Protein AF-0000000082957012 (afdb_homodimer)

Foldseek 3Di:
DPPDPPPPPPPPPPPPPVPPQLLNVQDEDDADEDDDDPVDPGDDDPDDAAQSKHWHYWYAFPQRWIWIHILFWTWTHHPDPVCCQQVVDHIDTGTLLQFDDWDDDPLFKIWTAGVLLDIDITGHDDSVVSVVVSVVSVVSSADDPDPCSQVQLSNLSRCVVVPVPDDPVQQWAFDPPDPVPVVQCVVQVQDAPDPPGQKHKDQLCLVPPQAVFAFRIFIAGPVQDSVLLSQLLVQFASSFAWGWDHAHNPQGATEIEGAFGQLAPVGDDDPSNLVRLVSNQVSSDDVDDDRFAEEEEEAADPVVQVVCSNVRTHHDDCVSRVRYHYDYLHADDQQLQAQLSVLLSVLLHDDPPDPCSVVSNVVSCLLVNLLSLLVLLLVQLCCCPPVVHHYYYYYHGCQFSNLLSRLSNCVQQFLQCQELVNVVSSCCNSHAASFRALCQQRSNPDPSSHGLRVLSSLLSVVLLCVVVVQSHFWHPVLSLQVSSVSRSSNFLRNDGGHPSVCVVSVRSPSGIDVSSNLVSDPNGGRPSHDHDGRHRRRDDSDSVSRDDPCCRNNNDPSDDDNVPDDDDDDDDD/DPPDPPPPPPPPPPPPPVPPQLLNVQDEDDADEDDDDPVDPTDDDPDDAAQSKHWHYWYAFPQRWIWIHILFWTWICHPDPVCCQQVVDHIDTGTLLQWDDWDDDPLFKIWTAGVLLDIDITGHPDSVVSVVVSVVSVVSSADDPDPCSQVQLSNLSRCVVVPVPDDPVQQWAFDPPDPVPVVQCVVQVQDAPDPPGQKHKDQLCLVPPQAVFAFRIFIATPVQDSVLLSQLLVQFASSFAWGWDHAHNPQGATEIEGAFGQLAPVGDDDPSNLVRLVSNQVSSDDVDDDRFAEEEEEAADPVVQVVCSNVRTHHDDCVSRVRYHYDYLHADDQQLQQQLSVLLSVLLHDDPPDPCSVVSNVVSCLLVNLLSLLVLLLVQLCCCPPVVHHYYYYYHGCQFSNLLSRLSNCVQQFLQCQELVNVVSSCCNSHAASFRFLCQQRSNPDPSSHGLRVLSSLLSVVLLCVVVVQSHFWHPVLSLQVSSVSRSSNFLRNDGGHPSVCVVSVRSPSGIDVSSNLVSDPNGGRPSHDHDGRHRRRDDSDSVSRDDPCCRNNNDPSDDDNPDDDDDDDDDD

Radius of gyration: 36.98 Å; Cα contacts (8 Å, |Δi|>4): 2124; chains: 2; bounding box: 94×174×108 Å

Organism: Aphis glycines (NCBI:txid307491)

Sequence (1146 aa):
MELSDSSGSSSTVTQSMCHVRASELYPKRDLETDESPPTLEPPLVPFVPLAGESVEYLGRGANNTVLALSNYRFYLKVSNEGSKRRRGIQDSNIPLGLIEMIEIKDLFYIIISCKDSRTCRCTFTTNDLCLEWYKRLTRVIVSPKNVQDVFAFAFHAWAIEDQCNEDISSNLGHDGDDDYFMKEIERLNISVLSDNSKWRISKVNWDYKLCTSYPNRLLVPSCITDQTLEAAAKFRSSKRVPVIVWRHKGNGAILARCSQPEVGWLGWRSSEDEDLLKAIAESCQNKSKKPKKLVVIDARSYPSAVANRARGGGCECPEYYPGCEIRFMNLANIHAVRKSFHLLRQLCASPPDLPNWYSLLENTRWLHNISGLLHAANTVAATIEFEMQPVLVHCSDGWDRTPQIVSLAELMLDSYYRTIDGFRVLCQREWLDFGHKFADRGQGEDPNERCPVFIQWLDCVHNVMSQYPCAFEFSKTYLVKLAQHTYSNLFGTFLCNSGAERKRTGIGTATFSVWKHLAASAECKNHLYSSQPDNVLWISCNVRDMNLWRDLYVGPFTDGPQLTKTTEICNPMMELSDSSGSSSTVTQSMCHVRASELYPKRDLETDESPPTLEPPLVPFVPLAGESVEYLGRGANNTVLALSNYRFYLKVSNEGSKRRRGIQDSNIPLGLIEMIEIKDLFYIIISCKDSRTCRCTFTTNDLCLEWYKRLTRVIVSPKNVQDVFAFAFHAWAIEDQCNEDISSNLGHDGDDDYFMKEIERLNISVLSDNSKWRISKVNWDYKLCTSYPNRLLVPSCITDQTLEAAAKFRSSKRVPVIVWRHKGNGAILARCSQPEVGWLGWRSSEDEDLLKAIAESCQNKSKKPKKLVVIDARSYPSAVANRARGGGCECPEYYPGCEIRFMNLANIHAVRKSFHLLRQLCASPPDLPNWYSLLENTRWLHNISGLLHAANTVAATIEFEMQPVLVHCSDGWDRTPQIVSLAELMLDSYYRTIDGFRVLCQREWLDFGHKFADRGQGEDPNERCPVFIQWLDCVHNVMSQYPCAFEFSKTYLVKLAQHTYSNLFGTFLCNSGAERKRTGIGTATFSVWKHLAASAECKNHLYSSQPDNVLWISCNVRDMNLWRDLYVGPFTDGPQLTKTTEICNPM

Solvent-accessible surface area (backbone atoms only — not comparable to full-atom values): 61190 Å² total; per-residue (Å²): 136,86,78,81,82,78,82,74,80,77,77,75,76,74,73,75,72,77,79,72,52,64,36,68,79,47,70,74,61,71,71,43,68,55,90,61,63,91,87,48,76,78,81,70,81,90,68,83,71,53,52,60,46,32,53,37,38,36,39,72,35,41,87,64,17,39,36,37,35,37,74,46,32,41,34,40,42,68,60,53,70,65,45,35,43,55,68,60,52,70,66,42,81,41,37,40,51,30,50,70,47,76,43,77,46,92,58,32,31,39,40,39,35,32,72,58,26,40,64,46,79,45,44,35,82,42,50,65,59,36,51,52,51,49,52,55,54,57,59,66,58,52,64,65,90,46,79,75,70,39,44,11,33,35,28,35,32,24,35,59,62,67,40,78,52,88,77,65,58,78,41,48,35,55,71,68,95,69,63,60,65,63,52,47,36,59,72,39,67,56,55,52,83,53,94,84,30,53,31,28,76,41,61,74,20,57,82,36,72,66,24,50,39,40,46,40,65,41,40,40,39,48,88,60,48,67,68,42,48,56,56,21,11,74,42,15,35,86,26,34,46,77,31,54,78,46,52,41,72,85,74,44,18,36,38,27,39,25,22,19,39,46,27,24,76,82,59,53,83,52,69,46,42,41,48,50,56,52,42,52,27,57,57,40,52,56,99,62,86,69,83,54,45,28,34,35,38,34,42,37,31,67,68,59,37,55,56,33,11,74,74,38,25,29,66,88,45,58,86,75,36,68,59,48,42,79,47,66,51,57,47,79,53,57,66,56,50,31,52,20,47,53,44,43,25,51,56,50,59,41,69,66,76,43,87,58,45,42,41,52,51,52,70,24,40,47,55,53,52,43,21,42,48,48,42,45,14,48,50,54,38,42,37,35,71,73,65,54,23,30,36,36,33,21,30,68,64,29,48,55,68,27,34,46,34,52,50,47,21,46,42,28,58,33,46,58,37,29,31,63,67,32,34,51,50,49,46,44,47,49,35,44,24,42,16,25,43,40,34,41,21,67,55,34,89,50,70,86,56,32,32,64,58,67,52,51,43,50,50,42,51,50,45,50,38,69,78,39,68,33,61,26,38,44,24,72,57,37,54,47,50,48,55,49,48,57,35,32,37,64,32,33,71,54,53,46,40,19,41,53,52,29,60,74,70,36,34,65,78,48,16,33,26,54,66,43,36,50,70,58,37,73,71,22,48,29,89,65,43,48,90,55,83,75,51,62,61,56,78,74,44,33,49,76,67,54,66,82,62,42,74,55,34,63,40,79,84,72,60,61,66,66,72,83,88,81,88,78,82,94,73,90,136,136,83,80,76,82,76,80,72,82,76,75,74,75,72,73,76,71,77,79,71,52,65,35,68,77,46,70,73,61,71,71,43,68,56,87,61,62,91,86,48,77,79,81,70,80,90,67,83,71,54,52,59,46,34,54,36,37,36,38,70,36,41,88,63,17,38,35,36,34,37,73,47,32,42,35,40,42,68,58,54,68,65,47,33,44,51,68,60,52,69,66,43,80,40,38,42,51,29,50,70,46,76,43,77,44,93,60,32,32,40,40,40,36,31,73,58,26,38,63,46,79,46,46,34,82,42,50,66,59,36,52,51,50,48,51,55,53,58,59,67,58,53,63,67,90,46,77,74,70,40,44,11,34,34,29,36,33,24,37,60,63,69,39,78,52,86,74,65,59,77,41,47,35,55,70,69,94,69,62,59,66,62,52,46,38,58,74,40,67,56,54,52,84,52,93,83,29,54,32,29,76,41,59,73,20,56,81,36,71,67,22,49,39,40,47,39,65,39,39,40,40,48,88,60,50,65,69,43,50,56,54,22,13,74,42,15,34,88,26,32,46,77,31,52,76,46,52,41,74,85,74,45,18,37,38,26,39,23,21,19,38,46,26,22,76,82,59,53,83,51,70,45,41,41,49,50,57,51,42,52,28,55,56,39,52,56,98,62,86,70,81,53,43,28,35,33,38,33,42,37,31,67,69,57,37,57,56,33,12,75,75,38,27,30,66,89,45,57,87,75,36,72,58,47,42,81,45,65,51,57,46,79,52,58,69,57,50,32,51,19,47,53,46,42,24,52,57,50,61,42,69,64,77,44,87,59,45,43,40,52,51,51,68,24,40,47,54,54,52,44,21,42,48,47,43,45,13,48,50,53,38,44,37,35,70,74,65,53,23,30,35,37,33,22,28,68,66,30,46,55,67,29,33,47,31,54,49,49,20,46,41,28,56,33,45,57,38,28,32,64,67,32,34,49,50,50,46,44,48,48,36,43,24,41,16,25,45,40,33,42,21,67,56,34,89,50,69,86,54,33,33,64,59,67,53,51,45,50,50,43,51,50,44,50,38,69,77,38,68,33,62,26,38,43,24,73,56,35,52,46,50,49,54,50,48,57,33,31,38,64,31,32,71,52,53,46,40,19,39,52,54,30,60,74,69,35,34,66,78,48,17,33,27,52,64,44,36,51,71,59,39,73,71,22,47,30,89,64,43,47,91,54,84,75,49,62,60,57,77,70,42,32,50,74,67,55,67,80,63,42,73,54,33,63,39,77,84,66,71,52,68,64,74,87,84,80,85,86,87,91,85,82,128

InterPro domains:
  IPR010569 Myotubularin-like, phosphatase domain [PF06602] (181-503)
  IPR010569 Myotubularin-like, phosphatase domain [PS51339] (175-553)
  IPR016130 Protein-tyrosine phosphatase, active site [PS00383] (393-403)
  IPR029021 Protein-tyrosine phosphatase-like [SSF52799] (180-554)
  IPR030564 Myotubularin [PTHR10807] (14-554)

pLDDT: mean 86.9, std 18.0, range [16.33, 98.81]

Structure (mmCIF, N/CA/C/O backbone):
data_AF-0000000082957012-model_v1
#
loop_
_entity.id
_entity.type
_entity.pdbx_description
1 polymer 'Myotubularin phosphatase domain-containing protein'
#
loop_
_atom_site.group_PDB
_atom_site.id
_atom_site.type_symbol
_atom_site.label_atom_id
_atom_site.label_alt_id
_atom_site.label_comp_id
_atom_site.label_asym_id
_atom_site.label_entity_id
_atom_site.label_seq_id
_atom_site.pdbx_PDB_ins_code
_atom_site.Cartn_x
_atom_site.Cartn_y
_atom_site.Cartn_z
_atom_site.occupancy
_atom_site.B_iso_or_equiv
_atom_site.auth_seq_id
_atom_site.auth_comp_id
_atom_site.auth_asym_id
_atom_site.auth_atom_id
_atom_site.pdbx_PDB_model_num
ATOM 1 N N . MET A 1 1 ? 19.969 102.688 6.195 1 24 1 MET A N 1
ATOM 2 C CA . MET A 1 1 ? 21.141 101.875 5.793 1 24 1 MET A CA 1
ATOM 3 C C . MET A 1 1 ? 20.719 100.5 5.414 1 24 1 MET A C 1
ATOM 5 O O . MET A 1 1 ? 20 99.812 6.168 1 24 1 MET A O 1
ATOM 9 N N . GLU A 1 2 ? 20.562 100.188 4.039 1 23.77 2 GLU A N 1
ATOM 10 C CA . GLU A 1 2 ? 20.141 99.125 3.098 1 23.77 2 GLU A CA 1
ATOM 11 C C . GLU A 1 2 ? 20.938 97.875 3.291 1 23.77 2 GLU A C 1
ATOM 13 O O . GLU A 1 2 ? 22.125 97.812 2.998 1 23.77 2 GLU A O 1
ATOM 18 N N . LEU A 1 3 ? 20.766 97.25 4.535 1 26.42 3 LEU A N 1
ATOM 19 C CA . LEU A 1 3 ? 21.531 96.125 5.008 1 26.42 3 LEU A CA 1
ATOM 20 C C . LEU A 1 3 ? 21.531 95 3.969 1 26.42 3 LEU A C 1
ATOM 22 O O . LEU A 1 3 ? 20.469 94.562 3.479 1 26.42 3 LEU A O 1
ATOM 26 N N . SER A 1 4 ? 22.578 94.812 3.137 1 27.22 4 SER A N 1
ATOM 27 C CA . SER A 1 4 ? 22.953 94.062 1.966 1 27.22 4 SER A CA 1
ATOM 28 C C . SER A 1 4 ? 22.75 92.562 2.215 1 27.22 4 SER A C 1
ATOM 30 O O . SER A 1 4 ? 23.094 92.062 3.285 1 27.22 4 SER A O 1
ATOM 32 N N . ASP A 1 5 ? 21.734 91.812 1.597 1 25.53 5 ASP A N 1
ATOM 33 C CA . ASP A 1 5 ? 21.031 90.5 1.555 1 25.53 5 ASP A CA 1
ATOM 34 C C . ASP A 1 5 ? 22 89.375 1.261 1 25.53 5 ASP A C 1
ATOM 36 O O . ASP A 1 5 ? 22.484 89.25 0.137 1 25.53 5 ASP A O 1
ATOM 40 N N . SER A 1 6 ? 23.078 89.188 2.061 1 27.48 6 SER A N 1
ATOM 41 C CA . SER A 1 6 ? 24.141 88.188 1.796 1 27.48 6 SER A CA 1
ATOM 42 C C . SER A 1 6 ? 23.578 86.812 1.516 1 27.48 6 SER A C 1
ATOM 44 O O . SER A 1 6 ? 22.75 86.312 2.279 1 27.48 6 SER A O 1
ATOM 46 N N . SER A 1 7 ? 23.531 86.312 0.254 1 27.92 7 SER A N 1
ATOM 47 C CA . SER A 1 7 ? 23.078 85.125 -0.494 1 27.92 7 SER A CA 1
ATOM 48 C C . SER A 1 7 ? 23.719 83.875 0.052 1 27.92 7 SER A C 1
ATOM 50 O O . SER A 1 7 ? 24.906 83.625 -0.15 1 27.92 7 SER A O 1
ATOM 52 N N . GLY A 1 8 ? 23.609 83.5 1.376 1 25.67 8 GLY A N 1
ATOM 53 C CA . GLY A 1 8 ? 24.234 82.312 2.004 1 25.67 8 GLY A CA 1
ATOM 54 C C . GLY A 1 8 ? 24.016 81.062 1.234 1 25.67 8 GLY A C 1
ATOM 55 O O . GLY A 1 8 ? 22.906 80.75 0.795 1 25.67 8 GLY A O 1
ATOM 56 N N . SER A 1 9 ? 25.016 80.562 0.475 1 27.02 9 SER A N 1
ATOM 57 C CA . SER A 1 9 ? 25.141 79.312 -0.358 1 27.02 9 SER A CA 1
ATOM 58 C C . SER A 1 9 ? 24.719 78.062 0.402 1 27.02 9 SER A C 1
ATOM 60 O O . SER A 1 9 ? 25.281 77.75 1.445 1 27.02 9 SER A O 1
ATOM 62 N N . SER A 1 10 ? 23.422 77.75 0.552 1 26.62 10 SER A N 1
ATOM 63 C CA . SER A 1 10 ? 22.859 76.562 1.152 1 26.62 10 SER A CA 1
ATOM 64 C C . SER A 1 10 ? 23.469 75.312 0.553 1 26.62 10 SER A C 1
ATOM 66 O O . SER A 1 10 ? 23.281 75 -0.627 1 26.62 10 SER A O 1
ATOM 68 N N . SER A 1 11 ? 24.719 74.938 0.888 1 28.66 11 SER A N 1
ATOM 69 C CA . SER A 1 11 ? 25.328 73.625 0.517 1 28.66 11 SER A CA 1
ATOM 70 C C . SER A 1 11 ? 24.375 72.5 0.77 1 28.66 11 SER A C 1
ATOM 72 O O . SER A 1 11 ? 23.875 72.312 1.888 1 28.66 11 SER A O 1
ATOM 74 N N . THR A 1 12 ? 23.562 72.062 -0.209 1 29.55 12 THR A N 1
ATOM 75 C CA . THR A 1 12 ? 22.719 70.875 -0.288 1 29.55 12 THR A CA 1
ATOM 76 C C . THR A 1 12 ? 23.516 69.625 0.073 1 29.55 12 THR A C 1
ATOM 78 O O . THR A 1 12 ? 24.453 69.25 -0.643 1 29.55 12 THR A O 1
ATOM 81 N N . VAL A 1 13 ? 23.859 69.375 1.323 1 30.66 13 VAL A N 1
ATOM 82 C CA . VAL A 1 13 ? 24.328 68.062 1.758 1 30.66 13 VAL A CA 1
ATOM 83 C C . VAL A 1 13 ? 23.469 66.938 1.11 1 30.66 13 VAL A C 1
ATOM 85 O O . VAL A 1 13 ? 22.266 66.875 1.359 1 30.66 13 VAL A O 1
ATOM 88 N N . THR A 1 14 ? 23.656 66.625 -0.158 1 30.41 14 THR A N 1
ATOM 89 C CA . THR A 1 14 ? 23.141 65.438 -0.751 1 30.41 14 THR A CA 1
ATOM 90 C C . THR A 1 14 ? 23.344 64.25 0.189 1 30.41 14 THR A C 1
ATOM 92 O O . THR A 1 14 ? 24.469 63.875 0.479 1 30.41 14 THR A O 1
ATOM 95 N N . GLN A 1 15 ? 22.688 64.125 1.292 1 30.02 15 GLN A N 1
ATOM 96 C CA . GLN A 1 15 ? 22.609 62.906 2.096 1 30.02 15 GLN A CA 1
ATOM 97 C C . GLN A 1 15 ? 22.625 61.656 1.213 1 30.02 15 GLN A C 1
ATOM 99 O O . GLN A 1 15 ? 21.703 61.438 0.415 1 30.02 15 GLN A O 1
ATOM 104 N N . SER A 1 16 ? 23.703 61.25 0.547 1 34 16 SER A N 1
ATOM 105 C CA . SER A 1 16 ? 23.906 59.969 -0.075 1 34 16 SER A CA 1
ATOM 106 C C . SER A 1 16 ? 23.234 58.844 0.729 1 34 16 SER A C 1
ATOM 108 O O . SER A 1 16 ? 23.688 58.5 1.82 1 34 16 SER A O 1
ATOM 110 N N . MET A 1 17 ? 22 58.844 0.994 1 37.16 17 MET A N 1
ATOM 111 C CA . MET A 1 17 ? 21.281 57.688 1.528 1 37.16 17 MET A CA 1
ATOM 112 C C . MET A 1 17 ? 21.797 56.406 0.899 1 37.16 17 MET A C 1
ATOM 114 O O . MET A 1 17 ? 21.609 56.188 -0.3 1 37.16 17 MET A O 1
ATOM 118 N N . CYS A 1 18 ? 22.938 55.844 1.11 1 41.25 18 CYS A N 1
ATOM 119 C CA . CYS A 1 18 ? 23.5 54.531 0.712 1 41.25 18 CYS A CA 1
ATOM 120 C C . CYS A 1 18 ? 22.406 53.469 0.654 1 41.25 18 CYS A C 1
ATOM 122 O O . CYS A 1 18 ? 21.766 53.188 1.661 1 41.25 18 CYS A O 1
ATOM 124 N N . HIS A 1 19 ? 21.656 53.344 -0.354 1 52.38 19 HIS A N 1
ATOM 125 C CA . HIS A 1 19 ? 20.719 52.25 -0.696 1 52.38 19 HIS A CA 1
ATOM 126 C C . HIS A 1 19 ? 21.344 50.906 -0.451 1 52.38 19 HIS A C 1
ATOM 128 O O . HIS A 1 19 ? 22.25 50.469 -1.163 1 52.38 19 HIS A O 1
ATOM 134 N N . VAL A 1 20 ? 21.453 50.469 0.731 1 65.69 20 VAL A N 1
ATOM 135 C CA . VAL A 1 20 ? 21.891 49.125 1.059 1 65.69 20 VAL A CA 1
ATOM 136 C C . VAL A 1 20 ? 20.984 48.094 0.362 1 65.69 20 VAL A C 1
ATOM 138 O O . VAL A 1 20 ? 19.766 48.125 0.518 1 65.69 20 VAL A O 1
ATOM 141 N N . ARG A 1 21 ? 21.594 47.469 -0.487 1 74.06 21 ARG A N 1
ATOM 142 C CA . ARG A 1 21 ? 20.891 46.375 -1.158 1 74.06 21 ARG A CA 1
ATOM 143 C C . ARG A 1 21 ? 20.469 45.312 -0.164 1 74.06 21 ARG A C 1
ATOM 145 O O . ARG A 1 21 ? 21.188 45 0.789 1 74.06 21 ARG A O 1
ATOM 152 N N . ALA A 1 22 ? 19.266 44.875 -0.28 1 74.19 22 ALA A N 1
ATOM 153 C CA . ALA A 1 22 ? 18.719 43.844 0.599 1 74.19 22 ALA A CA 1
ATOM 154 C C . ALA A 1 22 ? 19.688 42.656 0.726 1 74.19 22 ALA A C 1
ATOM 156 O O . ALA A 1 22 ? 19.828 42.094 1.807 1 74.19 22 ALA A O 1
ATOM 157 N N . SER A 1 23 ? 20.359 42.375 -0.316 1 82.81 23 SER A N 1
ATOM 158 C CA . SER A 1 23 ? 21.266 41.25 -0.316 1 82.81 23 SER A CA 1
ATOM 159 C C . SER A 1 23 ? 22.469 41.5 0.591 1 82.81 23 SER A C 1
ATOM 161 O O . SER A 1 23 ? 23.094 40.562 1.09 1 82.81 23 SER A O 1
ATOM 163 N N . GLU A 1 24 ? 22.812 42.688 0.747 1 84.94 24 GLU A N 1
ATOM 164 C CA . GLU A 1 24 ? 23.969 43.062 1.574 1 84.94 24 GLU A CA 1
ATOM 165 C C . GLU A 1 24 ? 23.703 42.75 3.045 1 84.94 24 GLU A C 1
ATOM 167 O O . GLU A 1 24 ? 24.641 42.625 3.836 1 84.94 24 GLU A O 1
ATOM 172 N N . LEU A 1 25 ? 22.453 42.656 3.312 1 85.19 25 LEU A N 1
ATOM 173 C CA . LEU A 1 25 ? 22.094 42.281 4.676 1 85.19 25 LEU A CA 1
ATOM 174 C C . LEU A 1 25 ? 22.422 40.812 4.945 1 85.19 25 LEU A C 1
ATOM 176 O O . LEU A 1 25 ? 22.438 40.406 6.098 1 85.19 25 LEU A O 1
ATOM 180 N N . TYR A 1 26 ? 22.656 40.125 3.879 1 90.75 26 TYR A N 1
ATOM 181 C CA . TYR A 1 26 ? 22.953 38.688 3.979 1 90.75 26 TYR A CA 1
ATOM 182 C C . TYR A 1 26 ? 24.219 38.344 3.223 1 90.75 26 TYR A C 1
ATOM 184 O O . TYR A 1 26 ? 24.172 37.625 2.219 1 90.75 26 TYR A O 1
ATOM 192 N N . PRO A 1 27 ? 25.328 38.688 3.76 1 88.81 27 PRO A N 1
ATOM 193 C CA . PRO A 1 27 ? 26.578 38.438 3.047 1 88.81 27 PRO A CA 1
ATOM 194 C C . PRO A 1 27 ? 26.938 36.969 2.973 1 88.81 27 PRO A C 1
ATOM 196 O O . PRO A 1 27 ? 26.656 36.219 3.906 1 88.81 27 PRO A O 1
ATOM 199 N N . LYS A 1 28 ? 27.562 36.625 1.878 1 89.12 28 LYS A N 1
ATOM 200 C CA . LYS A 1 28 ? 28.047 35.25 1.689 1 89.12 28 LYS A CA 1
ATOM 201 C C . LYS A 1 28 ? 29.344 35.031 2.443 1 89.12 28 LYS A C 1
ATOM 203 O O . LYS A 1 28 ? 30.203 35.906 2.492 1 89.12 28 LYS A O 1
ATOM 208 N N . ARG A 1 29 ? 29.453 33.875 3.006 1 88.25 29 ARG A N 1
ATOM 209 C CA . ARG A 1 29 ? 30.656 33.562 3.764 1 88.25 29 ARG A CA 1
ATOM 210 C C . ARG A 1 29 ? 31.672 32.844 2.885 1 88.25 29 ARG A C 1
ATOM 212 O O . ARG A 1 29 ? 31.312 32.25 1.858 1 88.25 29 ARG A O 1
ATOM 219 N N . ASP A 1 30 ? 32.875 32.812 3.453 1 88.94 30 ASP A N 1
ATOM 220 C CA . ASP A 1 30 ? 33.969 32.188 2.711 1 88.94 30 ASP A CA 1
ATOM 221 C C . ASP A 1 30 ? 33.969 30.672 2.871 1 88.94 30 ASP A C 1
ATOM 223 O O . ASP A 1 30 ? 33.594 30.156 3.924 1 88.94 30 ASP A O 1
ATOM 227 N N . LEU A 1 31 ? 34.469 30.016 1.832 1 91.75 31 LEU A N 1
ATOM 228 C CA . LEU A 1 31 ? 34.531 28.562 1.797 1 91.75 31 LEU A CA 1
ATOM 229 C C . LEU A 1 31 ? 35.781 28.047 2.529 1 91.75 31 LEU A C 1
ATOM 231 O O . LEU A 1 31 ? 36.875 28.531 2.293 1 91.75 31 LEU A O 1
ATOM 235 N N . GLU A 1 32 ? 35.562 27.188 3.488 1 91.88 32 GLU A N 1
ATOM 236 C CA . GLU A 1 32 ? 36.625 26.469 4.152 1 91.88 32 GLU A CA 1
ATOM 237 C C . GLU A 1 32 ? 36.688 25 3.701 1 91.88 32 GLU A C 1
ATOM 239 O O . GLU A 1 32 ? 35.688 24.281 3.812 1 91.88 32 GLU A O 1
ATOM 244 N N . THR A 1 33 ? 37.781 24.531 3.207 1 91 33 THR A N 1
ATOM 245 C CA . THR A 1 33 ? 37.938 23.156 2.734 1 91 33 THR A CA 1
ATOM 246 C C . THR A 1 33 ? 38.844 22.375 3.664 1 91 33 THR A C 1
ATOM 248 O O . THR A 1 33 ? 39.875 22.875 4.105 1 91 33 THR A O 1
ATOM 251 N N . ASP A 1 34 ? 38.375 21.172 3.932 1 88.81 34 ASP A N 1
ATOM 252 C CA . ASP A 1 34 ? 39.188 20.297 4.758 1 88.81 34 ASP A CA 1
ATOM 253 C C . ASP A 1 34 ? 40.5 19.969 4.047 1 88.81 34 ASP A C 1
ATOM 255 O O . ASP A 1 34 ? 40.562 19.938 2.816 1 88.81 34 ASP A O 1
ATOM 259 N N . GLU A 1 35 ? 41.469 19.75 4.867 1 74.5 35 GLU A N 1
ATOM 260 C CA . GLU A 1 35 ? 42.781 19.359 4.316 1 74.5 35 GLU A CA 1
ATOM 261 C C . GLU A 1 35 ? 42.719 17.953 3.742 1 74.5 35 GLU A C 1
ATOM 263 O O . GLU A 1 35 ? 42.25 17.016 4.398 1 74.5 35 GLU A O 1
ATOM 268 N N . SER A 1 36 ? 42.688 17.797 2.438 1 68.81 36 SER A N 1
ATOM 269 C CA . SER A 1 36 ? 42.719 16.484 1.804 1 68.81 36 SER A CA 1
ATOM 270 C C . SER A 1 36 ? 44.125 15.961 1.683 1 68.81 36 SER A C 1
ATOM 272 O O . SER A 1 36 ? 45.094 16.734 1.681 1 68.81 36 SER A O 1
ATOM 274 N N . PRO A 1 37 ? 44.25 14.562 1.757 1 65.31 37 PRO A N 1
ATOM 275 C CA . PRO A 1 37 ? 45.562 14.062 1.445 1 65.31 37 PRO A CA 1
ATOM 276 C C . PRO A 1 37 ? 46.125 14.617 0.132 1 65.31 37 PRO A C 1
ATOM 278 O O . PRO A 1 37 ? 45.344 14.891 -0.796 1 65.31 37 PRO A O 1
ATOM 281 N N . PRO A 1 38 ? 47.375 15.039 0.123 1 61.12 38 PRO A N 1
ATOM 282 C CA . PRO A 1 38 ? 48 15.641 -1.052 1 61.12 38 PRO A CA 1
ATOM 283 C C . PRO A 1 38 ? 47.719 14.875 -2.338 1 61.12 38 PRO A C 1
ATOM 285 O O . PRO A 1 38 ? 47.812 15.43 -3.434 1 61.12 38 PRO A O 1
ATOM 288 N N . THR A 1 39 ? 47.312 13.633 -2.199 1 68.25 39 THR A N 1
ATOM 289 C CA . THR A 1 39 ? 47.156 12.789 -3.377 1 68.25 39 THR A CA 1
ATOM 290 C C . THR A 1 39 ? 45.75 12.984 -3.979 1 68.25 39 THR A C 1
ATOM 292 O O . THR A 1 39 ? 45.5 12.555 -5.105 1 68.25 39 THR A O 1
ATOM 295 N N . LEU A 1 40 ? 44.938 13.656 -3.277 1 69.69 40 LEU A N 1
ATOM 296 C CA . LEU A 1 40 ? 43.594 13.75 -3.805 1 69.69 40 LEU A CA 1
ATOM 297 C C . LEU A 1 40 ? 43.25 15.188 -4.164 1 69.69 40 LEU A C 1
ATOM 299 O O . LEU A 1 40 ? 43.656 16.125 -3.463 1 69.69 40 LEU A O 1
ATOM 303 N N . GLU A 1 41 ? 42.781 15.438 -5.324 1 76.25 41 GLU A N 1
ATOM 304 C CA . GLU A 1 41 ? 42.281 16.75 -5.734 1 76.25 41 GLU A CA 1
ATOM 305 C C . GLU A 1 41 ? 41.219 17.25 -4.785 1 76.25 41 GLU A C 1
ATOM 307 O O . GLU A 1 41 ? 40.406 16.469 -4.262 1 76.25 41 GLU A O 1
ATOM 312 N N . PRO A 1 42 ? 41.344 18.469 -4.504 1 79.88 42 PRO A N 1
ATOM 313 C CA . PRO A 1 42 ? 40.281 19.047 -3.652 1 79.88 42 PRO A CA 1
ATOM 314 C C . PRO A 1 42 ? 38.875 18.797 -4.191 1 79.88 42 PRO A C 1
ATOM 316 O O . PRO A 1 42 ? 38.688 18.812 -5.41 1 79.88 42 PRO A O 1
ATOM 319 N N . PRO A 1 43 ? 38 18.469 -3.305 1 85.75 43 PRO A N 1
ATOM 320 C CA . PRO A 1 43 ? 36.656 18.219 -3.764 1 85.75 43 PRO A CA 1
ATOM 321 C C . PRO A 1 43 ? 35.969 19.469 -4.309 1 85.75 43 PRO A C 1
ATOM 323 O O . PRO A 1 43 ? 36.312 20.578 -3.928 1 85.75 43 PRO A O 1
ATOM 326 N N . LEU A 1 44 ? 35.125 19.266 -5.191 1 88.12 44 LEU A N 1
ATOM 327 C CA . LEU A 1 44 ? 34.312 20.328 -5.762 1 88.12 44 LEU A CA 1
ATOM 328 C C . LEU A 1 44 ? 32.906 20.312 -5.172 1 88.12 44 LEU A C 1
ATOM 330 O O . LEU A 1 44 ? 32.438 19.281 -4.711 1 88.12 44 LEU A O 1
ATOM 334 N N . VAL A 1 45 ? 32.375 21.5 -5.176 1 91.75 45 VAL A N 1
ATOM 335 C CA . VAL A 1 45 ? 30.984 21.594 -4.715 1 91.75 45 VAL A CA 1
ATOM 336 C C . VAL A 1 45 ? 30.078 20.75 -5.621 1 91.75 45 VAL A C 1
ATOM 338 O O . VAL A 1 45 ? 30.031 20.969 -6.832 1 91.75 45 VAL A O 1
ATOM 341 N N . PRO A 1 46 ? 29.328 19.844 -5.086 1 91.25 46 PRO A N 1
ATOM 342 C CA . PRO A 1 46 ? 28.625 18.844 -5.891 1 91.25 46 PRO A CA 1
ATOM 343 C C . PRO A 1 46 ? 27.25 19.344 -6.359 1 91.25 46 PRO A C 1
ATOM 345 O O . PRO A 1 46 ? 26.469 18.578 -6.922 1 91.25 46 PRO A O 1
ATOM 348 N N . PHE A 1 47 ? 26.906 20.609 -6.09 1 91 47 PHE A N 1
ATOM 349 C CA . PHE A 1 47 ? 25.609 21.156 -6.504 1 91 47 PHE A CA 1
ATOM 350 C C . PHE A 1 47 ? 25.75 22.625 -6.871 1 91 47 PHE A C 1
ATOM 352 O O . PHE A 1 47 ? 26.766 23.266 -6.59 1 91 47 PHE A O 1
ATOM 359 N N . VAL A 1 48 ? 24.719 23.125 -7.555 1 91.88 48 VAL A N 1
ATOM 360 C CA . VAL A 1 48 ? 24.656 24.547 -7.875 1 91.88 48 VAL A CA 1
ATOM 361 C C . VAL A 1 48 ? 23.953 25.297 -6.75 1 91.88 48 VAL A C 1
ATOM 363 O O . VAL A 1 48 ? 22.781 25.031 -6.453 1 91.88 48 VAL A O 1
ATOM 366 N N . PRO A 1 49 ? 24.641 26.203 -6.137 1 93.12 49 PRO A N 1
ATOM 367 C CA . PRO A 1 49 ? 24.031 26.922 -5.023 1 93.12 49 PRO A CA 1
ATOM 368 C C . PRO A 1 49 ? 22.844 27.781 -5.461 1 93.12 49 PRO A C 1
ATOM 370 O O . PRO A 1 49 ? 22.828 28.312 -6.574 1 93.12 49 PRO A O 1
ATOM 373 N N . LEU A 1 50 ? 21.906 27.953 -4.594 1 92.75 50 LEU A N 1
ATOM 374 C CA . LEU A 1 50 ? 20.766 28.828 -4.805 1 92.75 50 LEU A CA 1
ATOM 375 C C . LEU A 1 50 ? 21.156 30.297 -4.594 1 92.75 50 LEU A C 1
ATOM 377 O O . LEU A 1 50 ? 22.234 30.578 -4.086 1 92.75 50 LEU A O 1
ATOM 381 N N . ALA A 1 51 ? 20.234 31.188 -5.031 1 91.75 51 ALA A N 1
ATOM 382 C CA . ALA A 1 51 ? 20.438 32.594 -4.711 1 91.75 51 ALA A CA 1
ATOM 383 C C . ALA A 1 51 ? 20.562 32.812 -3.205 1 91.75 51 ALA A C 1
ATOM 385 O O . ALA A 1 51 ? 19.688 32.406 -2.441 1 91.75 51 ALA A O 1
ATOM 386 N N . GLY A 1 52 ? 21.641 33.406 -2.775 1 92.81 52 GLY A N 1
ATOM 387 C CA . GLY A 1 52 ? 21.859 33.656 -1.358 1 92.81 52 GLY A CA 1
ATOM 388 C C . GLY A 1 52 ? 22.578 32.531 -0.655 1 92.81 52 GLY A C 1
ATOM 389 O O . GLY A 1 52 ? 23.031 32.656 0.485 1 92.81 52 GLY A O 1
ATOM 390 N N . GLU A 1 53 ? 22.703 31.359 -1.376 1 94.5 53 GLU A N 1
ATOM 391 C CA . GLU A 1 53 ? 23.359 30.203 -0.772 1 94.5 53 GLU A CA 1
ATOM 392 C C . GLU A 1 53 ? 24.875 30.266 -0.963 1 94.5 53 GLU A C 1
ATOM 394 O O . GLU A 1 53 ? 25.359 30.609 -2.041 1 94.5 53 GLU A O 1
ATOM 399 N N . SER A 1 54 ? 25.609 30.031 0.039 1 95.31 54 SER A N 1
ATOM 400 C CA . SER A 1 54 ? 27.062 29.938 -0.016 1 95.31 54 SER A CA 1
ATOM 401 C C . SER A 1 54 ? 27.562 28.719 0.755 1 95.31 54 SER A C 1
ATOM 403 O O . SER A 1 54 ? 27.172 28.5 1.901 1 95.31 54 SER A O 1
ATOM 405 N N . VAL A 1 55 ? 28.359 27.922 0.102 1 96.12 55 VAL A N 1
ATOM 406 C CA . VAL A 1 55 ? 28.953 26.75 0.762 1 96.12 55 VAL A CA 1
ATOM 407 C C . VAL A 1 55 ? 30.031 27.219 1.743 1 96.12 55 VAL A C 1
ATOM 409 O O . VAL A 1 55 ? 30.938 27.953 1.371 1 96.12 55 VAL A O 1
ATOM 412 N N . GLU A 1 56 ? 29.922 26.797 2.936 1 95.69 56 GLU A N 1
ATOM 413 C CA . GLU A 1 56 ? 30.812 27.266 3.986 1 95.69 56 GLU A CA 1
ATOM 414 C C . GLU A 1 56 ? 31.906 26.25 4.285 1 95.69 56 GLU A C 1
ATOM 416 O O . GLU A 1 56 ? 33.031 26.609 4.645 1 95.69 56 GLU A O 1
ATOM 421 N N . TYR A 1 57 ? 31.578 24.984 4.25 1 95.81 57 TYR A N 1
ATOM 422 C CA . TYR A 1 57 ? 32.531 23.938 4.527 1 95.81 57 TYR A CA 1
ATOM 423 C C . TYR A 1 57 ? 32.5 22.859 3.449 1 95.81 57 TYR A C 1
ATOM 425 O O . TYR A 1 57 ? 31.422 22.5 2.973 1 95.81 57 TYR A O 1
ATOM 433 N N . LEU A 1 58 ? 33.594 22.375 3.047 1 95 58 LEU A N 1
ATOM 434 C CA . LEU A 1 58 ? 33.75 21.297 2.092 1 95 58 LEU A CA 1
ATOM 435 C C . LEU A 1 58 ? 34.781 20.266 2.607 1 95 58 LEU A C 1
ATOM 437 O O . LEU A 1 58 ? 35.812 20.641 3.133 1 95 58 LEU A O 1
ATOM 441 N N . GLY A 1 59 ? 34.406 19.016 2.537 1 92.5 59 GLY A N 1
ATOM 442 C CA . GLY A 1 59 ? 35.312 17.969 3.023 1 92.5 59 GLY A CA 1
ATOM 443 C C . GLY A 1 59 ? 35.031 16.625 2.387 1 92.5 59 GLY A C 1
ATOM 444 O O . GLY A 1 59 ? 34.281 16.516 1.415 1 92.5 59 GLY A O 1
ATOM 445 N N . ARG A 1 60 ? 35.875 15.641 2.895 1 90 60 ARG A N 1
ATOM 446 C CA . ARG A 1 60 ? 35.75 14.266 2.41 1 90 60 ARG A CA 1
ATOM 447 C C . ARG A 1 60 ? 35.469 13.305 3.561 1 90 60 ARG A C 1
ATOM 449 O O . ARG A 1 60 ? 36.062 13.445 4.645 1 90 60 ARG A O 1
ATOM 456 N N . GLY A 1 61 ? 34.5 12.477 3.328 1 88.44 61 GLY A N 1
ATOM 457 C CA . GLY A 1 61 ? 34.281 11.367 4.242 1 88.44 61 GLY A CA 1
ATOM 458 C C . GLY A 1 61 ? 35 10.086 3.816 1 88.44 61 GLY A C 1
ATOM 459 O O . GLY A 1 61 ? 35.938 10.125 3.018 1 88.44 61 GLY A O 1
ATOM 460 N N . ALA A 1 62 ? 34.562 9.039 4.484 1 86.69 62 ALA A N 1
ATOM 461 C CA . ALA A 1 62 ? 35.125 7.734 4.117 1 86.69 62 ALA A CA 1
ATOM 462 C C . ALA A 1 62 ? 34.75 7.363 2.684 1 86.69 62 ALA A C 1
ATOM 464 O O . ALA A 1 62 ? 33.719 7.816 2.166 1 86.69 62 ALA A O 1
ATOM 465 N N . ASN A 1 63 ? 35.531 6.512 1.979 1 82.25 63 ASN A N 1
ATOM 466 C CA . ASN A 1 63 ? 35.312 6.027 0.622 1 82.25 63 ASN A CA 1
ATOM 467 C C . ASN A 1 63 ? 35.188 7.176 -0.373 1 82.25 63 ASN A C 1
ATOM 469 O O . ASN A 1 63 ? 34.375 7.121 -1.302 1 82.25 63 ASN A O 1
ATOM 473 N N . ASN A 1 64 ? 35.781 8.328 -0.087 1 83.5 64 ASN A N 1
ATOM 474 C CA . ASN A 1 64 ? 35.906 9.508 -0.942 1 83.5 64 ASN A CA 1
ATOM 475 C C . ASN A 1 64 ? 34.562 10.188 -1.134 1 83.5 64 ASN A C 1
ATOM 477 O O . ASN A 1 64 ? 34.281 10.727 -2.205 1 83.5 64 ASN A O 1
ATOM 481 N N . THR A 1 65 ? 33.75 10.008 -0.171 1 89.81 65 THR A N 1
ATOM 482 C CA . THR A 1 65 ? 32.469 10.75 -0.18 1 89.81 65 THR A CA 1
ATOM 483 C C . THR A 1 65 ? 32.719 12.242 0.011 1 89.81 65 THR A C 1
ATOM 485 O O . THR A 1 65 ? 33.594 12.641 0.806 1 89.81 65 THR A O 1
ATOM 488 N N . VAL A 1 66 ? 32.062 13.047 -0.732 1 92.38 66 VAL A N 1
ATOM 489 C CA . VAL A 1 66 ? 32.219 14.492 -0.615 1 92.38 66 VAL A CA 1
ATOM 490 C C . VAL A 1 66 ? 31.141 15.055 0.315 1 92.38 66 VAL A C 1
ATOM 492 O O . VAL A 1 66 ? 29.953 14.742 0.167 1 92.38 66 VAL A O 1
ATOM 495 N N . LEU A 1 67 ? 31.578 15.82 1.241 1 95 67 LEU A N 1
ATOM 496 C CA . LEU A 1 67 ? 30.672 16.484 2.174 1 95 67 LEU A CA 1
ATOM 497 C C . LEU A 1 67 ? 30.688 18 1.957 1 95 67 LEU A C 1
ATOM 499 O O . LEU A 1 67 ? 31.75 18.609 1.902 1 95 67 LEU A O 1
ATOM 503 N N . ALA A 1 68 ? 29.547 18.562 1.812 1 96.31 68 ALA A N 1
ATOM 504 C CA . ALA A 1 68 ? 29.422 20 1.649 1 96.31 68 ALA A CA 1
ATOM 505 C C . ALA A 1 68 ? 28.359 20.562 2.598 1 96.31 68 ALA A C 1
ATOM 507 O O . ALA A 1 68 ? 27.266 20.031 2.701 1 96.31 68 ALA A O 1
ATOM 508 N N . LEU A 1 69 ? 28.719 21.625 3.332 1 97.12 69 LEU A N 1
ATOM 509 C CA . LEU A 1 69 ? 27.812 22.328 4.242 1 97.12 69 LEU A CA 1
ATOM 510 C C . LEU A 1 69 ? 27.656 23.781 3.844 1 97.12 69 LEU A C 1
ATOM 512 O O . LEU A 1 69 ? 28.641 24.531 3.812 1 97.12 69 LEU A O 1
ATOM 516 N N . SER A 1 70 ? 26.453 24.156 3.449 1 97.06 70 SER A N 1
ATOM 517 C CA . SER A 1 70 ? 26.156 25.547 3.139 1 97.06 70 SER A CA 1
ATOM 518 C C . SER A 1 70 ? 25.25 26.172 4.203 1 97.06 70 SER A C 1
ATOM 520 O O . SER A 1 70 ? 24.984 25.562 5.238 1 97.06 70 SER A O 1
ATOM 522 N N . ASN A 1 71 ? 24.859 27.469 4.004 1 95.62 71 ASN A N 1
ATOM 523 C CA . ASN A 1 71 ? 23.938 28.125 4.918 1 95.62 71 ASN A CA 1
ATOM 524 C C . ASN A 1 71 ? 22.5 27.656 4.684 1 95.62 71 ASN A C 1
ATOM 526 O O . ASN A 1 71 ? 21.578 28.141 5.344 1 95.62 71 ASN A O 1
ATOM 530 N N . TYR A 1 72 ? 22.359 26.688 3.803 1 96.38 72 TYR A N 1
ATOM 531 C CA . TYR A 1 72 ? 21.016 26.219 3.521 1 96.38 72 TYR A CA 1
ATOM 532 C C . TYR A 1 72 ? 20.938 24.703 3.66 1 96.38 72 TYR A C 1
ATOM 534 O O . TYR A 1 72 ? 19.906 24.172 4.09 1 96.38 72 TYR A O 1
ATOM 542 N N . ARG A 1 73 ? 21.953 24 3.232 1 97.19 73 ARG A N 1
ATOM 543 C CA . ARG A 1 73 ? 21.797 22.547 3.156 1 97.19 73 ARG A CA 1
ATOM 544 C C . ARG A 1 73 ? 23.109 21.844 3.516 1 97.19 73 ARG A C 1
ATOM 546 O O . ARG A 1 73 ? 24.172 22.453 3.49 1 97.19 73 ARG A O 1
ATOM 553 N N . PHE A 1 74 ? 23.016 20.625 3.959 1 96.62 74 PHE A N 1
ATOM 554 C CA . PHE A 1 74 ? 24.078 19.625 4.016 1 96.62 74 PHE A CA 1
ATOM 555 C C . PHE A 1 74 ? 23.969 18.656 2.846 1 96.62 74 PHE A C 1
ATOM 557 O O . PHE A 1 74 ? 22.906 18.109 2.58 1 96.62 74 PHE A O 1
ATOM 564 N N . TYR A 1 75 ? 25.031 18.469 2.121 1 95.44 75 TYR A N 1
ATOM 565 C CA . TYR A 1 75 ? 25.047 17.609 0.935 1 95.44 75 TYR A CA 1
ATOM 566 C C . TYR A 1 75 ? 26.125 16.531 1.053 1 95.44 75 TYR A C 1
ATOM 568 O O . TYR A 1 75 ? 27.266 16.828 1.371 1 95.44 75 TYR A O 1
ATOM 576 N N . LEU A 1 76 ? 25.766 15.344 0.923 1 93.19 76 LEU A N 1
ATOM 577 C CA . LEU A 1 76 ? 26.672 14.195 0.886 1 93.19 76 LEU A CA 1
ATOM 578 C C . LEU A 1 76 ? 26.625 13.516 -0.479 1 93.19 76 LEU A C 1
ATOM 580 O O . LEU A 1 76 ? 25.578 13 -0.891 1 93.19 76 LEU A O 1
ATOM 584 N N . LYS A 1 77 ? 27.703 13.523 -1.177 1 91.12 77 LYS A N 1
ATOM 585 C CA . LYS A 1 77 ? 27.812 12.898 -2.492 1 91.12 77 LYS A CA 1
ATOM 586 C C . LYS A 1 77 ? 28.656 11.633 -2.436 1 91.12 77 LYS A C 1
ATOM 588 O O . LYS A 1 77 ? 29.828 11.68 -2.029 1 91.12 77 LYS A O 1
ATOM 593 N N . VAL A 1 78 ? 28.094 10.555 -2.885 1 85.88 78 VAL A N 1
ATOM 594 C CA . VAL A 1 78 ? 28.812 9.289 -2.912 1 85.88 78 VAL A CA 1
ATOM 595 C C . VAL A 1 78 ? 29.609 9.172 -4.207 1 85.88 78 VAL A C 1
ATOM 597 O O . VAL A 1 78 ? 29.141 9.594 -5.27 1 85.88 78 VAL A O 1
ATOM 600 N N . SER A 1 79 ? 30.891 8.914 -4.188 1 73.62 79 SER A N 1
ATOM 601 C CA . SER A 1 79 ? 31.812 8.906 -5.324 1 73.62 79 SER A CA 1
ATOM 602 C C . SER A 1 79 ? 31.391 7.867 -6.359 1 73.62 79 SER A C 1
ATOM 604 O O . SER A 1 79 ? 31.328 8.164 -7.551 1 73.62 79 SER A O 1
ATOM 606 N N . ASN A 1 80 ? 31.547 6.562 -6.023 1 61.62 80 ASN A N 1
ATOM 607 C CA . ASN A 1 80 ? 31.562 5.531 -7.051 1 61.62 80 ASN A CA 1
ATOM 608 C C . ASN A 1 80 ? 30.172 5.02 -7.359 1 61.62 80 ASN A C 1
ATOM 610 O O . ASN A 1 80 ? 29.391 4.715 -6.445 1 61.62 80 ASN 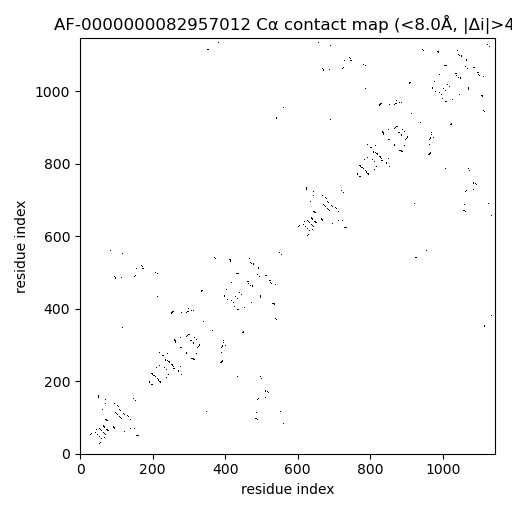A O 1
ATOM 614 N N . GLU A 1 81 ? 29.75 5.273 -8.664 1 55.44 81 GLU A N 1
ATOM 615 C CA . GLU A 1 81 ? 28.5 4.777 -9.242 1 55.44 81 GLU A CA 1
ATOM 616 C C . GLU A 1 81 ? 28.25 3.33 -8.836 1 55.44 81 GLU A C 1
ATOM 618 O O . GLU A 1 81 ? 27.109 2.939 -8.609 1 55.44 81 GLU A O 1
ATOM 623 N N . GLY A 1 82 ? 29.391 2.639 -8.859 1 51.56 82 GLY A N 1
ATOM 624 C CA . GLY A 1 82 ? 29.234 1.23 -8.531 1 51.56 82 GLY A CA 1
ATOM 625 C C . GLY A 1 82 ? 28.703 1.001 -7.129 1 51.56 82 GLY A C 1
ATOM 626 O O . GLY A 1 82 ? 27.906 0.094 -6.898 1 51.56 82 GLY A O 1
ATOM 627 N N . SER A 1 83 ? 29.203 1.933 -6.211 1 48.62 83 SER A N 1
ATOM 628 C CA . SER A 1 83 ? 28.781 1.829 -4.82 1 48.62 83 SER A CA 1
ATOM 629 C C . SER A 1 83 ? 27.328 2.219 -4.656 1 48.62 83 SER A C 1
ATOM 631 O O . SER A 1 83 ? 26.641 1.714 -3.764 1 48.62 83 SER A O 1
ATOM 633 N N . LYS A 1 84 ? 26.922 3.156 -5.418 1 53.75 84 LYS A N 1
ATOM 634 C CA . LYS A 1 84 ? 25.516 3.564 -5.363 1 53.75 84 LYS A CA 1
ATOM 635 C C . LYS A 1 84 ? 24.594 2.381 -5.625 1 53.75 84 LYS A C 1
ATOM 637 O O . LYS A 1 84 ? 23.578 2.213 -4.938 1 53.75 84 LYS A O 1
ATOM 642 N N . ARG A 1 85 ? 25.031 1.65 -6.562 1 48.56 85 ARG A N 1
ATOM 643 C CA . ARG A 1 85 ? 24.203 0.53 -7.004 1 48.56 85 ARG A CA 1
ATOM 644 C C . ARG A 1 85 ? 24.297 -0.641 -6.031 1 48.56 85 ARG A C 1
ATOM 646 O O . ARG A 1 85 ? 23.297 -1.289 -5.723 1 48.56 85 ARG A O 1
ATOM 653 N N . ARG A 1 86 ? 25.688 -0.896 -5.641 1 47.94 86 ARG A N 1
ATOM 654 C CA . ARG A 1 86 ? 25.922 -2.129 -4.895 1 47.94 86 ARG A CA 1
ATOM 655 C C . ARG A 1 86 ? 25.375 -2.021 -3.471 1 47.94 86 ARG A C 1
ATOM 657 O O . ARG A 1 86 ? 24.797 -2.973 -2.949 1 47.94 86 ARG A O 1
ATOM 664 N N . ARG A 1 87 ? 25.703 -0.731 -2.969 1 48.34 87 ARG A N 1
ATOM 665 C CA . ARG A 1 87 ? 25.453 -0.662 -1.533 1 48.34 87 ARG A CA 1
ATOM 666 C C . ARG A 1 87 ? 24.141 0.063 -1.244 1 48.34 87 ARG A C 1
ATOM 668 O O . ARG A 1 87 ? 23.703 0.14 -0.092 1 48.34 87 ARG A O 1
ATOM 675 N N . GLY A 1 88 ? 23.531 0.495 -2.246 1 55.28 88 GLY A N 1
ATOM 676 C CA . GLY A 1 88 ? 22.25 1.162 -2.068 1 55.28 88 GLY A CA 1
ATOM 677 C C . GLY A 1 88 ? 22.375 2.531 -1.426 1 55.28 88 GLY A C 1
ATOM 678 O O . GLY A 1 88 ? 21.453 3.004 -0.772 1 55.28 88 GLY A O 1
ATOM 679 N N . ILE A 1 89 ? 23.672 3.049 -1.393 1 58.91 89 ILE A N 1
ATOM 680 C CA . ILE A 1 89 ? 23.875 4.352 -0.762 1 58.91 89 ILE A CA 1
ATOM 681 C C . ILE A 1 89 ? 23.641 5.461 -1.788 1 58.91 89 ILE A C 1
ATOM 683 O O . ILE A 1 89 ? 24.172 5.398 -2.9 1 58.91 89 ILE A O 1
ATOM 687 N N . GLN A 1 90 ? 22.734 6.375 -1.471 1 71.06 90 GLN A N 1
ATOM 688 C CA . GLN A 1 90 ? 22.391 7.465 -2.379 1 71.06 90 GLN A CA 1
ATOM 689 C C . GLN A 1 90 ? 22.859 8.812 -1.831 1 71.06 90 GLN A C 1
ATOM 691 O O . GLN A 1 90 ? 23.188 8.922 -0.648 1 71.06 90 GLN A O 1
ATOM 696 N N . ASP A 1 91 ? 23.109 9.734 -2.824 1 85.88 91 ASP A N 1
ATOM 697 C CA . ASP A 1 91 ? 23.375 11.117 -2.432 1 85.88 91 ASP A CA 1
ATOM 698 C C . ASP A 1 91 ? 22.297 11.633 -1.479 1 85.88 91 ASP A C 1
ATOM 700 O O . ASP A 1 91 ? 21.156 11.172 -1.517 1 85.88 91 ASP A O 1
ATOM 704 N N . SER A 1 92 ? 22.75 12.398 -0.542 1 90.31 92 SER A N 1
ATOM 705 C CA . SER A 1 92 ? 21.797 13.016 0.383 1 90.31 92 SER A CA 1
ATOM 706 C C . SER A 1 92 ? 21.828 14.531 0.271 1 90.31 92 SER A C 1
ATOM 708 O O . SER A 1 92 ? 22.891 15.148 0.311 1 90.31 92 SER A O 1
ATOM 710 N N . ASN A 1 93 ? 20.781 15.125 -0.057 1 93.62 93 ASN A N 1
ATOM 711 C CA . ASN A 1 93 ? 20.547 16.562 -0.08 1 93.62 93 ASN A CA 1
ATOM 712 C C . ASN A 1 93 ? 19.578 17 1.01 1 93.62 93 ASN A C 1
ATOM 714 O O . ASN A 1 93 ? 18.359 16.891 0.834 1 93.62 93 ASN A O 1
ATOM 718 N N . ILE A 1 94 ? 20.109 17.594 2.113 1 96.06 94 ILE A N 1
ATOM 719 C CA . ILE A 1 94 ? 19.281 17.828 3.283 1 96.06 94 ILE A CA 1
ATOM 720 C C . ILE A 1 94 ? 19.266 19.312 3.631 1 96.06 94 ILE A C 1
ATOM 722 O O . ILE A 1 94 ? 20.266 19.844 4.145 1 96.06 94 ILE A O 1
ATOM 726 N N . PRO A 1 95 ? 18.141 19.969 3.395 1 96.69 95 PRO A N 1
ATOM 727 C CA . PRO A 1 95 ? 18.047 21.312 3.961 1 96.69 95 PRO A CA 1
ATOM 728 C C . PRO A 1 95 ? 18.297 21.344 5.469 1 96.69 95 PRO A C 1
ATOM 730 O O . PRO A 1 95 ? 17.828 20.453 6.188 1 96.69 95 PRO A O 1
ATOM 733 N N . LEU A 1 96 ? 18.938 22.344 5.945 1 96 96 LEU A N 1
ATOM 734 C CA . LEU A 1 96 ? 19.328 22.391 7.352 1 96 96 LEU A CA 1
ATOM 735 C C . LEU A 1 96 ? 18.109 22.438 8.25 1 96 96 LEU A C 1
ATOM 737 O O . LEU A 1 96 ? 18.125 21.875 9.352 1 96 96 LEU A O 1
ATOM 741 N N . GLY A 1 97 ? 17.062 23.109 7.801 1 95.06 97 GLY A N 1
ATOM 742 C CA . GLY A 1 97 ? 15.844 23.203 8.586 1 95.06 97 GLY A CA 1
ATOM 743 C C . GLY A 1 97 ? 15.172 21.859 8.82 1 95.06 97 GLY A C 1
ATOM 744 O O . GLY A 1 97 ? 14.383 21.703 9.758 1 95.06 97 GLY A O 1
ATOM 745 N N . LEU A 1 98 ? 15.469 20.859 8.008 1 95.75 98 LEU A N 1
ATOM 746 C CA . LEU A 1 98 ? 14.867 19.547 8.094 1 95.75 98 LEU A CA 1
ATOM 747 C C . LEU A 1 98 ? 15.586 18.688 9.133 1 95.75 98 LEU A C 1
ATOM 749 O O . LEU A 1 98 ? 15.086 17.625 9.523 1 95.75 98 LEU A O 1
ATOM 753 N N . ILE A 1 99 ? 16.766 19.094 9.57 1 95.69 99 ILE A N 1
ATOM 754 C CA . ILE A 1 99 ? 17.547 18.297 10.516 1 95.69 99 ILE A CA 1
ATOM 755 C C . ILE A 1 99 ? 16.969 18.469 11.922 1 95.69 99 ILE A C 1
ATOM 757 O O . ILE A 1 99 ? 16.781 19.594 12.398 1 95.69 99 ILE A O 1
ATOM 761 N N . GLU A 1 100 ? 16.703 17.422 12.586 1 93.62 100 GLU A N 1
ATOM 762 C CA . GLU A 1 100 ? 16.156 17.469 13.938 1 93.62 100 GLU A CA 1
ATOM 763 C C . GLU A 1 100 ? 17.234 17.188 14.977 1 93.62 100 GLU A C 1
ATOM 765 O O . GLU A 1 100 ? 17.281 17.844 16.016 1 93.62 100 GLU A O 1
ATOM 770 N N . MET A 1 101 ? 18.047 16.156 14.664 1 92.44 101 MET A N 1
ATOM 771 C CA . MET A 1 101 ? 19.047 15.742 15.641 1 92.44 101 MET A CA 1
ATOM 772 C C . MET A 1 101 ? 20.281 15.172 14.953 1 92.44 101 MET A C 1
ATOM 774 O O . MET A 1 101 ? 20.172 14.594 13.867 1 92.44 101 MET A O 1
ATOM 778 N N . ILE A 1 102 ? 21.391 15.406 15.555 1 95.06 102 ILE A N 1
ATOM 779 C CA . ILE A 1 102 ? 22.656 14.867 15.094 1 95.06 102 ILE A CA 1
ATOM 780 C C . ILE A 1 102 ? 23.328 14.07 16.219 1 95.06 102 ILE A C 1
ATOM 782 O O . ILE A 1 102 ? 23.438 14.562 17.344 1 95.06 102 ILE A O 1
ATOM 786 N N . GLU A 1 103 ? 23.719 12.883 15.875 1 94.06 103 GLU A N 1
ATOM 787 C CA . GLU A 1 103 ? 24.344 12.023 16.875 1 94.06 103 GLU A CA 1
ATOM 788 C C . GLU A 1 103 ? 25.641 11.414 16.328 1 94.06 103 GLU A C 1
ATOM 790 O O . GLU A 1 103 ? 25.75 11.141 15.133 1 94.06 103 GLU A O 1
ATOM 795 N N . ILE A 1 104 ? 26.531 11.312 17.203 1 92 104 ILE A N 1
ATOM 796 C CA . ILE A 1 104 ? 27.75 10.594 16.875 1 92 104 ILE A CA 1
ATOM 797 C C . ILE A 1 104 ? 27.656 9.164 17.406 1 92 104 ILE A C 1
ATOM 799 O O . ILE A 1 104 ? 27.156 8.93 18.5 1 92 104 ILE A O 1
ATOM 803 N N . LYS A 1 105 ? 28.031 8.234 16.516 1 85.12 105 LYS A N 1
ATOM 804 C CA . LYS A 1 105 ? 28.094 6.84 16.938 1 85.12 105 LYS A CA 1
ATOM 805 C C . LYS A 1 105 ? 29.5 6.266 16.734 1 85.12 105 LYS A C 1
ATOM 807 O O . LYS A 1 105 ? 30.078 6.402 15.664 1 85.12 105 LYS A O 1
ATOM 812 N N . ASP A 1 106 ? 30.094 5.508 17.703 1 80.88 106 ASP A N 1
ATOM 813 C CA . ASP A 1 106 ? 31.375 4.809 17.75 1 80.88 106 ASP A CA 1
ATOM 814 C C . ASP A 1 106 ? 32.5 5.703 17.266 1 80.88 106 ASP A C 1
ATOM 816 O O . ASP A 1 106 ? 33.469 5.219 16.656 1 80.88 106 ASP A O 1
ATOM 820 N N . LEU A 1 107 ? 32.406 6.906 17.266 1 77.75 107 LEU A N 1
ATOM 821 C CA . LEU A 1 107 ? 33.375 7.949 16.969 1 77.75 107 LEU A CA 1
ATOM 822 C C . LEU A 1 107 ? 33.75 7.902 15.492 1 77.75 107 LEU A C 1
ATOM 824 O O . LEU A 1 107 ? 34.719 8.57 15.086 1 77.75 107 LEU A O 1
ATOM 828 N N . PHE A 1 108 ? 33.094 7.117 14.695 1 84.19 108 PHE A N 1
ATOM 829 C CA . PHE A 1 108 ? 33.5 7.055 13.297 1 84.19 108 PHE A CA 1
ATOM 830 C C . PHE A 1 108 ? 32.344 7.473 12.383 1 84.19 108 PHE A C 1
ATOM 832 O O . PHE A 1 108 ? 32.562 7.762 11.203 1 84.19 108 PHE A O 1
ATOM 839 N N . TYR A 1 109 ? 31.188 7.559 12.891 1 90.5 109 TYR A N 1
ATOM 840 C CA . TYR A 1 109 ? 30.188 8.008 11.922 1 90.5 109 TYR A CA 1
ATOM 841 C C . TYR A 1 109 ? 29.125 8.859 12.602 1 90.5 109 TYR A C 1
ATOM 843 O O . TYR A 1 109 ? 28.938 8.789 13.82 1 90.5 109 TYR A O 1
ATOM 851 N N . ILE A 1 110 ? 28.578 9.844 11.953 1 93.62 110 ILE A N 1
ATOM 852 C CA . ILE A 1 110 ? 27.531 10.766 12.352 1 93.62 110 ILE A CA 1
ATOM 853 C C . ILE A 1 110 ? 26.203 10.328 11.766 1 93.62 110 ILE A C 1
ATOM 855 O O . ILE A 1 110 ? 26.125 9.914 10.602 1 93.62 110 ILE A O 1
ATOM 859 N N . ILE A 1 111 ? 25.188 10.289 12.594 1 94.25 111 ILE A N 1
ATOM 860 C CA . ILE A 1 111 ? 23.828 10.031 12.117 1 94.25 111 ILE A CA 1
ATOM 861 C C . ILE A 1 111 ? 23.016 11.32 12.164 1 94.25 111 ILE A C 1
ATOM 863 O O . ILE A 1 111 ? 22.859 11.938 13.227 1 94.25 111 ILE A O 1
ATOM 867 N N . ILE A 1 112 ? 22.516 11.727 11.07 1 95.25 112 ILE A N 1
ATOM 868 C CA . ILE A 1 112 ? 21.641 12.898 10.953 1 95.25 112 ILE A CA 1
ATOM 869 C C . ILE A 1 112 ? 20.188 12.461 10.852 1 95.25 112 ILE A C 1
ATOM 871 O O . ILE A 1 112 ? 19.797 11.789 9.891 1 95.25 112 ILE A O 1
ATOM 875 N N . SER A 1 113 ? 19.391 12.773 11.844 1 94.94 113 SER A N 1
ATOM 876 C CA . SER A 1 113 ? 17.969 12.453 11.859 1 94.94 113 SER A CA 1
ATOM 877 C C . SER A 1 113 ? 17.125 13.656 11.43 1 94.94 113 SER A C 1
ATOM 879 O O . SER A 1 113 ? 17.25 14.742 12 1 94.94 113 SER A O 1
ATOM 881 N N . CYS A 1 114 ? 16.25 13.461 10.484 1 95.5 114 CYS A N 1
ATOM 882 C CA . CYS A 1 114 ? 15.508 14.578 9.906 1 95.5 114 CYS A CA 1
ATOM 883 C C . CYS A 1 114 ? 14.047 14.547 10.344 1 95.5 114 CYS A C 1
ATOM 885 O O . CYS A 1 114 ? 13.562 13.523 10.836 1 95.5 114 CYS A O 1
ATOM 887 N N . LYS A 1 115 ? 13.406 15.641 10.148 1 95.31 115 LYS A N 1
ATOM 888 C CA . LYS A 1 115 ? 12.023 15.844 10.57 1 95.31 115 LYS A CA 1
ATOM 889 C C . LYS A 1 115 ? 11.055 15.125 9.633 1 95.31 115 LYS A C 1
ATOM 891 O O . LYS A 1 115 ? 9.875 14.953 9.961 1 95.31 115 LYS A O 1
ATOM 896 N N . ASP A 1 116 ? 11.453 14.672 8.453 1 91.44 116 ASP A N 1
ATOM 897 C CA . ASP A 1 116 ? 10.633 13.898 7.523 1 91.44 116 ASP A CA 1
ATOM 898 C C . ASP A 1 116 ? 10.898 12.398 7.68 1 91.44 116 ASP A C 1
ATOM 900 O O . ASP A 1 116 ? 10.641 11.617 6.762 1 91.44 116 ASP A O 1
ATOM 904 N N . SER A 1 117 ? 11.516 11.992 8.719 1 92.31 117 SER A N 1
ATOM 905 C CA . SER A 1 117 ? 11.766 10.617 9.133 1 92.31 117 SER A CA 1
ATOM 906 C C . SER A 1 117 ? 12.969 10.023 8.406 1 92.31 117 SER A C 1
ATOM 908 O O . SER A 1 117 ? 13.406 8.914 8.711 1 92.31 117 SER A O 1
ATOM 910 N N . ARG A 1 118 ? 13.562 10.727 7.59 1 91 118 ARG A N 1
ATOM 911 C CA . ARG A 1 118 ? 14.742 10.227 6.898 1 91 118 ARG A CA 1
ATOM 912 C C . ARG A 1 118 ? 15.992 10.383 7.758 1 91 118 ARG A C 1
ATOM 914 O O . ARG A 1 118 ? 16.031 11.227 8.656 1 91 118 ARG A O 1
ATOM 921 N N . THR A 1 119 ? 16.953 9.555 7.465 1 91.94 119 THR A N 1
ATOM 922 C CA . THR A 1 119 ? 18.234 9.609 8.18 1 91.94 119 THR A CA 1
ATOM 923 C C . THR A 1 119 ? 19.406 9.516 7.211 1 91.94 119 THR A C 1
ATOM 925 O O . THR A 1 119 ? 19.281 8.914 6.141 1 91.94 119 THR A O 1
ATOM 928 N N . CYS A 1 120 ? 20.422 10.156 7.551 1 91.19 120 CYS A N 1
ATOM 929 C CA . CYS A 1 120 ? 21.656 10.125 6.777 1 91.19 120 CYS A CA 1
ATOM 930 C C . CYS A 1 120 ? 22.828 9.742 7.66 1 91.19 120 CYS A C 1
ATOM 932 O O . CYS A 1 120 ? 23 10.281 8.758 1 91.19 120 CYS A O 1
ATOM 934 N N . ARG A 1 121 ? 23.625 8.836 7.141 1 89.25 121 ARG A N 1
ATOM 935 C CA . ARG A 1 121 ? 24.812 8.398 7.863 1 89.25 121 ARG A CA 1
ATOM 936 C C . ARG A 1 121 ? 26.078 8.859 7.152 1 89.25 121 ARG A C 1
ATOM 938 O O . ARG A 1 121 ? 26.234 8.656 5.949 1 89.25 121 ARG A O 1
ATOM 945 N N . CYS A 1 122 ? 26.922 9.477 7.914 1 91 122 CYS A N 1
ATOM 946 C CA . CYS A 1 122 ? 28.219 9.914 7.426 1 91 122 CYS A CA 1
ATOM 947 C C . CYS A 1 122 ? 29.359 9.18 8.133 1 91 122 CYS A C 1
ATOM 949 O O . CYS A 1 122 ? 29.453 9.227 9.367 1 91 122 CYS A O 1
ATOM 951 N N . THR A 1 123 ? 30.156 8.617 7.289 1 91.06 123 THR A N 1
ATOM 952 C CA . THR A 1 123 ? 31.297 7.902 7.852 1 91.06 123 THR A CA 1
ATOM 953 C C . THR A 1 123 ? 32.594 8.648 7.559 1 91.06 123 THR A C 1
ATOM 955 O O . THR A 1 123 ? 32.781 9.195 6.465 1 91.06 123 THR A O 1
ATOM 958 N N . PHE A 1 124 ? 33.5 8.555 8.539 1 91.62 124 PHE A N 1
ATOM 959 C CA . PHE A 1 124 ? 34.75 9.312 8.422 1 91.62 124 PHE A CA 1
ATOM 960 C C . PHE A 1 124 ? 35.938 8.398 8.609 1 91.62 124 PHE A C 1
ATOM 962 O O . PHE A 1 124 ? 35.812 7.32 9.203 1 91.62 124 PHE A O 1
ATOM 969 N N . THR A 1 125 ? 37.062 8.852 8.102 1 87.94 125 THR A N 1
ATOM 970 C CA . THR A 1 125 ? 38.281 8.07 8.172 1 87.94 125 THR A CA 1
ATOM 971 C C . THR A 1 125 ? 38.969 8.242 9.523 1 87.94 125 THR A C 1
ATOM 973 O O . THR A 1 125 ? 39.688 7.355 9.984 1 87.94 125 THR A O 1
ATOM 976 N N . THR A 1 126 ? 38.844 9.477 10.109 1 89.38 126 THR A N 1
ATOM 977 C CA . THR A 1 126 ? 39.469 9.742 11.406 1 89.38 126 THR A CA 1
ATOM 978 C C . THR A 1 126 ? 38.438 10.289 12.391 1 89.38 126 THR A C 1
ATOM 980 O O . THR A 1 126 ? 37.438 10.898 11.984 1 89.38 126 THR A O 1
ATOM 983 N N . ASN A 1 127 ? 38.75 10.148 13.648 1 90.69 127 ASN A N 1
ATOM 984 C CA . ASN A 1 127 ? 37.875 10.648 14.703 1 90.69 127 ASN A CA 1
ATOM 985 C C . ASN A 1 127 ? 37.844 12.172 14.742 1 90.69 127 ASN A C 1
ATOM 987 O O . ASN A 1 127 ? 36.844 12.781 15.055 1 90.69 127 ASN A O 1
ATOM 991 N N . ASP A 1 128 ? 38.969 12.688 14.477 1 90.56 128 ASP A N 1
ATOM 992 C CA . ASP A 1 128 ? 39.094 14.148 14.516 1 90.56 128 ASP A CA 1
ATOM 993 C C . ASP A 1 128 ? 38.188 14.797 13.469 1 90.56 128 ASP A C 1
ATOM 995 O O . ASP A 1 128 ? 37.5 15.781 13.758 1 90.56 128 ASP A O 1
ATOM 999 N N . LEU A 1 129 ? 38.25 14.211 12.352 1 90.75 129 LEU A N 1
ATOM 1000 C CA . LEU A 1 129 ? 37.406 14.734 11.281 1 90.75 129 LEU A CA 1
ATOM 1001 C C . LEU A 1 129 ? 35.938 14.57 11.617 1 90.75 129 LEU A C 1
ATOM 1003 O O . LEU A 1 129 ? 35.125 15.453 11.328 1 90.75 129 LEU A O 1
ATOM 1007 N N . CYS A 1 130 ? 35.594 13.445 12.141 1 94.06 130 CYS A N 1
ATOM 1008 C CA . CYS A 1 130 ? 34.219 13.18 12.555 1 94.06 130 CYS A CA 1
ATOM 1009 C C . CYS A 1 130 ? 33.75 14.219 13.57 1 94.06 130 CYS A C 1
ATOM 1011 O O . CYS A 1 130 ? 32.656 14.766 13.43 1 94.06 130 CYS A O 1
ATOM 1013 N N . LEU A 1 131 ? 34.562 14.523 14.539 1 93.94 131 LEU A N 1
ATOM 1014 C CA . LEU A 1 131 ? 34.219 15.484 15.586 1 93.94 131 LEU A CA 1
ATOM 1015 C C . LEU A 1 131 ? 34.094 16.891 15.008 1 93.94 131 LEU A C 1
ATOM 1017 O O . LEU A 1 131 ? 33.25 17.672 15.453 1 93.94 131 LEU A O 1
ATOM 1021 N N . GLU A 1 132 ? 34.969 17.234 14.117 1 93.88 132 GLU A N 1
ATOM 1022 C CA . GLU A 1 132 ? 34.906 18.562 13.492 1 93.88 132 GLU A CA 1
ATOM 1023 C C . GLU A 1 132 ? 33.594 18.781 12.758 1 93.88 132 GLU A C 1
ATOM 1025 O O . GLU A 1 132 ? 32.969 19.828 12.898 1 93.88 132 GLU A O 1
ATOM 1030 N N . TRP A 1 133 ? 33.25 17.812 12.016 1 95.31 133 TRP A N 1
ATOM 1031 C CA . TRP A 1 133 ? 32 17.938 11.258 1 95.31 133 TRP A CA 1
ATOM 1032 C C . TRP A 1 133 ? 30.797 17.891 12.188 1 95.31 133 TRP A C 1
ATOM 1034 O O . TRP A 1 133 ? 29.781 18.547 11.922 1 95.31 133 TRP A O 1
ATOM 1044 N N . TYR A 1 134 ? 30.906 17.109 13.188 1 95.62 134 TYR A N 1
ATOM 1045 C CA . TYR A 1 134 ? 29.859 17.094 14.188 1 95.62 134 TYR A CA 1
ATOM 1046 C C . TYR A 1 134 ? 29.641 18.484 14.766 1 95.62 134 TYR A C 1
ATOM 1048 O O . TYR A 1 134 ? 28.5 18.938 14.891 1 95.62 134 TYR A O 1
ATOM 1056 N N . LYS A 1 135 ? 30.656 19.172 15.094 1 95.31 135 LYS A N 1
ATOM 1057 C CA . LYS A 1 135 ? 30.578 20.516 15.648 1 95.31 135 LYS A CA 1
ATOM 1058 C C . LYS A 1 135 ? 29.984 21.484 14.633 1 95.31 135 LYS A C 1
ATOM 1060 O O . LYS A 1 135 ? 29.141 22.328 14.984 1 95.31 135 LYS A O 1
ATOM 1065 N N . ARG A 1 136 ? 30.438 21.391 13.422 1 95.5 136 ARG A N 1
ATOM 1066 C CA . ARG A 1 136 ? 29.938 22.25 12.359 1 95.5 136 ARG A CA 1
ATOM 1067 C C . ARG A 1 136 ? 28.438 22.078 12.18 1 95.5 136 ARG A C 1
ATOM 1069 O O . ARG A 1 136 ? 27.688 23.062 12.094 1 95.5 136 ARG A O 1
ATOM 1076 N N . LEU A 1 137 ? 28.031 20.828 12.148 1 95.94 137 LEU A N 1
ATOM 1077 C CA . LEU A 1 137 ? 26.625 20.531 11.914 1 95.94 137 LEU A CA 1
ATOM 1078 C C . LEU A 1 137 ? 25.766 20.938 13.109 1 95.94 137 LEU A C 1
ATOM 1080 O O . LEU A 1 137 ? 24.656 21.438 12.93 1 95.94 137 LEU A O 1
ATOM 1084 N N . THR A 1 138 ? 26.234 20.703 14.281 1 94.38 138 THR A N 1
ATOM 1085 C CA . THR A 1 138 ? 25.484 21.062 15.484 1 94.38 138 THR A CA 1
ATOM 1086 C C . THR A 1 138 ? 25.297 22.562 15.578 1 94.38 138 THR A C 1
ATOM 1088 O O . THR A 1 138 ? 24.266 23.047 16.062 1 94.38 138 THR A O 1
ATOM 1091 N N . ARG A 1 139 ? 26.219 23.281 15.133 1 93.12 139 ARG A N 1
ATOM 1092 C CA . ARG A 1 139 ? 26.156 24.734 15.18 1 93.12 139 ARG A CA 1
ATOM 1093 C C . ARG A 1 139 ? 25.094 25.281 14.234 1 93.12 139 ARG A C 1
ATOM 1095 O O . ARG A 1 139 ? 24.406 26.234 14.562 1 93.12 139 ARG A O 1
ATOM 1102 N N . VAL A 1 140 ? 24.969 24.703 13.164 1 91.5 140 VAL A N 1
ATOM 1103 C CA . VAL A 1 140 ? 24.125 25.266 12.117 1 91.5 140 VAL A CA 1
ATOM 1104 C C . VAL A 1 140 ? 22.656 24.891 12.375 1 91.5 140 VAL A C 1
ATOM 1106 O O . VAL A 1 140 ? 21.75 25.5 11.828 1 91.5 140 VAL A O 1
ATOM 1109 N N . ILE A 1 141 ? 22.375 23.891 13.211 1 90.81 141 ILE A N 1
ATOM 1110 C CA . ILE A 1 141 ? 21 23.453 13.375 1 90.81 141 ILE A CA 1
ATOM 1111 C C . ILE A 1 141 ? 20.359 24.203 14.539 1 90.81 141 ILE A C 1
ATOM 1113 O O . ILE A 1 141 ? 19.156 24.031 14.812 1 90.81 141 ILE A O 1
ATOM 1117 N N . VAL A 1 142 ? 21.125 25.031 15.172 1 88.25 142 VAL A N 1
ATOM 1118 C CA . VAL A 1 142 ? 20.594 25.844 16.25 1 88.25 142 VAL A CA 1
ATOM 1119 C C . VAL A 1 142 ? 19.594 26.859 15.688 1 88.25 142 VAL A C 1
ATOM 1121 O O . VAL A 1 142 ? 19.828 27.453 14.633 1 88.25 142 VAL A O 1
ATOM 1124 N N . SER A 1 143 ? 18.5 27.031 16.391 1 85.75 143 SER A N 1
ATOM 1125 C CA . SER A 1 143 ? 17.469 27.953 15.938 1 85.75 143 SER A CA 1
ATOM 1126 C C . SER A 1 143 ? 17.984 29.391 15.93 1 85.75 143 SER A C 1
ATOM 1128 O O . SER A 1 143 ? 18.594 29.844 16.891 1 85.75 143 SER A O 1
ATOM 1130 N N . PRO A 1 144 ? 17.688 30 14.891 1 86.12 144 PRO A N 1
ATOM 1131 C CA . PRO A 1 144 ? 18.109 31.406 14.852 1 86.12 144 PRO A CA 1
ATOM 1132 C C . PRO A 1 144 ? 17.406 32.25 15.891 1 86.12 144 PRO A C 1
ATOM 1134 O O . PRO A 1 144 ? 16.234 32.031 16.188 1 86.12 144 PRO A O 1
ATOM 1137 N N . LYS A 1 145 ? 18.125 33.188 16.328 1 85.31 145 LYS A N 1
ATOM 1138 C CA . LYS A 1 145 ? 17.547 34.094 17.312 1 85.31 145 LYS A CA 1
ATOM 1139 C C . LYS A 1 145 ? 16.5 35 16.688 1 85.31 145 LYS A C 1
ATOM 1141 O O . LYS A 1 145 ? 15.453 35.25 17.281 1 85.31 145 LYS A O 1
ATOM 1146 N N . ASN A 1 146 ? 16.875 35.438 15.523 1 90.12 146 ASN A N 1
ATOM 1147 C CA . ASN A 1 146 ? 15.93 36.25 14.758 1 90.12 146 ASN A CA 1
ATOM 1148 C C . ASN A 1 146 ? 15.398 35.5 13.547 1 90.12 146 ASN A C 1
ATOM 1150 O O . ASN A 1 146 ? 16.172 34.875 12.82 1 90.12 146 ASN A O 1
ATOM 1154 N N . VAL A 1 147 ? 14.125 35.656 13.391 1 92.81 147 VAL A N 1
ATOM 1155 C CA . VAL A 1 147 ? 13.469 34.938 12.297 1 92.81 147 VAL A CA 1
ATOM 1156 C C . VAL A 1 147 ? 14.047 35.406 10.961 1 92.81 147 VAL A C 1
ATOM 1158 O O . VAL A 1 147 ? 14.125 34.625 10.008 1 92.81 147 VAL A O 1
ATOM 1161 N N . GLN A 1 148 ? 14.555 36.594 10.883 1 92.56 148 GLN A N 1
ATOM 1162 C CA . GLN A 1 148 ? 15.07 37.156 9.641 1 92.56 148 GLN A CA 1
ATOM 1163 C C . GLN A 1 148 ? 16.391 36.531 9.25 1 92.56 148 GLN A C 1
ATOM 1165 O O . GLN A 1 148 ? 16.859 36.688 8.117 1 92.56 148 GLN A O 1
ATOM 1170 N N . ASP A 1 149 ? 16.938 35.75 10.141 1 92.56 149 ASP A N 1
ATOM 1171 C CA . ASP A 1 149 ? 18.203 35.062 9.852 1 92.56 149 ASP A CA 1
ATOM 1172 C C . ASP A 1 149 ? 17.969 33.75 9.148 1 92.56 149 ASP A C 1
ATOM 1174 O O . ASP A 1 149 ? 18.922 33.094 8.695 1 92.56 149 ASP A O 1
ATOM 1178 N N . VAL A 1 150 ? 16.766 33.406 9.039 1 94.94 150 VAL A N 1
ATOM 1179 C CA . VAL A 1 150 ? 16.422 32.188 8.32 1 94.94 150 VAL A CA 1
ATOM 1180 C C . VAL A 1 150 ? 16.734 32.344 6.832 1 94.94 150 VAL A C 1
ATOM 1182 O O . VAL A 1 150 ? 16.547 33.438 6.277 1 94.94 150 VAL A O 1
ATOM 1185 N N . PHE A 1 151 ? 17.156 31.312 6.191 1 95.81 151 PHE A N 1
ATOM 1186 C CA . PHE A 1 151 ? 17.672 31.359 4.824 1 95.81 151 PHE A CA 1
ATOM 1187 C C . PHE A 1 151 ? 16.609 31.906 3.877 1 95.81 151 PHE A C 1
ATOM 1189 O O . PHE A 1 151 ? 16.938 32.5 2.854 1 95.81 151 PHE A O 1
ATOM 1196 N N . ALA A 1 152 ? 15.359 31.766 4.168 1 96.06 152 ALA A N 1
ATOM 1197 C CA . ALA A 1 152 ? 14.266 32.188 3.305 1 96.06 152 ALA A CA 1
ATOM 1198 C C . ALA A 1 152 ? 14.391 33.688 2.982 1 96.06 152 ALA A C 1
ATOM 1200 O O . ALA A 1 152 ? 14.062 34.125 1.873 1 96.06 152 ALA A O 1
ATOM 1201 N N . PHE A 1 153 ? 14.859 34.438 3.904 1 95.62 153 PHE A N 1
ATOM 1202 C CA . PHE A 1 153 ? 15.008 35.875 3.715 1 95.62 153 PHE A CA 1
ATOM 1203 C C . PHE A 1 153 ? 16.172 36.188 2.787 1 95.62 153 PHE A C 1
ATOM 1205 O O . PHE A 1 153 ? 16.047 37 1.877 1 95.62 153 PHE A O 1
ATOM 1212 N N . ALA A 1 154 ? 17.281 35.5 3.047 1 94.69 154 ALA A N 1
ATOM 1213 C CA . ALA A 1 154 ? 18.453 35.656 2.184 1 94.69 154 ALA A CA 1
ATOM 1214 C C . ALA A 1 154 ? 18.141 35.219 0.753 1 94.69 154 ALA A C 1
ATOM 1216 O O . ALA A 1 154 ? 18.547 35.906 -0.204 1 94.69 154 ALA A O 1
ATOM 1217 N N . PHE A 1 155 ? 17.516 34.125 0.663 1 94.5 155 PHE A N 1
ATOM 1218 C CA . PHE A 1 155 ? 17.125 33.625 -0.643 1 94.5 155 PHE A CA 1
ATOM 1219 C C . PHE A 1 155 ? 16.297 34.625 -1.407 1 94.5 155 PHE A C 1
ATOM 1221 O O . PHE A 1 155 ? 16.562 34.938 -2.574 1 94.5 155 PHE A O 1
ATOM 1228 N N . HIS A 1 156 ? 15.266 35.188 -0.752 1 92.88 156 HIS A N 1
ATOM 1229 C CA . HIS A 1 156 ? 14.391 36.188 -1.354 1 92.88 156 HIS A CA 1
ATOM 1230 C C . HIS A 1 156 ? 15.164 37.438 -1.759 1 92.88 156 HIS A C 1
ATOM 1232 O O . HIS A 1 156 ? 15.023 37.906 -2.883 1 92.88 156 HIS A O 1
ATOM 1238 N N . ALA A 1 157 ? 16.016 37.906 -0.914 1 92.62 157 ALA A N 1
ATOM 1239 C CA . ALA A 1 157 ? 16.766 39.156 -1.153 1 92.62 157 ALA A CA 1
ATOM 1240 C C . ALA A 1 157 ? 17.688 39 -2.367 1 92.62 157 ALA A C 1
ATOM 1242 O O . ALA A 1 157 ? 17.719 39.875 -3.236 1 92.62 157 ALA A O 1
ATOM 1243 N N . TRP A 1 158 ? 18.344 37.906 -2.41 1 91.75 158 TRP A N 1
ATOM 1244 C CA . TRP A 1 158 ? 19.297 37.688 -3.484 1 91.75 158 TRP A CA 1
ATOM 1245 C C . TRP A 1 158 ? 18.594 37.344 -4.789 1 91.75 158 TRP A C 1
ATOM 1247 O O . TRP A 1 158 ? 19.047 37.75 -5.867 1 91.75 158 TRP A O 1
ATOM 1257 N N . ALA A 1 159 ? 17.578 36.594 -4.68 1 89.25 159 ALA A N 1
ATOM 1258 C CA . ALA A 1 159 ? 16.844 36.188 -5.879 1 89.25 159 ALA A CA 1
ATOM 1259 C C . ALA A 1 159 ? 16.25 37.406 -6.586 1 89.25 159 ALA A C 1
ATOM 1261 O O . ALA A 1 159 ? 16.25 37.469 -7.816 1 89.25 159 ALA A O 1
ATOM 1262 N N . ILE A 1 160 ? 15.68 38.25 -5.84 1 85.31 160 ILE A N 1
ATOM 1263 C CA . ILE A 1 160 ? 15.07 39.469 -6.402 1 85.31 160 ILE A CA 1
ATOM 1264 C C . ILE A 1 160 ? 16.141 40.344 -7.043 1 85.31 160 ILE A C 1
ATOM 1266 O O . ILE A 1 160 ? 15.93 40.906 -8.117 1 85.31 160 ILE A O 1
ATOM 1270 N N . GLU A 1 161 ? 17.234 40.375 -6.465 1 83.25 161 GLU A N 1
ATOM 1271 C CA . GLU A 1 161 ? 18.328 41.219 -6.98 1 83.25 161 GLU A CA 1
ATOM 1272 C C . GLU A 1 161 ? 18.984 40.562 -8.195 1 83.25 161 GLU A C 1
ATOM 1274 O O . GLU A 1 161 ? 19.312 41.25 -9.164 1 83.25 161 GLU A O 1
ATOM 1279 N N . ASP A 1 162 ? 19.281 39.219 -7.949 1 72.56 162 ASP A N 1
ATOM 1280 C CA . ASP A 1 162 ? 19.938 38.5 -9.039 1 72.56 162 ASP A CA 1
ATOM 1281 C C . ASP A 1 162 ? 19.031 38.406 -10.258 1 72.56 162 ASP A C 1
ATOM 1283 O O . ASP A 1 162 ? 19.516 38.375 -11.398 1 72.56 162 ASP A O 1
ATOM 1287 N N . GLN A 1 163 ? 17.781 38.031 -10.102 1 58.94 163 GLN A N 1
ATOM 1288 C CA . GLN A 1 163 ? 16.797 37.844 -11.164 1 58.94 163 GLN A CA 1
ATOM 1289 C C . GLN A 1 163 ? 16.266 39.188 -11.648 1 58.94 163 GLN A C 1
ATOM 1291 O O . GLN A 1 163 ? 15.281 39.25 -12.391 1 58.94 163 GLN A O 1
ATOM 1296 N N . CYS A 1 164 ? 16.672 40.312 -11.211 1 49.91 164 CYS A N 1
ATOM 1297 C CA . CYS A 1 164 ? 16.344 41.312 -12.234 1 49.91 164 CYS A CA 1
ATOM 1298 C C . CYS A 1 164 ? 16.359 40.688 -13.625 1 49.91 164 CYS A C 1
ATOM 1300 O O . CYS A 1 164 ? 15.984 41.312 -14.602 1 49.91 164 CYS A O 1
ATOM 1302 N N . ASN A 1 165 ? 16.891 39.406 -13.812 1 43.56 165 ASN A N 1
ATOM 1303 C CA . ASN A 1 165 ? 16.688 38.75 -15.102 1 43.56 165 ASN A CA 1
ATOM 1304 C C . ASN A 1 165 ? 15.367 37.969 -15.141 1 43.56 165 ASN A C 1
ATOM 1306 O O . ASN A 1 165 ? 14.797 37.688 -14.086 1 43.56 165 ASN A O 1
ATOM 1310 N N . GLU A 1 166 ? 14.742 37.344 -16.406 1 42.34 166 GLU A N 1
ATOM 1311 C CA . GLU A 1 166 ? 13.438 36.969 -16.938 1 42.34 166 GLU A CA 1
ATOM 1312 C C . GLU A 1 166 ? 12.789 35.875 -16.094 1 42.34 166 GLU A C 1
ATOM 1314 O O . GLU A 1 166 ? 11.594 35.906 -15.812 1 42.34 166 GLU A O 1
ATOM 1319 N N . ASP A 1 167 ? 13.328 34.562 -15.898 1 43.09 167 ASP A N 1
ATOM 1320 C CA . ASP A 1 167 ? 12.719 33.219 -15.867 1 43.09 167 ASP A CA 1
ATOM 1321 C C . ASP A 1 167 ? 12.281 32.844 -14.453 1 43.09 167 ASP A C 1
ATOM 1323 O O . ASP A 1 167 ? 11.648 31.812 -14.242 1 43.09 167 ASP A O 1
ATOM 1327 N N . ILE A 1 168 ? 12.914 33.188 -13.367 1 49.53 168 ILE A N 1
ATOM 1328 C CA . ILE A 1 168 ? 12.68 32.688 -12.023 1 49.53 168 ILE A CA 1
ATOM 1329 C C . ILE A 1 168 ? 11.266 33.031 -11.57 1 49.53 168 ILE A C 1
ATOM 1331 O O . ILE A 1 168 ? 10.781 32.531 -10.562 1 49.53 168 ILE A O 1
ATOM 1335 N N . SER A 1 169 ? 10.719 34.125 -12.078 1 53.25 169 SER A N 1
ATOM 1336 C CA . SER A 1 169 ? 9.453 34.75 -11.695 1 53.25 169 SER A CA 1
ATOM 1337 C C . SER A 1 169 ? 8.297 33.781 -11.859 1 53.25 169 SER A C 1
ATOM 1339 O O . SER A 1 169 ? 7.32 33.844 -11.109 1 53.25 169 SER A O 1
ATOM 1341 N N . SER A 1 170 ? 8.523 32.781 -12.742 1 58.38 170 SER A N 1
ATOM 1342 C CA . SER A 1 170 ? 7.27 32.094 -13.047 1 58.38 170 SER A CA 1
ATOM 1343 C C . SER A 1 170 ? 6.918 31.078 -11.961 1 58.38 170 SER A C 1
ATOM 1345 O O . SER A 1 170 ? 5.742 30.844 -11.688 1 58.38 170 SER A O 1
ATOM 1347 N N . ASN A 1 171 ? 7.969 30.609 -11.078 1 77 171 ASN A N 1
ATOM 1348 C CA . ASN A 1 171 ? 7.641 29.562 -10.125 1 77 171 ASN A CA 1
ATOM 1349 C C . ASN A 1 171 ? 7.742 30.062 -8.68 1 77 171 ASN A C 1
ATOM 1351 O O . ASN A 1 171 ? 7.348 29.359 -7.75 1 77 171 ASN A O 1
ATOM 1355 N N . LEU A 1 172 ? 8.336 31.312 -8.602 1 81.19 172 LEU A N 1
ATOM 1356 C CA . LEU A 1 172 ? 8.469 31.938 -7.281 1 81.19 172 LEU A CA 1
ATOM 1357 C C . LEU A 1 172 ? 7.609 33.188 -7.184 1 81.19 172 LEU A C 1
ATOM 1359 O O . LEU A 1 172 ? 7.426 33.906 -8.172 1 81.19 172 LEU A O 1
ATOM 1363 N N . GLY A 1 173 ? 6.918 33.344 -6.031 1 84.06 173 GLY A N 1
ATOM 1364 C CA . GLY A 1 173 ? 6.078 34.531 -5.852 1 84.06 173 GLY A CA 1
ATOM 1365 C C . GLY A 1 173 ? 5.562 34.688 -4.434 1 84.06 173 GLY A C 1
ATOM 1366 O O . GLY A 1 173 ? 5.938 33.906 -3.545 1 84.06 173 GLY A O 1
ATOM 1367 N N . HIS A 1 174 ? 4.957 35.844 -4.332 1 85.25 174 HIS A N 1
ATOM 1368 C CA . HIS A 1 174 ? 4.328 36.156 -3.055 1 85.25 174 HIS A CA 1
ATOM 1369 C C . HIS A 1 174 ? 2.84 35.812 -3.072 1 85.25 174 HIS A C 1
ATOM 1371 O O . HIS A 1 174 ? 2.242 35.688 -4.141 1 85.25 174 HIS A O 1
ATOM 1377 N N . ASP A 1 175 ? 2.43 35.531 -1.819 1 78.81 175 ASP A N 1
ATOM 1378 C CA . ASP A 1 175 ? 0.988 35.312 -1.745 1 78.81 175 ASP A CA 1
ATOM 1379 C C . ASP A 1 175 ? 0.224 36.594 -2.104 1 78.81 175 ASP A C 1
ATOM 1381 O O . ASP A 1 175 ? 0.653 37.719 -1.764 1 78.81 175 ASP A O 1
ATOM 1385 N N . GLY A 1 176 ? -0.525 36.688 -3.129 1 68.94 176 GLY A N 1
ATOM 1386 C CA . GLY A 1 176 ? -1.297 37.875 -3.48 1 68.94 176 GLY A CA 1
ATOM 1387 C C . GLY A 1 176 ? -2.23 38.312 -2.375 1 68.94 176 GLY A C 1
ATOM 1388 O O . GLY A 1 176 ? -2.334 37.688 -1.335 1 68.94 176 GLY A O 1
ATOM 1389 N N . ASP A 1 177 ? -2.672 39.562 -2.471 1 71.12 177 ASP A N 1
ATOM 1390 C CA . ASP A 1 177 ? -3.65 40.156 -1.55 1 71.12 177 ASP A CA 1
ATOM 1391 C C . ASP A 1 177 ? -5.008 39.469 -1.693 1 71.12 177 ASP A C 1
ATOM 1393 O O . ASP A 1 177 ? -6.043 40.125 -1.74 1 71.12 177 ASP A O 1
ATOM 1397 N N . ASP A 1 178 ? -4.941 38.188 -1.575 1 74.31 178 ASP A N 1
ATOM 1398 C CA . ASP A 1 178 ? -6.168 37.406 -1.712 1 74.31 178 ASP A CA 1
ATOM 1399 C C . ASP A 1 178 ? -6.961 37.406 -0.407 1 74.31 178 ASP A C 1
ATOM 1401 O O . ASP A 1 178 ? -6.457 36.969 0.627 1 74.31 178 ASP A O 1
ATOM 1405 N N . ASP A 1 179 ? -8.172 38 -0.439 1 88.31 179 ASP A N 1
ATOM 1406 C CA . ASP A 1 179 ? -9.047 37.969 0.727 1 88.31 179 ASP A CA 1
ATOM 1407 C C . ASP A 1 179 ? -9.828 36.656 0.785 1 88.31 179 ASP A C 1
ATOM 1409 O O . ASP A 1 179 ? -11.047 36.656 0.567 1 88.31 179 ASP A O 1
ATOM 1413 N N . TYR A 1 180 ? -9.148 35.656 1.176 1 92.56 180 TYR A N 1
ATOM 1414 C CA . TYR A 1 180 ? -9.781 34.344 1.218 1 92.56 180 TYR A CA 1
ATOM 1415 C C . TYR A 1 180 ? -10.969 34.344 2.172 1 92.56 180 TYR A C 1
ATOM 1417 O O . TYR A 1 180 ? -11.922 33.562 1.987 1 92.56 180 TYR A O 1
ATOM 1425 N N . PHE A 1 181 ? -10.938 35.156 3.189 1 94.38 181 PHE A N 1
ATOM 1426 C CA . PHE A 1 181 ? -11.969 35.156 4.227 1 94.38 181 PHE A CA 1
ATOM 1427 C C . PHE A 1 181 ? -13.328 35.5 3.643 1 94.38 181 PHE A C 1
ATOM 1429 O O . PHE A 1 181 ? -14.297 34.781 3.818 1 94.38 181 PHE A O 1
ATOM 1436 N N . MET A 1 182 ? -13.359 36.594 2.99 1 94.5 182 MET A N 1
ATOM 1437 C CA . MET A 1 182 ? -14.625 37.031 2.414 1 94.5 182 MET A CA 1
ATOM 1438 C C . MET A 1 182 ? -15.078 36.094 1.303 1 94.5 182 MET A C 1
ATOM 1440 O O . MET A 1 182 ? -16.266 35.875 1.117 1 94.5 182 MET A O 1
ATOM 1444 N N . LYS A 1 183 ? -14.141 35.594 0.555 1 95.62 183 LYS A N 1
ATOM 1445 C CA . LYS A 1 183 ? -14.469 34.625 -0.485 1 95.62 183 LYS A CA 1
ATOM 1446 C C . LYS A 1 183 ? -15.109 33.375 0.112 1 95.62 183 LYS A C 1
ATOM 1448 O O . LYS A 1 183 ? -16.047 32.812 -0.47 1 95.62 183 LYS A O 1
ATOM 1453 N N . GLU A 1 184 ? -14.625 32.938 1.232 1 96.56 184 GLU A N 1
ATOM 1454 C CA . GLU A 1 184 ? -15.18 31.781 1.912 1 96.56 184 GLU A CA 1
ATOM 1455 C C . GLU A 1 184 ? -16.594 32.062 2.424 1 96.56 184 GLU A C 1
ATOM 1457 O O . GLU A 1 184 ? -17.469 31.203 2.35 1 96.56 184 GLU A O 1
ATOM 1462 N N . ILE A 1 185 ? -16.781 33.25 2.943 1 95.5 185 ILE A N 1
ATOM 1463 C CA . ILE A 1 185 ? -18.094 33.625 3.443 1 95.5 185 ILE A CA 1
ATOM 1464 C C . ILE A 1 185 ? -19.125 33.562 2.311 1 95.5 185 ILE A C 1
ATOM 1466 O O . ILE A 1 185 ? -20.234 33.062 2.494 1 95.5 185 ILE A O 1
ATOM 1470 N N . GLU A 1 186 ? -18.719 34.062 1.193 1 95 186 GLU A N 1
ATOM 1471 C CA . GLU A 1 186 ? -19.578 34.062 0.02 1 95 186 GLU A CA 1
ATOM 1472 C C . GLU A 1 186 ? -19.797 32.625 -0.486 1 95 186 GLU A C 1
ATOM 1474 O O . GLU A 1 186 ? -20.922 32.219 -0.779 1 95 186 GLU A O 1
ATOM 1479 N N . ARG A 1 187 ? -18.719 31.906 -0.601 1 95.81 187 ARG A N 1
ATOM 1480 C CA . ARG A 1 187 ? -18.781 30.547 -1.139 1 95.81 187 ARG A CA 1
ATOM 1481 C C . ARG A 1 187 ? -19.672 29.656 -0.28 1 95.81 187 ARG A C 1
ATOM 1483 O O . ARG A 1 187 ? -20.375 28.781 -0.8 1 95.81 187 ARG A O 1
ATOM 1490 N N . LEU A 1 188 ? -19.609 29.844 1.027 1 95.94 188 LEU A N 1
ATOM 1491 C CA . LEU A 1 188 ? -20.344 29.016 1.965 1 95.94 188 LEU A CA 1
ATOM 1492 C C . LEU A 1 188 ? -21.75 29.562 2.195 1 95.94 188 LEU A C 1
ATOM 1494 O O . LEU A 1 188 ? -22.5 29.047 3.033 1 95.94 188 LEU A O 1
ATOM 1498 N N . ASN A 1 189 ? -22.125 30.672 1.535 1 93.19 189 ASN A N 1
ATOM 1499 C CA . ASN A 1 189 ? -23.453 31.297 1.593 1 93.19 189 ASN A CA 1
ATOM 1500 C C . ASN A 1 189 ? -23.812 31.719 3.014 1 93.19 189 ASN A C 1
ATOM 1502 O O . ASN A 1 189 ? -24.906 31.438 3.494 1 93.19 189 ASN A O 1
ATOM 1506 N N . ILE A 1 190 ? -22.859 32.281 3.664 1 93.12 190 ILE A N 1
ATOM 1507 C CA . ILE A 1 190 ? -23.109 32.812 4.996 1 93.12 190 ILE A CA 1
ATOM 1508 C C . ILE A 1 190 ? -23.578 34.25 4.895 1 93.12 190 ILE A C 1
ATOM 1510 O O . ILE A 1 190 ? -22.844 35.125 4.395 1 93.12 190 ILE A O 1
ATOM 1514 N N . SER A 1 191 ? -24.734 34.531 5.371 1 88.5 191 SER A N 1
ATOM 1515 C CA . SER A 1 191 ? -25.281 35.906 5.324 1 88.5 191 SER A CA 1
ATOM 1516 C C . SER A 1 191 ? -24.75 36.75 6.473 1 88.5 191 SER A C 1
ATOM 1518 O O . SER A 1 191 ? -24.984 36.438 7.641 1 88.5 191 SER A O 1
ATOM 1520 N N . VAL A 1 192 ? -24.031 37.719 6.137 1 89.19 192 VAL A N 1
ATOM 1521 C CA . VAL A 1 192 ? -23.469 38.562 7.184 1 89.19 192 VAL A CA 1
ATOM 1522 C C . VAL A 1 192 ? -23.859 40.031 6.949 1 89.19 192 VAL A C 1
ATOM 1524 O O . VAL A 1 192 ? -23.672 40.875 7.824 1 89.19 192 VAL A O 1
ATOM 1527 N N . LEU A 1 193 ? -24.453 40.469 5.906 1 81.44 193 LEU A N 1
ATOM 1528 C CA . LEU A 1 193 ? -24.672 41.844 5.523 1 81.44 193 LEU A CA 1
ATOM 1529 C C . LEU A 1 193 ? -26.094 42.281 5.844 1 81.44 193 LEU A C 1
ATOM 1531 O O . LEU A 1 193 ? -26.359 43.469 6.02 1 81.44 193 LEU A O 1
ATOM 1535 N N . SER A 1 194 ? -26.984 41.344 5.988 1 78.69 194 SER A N 1
ATOM 1536 C CA . SER A 1 194 ? -28.391 41.75 6.188 1 78.69 194 SER A CA 1
ATOM 1537 C C . SER A 1 194 ? -28.688 41.969 7.668 1 78.69 194 SER A C 1
ATOM 1539 O O . SER A 1 194 ? -28.016 41.406 8.531 1 78.69 194 SER A O 1
ATOM 1541 N N . ASP A 1 195 ? -29.594 42.812 7.926 1 73.69 195 ASP A N 1
ATOM 1542 C CA . ASP A 1 195 ? -30.031 43.125 9.289 1 73.69 195 ASP A CA 1
ATOM 1543 C C . ASP A 1 195 ? -30.625 41.875 9.953 1 73.69 195 ASP A C 1
ATOM 1545 O O . ASP A 1 195 ? -30.609 41.75 11.18 1 73.69 195 ASP A O 1
ATOM 1549 N N . ASN A 1 196 ? -31 40.969 9.227 1 80.56 196 ASN A N 1
ATOM 1550 C CA . ASN A 1 196 ? -31.609 39.75 9.789 1 80.56 196 ASN A CA 1
ATOM 1551 C C . ASN A 1 196 ? -30.672 38.562 9.68 1 80.56 196 ASN A C 1
ATOM 1553 O O . ASN A 1 196 ? -31.125 37.406 9.734 1 80.56 196 ASN A O 1
ATOM 1557 N N . SER A 1 197 ? -29.422 38.938 9.672 1 89.5 197 SER A N 1
ATOM 1558 C CA . SER A 1 197 ? -28.469 37.844 9.5 1 89.5 197 SER A CA 1
ATOM 1559 C C . SER A 1 197 ? -28.203 37.125 10.82 1 89.5 197 SER A C 1
ATOM 1561 O O . SER A 1 197 ? -28.234 37.75 11.883 1 89.5 197 SER A O 1
ATOM 1563 N N . LYS A 1 198 ? -27.984 35.844 10.734 1 91.81 198 LYS A N 1
ATOM 1564 C CA . LYS A 1 198 ? -27.734 35 11.914 1 91.81 198 LYS A CA 1
ATOM 1565 C C . LYS A 1 198 ? -26.281 35.125 12.352 1 91.81 198 LYS A C 1
ATOM 1567 O O . LYS A 1 198 ? -25.953 34.844 13.508 1 91.81 198 LYS A O 1
ATOM 1572 N N . TRP A 1 199 ? -25.484 35.562 11.43 1 96 199 TRP A N 1
ATOM 1573 C CA . TRP A 1 199 ? -24.047 35.625 11.703 1 96 199 TRP A CA 1
ATOM 1574 C C . TRP A 1 199 ? -23.5 37.031 11.43 1 96 199 TRP A C 1
ATOM 1576 O O . TRP A 1 199 ? -24.109 37.812 10.688 1 96 199 TRP A O 1
ATOM 1586 N N . ARG A 1 200 ? -22.375 37.312 12.023 1 96.12 200 ARG A N 1
ATOM 1587 C CA . ARG A 1 200 ? -21.688 38.562 11.773 1 96.12 200 ARG A CA 1
ATOM 1588 C C . ARG A 1 200 ? -20.172 38.406 11.828 1 96.12 200 ARG A C 1
ATOM 1590 O O . ARG A 1 200 ? -19.672 37.469 12.453 1 96.12 200 ARG A O 1
ATOM 1597 N N . ILE A 1 201 ? -19.484 39.312 11.234 1 96.44 201 ILE A N 1
ATOM 1598 C CA . ILE A 1 201 ? -18.016 39.375 11.289 1 96.44 201 ILE A CA 1
ATOM 1599 C C . ILE A 1 201 ? -17.578 40.375 12.367 1 96.44 201 ILE A C 1
ATOM 1601 O O . ILE A 1 201 ? -17.828 41.562 12.258 1 96.44 201 ILE A O 1
ATOM 1605 N N . SER A 1 202 ? -16.984 39.781 13.375 1 96.44 202 SER A N 1
ATOM 1606 C CA . SER A 1 202 ? -16.469 40.656 14.43 1 96.44 202 SER A CA 1
ATOM 1607 C C . SER A 1 202 ? -15.055 41.125 14.109 1 96.44 202 SER A C 1
ATOM 1609 O O . SER A 1 202 ? -14.211 40.344 13.664 1 96.44 202 SER A O 1
ATOM 1611 N N . LYS A 1 203 ? -14.766 42.406 14.391 1 93.5 203 LYS A N 1
ATOM 1612 C CA . LYS A 1 203 ? -13.438 42.969 14.188 1 93.5 203 LYS A CA 1
ATOM 1613 C C . LYS A 1 203 ? -12.742 43.25 15.516 1 93.5 203 LYS A C 1
ATOM 1615 O O . LYS A 1 203 ? -11.781 44 15.578 1 93.5 203 LYS A O 1
ATOM 1620 N N . VAL A 1 204 ? -13.281 42.594 16.484 1 95.88 204 VAL A N 1
ATOM 1621 C CA . VAL A 1 204 ? -12.734 42.812 17.828 1 95.88 204 VAL A CA 1
ATOM 1622 C C . VAL A 1 204 ? -11.25 42.438 17.844 1 95.88 204 VAL A C 1
ATOM 1624 O O . VAL A 1 204 ? -10.477 43 18.625 1 95.88 204 VAL A O 1
ATOM 1627 N N . ASN A 1 205 ? -10.828 41.562 17.016 1 96.12 205 ASN A N 1
ATOM 1628 C CA . ASN A 1 205 ? -9.438 41.094 16.984 1 96.12 205 ASN A CA 1
ATOM 1629 C C . ASN A 1 205 ? -8.688 41.688 15.797 1 96.12 205 ASN A C 1
ATOM 1631 O O . ASN A 1 205 ? -7.652 41.188 15.383 1 96.12 205 ASN A O 1
ATOM 1635 N N . TRP A 1 206 ? -9.102 42.719 15.266 1 94.75 206 TRP A N 1
ATOM 1636 C CA . TRP A 1 206 ? -8.516 43.344 14.086 1 94.75 206 TRP A CA 1
ATOM 1637 C C . TRP A 1 206 ? -7.035 43.656 14.297 1 94.75 206 TRP A C 1
ATOM 1639 O O . TRP A 1 206 ? -6.223 43.469 13.391 1 94.75 206 TRP A O 1
ATOM 1649 N N . ASP A 1 207 ? -6.703 44.094 15.516 1 94 207 ASP A N 1
ATOM 1650 C CA . ASP A 1 207 ? -5.32 44.406 15.852 1 94 207 ASP A CA 1
ATOM 1651 C C . ASP A 1 207 ? -4.684 43.312 16.703 1 94 207 ASP A C 1
ATOM 1653 O O . ASP A 1 207 ? -3.656 43.531 17.344 1 94 207 ASP A O 1
ATOM 1657 N N . TYR A 1 208 ? -5.32 42.281 16.781 1 95.94 208 TYR A N 1
ATOM 1658 C CA . TYR A 1 208 ? -4.82 41.094 17.484 1 95.94 208 TYR A CA 1
ATOM 1659 C C . TYR A 1 208 ? -4.703 41.375 18.969 1 95.94 208 TYR A C 1
ATOM 1661 O O . TYR A 1 208 ? -3.758 40.906 19.625 1 95.94 208 TYR A O 1
ATOM 1669 N N . LYS A 1 209 ? -5.586 42.094 19.469 1 93.56 209 LYS A N 1
ATOM 1670 C CA . LYS A 1 209 ? -5.535 42.469 20.875 1 93.56 209 LYS A CA 1
ATOM 1671 C C . LYS A 1 209 ? -6.305 41.469 21.734 1 93.56 209 LYS A C 1
ATOM 1673 O O . LYS A 1 209 ? -5.922 41.188 22.875 1 93.56 209 LYS A O 1
ATOM 1678 N N . LEU A 1 210 ? -7.379 40.938 21.188 1 95.5 210 LEU A N 1
ATOM 1679 C CA . LEU A 1 210 ? -8.148 39.938 21.922 1 95.5 210 LEU A CA 1
ATOM 1680 C C . LEU A 1 210 ? -7.359 38.656 22.062 1 95.5 210 LEU A C 1
ATOM 1682 O O . LEU A 1 210 ? -7.219 38.125 23.172 1 95.5 210 LEU A O 1
ATOM 1686 N N . CYS A 1 211 ? -6.902 38.156 20.969 1 96.38 211 CYS A N 1
ATOM 1687 C CA . CYS A 1 211 ? -6.156 36.906 20.875 1 96.38 211 CYS A CA 1
ATOM 1688 C C . CYS A 1 211 ? -5.141 36.969 19.734 1 96.38 211 CYS A C 1
ATOM 1690 O O . CYS A 1 211 ? -5.516 36.969 18.562 1 96.38 211 CYS A O 1
ATOM 1692 N N . THR A 1 212 ? -3.883 36.906 20.062 1 95.44 212 THR A N 1
ATOM 1693 C CA . THR A 1 212 ? -2.816 37.062 19.078 1 95.44 212 THR A CA 1
ATOM 1694 C C . THR A 1 212 ? -2.75 35.875 18.125 1 95.44 212 THR A C 1
ATOM 1696 O O . THR A 1 212 ? -2.26 36 17 1 95.44 212 THR A O 1
ATOM 1699 N N . SER A 1 213 ? -3.225 34.75 18.594 1 97 213 SER A N 1
ATOM 1700 C CA . SER A 1 213 ? -3.098 33.562 17.781 1 97 213 SER A CA 1
ATOM 1701 C C . SER A 1 213 ? -4.312 33.344 16.891 1 97 213 SER A C 1
ATOM 1703 O O . SER A 1 213 ? -4.355 32.406 16.094 1 97 213 SER A O 1
ATOM 1705 N N . TYR A 1 214 ? -5.316 34.219 16.984 1 97.56 214 TYR A N 1
ATOM 1706 C CA . TYR A 1 214 ? -6.508 34.156 16.141 1 97.56 214 TYR A CA 1
ATOM 1707 C C . TYR A 1 214 ? -6.402 35.094 14.945 1 97.56 214 TYR A C 1
ATOM 1709 O O . TYR A 1 214 ? -5.574 36 14.945 1 97.56 214 TYR A O 1
ATOM 1717 N N . PRO A 1 215 ? -7.191 34.844 13.891 1 96.12 215 PRO A N 1
ATOM 1718 C CA . PRO A 1 215 ? -7.242 35.781 12.781 1 96.12 215 PRO A CA 1
ATOM 1719 C C . PRO A 1 215 ? -7.832 37.125 13.195 1 96.12 215 PRO A C 1
ATOM 1721 O O . PRO A 1 215 ? -8.43 37.25 14.266 1 96.12 215 PRO A O 1
ATOM 1724 N N . ASN A 1 216 ? -7.672 38.062 12.352 1 95.31 216 ASN A N 1
ATOM 1725 C CA . ASN A 1 216 ? -8.094 39.438 12.672 1 95.31 216 ASN A CA 1
ATOM 1726 C C . ASN A 1 216 ? -9.602 39.594 12.516 1 95.31 216 ASN A C 1
ATOM 1728 O O . ASN A 1 216 ? -10.18 40.562 13.039 1 95.31 216 ASN A O 1
ATOM 1732 N N . ARG A 1 217 ? -10.242 38.688 11.812 1 96 217 ARG A N 1
ATOM 1733 C CA . ARG A 1 217 ? -11.695 38.688 11.656 1 96 217 ARG A CA 1
ATOM 1734 C C . ARG A 1 217 ? -12.289 37.375 12.172 1 96 217 ARG A C 1
ATOM 1736 O O . ARG A 1 217 ? -11.797 36.281 11.844 1 96 217 ARG A O 1
ATOM 1743 N N . LEU A 1 218 ? -13.32 37.5 12.953 1 97.44 218 LEU A N 1
ATOM 1744 C CA . LEU A 1 218 ? -13.945 36.344 13.562 1 97.44 218 LEU A CA 1
ATOM 1745 C C . LEU A 1 218 ? -15.414 36.25 13.18 1 97.44 218 LEU A C 1
ATOM 1747 O O . LEU A 1 218 ? -16.125 37.25 13.172 1 97.44 218 LEU A O 1
ATOM 1751 N N . LEU A 1 219 ? -15.836 35.094 12.758 1 97.25 219 LEU A N 1
ATOM 1752 C CA . LEU A 1 219 ? -17.25 34.844 12.453 1 97.25 219 LEU A CA 1
ATOM 1753 C C . LEU A 1 219 ? -17.984 34.344 13.68 1 97.25 219 LEU A C 1
ATOM 1755 O O . LEU A 1 219 ? -17.625 33.312 14.242 1 97.25 219 LEU A O 1
ATOM 1759 N N . VAL A 1 220 ? -19.047 35.062 14.148 1 97.5 220 VAL A N 1
ATOM 1760 C CA . VAL A 1 220 ? -19.781 34.781 15.375 1 97.5 220 VAL A CA 1
ATOM 1761 C C . VAL A 1 220 ? -21.266 35.031 15.172 1 97.5 220 VAL A C 1
ATOM 1763 O O . VAL A 1 220 ? -21.656 35.656 14.18 1 97.5 220 VAL A O 1
ATOM 1766 N N . PRO A 1 221 ? -22.094 34.531 16.031 1 96.44 221 PRO A N 1
ATOM 1767 C CA . PRO A 1 221 ? -23.516 34.844 15.914 1 96.44 221 PRO A CA 1
ATOM 1768 C C . PRO A 1 221 ? -23.781 36.344 16.016 1 96.44 221 PRO A C 1
ATOM 1770 O O . PRO A 1 221 ? -23.141 37.031 16.812 1 96.44 221 PRO A O 1
ATOM 1773 N N . SER A 1 222 ? -24.781 36.781 15.328 1 95.44 222 SER A N 1
ATOM 1774 C CA . SER A 1 222 ? -25.078 38.219 15.234 1 95.44 222 SER A CA 1
ATOM 1775 C C . SER A 1 222 ? -25.516 38.781 16.578 1 95.44 222 SER A C 1
ATOM 1777 O O . SER A 1 222 ? -25.297 39.969 16.875 1 95.44 222 SER A O 1
ATOM 1779 N N . CYS A 1 223 ? -26.047 38 17.422 1 94.06 223 CYS A N 1
ATOM 1780 C CA . CYS A 1 223 ? -26.609 38.469 18.688 1 94.06 223 CYS A CA 1
ATOM 1781 C C . CYS A 1 223 ? -25.516 38.594 19.75 1 94.06 223 CYS A C 1
ATOM 1783 O O . CYS A 1 223 ? -25.766 39.156 20.828 1 94.06 223 CYS A O 1
ATOM 1785 N N . ILE A 1 224 ? -24.344 38.188 19.469 1 96.19 224 ILE A N 1
ATOM 1786 C CA . ILE A 1 224 ? -23.25 38.25 20.438 1 96.19 224 ILE A CA 1
ATOM 1787 C C . ILE A 1 224 ? -22.438 39.531 20.203 1 96.19 224 ILE A C 1
ATOM 1789 O O . ILE A 1 224 ? -21.859 39.719 19.141 1 96.19 224 ILE A O 1
ATOM 1793 N N . THR A 1 225 ? -22.328 40.344 21.172 1 96.25 225 THR A N 1
ATOM 1794 C CA . THR A 1 225 ? -21.594 41.594 21.078 1 96.25 225 THR A CA 1
ATOM 1795 C C . THR A 1 225 ? -20.109 41.375 21.297 1 96.25 225 THR A C 1
ATOM 1797 O O . THR A 1 225 ? -19.688 40.312 21.781 1 96.25 225 THR A O 1
ATOM 1800 N N . ASP A 1 226 ? -19.344 42.375 20.969 1 96.75 226 ASP A N 1
ATOM 1801 C CA . ASP A 1 226 ? -17.906 42.281 21.156 1 96.75 226 ASP A CA 1
ATOM 1802 C C . ASP A 1 226 ? -17.562 42.25 22.641 1 96.75 226 ASP A C 1
ATOM 1804 O O . ASP A 1 226 ? -16.578 41.594 23.031 1 96.75 226 ASP A O 1
ATOM 1808 N N . GLN A 1 227 ? -18.344 42.906 23.422 1 96.38 227 GLN A N 1
ATOM 1809 C CA . GLN A 1 227 ? -18.125 42.844 24.875 1 96.38 227 GLN A CA 1
ATOM 1810 C C . GLN A 1 227 ? -18.312 41.438 25.422 1 96.38 227 GLN A C 1
ATOM 1812 O O . GLN A 1 227 ? -17.516 40.969 26.234 1 96.38 227 GLN A O 1
ATOM 1817 N N . THR A 1 228 ? -19.312 40.844 24.906 1 96.56 228 THR A N 1
ATOM 1818 C CA . THR A 1 228 ? -19.562 39.438 25.312 1 96.56 228 THR A CA 1
ATOM 1819 C C . THR A 1 228 ? -18.422 38.531 24.859 1 96.56 228 THR A C 1
ATOM 1821 O O . THR A 1 228 ? -18.016 37.625 25.578 1 96.56 228 THR A O 1
ATOM 1824 N N . LEU A 1 229 ? -17.953 38.781 23.672 1 96.88 229 LEU A N 1
ATOM 1825 C CA . LEU A 1 229 ? -16.859 38 23.141 1 96.88 229 LEU A CA 1
ATOM 1826 C C . LEU A 1 229 ? -15.602 38.156 24 1 96.88 229 LEU A C 1
ATOM 1828 O O . LEU A 1 229 ? -14.898 37.188 24.266 1 96.88 229 LEU A O 1
ATOM 1832 N N . GLU A 1 230 ? -15.297 39.344 24.391 1 97.25 230 GLU A N 1
ATOM 1833 C CA . GLU A 1 230 ? -14.133 39.625 25.219 1 97.25 230 GLU A CA 1
ATOM 1834 C C . GLU A 1 230 ? -14.227 38.906 26.562 1 97.25 230 GLU A C 1
ATOM 1836 O O . GLU A 1 230 ? -13.242 38.375 27.062 1 97.25 230 GLU A O 1
ATOM 1841 N N . ALA A 1 231 ? -15.406 38.938 27.109 1 96.75 231 ALA A N 1
ATOM 1842 C CA . ALA A 1 231 ? -15.625 38.25 28.375 1 96.75 231 ALA A CA 1
ATOM 1843 C C . ALA A 1 231 ? -15.484 36.75 28.219 1 96.75 231 ALA A C 1
ATOM 1845 O O . ALA A 1 231 ? -14.898 36.062 29.062 1 96.75 231 ALA A O 1
ATOM 1846 N N . ALA A 1 232 ? -16.047 36.281 27.219 1 96.56 232 ALA A N 1
ATOM 1847 C CA . ALA A 1 232 ? -15.953 34.844 26.953 1 96.56 232 ALA A CA 1
ATOM 1848 C C . ALA A 1 232 ? -14.516 34.406 26.703 1 96.56 232 ALA A C 1
ATOM 1850 O O . ALA A 1 232 ? -14.109 33.312 27.094 1 96.56 232 ALA A O 1
ATOM 1851 N N . ALA A 1 233 ? -13.773 35.219 26 1 97.19 233 ALA A N 1
ATOM 1852 C CA . ALA A 1 233 ? -12.383 34.906 25.688 1 97.19 233 ALA A CA 1
ATOM 1853 C C . ALA A 1 233 ? -11.555 34.719 26.953 1 97.19 233 ALA A C 1
ATOM 1855 O O . ALA A 1 233 ? -10.648 33.906 27 1 97.19 233 ALA A O 1
ATOM 1856 N N . LYS A 1 234 ? -11.828 35.469 27.969 1 95.62 234 LYS A N 1
ATOM 1857 C CA . LYS A 1 234 ? -11.102 35.375 29.219 1 95.62 234 LYS A CA 1
ATOM 1858 C C . LYS A 1 234 ? -11.352 34.031 29.906 1 95.62 234 LYS A C 1
ATOM 1860 O O . LYS A 1 234 ? -10.539 33.594 30.719 1 95.62 234 LYS A O 1
ATOM 1865 N N . PHE A 1 235 ? -12.445 33.438 29.516 1 95.38 235 PHE A N 1
ATOM 1866 C CA . PHE A 1 235 ? -12.836 32.156 30.141 1 95.38 235 PHE A CA 1
ATOM 1867 C C . PHE A 1 235 ? -12.305 30.984 29.344 1 95.38 235 PHE A C 1
ATOM 1869 O O . PHE A 1 235 ? -12.531 29.828 29.703 1 95.38 235 PHE A O 1
ATOM 1876 N N . ARG A 1 236 ? -11.688 31.219 28.266 1 96.06 236 ARG A N 1
ATOM 1877 C CA . ARG A 1 236 ? -11.133 30.188 27.406 1 96.06 236 ARG A CA 1
ATOM 1878 C C . ARG A 1 236 ? -9.609 30.203 27.438 1 96.06 236 ARG A C 1
ATOM 1880 O O . ARG A 1 236 ? -9 31.281 27.453 1 96.06 236 ARG A O 1
ATOM 1887 N N . SER A 1 237 ? -9.016 29.016 27.391 1 95.19 237 SER A N 1
ATOM 1888 C CA . SER A 1 237 ? -7.559 28.922 27.406 1 95.19 237 SER A CA 1
ATOM 1889 C C . SER A 1 237 ? -6.938 29.75 26.281 1 95.19 237 SER A C 1
ATOM 1891 O O . SER A 1 237 ? -7.355 29.641 25.125 1 95.19 237 SER A O 1
ATOM 1893 N N . SER A 1 238 ? -5.973 30.688 26.641 1 95.25 238 SER A N 1
ATOM 1894 C CA . SER A 1 238 ? -5.234 31.547 25.719 1 95.25 238 SER A CA 1
ATOM 1895 C C . SER A 1 238 ? -6.176 32.469 24.953 1 95.25 238 SER A C 1
ATOM 1897 O O . SER A 1 238 ? -5.855 32.906 23.844 1 95.25 238 SER A O 1
ATOM 1899 N N . LYS A 1 239 ? -7.449 32.562 25.422 1 96.94 239 LYS A N 1
ATOM 1900 C CA . LYS A 1 239 ? -8.469 33.469 24.922 1 96.94 239 LYS A CA 1
ATOM 1901 C C . LYS A 1 239 ? -8.961 33.062 23.547 1 96.94 239 LYS A C 1
ATOM 1903 O O . LYS A 1 239 ? -9.367 33.906 22.734 1 96.94 239 LYS A O 1
ATOM 1908 N N . ARG A 1 240 ? -8.797 31.875 23.234 1 97.56 240 ARG A N 1
ATOM 1909 C CA . ARG A 1 240 ? -9.258 31.359 21.953 1 97.56 240 ARG A CA 1
ATOM 1910 C C . ARG A 1 240 ? -10.734 30.984 22.016 1 97.56 240 ARG A C 1
ATOM 1912 O O . ARG A 1 240 ? -11.078 29.828 22.297 1 97.56 240 ARG A O 1
ATOM 1919 N N . VAL A 1 241 ? -11.562 31.922 21.734 1 97.44 241 VAL A N 1
ATOM 1920 C CA . VAL A 1 241 ? -13.016 31.844 21.891 1 97.44 241 VAL A CA 1
ATOM 1921 C C . VAL A 1 241 ? -13.625 31.047 20.75 1 97.44 241 VAL A C 1
ATOM 1923 O O . VAL A 1 241 ? -13.031 30.938 19.672 1 97.44 241 VAL A O 1
ATOM 1926 N N . PRO A 1 242 ? -14.812 30.406 20.906 1 97.56 242 PRO A N 1
ATOM 1927 C CA . PRO A 1 242 ? -15.477 29.672 19.828 1 97.56 242 PRO A CA 1
ATOM 1928 C C . PRO A 1 242 ? -15.766 30.562 18.609 1 97.56 242 PRO A C 1
ATOM 1930 O O . PRO A 1 242 ? -16.359 31.625 18.75 1 97.56 242 PRO A O 1
ATOM 1933 N N . VAL A 1 243 ? -15.32 30.141 17.469 1 97.81 243 VAL A N 1
ATOM 1934 C CA . VAL A 1 243 ? -15.531 30.859 16.219 1 97.81 243 VAL A CA 1
ATOM 1935 C C . VAL A 1 243 ? -15.922 29.875 15.125 1 97.81 243 VAL A C 1
ATOM 1937 O O . VAL A 1 243 ? -15.445 28.734 15.109 1 97.81 243 VAL A O 1
ATOM 1940 N N . ILE A 1 244 ? -16.703 30.328 14.227 1 98.06 244 ILE A N 1
ATOM 1941 C CA . ILE A 1 244 ? -17.188 29.5 13.133 1 98.06 244 ILE A CA 1
ATOM 1942 C C . ILE A 1 244 ? -16.156 29.484 12 1 98.06 244 ILE A C 1
ATOM 1944 O O . ILE A 1 244 ? -15.664 30.547 11.602 1 98.06 244 ILE A O 1
ATOM 1948 N N . VAL A 1 245 ? -15.93 28.266 11.445 1 98.19 245 VAL A N 1
ATOM 1949 C CA . VAL A 1 245 ? -14.906 28.203 10.406 1 98.19 245 VAL A CA 1
ATOM 1950 C C . VAL A 1 245 ? -15.5 27.578 9.141 1 98.19 245 VAL A C 1
ATOM 1952 O O . VAL A 1 245 ? -14.906 27.656 8.062 1 98.19 245 VAL A O 1
ATOM 1955 N N . TRP A 1 246 ? -16.625 26.969 9.219 1 98.38 246 TRP A N 1
ATOM 1956 C CA . TRP A 1 246 ? -17.234 26.328 8.062 1 98.38 246 TRP A CA 1
ATOM 1957 C C . TRP A 1 246 ? -18.734 26.141 8.273 1 98.38 246 TRP A C 1
ATOM 1959 O O . TRP A 1 246 ? -19.188 25.984 9.406 1 98.38 246 TRP A O 1
ATOM 1969 N N . ARG A 1 247 ? -19.5 26.141 7.184 1 97.19 247 ARG A N 1
ATOM 1970 C CA . ARG A 1 247 ? -20.938 25.953 7.238 1 97.19 247 ARG A CA 1
ATOM 1971 C C . ARG A 1 247 ? -21.422 25.047 6.117 1 97.19 247 ARG A C 1
ATOM 1973 O O . ARG A 1 247 ? -20.969 25.156 4.98 1 97.19 247 ARG A O 1
ATOM 1980 N N . HIS A 1 248 ? -22.297 24.172 6.492 1 96 248 HIS A N 1
ATOM 1981 C CA . HIS A 1 248 ? -22.938 23.328 5.492 1 96 248 HIS A CA 1
ATOM 1982 C C . HIS A 1 248 ? -24.016 24.094 4.727 1 96 248 HIS A C 1
ATOM 1984 O O . HIS A 1 248 ? -25 24.547 5.316 1 96 248 HIS A O 1
ATOM 1990 N N . LYS A 1 249 ? -23.906 24.172 3.502 1 92.38 249 LYS A N 1
ATOM 1991 C CA . LYS A 1 249 ? -24.797 24.984 2.684 1 92.38 249 LYS A CA 1
ATOM 1992 C C . LYS A 1 249 ? -26.203 24.406 2.641 1 92.38 249 LYS A C 1
ATOM 1994 O O . LYS A 1 249 ? -27.188 25.141 2.545 1 92.38 249 LYS A O 1
ATOM 1999 N N . GLY A 1 250 ? -26.297 23.219 2.695 1 90.88 250 GLY A N 1
ATOM 2000 C CA . GLY A 1 250 ? -27.578 22.531 2.557 1 90.88 250 GLY A CA 1
ATOM 2001 C C . GLY A 1 250 ? -28.406 22.531 3.834 1 90.88 250 GLY A C 1
ATOM 2002 O O . GLY A 1 250 ? -29.531 23.016 3.846 1 90.88 250 GLY A O 1
ATOM 2003 N N . ASN A 1 251 ? -27.75 22.125 4.965 1 91.69 251 ASN A N 1
ATOM 2004 C CA . ASN A 1 251 ? -28.547 21.938 6.168 1 91.69 251 ASN A CA 1
ATOM 2005 C C . ASN A 1 251 ? -28.281 23.047 7.195 1 91.69 251 ASN A C 1
ATOM 2007 O O . ASN A 1 251 ? -28.984 23.141 8.203 1 91.69 251 ASN A O 1
ATOM 2011 N N . GLY A 1 252 ? -27.25 23.828 6.965 1 92.88 252 GLY A N 1
ATOM 2012 C CA . GLY A 1 252 ? -27.016 25.016 7.793 1 92.88 252 GLY A CA 1
ATOM 2013 C C . GLY A 1 252 ? -26.141 24.719 9.008 1 92.88 252 GLY A C 1
ATOM 2014 O O . GLY A 1 252 ? -25.719 25.641 9.711 1 92.88 252 GLY A O 1
ATOM 2015 N N . ALA A 1 253 ? -25.844 23.484 9.266 1 95.44 253 ALA A N 1
ATOM 2016 C CA . ALA A 1 253 ? -24.969 23.156 10.383 1 95.44 253 ALA A CA 1
ATOM 2017 C C . ALA A 1 253 ? -23.594 23.797 10.203 1 95.44 253 ALA A C 1
ATOM 2019 O O . ALA A 1 253 ? -23.141 24 9.07 1 95.44 253 ALA A O 1
ATOM 2020 N N . ILE A 1 254 ? -22.969 24.062 11.336 1 97.44 254 ILE A N 1
ATOM 2021 C CA . ILE A 1 254 ? -21.688 24.75 11.258 1 97.44 254 ILE A CA 1
ATOM 2022 C C . ILE A 1 254 ? -20.609 23.938 11.953 1 97.44 254 ILE A C 1
ATOM 2024 O O . ILE A 1 254 ? -20.922 22.984 12.695 1 97.44 254 ILE A O 1
ATOM 2028 N N . LEU A 1 255 ? -19.375 24.234 11.633 1 98.69 255 LEU A N 1
ATOM 2029 C CA . LEU A 1 255 ? -18.188 23.766 12.328 1 98.69 255 LEU A CA 1
ATOM 2030 C C . LEU A 1 255 ? -17.453 24.922 12.984 1 98.69 255 LEU A C 1
ATOM 2032 O O . LEU A 1 255 ? -17.141 25.922 12.328 1 98.69 255 LEU A O 1
ATOM 2036 N N . ALA A 1 256 ? -17.266 24.812 14.258 1 98.56 256 ALA A N 1
ATOM 2037 C CA . ALA A 1 256 ? -16.578 25.844 15.031 1 98.56 256 ALA A CA 1
ATOM 2038 C C . ALA A 1 256 ? -15.383 25.234 15.773 1 98.56 256 ALA A C 1
ATOM 2040 O O . ALA A 1 256 ? -15.281 24.016 15.922 1 98.56 256 ALA A O 1
ATOM 2041 N N . ARG A 1 257 ? -14.492 26.094 16.188 1 98.44 257 ARG A N 1
ATOM 2042 C CA . ARG A 1 257 ? -13.32 25.656 16.938 1 98.44 257 ARG A CA 1
ATOM 2043 C C . ARG A 1 257 ? -12.984 26.625 18.062 1 98.44 257 ARG A C 1
ATOM 2045 O O . ARG A 1 257 ? -13.281 27.812 17.969 1 98.44 257 ARG A O 1
ATOM 2052 N N . CYS A 1 258 ? -12.398 26.141 19.062 1 98.06 258 CYS A N 1
ATOM 2053 C CA . CYS A 1 258 ? -11.953 26.969 20.172 1 98.06 258 CYS A CA 1
ATOM 2054 C C . CYS A 1 258 ? -11.008 26.188 21.078 1 98.06 258 CYS A C 1
ATOM 2056 O O . CYS A 1 258 ? -10.5 25.141 20.703 1 98.06 258 CYS A O 1
ATOM 2058 N N . SER A 1 259 ? -10.633 26.812 22.234 1 96.94 259 SER A N 1
ATOM 2059 C CA . SER A 1 259 ? -9.898 26.141 23.297 1 96.94 259 SER A CA 1
ATOM 2060 C C . SER A 1 259 ? -10.82 25.719 24.438 1 96.94 259 SER A C 1
ATOM 2062 O O . SER A 1 259 ? -12.023 26 24.406 1 96.94 259 SER A O 1
ATOM 2064 N N . GLN A 1 260 ? -10.297 25.031 25.438 1 94.75 260 GLN A N 1
ATOM 2065 C CA . GLN A 1 260 ? -11.086 24.531 26.547 1 94.75 260 GLN A CA 1
ATOM 2066 C C . GLN A 1 260 ? -11.523 25.672 27.469 1 94.75 260 GLN A C 1
ATOM 2068 O O . GLN A 1 260 ? -10.844 26.688 27.578 1 94.75 260 GLN A O 1
ATOM 2073 N N . PRO A 1 261 ? -12.703 25.531 28.047 1 93.56 261 PRO A N 1
ATOM 2074 C CA . PRO A 1 261 ? -13.109 26.5 29.062 1 93.56 261 PRO A CA 1
ATOM 2075 C C . PRO A 1 261 ? -12.336 26.328 30.375 1 93.56 261 PRO A C 1
ATOM 2077 O O . PRO A 1 261 ? -11.953 25.219 30.734 1 93.56 261 PRO A O 1
ATOM 2080 N N . GLU A 1 262 ? -12.188 27.422 31 1 92.69 262 GLU A N 1
ATOM 2081 C CA . GLU A 1 262 ? -11.43 27.375 32.25 1 92.69 262 GLU A CA 1
ATOM 2082 C C . GLU A 1 262 ? -12.359 27.234 33.469 1 92.69 262 GLU A C 1
ATOM 2084 O O . GLU A 1 262 ? -12.406 28.109 34.312 1 92.69 262 GLU A O 1
ATOM 2089 N N . VAL A 1 263 ? -12.953 26.141 33.594 1 87.25 263 VAL A N 1
ATOM 2090 C CA . VAL A 1 263 ? -13.883 25.812 34.688 1 87.25 263 VAL A CA 1
ATOM 2091 C C . VAL A 1 263 ? -13.102 25.562 35.969 1 87.25 263 VAL A C 1
ATOM 2093 O O . VAL A 1 263 ? -13.516 25.984 37.031 1 87.25 263 VAL A O 1
ATOM 2096 N N . GLY A 1 264 ? -12.031 24.906 35.781 1 85.19 264 GLY A N 1
ATOM 2097 C CA . GLY A 1 264 ? -11.172 24.641 36.938 1 85.19 264 GLY A CA 1
ATOM 2098 C C . GLY A 1 264 ? -11.773 23.672 37.906 1 85.19 264 GLY A C 1
ATOM 2099 O O . GLY A 1 264 ? -12.867 23.141 37.688 1 85.19 264 GLY A O 1
ATOM 2100 N N . TRP A 1 265 ? -11.055 23.531 38.969 1 81.94 265 TRP A N 1
ATOM 2101 C CA . TRP A 1 265 ? -11.422 22.594 40.031 1 81.94 265 TRP A CA 1
ATOM 2102 C C . TRP A 1 265 ? -12.664 23.062 40.781 1 81.94 265 TRP A C 1
ATOM 2104 O O . TRP A 1 265 ? -13.453 22.25 41.25 1 81.94 265 TRP A O 1
ATOM 2114 N N . LEU A 1 266 ? -12.859 24.359 40.75 1 84.19 266 LEU A N 1
ATOM 2115 C CA . LEU A 1 266 ? -13.945 24.938 41.531 1 84.19 266 LEU A CA 1
ATOM 2116 C C . LEU A 1 266 ? -15.227 25.031 40.719 1 84.19 266 LEU A C 1
ATOM 2118 O O . LEU A 1 266 ? -16.266 25.438 41.219 1 84.19 266 LEU A O 1
ATOM 2122 N N . GLY A 1 267 ? -15.117 24.734 39.562 1 85.62 267 GLY A N 1
ATOM 2123 C CA . GLY A 1 267 ? -16.312 24.734 38.719 1 85.62 267 GLY A CA 1
ATOM 2124 C C . GLY A 1 267 ? -16.75 26.141 38.344 1 85.62 267 GLY A C 1
ATOM 2125 O O . GLY A 1 267 ? -17.953 26.453 38.375 1 85.62 267 GLY A O 1
ATOM 2126 N N . TRP A 1 268 ? -15.867 26.969 37.969 1 87.19 268 TRP A N 1
ATOM 2127 C CA . TRP A 1 268 ? -16.188 28.344 37.562 1 87.19 268 TRP A CA 1
ATOM 2128 C C . TRP A 1 268 ? -17.094 28.344 36.344 1 87.19 268 TRP A C 1
ATOM 2130 O O . TRP A 1 268 ? -17.094 27.391 35.562 1 87.19 268 TRP A O 1
ATOM 2140 N N . ARG A 1 269 ? -17.828 29.438 36.219 1 90.31 269 ARG A N 1
ATOM 2141 C CA . ARG A 1 269 ? -18.766 29.562 35.094 1 90.31 269 ARG A CA 1
ATOM 2142 C C . ARG A 1 269 ? -18.656 30.922 34.438 1 90.31 269 ARG A C 1
ATOM 2144 O O . ARG A 1 269 ? -18.156 31.875 35.031 1 90.31 269 ARG A O 1
ATOM 2151 N N . SER A 1 270 ? -18.922 31 33.25 1 93.56 270 SER A N 1
ATOM 2152 C CA . SER A 1 270 ? -19.031 32.25 32.5 1 93.56 270 SER A CA 1
ATOM 2153 C C . SER A 1 270 ? -20.344 32.312 31.734 1 93.56 270 SER A C 1
ATOM 2155 O O . SER A 1 270 ? -20.547 31.547 30.781 1 93.56 270 SER A O 1
ATOM 2157 N N . SER A 1 271 ? -21.172 33.219 32.156 1 95.19 271 SER A N 1
ATOM 2158 C CA . SER A 1 271 ? -22.453 33.375 31.484 1 95.19 271 SER A CA 1
ATOM 2159 C C . SER A 1 271 ? -22.281 33.781 30.031 1 95.19 271 SER A C 1
ATOM 2161 O O . SER A 1 271 ? -23.062 33.375 29.172 1 95.19 271 SER A O 1
ATOM 2163 N N . GLU A 1 272 ? -21.297 34.594 29.828 1 95.88 272 GLU A N 1
ATOM 2164 C CA . GLU A 1 272 ? -21.031 35.062 28.469 1 95.88 272 GLU A CA 1
ATOM 2165 C C . GLU A 1 272 ? -20.641 33.906 27.562 1 95.88 272 GLU A C 1
ATOM 2167 O O . GLU A 1 272 ? -21.062 33.844 26.406 1 95.88 272 GLU A O 1
ATOM 2172 N N . ASP A 1 273 ? -19.797 33.062 28.078 1 96.19 273 ASP A N 1
ATOM 2173 C CA . ASP A 1 273 ? -19.391 31.875 27.312 1 96.19 273 ASP A CA 1
ATOM 2174 C C . ASP A 1 273 ? -20.578 30.953 27.047 1 96.19 273 ASP A C 1
ATOM 2176 O O . ASP A 1 273 ? -20.719 30.406 25.953 1 96.19 273 ASP A O 1
ATOM 2180 N N . GLU A 1 274 ? -21.422 30.75 28.031 1 95.69 274 GLU A N 1
ATOM 2181 C CA . GLU A 1 274 ? -22.625 29.938 27.891 1 95.69 274 GLU A CA 1
ATOM 2182 C C . GLU A 1 274 ? -23.578 30.531 26.859 1 95.69 274 GLU A C 1
ATOM 2184 O O . GLU A 1 274 ? -24.141 29.797 26.031 1 95.69 274 GLU A O 1
ATOM 2189 N N . ASP A 1 275 ? -23.703 31.828 26.922 1 95.5 275 ASP A N 1
ATOM 2190 C CA . ASP A 1 275 ? -24.547 32.531 25.969 1 95.5 275 ASP A CA 1
ATOM 2191 C C . ASP A 1 275 ? -24.016 32.344 24.547 1 95.5 275 ASP A C 1
ATOM 2193 O O . ASP A 1 275 ? -24.797 32.25 23.594 1 95.5 275 ASP A O 1
ATOM 2197 N N . LEU A 1 276 ? -22.766 32.469 24.453 1 96.56 276 LEU A N 1
ATOM 2198 C CA . LEU A 1 276 ? -22.141 32.312 23.141 1 96.56 276 LEU A CA 1
ATOM 2199 C C . LEU A 1 276 ? -22.438 30.938 22.547 1 96.56 276 LEU A C 1
ATOM 2201 O O . LEU A 1 276 ? -22.844 30.844 21.375 1 96.56 276 LEU A O 1
ATOM 2205 N N . LEU A 1 277 ? -22.234 29.844 23.266 1 96.5 277 LEU A N 1
ATOM 2206 C CA . LEU A 1 277 ? -22.484 28.484 22.766 1 96.5 277 LEU A CA 1
ATOM 2207 C C . LEU A 1 277 ? -23.969 28.281 22.469 1 96.5 277 LEU A C 1
ATOM 2209 O O . LEU A 1 277 ? -24.328 27.641 21.484 1 96.5 277 LEU A O 1
ATOM 2213 N N . LYS A 1 278 ? -24.812 28.828 23.297 1 94.5 278 LYS A N 1
ATOM 2214 C CA . LYS A 1 278 ? -26.25 28.766 23.062 1 94.5 278 LYS A CA 1
ATOM 2215 C C . LYS A 1 278 ? -26.609 29.484 21.75 1 94.5 278 LYS A C 1
ATOM 2217 O O . LYS A 1 278 ? -27.406 28.969 20.969 1 94.5 278 LYS A O 1
ATOM 2222 N N . ALA A 1 279 ? -26 30.609 21.578 1 95.25 279 ALA A N 1
ATOM 2223 C CA . ALA A 1 279 ? -26.266 31.391 20.375 1 95.25 279 ALA A CA 1
ATOM 2224 C C . ALA A 1 279 ? -25.828 30.641 19.125 1 95.25 279 ALA A C 1
ATOM 2226 O O . ALA A 1 279 ? -26.469 30.734 18.078 1 95.25 279 ALA A O 1
ATOM 2227 N N . ILE A 1 280 ? -24.703 29.953 19.203 1 95.69 280 ILE A N 1
ATOM 2228 C CA . ILE A 1 280 ? -24.219 29.172 18.062 1 95.69 280 ILE A CA 1
ATOM 2229 C C . ILE A 1 280 ? -25.234 28.094 17.703 1 95.69 280 ILE A C 1
ATOM 2231 O O . ILE A 1 280 ? -25.578 27.938 16.531 1 95.69 280 ILE A O 1
ATOM 2235 N N . ALA A 1 281 ? -25.734 27.391 18.641 1 94.25 281 ALA A N 1
ATOM 2236 C CA . ALA A 1 281 ? -26.734 26.344 18.406 1 94.25 281 ALA A CA 1
ATOM 2237 C C . ALA A 1 281 ? -28.016 26.922 17.828 1 94.25 281 ALA A C 1
ATOM 2239 O O . ALA A 1 281 ? -28.578 26.359 16.875 1 94.25 281 ALA A O 1
ATOM 2240 N N . GLU A 1 282 ? -28.422 28.031 18.328 1 92.19 282 GLU A N 1
ATOM 2241 C CA . GLU A 1 282 ? -29.688 28.656 17.922 1 92.19 282 GLU A CA 1
ATOM 2242 C C . GLU A 1 282 ? -29.594 29.188 16.5 1 92.19 282 GLU A C 1
ATOM 2244 O O . GLU A 1 282 ? -30.594 29.188 15.773 1 92.19 282 GLU A O 1
ATOM 2249 N N . SER A 1 283 ? -28.453 29.672 16.188 1 92.25 283 SER A N 1
ATOM 2250 C CA . SER A 1 283 ? -28.266 30.25 14.859 1 92.25 283 SER A CA 1
ATOM 2251 C C . SER A 1 283 ? -28.344 29.172 13.773 1 92.25 283 SER A C 1
ATOM 2253 O O . SER A 1 283 ? -28.516 29.5 12.602 1 92.25 283 SER A O 1
ATOM 2255 N N . CYS A 1 284 ? -28.188 27.922 14.117 1 90.81 284 CYS A N 1
ATOM 2256 C CA . CYS A 1 284 ? -28.234 26.828 13.156 1 90.81 284 CYS A CA 1
ATOM 2257 C C . CYS A 1 284 ? -29.641 26.25 13.047 1 90.81 284 CYS A C 1
ATOM 2259 O O . CYS A 1 284 ? -29.891 25.391 12.203 1 90.81 284 CYS A O 1
ATOM 2261 N N . GLN A 1 285 ? -30.5 26.766 13.898 1 81.75 285 GLN A N 1
ATOM 2262 C CA . GLN A 1 285 ? -31.859 26.219 13.938 1 81.75 285 GLN A CA 1
ATOM 2263 C C . GLN A 1 285 ? -32.688 26.719 12.742 1 81.75 285 GLN A C 1
ATOM 2265 O O . GLN A 1 285 ? -32.562 27.875 12.336 1 81.75 285 GLN A O 1
ATOM 2270 N N . ASN A 1 286 ? -33.031 25.672 11.984 1 69.81 286 ASN A N 1
ATOM 2271 C CA . ASN A 1 286 ? -34.031 26 10.969 1 69.81 286 ASN A CA 1
ATOM 2272 C C . ASN A 1 286 ? -35.438 26 11.547 1 69.81 286 ASN A C 1
ATOM 2274 O O . ASN A 1 286 ? -35.656 25.547 12.672 1 69.81 286 ASN A O 1
ATOM 2278 N N . LYS A 1 287 ? -36.406 26.625 10.852 1 59.31 287 LYS A N 1
ATOM 2279 C CA . LYS A 1 287 ? -37.812 26.703 11.258 1 59.31 287 LYS A CA 1
ATOM 2280 C C . LYS A 1 287 ? -38.312 25.359 11.766 1 59.31 287 LYS A C 1
ATOM 2282 O O . LYS A 1 287 ? -39.469 25.25 12.188 1 59.31 287 LYS A O 1
ATOM 2287 N N . SER A 1 288 ? -37.438 24.391 11.734 1 57.72 288 SER A N 1
ATOM 2288 C CA . SER A 1 288 ? -38 23.109 12.125 1 57.72 288 SER A CA 1
ATOM 2289 C C . SER A 1 288 ? -38.062 22.953 13.641 1 57.72 288 SER A C 1
ATOM 2291 O O . SER A 1 288 ? -37.312 23.609 14.359 1 57.72 288 SER A O 1
ATOM 2293 N N . LYS A 1 289 ? -38.906 22.109 14.289 1 60.28 289 LYS A N 1
ATOM 2294 C CA . LYS A 1 289 ? -39.438 21.906 15.633 1 60.28 289 LYS A CA 1
ATOM 2295 C C . LYS A 1 289 ? -38.375 21.344 16.578 1 60.28 289 LYS A C 1
ATOM 2297 O O . LYS A 1 289 ? -38.469 21.531 17.781 1 60.28 289 LYS A O 1
ATOM 2302 N N . LYS A 1 290 ? -37.406 20.594 16.109 1 64.69 290 LYS A N 1
ATOM 2303 C CA . LYS A 1 290 ? -36.594 20.016 17.188 1 64.69 290 LYS A CA 1
ATOM 2304 C C . LYS A 1 290 ? -35.312 20.812 17.406 1 64.69 290 LYS A C 1
ATOM 2306 O O . LYS A 1 290 ? -34.594 21.109 16.469 1 64.69 290 LYS A O 1
ATOM 2311 N N . PRO A 1 291 ? -35.219 21.266 18.578 1 76.69 291 PRO A N 1
ATOM 2312 C CA . PRO A 1 291 ? -34.031 22.047 18.922 1 76.69 291 PRO A CA 1
ATOM 2313 C C . PRO A 1 291 ? -32.75 21.297 18.641 1 76.69 291 PRO A C 1
ATOM 2315 O O . PRO A 1 291 ? -32.625 20.125 18.984 1 76.69 291 PRO A O 1
ATOM 2318 N N . LYS A 1 292 ? -31.828 21.906 17.891 1 83.81 292 LYS A N 1
ATOM 2319 C CA . LYS A 1 292 ? -30.516 21.328 17.609 1 83.81 292 LYS A CA 1
ATOM 2320 C C . LYS A 1 292 ? -29.562 21.5 18.797 1 83.81 292 LYS A C 1
ATOM 2322 O O . LYS A 1 292 ? -29.562 22.531 19.453 1 83.81 292 LYS A O 1
ATOM 2327 N N . LYS A 1 293 ? -28.953 20.406 19.062 1 91.12 293 LYS A N 1
ATOM 2328 C CA . LYS A 1 293 ? -27.906 20.438 20.094 1 91.12 293 LYS A CA 1
ATOM 2329 C C . LYS A 1 293 ? -26.547 20.734 19.484 1 91.12 293 LYS A C 1
ATOM 2331 O O . LYS A 1 293 ? -26.266 20.328 18.359 1 91.12 293 LYS A O 1
ATOM 2336 N N . LEU A 1 294 ? -25.797 21.531 20.234 1 95.69 294 LEU A N 1
ATOM 2337 C CA . LEU A 1 294 ? -24.406 21.719 19.859 1 95.69 294 LEU A CA 1
ATOM 2338 C C . LEU A 1 294 ? -23.547 20.547 20.312 1 95.69 294 LEU A C 1
ATOM 2340 O O . LEU A 1 294 ? -23.453 20.266 21.516 1 95.69 294 LEU A O 1
ATOM 2344 N N . VAL A 1 295 ? -23.016 19.828 19.375 1 97.25 295 VAL A N 1
ATOM 2345 C CA . VAL A 1 295 ? -22.141 18.703 19.719 1 97.25 295 VAL A CA 1
ATOM 2346 C C . VAL A 1 295 ? -20.703 19.188 19.891 1 97.25 295 VAL A C 1
ATOM 2348 O O . VAL A 1 295 ? -20.109 19.703 18.953 1 97.25 295 VAL A O 1
ATOM 2351 N N . VAL A 1 296 ? -20.172 19.078 21.062 1 97 296 VAL A N 1
ATOM 2352 C CA . VAL A 1 296 ? -18.812 19.453 21.375 1 97 296 VAL A CA 1
ATOM 2353 C C . VAL A 1 296 ? -17.891 18.25 21.234 1 97 296 VAL A C 1
ATOM 2355 O O . VAL A 1 296 ? -18.047 17.25 21.953 1 97 296 VAL A O 1
ATOM 2358 N N . ILE A 1 297 ? -16.969 18.328 20.344 1 97.5 297 ILE A N 1
ATOM 2359 C CA . ILE A 1 297 ? -15.977 17.281 20.141 1 97.5 297 ILE A CA 1
ATOM 2360 C C . ILE A 1 297 ? -14.68 17.656 20.859 1 97.5 297 ILE A C 1
ATOM 2362 O O . ILE A 1 297 ? -13.969 18.578 20.438 1 97.5 297 ILE A O 1
ATOM 2366 N N . ASP A 1 298 ? -14.398 16.938 21.906 1 95.88 298 ASP A N 1
ATOM 2367 C CA . ASP A 1 298 ? -13.148 17.109 22.641 1 95.88 298 ASP A CA 1
ATOM 2368 C C . ASP A 1 298 ? -12.094 16.109 22.172 1 95.88 298 ASP A C 1
ATOM 2370 O O . ASP A 1 298 ? -12.281 14.898 22.281 1 95.88 298 ASP A O 1
ATOM 2374 N N . ALA A 1 299 ? -10.969 16.656 21.703 1 97.25 299 ALA A N 1
ATOM 2375 C CA . ALA A 1 299 ? -9.93 15.812 21.125 1 97.25 299 ALA A CA 1
ATOM 2376 C C . ALA A 1 299 ? -9.32 14.883 22.172 1 97.25 299 ALA A C 1
ATOM 2378 O O . ALA A 1 299 ? -8.727 13.859 21.828 1 97.25 299 ALA A O 1
ATOM 2379 N N . ARG A 1 300 ? -9.414 15.219 23.531 1 93.38 300 ARG A N 1
ATOM 2380 C CA . ARG A 1 300 ? -8.797 14.469 24.625 1 93.38 300 ARG A CA 1
ATOM 2381 C C . ARG A 1 300 ? -9.664 13.289 25.031 1 93.38 300 ARG A C 1
ATOM 2383 O O . ARG A 1 300 ? -10.766 13.109 24.516 1 93.38 300 ARG A O 1
ATOM 2390 N N . SER A 1 301 ? -9.062 12.477 25.844 1 92.5 301 SER A N 1
ATOM 2391 C CA . SER A 1 301 ? -9.859 11.477 26.562 1 92.5 301 SER A CA 1
ATOM 2392 C C . SER A 1 301 ? -10.57 12.094 27.766 1 92.5 301 SER A C 1
ATOM 2394 O O . SER A 1 301 ? -10.164 13.148 28.25 1 92.5 301 SER A O 1
ATOM 2396 N N . TYR A 1 302 ? -11.555 11.406 28.25 1 89.25 302 TYR A N 1
ATOM 2397 C CA . TYR A 1 302 ? -12.297 11.898 29.391 1 89.25 302 TYR A CA 1
ATOM 2398 C C . TYR A 1 302 ? -11.391 12.031 30.609 1 89.25 302 TYR A C 1
ATOM 2400 O O . TYR A 1 302 ? -11.352 13.078 31.266 1 89.25 302 TYR A O 1
ATOM 2408 N N . PRO A 1 303 ? -10.578 11.039 30.844 1 88.19 303 PRO A N 1
ATOM 2409 C CA . PRO A 1 303 ? -9.664 11.195 31.969 1 88.19 303 PRO A CA 1
ATOM 2410 C C . PRO A 1 303 ? -8.703 12.367 31.797 1 88.19 303 PRO A C 1
ATOM 2412 O O . PRO A 1 303 ? -8.43 13.094 32.75 1 88.19 303 PRO A O 1
ATOM 2415 N N . SER A 1 304 ? -8.211 12.555 30.641 1 88.38 304 SER A N 1
ATOM 2416 C CA . SER A 1 304 ? -7.285 13.656 30.375 1 88.38 304 SER A CA 1
ATOM 2417 C C . SER A 1 304 ? -7.969 15.008 30.547 1 88.38 304 SER A C 1
ATOM 2419 O O . SER A 1 304 ? -7.359 15.961 31.031 1 88.38 304 SER A O 1
ATOM 2421 N N . ALA A 1 305 ? -9.211 15.086 30.156 1 87.56 305 ALA A N 1
ATOM 2422 C CA . ALA A 1 305 ? -9.984 16.328 30.312 1 87.56 305 ALA A CA 1
ATOM 2423 C C . ALA A 1 305 ? -10.227 16.641 31.781 1 87.56 305 ALA A C 1
ATOM 2425 O O . ALA A 1 305 ? -10.164 17.812 32.188 1 87.56 305 ALA A O 1
ATOM 2426 N N . VAL A 1 306 ? -10.453 15.625 32.531 1 84.31 306 VAL A N 1
ATOM 2427 C CA . VAL A 1 306 ? -10.68 15.781 33.969 1 84.31 306 VAL A CA 1
ATOM 2428 C C . VAL A 1 306 ? -9.383 16.203 34.656 1 84.31 306 VAL A C 1
ATOM 2430 O O . VAL A 1 306 ? -9.398 17.047 35.562 1 84.31 306 VAL A O 1
ATOM 2433 N N . ALA A 1 307 ? -8.336 15.617 34.188 1 86.12 307 ALA A N 1
ATOM 2434 C CA . ALA A 1 307 ? -7.031 15.977 34.75 1 86.12 307 ALA A CA 1
ATOM 2435 C C . ALA A 1 307 ? -6.707 17.438 34.5 1 86.12 307 ALA A C 1
ATOM 2437 O O . ALA A 1 307 ? -6.062 18.094 35.312 1 86.12 307 ALA A O 1
ATOM 2438 N N . ASN A 1 308 ? -7.117 17.984 33.406 1 87.31 308 ASN A N 1
ATOM 2439 C CA . ASN A 1 308 ? -6.883 19.391 33.094 1 87.31 308 ASN A CA 1
ATOM 2440 C C . ASN A 1 308 ? -7.68 20.328 34 1 87.31 308 ASN A C 1
ATOM 2442 O O . ASN A 1 308 ? -7.316 21.484 34.156 1 87.31 308 ASN A O 1
ATOM 2446 N N . ARG A 1 309 ? -8.75 19.828 34.531 1 85.31 309 ARG A N 1
ATOM 2447 C CA . ARG A 1 309 ? -9.523 20.641 35.469 1 85.31 309 ARG A CA 1
ATOM 2448 C C . ARG A 1 309 ? -8.68 21.031 36.688 1 85.31 309 ARG A C 1
ATOM 2450 O O . ARG A 1 309 ? -8.828 22.125 37.219 1 85.31 309 ARG A O 1
ATOM 2457 N N . ALA A 1 310 ? -7.895 20.141 37 1 83.31 310 ALA A N 1
ATOM 2458 C CA . ALA A 1 310 ? -7.016 20.391 38.125 1 83.31 310 ALA A CA 1
ATOM 2459 C C . ALA A 1 310 ? -6.008 21.5 37.812 1 83.31 310 ALA A C 1
ATOM 2461 O O . ALA A 1 310 ? -5.543 22.203 38.719 1 83.31 310 ALA A O 1
ATOM 2462 N N . ARG A 1 311 ? -5.738 21.703 36.594 1 85.44 311 ARG A N 1
ATOM 2463 C CA . ARG A 1 311 ? -4.785 22.719 36.156 1 85.44 311 ARG A CA 1
ATOM 2464 C C . ARG A 1 311 ? -5.504 23.984 35.719 1 85.44 311 ARG A C 1
ATOM 2466 O O . ARG A 1 311 ? -4.906 24.844 35.062 1 85.44 311 ARG A O 1
ATOM 2473 N N . GLY A 1 312 ? -6.801 24.047 35.969 1 83.56 312 GLY A N 1
ATOM 2474 C CA . GLY A 1 312 ? -7.574 25.234 35.656 1 83.56 312 GLY A CA 1
ATOM 2475 C C . GLY A 1 312 ? -8.406 25.109 34.406 1 83.56 312 GLY A C 1
ATOM 2476 O O . GLY A 1 312 ? -9.227 25.969 34.094 1 83.56 312 GLY A O 1
ATOM 2477 N N . GLY A 1 313 ? -8.086 24.078 33.719 1 88.31 313 GLY A N 1
ATOM 2478 C CA . GLY A 1 313 ? -8.844 23.859 32.5 1 88.31 313 GLY A CA 1
ATOM 2479 C C . GLY A 1 313 ? -10.125 23.078 32.75 1 88.31 313 GLY A C 1
ATOM 2480 O O . GLY A 1 313 ? -10.797 23.266 33.75 1 88.31 313 GLY A O 1
ATOM 2481 N N . GLY A 1 314 ? -10.641 22.453 31.703 1 86.31 314 GLY A N 1
ATOM 2482 C CA . GLY A 1 314 ? -11.82 21.609 31.859 1 86.31 314 GLY A CA 1
ATOM 2483 C C . GLY A 1 314 ? -12.594 21.438 30.562 1 86.31 314 GLY A C 1
ATOM 2484 O O . GLY A 1 314 ? -12.016 21.406 29.484 1 86.31 314 GLY A O 1
ATOM 2485 N N . CYS A 1 315 ? -13.75 20.953 30.719 1 84.19 315 CYS A N 1
ATOM 2486 C CA . CYS A 1 315 ? -14.672 20.734 29.609 1 84.19 315 CYS A CA 1
ATOM 2487 C C . CYS A 1 315 ? -16.078 21.234 29.969 1 84.19 315 CYS A C 1
ATOM 2489 O O . CYS A 1 315 ? -16.391 21.422 31.141 1 84.19 315 CYS A O 1
ATOM 2491 N N . GLU A 1 316 ? -16.734 21.5 28.953 1 84.75 316 GLU A N 1
ATOM 2492 C CA . GLU A 1 316 ? -18.125 21.891 29.172 1 84.75 316 GLU A CA 1
ATOM 2493 C C . GLU A 1 316 ? -18.906 20.812 29.891 1 84.75 316 GLU A C 1
ATOM 2495 O O . GLU A 1 316 ? -18.656 19.625 29.703 1 84.75 316 GLU A O 1
ATOM 2500 N N . CYS A 1 317 ? -19.703 21.203 30.797 1 81.44 317 CYS A N 1
ATOM 2501 C CA . CYS A 1 317 ? -20.531 20.234 31.5 1 81.44 317 CYS A CA 1
ATOM 2502 C C . CYS A 1 317 ? -22 20.484 31.234 1 81.44 317 CYS A C 1
ATOM 2504 O O . CYS A 1 317 ? -22.422 21.625 31.016 1 81.44 317 CYS A O 1
ATOM 2506 N N . PRO A 1 318 ? -22.734 19.469 31.25 1 81.62 318 PRO A N 1
ATOM 2507 C CA . PRO A 1 318 ? -24.156 19.578 30.906 1 81.62 318 PRO A CA 1
ATOM 2508 C C . PRO A 1 318 ? -24.922 20.516 31.844 1 81.62 318 PRO A C 1
ATOM 2510 O O . PRO A 1 318 ? -25.906 21.125 31.438 1 81.62 318 PRO A O 1
ATOM 2513 N N . GLU A 1 319 ? -24.5 20.703 32.938 1 83.38 319 GLU A N 1
ATOM 2514 C CA . GLU A 1 319 ? -25.172 21.578 33.875 1 83.38 319 GLU A CA 1
ATOM 2515 C C . GLU A 1 319 ? -25.109 23.031 33.438 1 83.38 319 GLU A C 1
ATOM 2517 O O . GLU A 1 319 ? -26.094 23.766 33.562 1 83.38 319 GLU A O 1
ATOM 2522 N N . TYR A 1 320 ? -23.953 23.375 32.969 1 87.12 320 TYR A N 1
ATOM 2523 C CA . TYR A 1 320 ? -23.75 24.766 32.562 1 87.12 320 TYR A CA 1
ATOM 2524 C C . TYR A 1 320 ? -24.156 24.984 31.125 1 87.12 320 TYR A C 1
ATOM 2526 O O . TYR A 1 320 ? -24.531 26.094 30.734 1 87.12 320 TYR A O 1
ATOM 2534 N N . TYR A 1 321 ? -24.031 23.938 30.406 1 91.81 321 TYR A N 1
ATOM 2535 C CA . TYR A 1 321 ? -24.297 24.031 28.984 1 91.81 321 TYR A CA 1
ATOM 2536 C C . TYR A 1 321 ? -25.406 23.062 28.562 1 91.81 321 TYR A C 1
ATOM 2538 O O . TYR A 1 321 ? -25.156 22.109 27.812 1 91.81 321 TYR A O 1
ATOM 2546 N N . PRO A 1 322 ? -26.562 23.188 28.922 1 86.5 322 PRO A N 1
ATOM 2547 C CA . PRO A 1 322 ? -27.641 22.219 28.688 1 86.5 322 PRO A CA 1
ATOM 2548 C C . PRO A 1 322 ? -27.875 21.938 27.219 1 86.5 322 PRO A C 1
ATOM 2550 O O . PRO A 1 322 ? -28.344 20.844 26.859 1 86.5 322 PRO A O 1
ATOM 2553 N N . GLY A 1 323 ? -27.641 22.656 26.328 1 87.56 323 GLY A N 1
ATOM 2554 C CA . GLY A 1 323 ? -27.859 22.422 24.906 1 87.56 323 GLY A CA 1
ATOM 2555 C C . GLY A 1 323 ? -26.656 21.812 24.219 1 87.56 323 GLY A C 1
ATOM 2556 O O . GLY A 1 323 ? -26.609 21.734 22.984 1 87.56 323 GLY A O 1
ATOM 2557 N N . CYS A 1 324 ? -25.734 21.25 25.016 1 91.75 324 CYS A N 1
ATOM 2558 C CA . CYS A 1 324 ? -24.516 20.734 24.422 1 91.75 324 CYS A CA 1
ATOM 2559 C C . CYS A 1 324 ? -24.359 19.234 24.719 1 91.75 324 CYS A C 1
ATOM 2561 O O . CYS A 1 324 ? -24.812 18.766 25.75 1 91.75 324 CYS A O 1
ATOM 2563 N N . GLU A 1 325 ? -23.891 18.516 23.766 1 93.94 325 GLU A N 1
ATOM 2564 C CA . GLU A 1 325 ? -23.438 17.141 23.906 1 93.94 325 GLU A CA 1
ATOM 2565 C C . GLU A 1 325 ? -21.922 17.031 23.672 1 93.94 325 GLU A C 1
ATOM 2567 O O . GLU A 1 325 ? -21.391 17.609 22.719 1 93.94 325 GLU A O 1
ATOM 2572 N N . ILE A 1 326 ? -21.297 16.297 24.578 1 93.88 326 ILE A N 1
ATOM 2573 C CA . ILE A 1 326 ? -19.844 16.219 24.469 1 93.88 326 ILE A CA 1
ATOM 2574 C C . ILE A 1 326 ? -19.422 14.812 24.031 1 93.88 326 ILE A C 1
ATOM 2576 O O . ILE A 1 326 ? -19.938 13.82 24.562 1 93.88 326 ILE A O 1
ATOM 2580 N N . ARG A 1 327 ? -18.547 14.711 23.047 1 95.44 327 ARG A N 1
ATOM 2581 C CA . ARG A 1 327 ? -17.953 13.461 22.594 1 95.44 327 ARG A CA 1
ATOM 2582 C C . ARG A 1 327 ? -16.422 13.523 22.688 1 95.44 327 ARG A C 1
ATOM 2584 O O . ARG A 1 327 ? -15.805 14.453 22.172 1 95.44 327 ARG A O 1
ATOM 2591 N N . PHE A 1 328 ? -15.828 12.539 23.359 1 95.44 328 PHE A N 1
ATOM 2592 C CA . PHE A 1 328 ? -14.375 12.492 23.531 1 95.44 328 PHE A CA 1
ATOM 2593 C C . PHE A 1 328 ? -13.734 11.617 22.469 1 95.44 328 PHE A C 1
ATOM 2595 O O . PHE A 1 328 ? -14.234 10.531 22.172 1 95.44 328 PHE A O 1
ATOM 2602 N N . MET A 1 329 ? -12.602 12.016 21.875 1 96.56 329 MET A N 1
ATOM 2603 C CA . MET A 1 329 ? -12.008 11.328 20.734 1 96.56 329 MET A CA 1
ATOM 2604 C C . MET A 1 329 ? -10.766 10.547 21.156 1 96.56 329 MET A C 1
ATOM 2606 O O . MET A 1 329 ? -10.242 9.742 20.375 1 96.56 329 MET A O 1
ATOM 2610 N N . ASN A 1 330 ? -10.234 10.742 22.312 1 96.06 330 ASN A N 1
ATOM 2611 C CA . ASN A 1 330 ? -9.125 9.984 22.891 1 96.06 330 ASN A CA 1
ATOM 2612 C C . ASN A 1 330 ? -7.887 10.047 22 1 96.06 330 ASN A C 1
ATOM 2614 O O . ASN A 1 330 ? -7.254 9.023 21.734 1 96.06 330 ASN A O 1
ATOM 2618 N N . LEU A 1 331 ? -7.562 11.203 21.516 1 97.5 331 LEU A N 1
ATOM 2619 C CA . LEU A 1 331 ? -6.379 11.367 20.672 1 97.5 331 LEU A CA 1
ATOM 2620 C C . LEU A 1 331 ? -5.141 11.602 21.531 1 97.5 331 LEU A C 1
ATOM 2622 O O . LEU A 1 331 ? -5.223 12.211 22.609 1 97.5 331 LEU A O 1
ATOM 2626 N N . ALA A 1 332 ? -4.008 11.164 21.031 1 95.88 332 ALA A N 1
ATOM 2627 C CA . ALA A 1 332 ? -2.729 11.305 21.734 1 95.88 332 ALA A CA 1
ATOM 2628 C C . ALA A 1 332 ? -2.275 12.758 21.766 1 95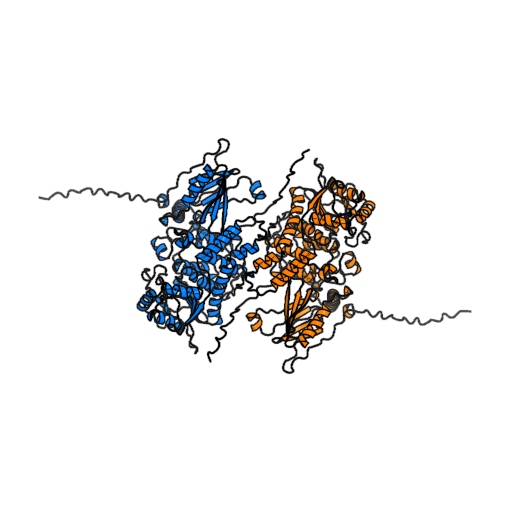.88 332 ALA A C 1
ATOM 2630 O O . ALA A 1 332 ? -2.572 13.531 20.844 1 95.88 332 ALA A O 1
ATOM 2631 N N . ASN A 1 333 ? -1.602 13.141 22.812 1 94.31 333 ASN A N 1
ATOM 2632 C CA . ASN A 1 333 ? -1.029 14.477 22.906 1 94.31 333 ASN A CA 1
ATOM 2633 C C . ASN A 1 333 ? 0.293 14.578 22.156 1 94.31 333 ASN A C 1
ATOM 2635 O O . ASN A 1 333 ? 0.745 13.602 21.562 1 94.31 333 ASN A O 1
ATOM 2639 N N . ILE A 1 334 ? 0.929 15.719 22.203 1 95.75 334 ILE A N 1
ATOM 2640 C CA . ILE A 1 334 ? 2.09 15.977 21.359 1 95.75 334 ILE A CA 1
ATOM 2641 C C . ILE A 1 334 ? 3.268 15.125 21.828 1 95.75 334 ILE A C 1
ATOM 2643 O O . ILE A 1 334 ? 4.117 14.742 21.016 1 95.75 334 ILE A O 1
ATOM 2647 N N . HIS A 1 335 ? 3.373 14.883 23.156 1 95.94 335 HIS A N 1
ATOM 2648 C CA . HIS A 1 335 ? 4.473 14.078 23.672 1 95.94 335 HIS A CA 1
ATOM 2649 C C . HIS A 1 335 ? 4.395 12.648 23.156 1 95.94 335 HIS A C 1
ATOM 2651 O O . HIS A 1 335 ? 5.406 12.078 22.734 1 95.94 335 HIS A O 1
ATOM 2657 N N . ALA A 1 336 ? 3.186 12.125 23.203 1 97.06 336 ALA A N 1
ATOM 2658 C CA . ALA A 1 336 ? 2.975 10.766 22.703 1 97.06 336 ALA A CA 1
ATOM 2659 C C . ALA A 1 336 ? 3.211 10.695 21.188 1 97.06 336 ALA A C 1
ATOM 2661 O O . ALA A 1 336 ? 3.799 9.734 20.703 1 97.06 336 ALA A O 1
ATOM 2662 N N . VAL A 1 337 ? 2.76 11.633 20.484 1 97.94 337 VAL A N 1
ATOM 2663 C CA . VAL A 1 337 ? 2.916 11.664 19.031 1 97.94 337 VAL A CA 1
ATOM 2664 C C . VAL A 1 337 ? 4.395 11.789 18.672 1 97.94 337 VAL A C 1
ATOM 2666 O O . VAL A 1 337 ? 4.871 11.141 17.734 1 97.94 337 VAL A O 1
ATOM 2669 N N . ARG A 1 338 ? 5.109 12.625 19.391 1 97.12 338 ARG A N 1
ATOM 2670 C CA . ARG A 1 338 ? 6.543 12.773 19.172 1 97.12 338 ARG A CA 1
ATOM 2671 C C . ARG A 1 338 ? 7.27 11.445 19.375 1 97.12 338 ARG A C 1
ATOM 2673 O O . ARG A 1 338 ? 8.102 11.055 18.547 1 97.12 338 ARG A O 1
ATOM 2680 N N . LYS A 1 339 ? 6.98 10.828 20.453 1 97.56 339 LYS A N 1
ATOM 2681 C CA . LYS A 1 339 ? 7.594 9.531 20.734 1 97.56 339 LYS A CA 1
ATOM 2682 C C . LYS A 1 339 ? 7.297 8.531 19.609 1 97.56 339 LYS A C 1
ATOM 2684 O O . LYS A 1 339 ? 8.188 7.805 19.172 1 97.56 339 LYS A O 1
ATOM 2689 N N . SER A 1 340 ? 6.082 8.492 19.25 1 98.25 340 SER A N 1
ATOM 2690 C CA . SER A 1 340 ? 5.648 7.629 18.156 1 98.25 340 SER A CA 1
ATOM 2691 C C . SER A 1 340 ? 6.457 7.895 16.891 1 98.25 340 SER A C 1
ATOM 2693 O O . SER A 1 340 ? 6.922 6.961 16.234 1 98.25 340 SER A O 1
ATOM 2695 N N . PHE A 1 341 ? 6.66 9.109 16.594 1 97.88 341 PHE A N 1
ATOM 2696 C CA . PHE A 1 341 ? 7.367 9.492 15.375 1 97.88 341 PHE A CA 1
ATOM 2697 C C . PHE A 1 341 ? 8.844 9.117 15.469 1 97.88 341 PHE A C 1
ATOM 2699 O O . PHE A 1 341 ? 9.445 8.688 14.484 1 97.88 341 PHE A O 1
ATOM 2706 N N . HIS A 1 342 ? 9.398 9.383 16.578 1 96.88 342 HIS A N 1
ATOM 2707 C CA . HIS A 1 342 ? 10.805 9.023 16.766 1 96.88 342 HIS A CA 1
ATOM 2708 C C . HIS A 1 342 ? 11.023 7.527 16.562 1 96.88 342 HIS A C 1
ATOM 2710 O O . HIS A 1 342 ? 12.016 7.117 15.953 1 96.88 342 HIS A O 1
ATOM 2716 N N . LEU A 1 343 ? 10.109 6.77 17.078 1 97.56 343 LEU A N 1
ATOM 2717 C CA . LEU A 1 343 ? 10.188 5.324 16.875 1 97.56 343 LEU A CA 1
ATOM 2718 C C . LEU A 1 343 ? 10.039 4.977 15.398 1 97.56 343 LEU A C 1
ATOM 2720 O O . LEU A 1 343 ? 10.727 4.082 14.898 1 97.56 343 LEU A O 1
ATOM 2724 N N . LEU A 1 344 ? 9.156 5.625 14.75 1 97.5 344 LEU A N 1
ATOM 2725 C CA . LEU A 1 344 ? 8.969 5.418 13.312 1 97.5 344 LEU A CA 1
ATOM 2726 C C . LEU A 1 344 ? 10.25 5.742 12.547 1 97.5 344 LEU A C 1
ATOM 2728 O O . LEU A 1 344 ? 10.656 4.988 11.664 1 97.5 344 LEU A O 1
ATOM 2732 N N . ARG A 1 345 ? 10.812 6.879 12.867 1 95.75 345 ARG A N 1
ATOM 2733 C CA . ARG A 1 345 ? 12.055 7.277 12.211 1 95.75 345 ARG A CA 1
ATOM 2734 C C . ARG A 1 345 ? 13.141 6.227 12.414 1 95.75 345 ARG A C 1
ATOM 2736 O O . ARG A 1 345 ? 13.883 5.898 11.484 1 95.75 345 ARG A O 1
ATOM 2743 N N . GLN A 1 346 ? 13.273 5.762 13.594 1 94.44 346 GLN A N 1
ATOM 2744 C CA . GLN A 1 346 ? 14.258 4.723 13.883 1 94.44 346 GLN A CA 1
ATOM 2745 C C . GLN A 1 346 ? 13.984 3.465 13.062 1 94.44 346 GLN A C 1
ATOM 2747 O O . GLN A 1 346 ? 14.922 2.842 12.555 1 94.44 346 GLN A O 1
ATOM 2752 N N . LEU A 1 347 ? 12.773 3.133 12.984 1 95.31 347 LEU A N 1
ATOM 2753 C CA . LEU A 1 347 ? 12.398 1.962 12.203 1 95.31 347 LEU A CA 1
ATOM 2754 C C . LEU A 1 347 ? 12.773 2.146 10.734 1 95.31 347 LEU A C 1
ATOM 2756 O O . LEU A 1 347 ? 13.344 1.246 10.117 1 95.31 347 LEU A O 1
ATOM 2760 N N . CYS A 1 348 ? 12.438 3.287 10.211 1 92.31 348 CYS A N 1
ATOM 2761 C CA . CYS A 1 348 ? 12.711 3.572 8.805 1 92.31 348 CYS A CA 1
ATOM 2762 C C . CYS A 1 348 ? 14.211 3.602 8.531 1 92.31 348 CYS A C 1
ATOM 2764 O O . CYS A 1 348 ? 14.641 3.348 7.406 1 92.31 348 CYS A O 1
ATOM 2766 N N . ALA A 1 349 ? 14.977 3.914 9.5 1 89.12 349 ALA A N 1
ATOM 2767 C CA . ALA A 1 349 ? 16.422 3.977 9.375 1 89.12 349 ALA A CA 1
ATOM 2768 C C . ALA A 1 349 ? 17.047 2.592 9.531 1 89.12 349 ALA A C 1
ATOM 2770 O O . ALA A 1 349 ? 18.234 2.398 9.227 1 89.12 349 ALA A O 1
ATOM 2771 N N . SER A 1 350 ? 16.281 1.674 9.953 1 88.69 350 SER A N 1
ATOM 2772 C CA . SER A 1 350 ? 16.797 0.324 10.172 1 88.69 350 SER A CA 1
ATOM 2773 C C . SER A 1 350 ? 17.125 -0.365 8.852 1 88.69 350 SER A C 1
ATOM 2775 O O . SER A 1 350 ? 16.625 0.036 7.797 1 88.69 350 SER A O 1
ATOM 2777 N N . PRO A 1 351 ? 17.953 -1.374 9 1 86 351 PRO A N 1
ATOM 2778 C CA . PRO A 1 351 ? 18.266 -2.123 7.777 1 86 351 PRO A CA 1
ATOM 2779 C C . PRO A 1 351 ? 17.031 -2.727 7.121 1 86 351 PRO A C 1
ATOM 2781 O O . PRO A 1 351 ? 16.094 -3.146 7.812 1 86 351 PRO A O 1
ATOM 2784 N N . PRO A 1 352 ? 17.109 -2.793 5.855 1 83.19 352 PRO A N 1
ATOM 2785 C CA . PRO A 1 352 ? 15.922 -3.252 5.117 1 83.19 352 PRO A CA 1
ATOM 2786 C C . PRO A 1 352 ? 15.594 -4.719 5.387 1 83.19 352 PRO A C 1
ATOM 2788 O O . PRO A 1 352 ? 14.469 -5.156 5.148 1 83.19 352 PRO A O 1
ATOM 2791 N N . ASP A 1 353 ? 16.469 -5.59 5.836 1 85.69 353 ASP A N 1
ATOM 2792 C CA . ASP A 1 353 ? 16.25 -7.023 5.98 1 85.69 353 ASP A CA 1
ATOM 2793 C C . ASP A 1 353 ? 15.719 -7.359 7.371 1 85.69 353 ASP A C 1
ATOM 2795 O O . ASP A 1 353 ? 15.797 -8.508 7.812 1 85.69 353 ASP A O 1
ATOM 2799 N N . LEU A 1 354 ? 15.172 -6.391 7.961 1 87.44 354 LEU A N 1
ATOM 2800 C CA . LEU A 1 354 ? 14.57 -6.633 9.266 1 87.44 354 LEU A CA 1
ATOM 2801 C C . LEU A 1 354 ? 13.391 -7.594 9.148 1 87.44 354 LEU A C 1
ATOM 2803 O O . LEU A 1 354 ? 12.406 -7.293 8.469 1 87.44 354 LEU A O 1
ATOM 2807 N N . PRO A 1 355 ? 13.438 -8.75 9.789 1 84.94 355 PRO A N 1
ATOM 2808 C CA . PRO A 1 355 ? 12.375 -9.75 9.633 1 84.94 355 PRO A CA 1
ATOM 2809 C C . PRO A 1 355 ? 11.094 -9.367 10.375 1 84.94 355 PRO A C 1
ATOM 2811 O O . PRO A 1 355 ? 10.008 -9.867 10.039 1 84.94 355 PRO A O 1
ATOM 2814 N N . ASN A 1 356 ? 11.172 -8.531 11.453 1 93.44 356 ASN A N 1
ATOM 2815 C CA . ASN A 1 356 ? 10 -8.18 12.242 1 93.44 356 ASN A CA 1
ATOM 2816 C C . ASN A 1 356 ? 9.523 -6.758 11.945 1 93.44 356 ASN A C 1
ATOM 2818 O O . ASN A 1 356 ? 9.125 -6.027 12.852 1 93.44 356 ASN A O 1
ATOM 2822 N N . TRP A 1 357 ? 9.586 -6.328 10.766 1 93.44 357 TRP A N 1
ATOM 2823 C CA . TRP A 1 357 ? 9.266 -4.977 10.32 1 93.44 357 TRP A CA 1
ATOM 2824 C C . TRP A 1 357 ? 7.848 -4.594 10.719 1 93.44 357 TRP A C 1
ATOM 2826 O O . TRP A 1 357 ? 7.625 -3.529 11.305 1 93.44 357 TRP A O 1
ATOM 2836 N N . TYR A 1 358 ? 6.895 -5.477 10.508 1 93.94 358 TYR A N 1
ATOM 2837 C CA . TYR A 1 358 ? 5.488 -5.133 10.703 1 93.94 358 TYR A CA 1
ATOM 2838 C C . TYR A 1 358 ? 5.141 -5.074 12.188 1 93.94 358 TYR A C 1
ATOM 2840 O O . TYR A 1 358 ? 4.348 -4.23 12.609 1 93.94 358 TYR A O 1
ATOM 2848 N N . SER A 1 359 ? 5.727 -5.93 12.922 1 94.94 359 SER A N 1
ATOM 2849 C CA . SER A 1 359 ? 5.539 -5.863 14.367 1 94.94 359 SER A CA 1
ATOM 2850 C C . SER A 1 359 ? 6.117 -4.574 14.938 1 94.94 359 SER A C 1
ATOM 2852 O O . SER A 1 359 ? 5.512 -3.953 15.812 1 94.94 359 SER A O 1
ATOM 2854 N N . LEU A 1 360 ? 7.258 -4.223 14.477 1 95.81 360 LEU A N 1
ATOM 2855 C CA . LEU A 1 360 ? 7.891 -2.992 14.938 1 95.81 360 LEU A CA 1
ATOM 2856 C C . LEU A 1 360 ? 7.098 -1.771 14.492 1 95.81 360 LEU A C 1
ATOM 2858 O O . LEU A 1 360 ? 6.957 -0.804 15.242 1 95.81 360 LEU A O 1
ATOM 2862 N N . LEU A 1 361 ? 6.578 -1.833 13.266 1 96 361 LEU A N 1
ATOM 2863 C CA . LEU A 1 361 ? 5.73 -0.753 12.773 1 96 361 LEU A CA 1
ATOM 2864 C C . LEU A 1 361 ? 4.508 -0.567 13.664 1 96 361 LEU A C 1
ATOM 2866 O O . LEU A 1 361 ? 4.16 0.561 14.016 1 96 361 LEU A O 1
ATOM 2870 N N . GLU A 1 362 ? 3.891 -1.663 14 1 95.56 362 GLU A N 1
ATOM 2871 C CA . GLU A 1 362 ? 2.734 -1.616 14.891 1 95.56 362 GLU A CA 1
ATOM 2872 C C . GLU A 1 362 ? 3.1 -0.993 16.234 1 95.56 362 GLU A C 1
ATOM 2874 O O . GLU A 1 362 ? 2.33 -0.204 16.797 1 95.56 362 GLU A O 1
ATOM 2879 N N . ASN A 1 363 ? 4.23 -1.311 16.688 1 96.44 363 ASN A N 1
ATOM 2880 C CA . ASN A 1 363 ? 4.672 -0.871 18 1 96.44 363 ASN A CA 1
ATOM 2881 C C . ASN A 1 363 ? 4.988 0.623 18.016 1 96.44 363 ASN A C 1
ATOM 2883 O O . ASN A 1 363 ? 5.031 1.24 19.078 1 96.44 363 ASN A O 1
ATOM 2887 N N . THR A 1 364 ? 5.262 1.222 16.875 1 97.75 364 THR A N 1
ATOM 2888 C CA . THR A 1 364 ? 5.449 2.668 16.844 1 97.75 364 THR A CA 1
ATOM 2889 C C . THR A 1 364 ? 4.152 3.393 17.188 1 97.75 364 THR A C 1
ATOM 2891 O O . THR A 1 364 ? 4.172 4.559 17.578 1 97.75 364 THR A O 1
ATOM 2894 N N . ARG A 1 365 ? 2.994 2.754 16.906 1 97.69 365 ARG A N 1
ATOM 2895 C CA . ARG A 1 365 ? 1.647 3.27 17.141 1 97.69 365 ARG A CA 1
ATOM 2896 C C . ARG A 1 365 ? 1.332 4.414 16.188 1 97.69 365 ARG A C 1
ATOM 2898 O O . ARG A 1 365 ? 0.315 5.094 16.328 1 97.69 365 ARG A O 1
ATOM 2905 N N . TRP A 1 366 ? 2.217 4.629 15.242 1 98.12 366 TRP A N 1
ATOM 2906 C CA . TRP A 1 366 ? 2.025 5.754 14.336 1 98.12 366 TRP A CA 1
ATOM 2907 C C . TRP A 1 366 ? 0.732 5.598 13.539 1 98.12 366 TRP A C 1
ATOM 2909 O O . TRP A 1 366 ? -0.083 6.523 13.477 1 98.12 366 TRP A O 1
ATOM 2919 N N . LEU A 1 367 ? 0.525 4.43 13.023 1 97.5 367 LEU A N 1
ATOM 2920 C CA . LEU A 1 367 ? -0.664 4.203 12.211 1 97.5 367 LEU A CA 1
ATOM 2921 C C . LEU A 1 367 ? -1.923 4.223 13.07 1 97.5 367 LEU A C 1
ATOM 2923 O O . LEU A 1 367 ? -2.998 4.602 12.594 1 97.5 367 LEU A O 1
ATOM 2927 N N . HIS A 1 368 ? -1.826 3.865 14.352 1 97.62 368 HIS A N 1
ATOM 2928 C CA . HIS A 1 368 ? -2.939 4.004 15.289 1 97.62 368 HIS A CA 1
ATOM 2929 C C . HIS A 1 368 ? -3.314 5.469 15.484 1 97.62 368 HIS A C 1
ATOM 2931 O O . HIS A 1 368 ? -4.496 5.809 15.555 1 97.62 368 HIS A O 1
ATOM 2937 N N . ASN A 1 369 ? -2.295 6.258 15.578 1 98.19 369 ASN A N 1
ATOM 2938 C CA . ASN A 1 369 ? -2.535 7.688 15.727 1 98.19 369 ASN A CA 1
ATOM 2939 C C . ASN A 1 369 ? -3.205 8.273 14.492 1 98.19 369 ASN A C 1
ATOM 2941 O O . ASN A 1 369 ? -4.086 9.125 14.602 1 98.19 369 ASN A O 1
ATOM 2945 N N . ILE A 1 370 ? -2.73 7.836 13.328 1 98.38 370 ILE A N 1
ATOM 2946 C CA . ILE A 1 370 ? -3.346 8.281 12.078 1 98.38 370 ILE A CA 1
ATOM 2947 C C . ILE A 1 370 ? -4.809 7.848 12.047 1 98.38 370 ILE A C 1
ATOM 2949 O O . ILE A 1 370 ? -5.691 8.641 11.719 1 98.38 370 ILE A O 1
ATOM 2953 N N . SER A 1 371 ? -5.043 6.605 12.383 1 97.56 371 SER A N 1
ATOM 2954 C CA . SER A 1 371 ? -6.391 6.047 12.43 1 97.56 371 SER A CA 1
ATOM 2955 C C . SER A 1 371 ? -7.285 6.844 13.375 1 97.56 371 SER A C 1
ATOM 2957 O O . SER A 1 371 ? -8.438 7.148 13.039 1 97.56 371 SER A O 1
ATOM 2959 N N . GLY A 1 372 ? -6.789 7.184 14.523 1 97.62 372 GLY A N 1
ATOM 2960 C CA . GLY A 1 372 ? -7.547 7.941 15.5 1 97.62 372 GLY A CA 1
ATOM 2961 C C . GLY A 1 372 ? -7.961 9.312 15.008 1 97.62 372 GLY A C 1
ATOM 2962 O O . GLY A 1 372 ? -9.102 9.742 15.219 1 97.62 372 GLY A O 1
ATOM 2963 N N . LEU A 1 373 ? -7.082 9.984 14.391 1 98.38 373 LEU A N 1
ATOM 2964 C CA . LEU A 1 373 ? -7.371 11.312 13.859 1 98.38 373 LEU A CA 1
ATOM 2965 C C . LEU A 1 373 ? -8.445 11.25 12.773 1 98.38 373 LEU A C 1
ATOM 2967 O O . LEU A 1 373 ? -9.359 12.078 12.75 1 98.38 373 LEU A O 1
ATOM 2971 N N . LEU A 1 374 ? -8.281 10.312 11.922 1 98.31 374 LEU A N 1
ATOM 2972 C CA . LEU A 1 374 ? -9.258 10.156 10.844 1 98.31 374 LEU A CA 1
ATOM 2973 C C . LEU A 1 374 ? -10.625 9.781 11.398 1 98.31 374 LEU A C 1
ATOM 2975 O O . LEU A 1 374 ? -11.656 10.203 10.875 1 98.31 374 LEU A O 1
ATOM 2979 N N . HIS A 1 375 ? -10.617 8.984 12.43 1 97.44 375 HIS A N 1
ATOM 2980 C CA . HIS A 1 375 ? -11.875 8.641 13.086 1 97.44 375 HIS A CA 1
ATOM 2981 C C . HIS A 1 375 ? -12.539 9.875 13.672 1 97.44 375 HIS A C 1
ATOM 2983 O O . HIS A 1 375 ? -13.758 10.039 13.562 1 97.44 375 HIS A O 1
ATOM 2989 N N . ALA A 1 376 ? -11.805 10.695 14.328 1 98.38 376 ALA A N 1
ATOM 2990 C CA . ALA A 1 376 ? -12.344 11.938 14.867 1 98.38 376 ALA A CA 1
ATOM 2991 C C . ALA A 1 376 ? -12.938 12.805 13.766 1 98.38 376 ALA A C 1
ATOM 2993 O O . ALA A 1 376 ? -14.031 13.352 13.922 1 98.38 376 ALA A O 1
ATOM 2994 N N . ALA A 1 377 ? -12.219 12.961 12.703 1 98.56 377 ALA A N 1
ATOM 2995 C CA . ALA A 1 377 ? -12.703 13.742 11.57 1 98.56 377 ALA A CA 1
ATOM 2996 C C . ALA A 1 377 ? -13.992 13.148 11.008 1 98.56 377 ALA A C 1
ATOM 2998 O O . ALA A 1 377 ? -14.922 13.883 10.672 1 98.56 377 ALA A O 1
ATOM 2999 N N . ASN A 1 378 ? -14.016 11.82 10.883 1 97.5 378 ASN A N 1
ATOM 3000 C CA . ASN A 1 378 ? -15.219 11.125 10.445 1 97.5 378 ASN A CA 1
ATOM 3001 C C . ASN A 1 378 ? -16.406 11.43 11.352 1 97.5 378 ASN A C 1
ATOM 3003 O O . ASN A 1 378 ? -17.531 11.578 10.883 1 97.5 378 ASN A O 1
ATOM 3007 N N . THR A 1 379 ? -16.156 11.438 12.594 1 97.69 379 THR A N 1
ATOM 3008 C CA . THR A 1 379 ? -17.203 11.703 13.578 1 97.69 379 THR A CA 1
ATOM 3009 C C . THR A 1 379 ? -17.781 13.102 13.383 1 97.69 379 THR A C 1
ATOM 3011 O O . THR A 1 379 ? -19 13.289 13.406 1 97.69 379 THR A O 1
ATOM 3014 N N . VAL A 1 380 ? -16.938 14.039 13.219 1 98.56 380 VAL A N 1
ATOM 3015 C CA . VAL A 1 380 ? -17.359 15.414 12.977 1 98.56 380 VAL A CA 1
ATOM 3016 C C . VAL A 1 380 ? -18.203 15.477 11.703 1 98.56 380 VAL A C 1
ATOM 3018 O O . VAL A 1 380 ? -19.297 16.047 11.695 1 98.56 380 VAL A O 1
ATOM 3021 N N . ALA A 1 381 ? -17.656 14.914 10.672 1 97.88 381 ALA A N 1
ATOM 3022 C CA . ALA A 1 381 ? -18.344 14.945 9.375 1 97.88 381 ALA A CA 1
ATOM 3023 C C . ALA A 1 381 ? -19.703 14.273 9.461 1 97.88 381 ALA A C 1
ATOM 3025 O O . ALA A 1 381 ? -20.688 14.781 8.914 1 97.88 381 ALA A O 1
ATOM 3026 N N . ALA A 1 382 ? -19.766 13.148 10.117 1 96.25 382 ALA A N 1
ATOM 3027 C CA . ALA A 1 382 ? -21.016 12.406 10.242 1 96.25 382 ALA A CA 1
ATOM 3028 C C . ALA A 1 382 ? -22.031 13.195 11.055 1 96.25 382 ALA A C 1
ATOM 3030 O O . ALA A 1 382 ? -23.234 13.195 10.742 1 96.25 382 ALA A O 1
ATOM 3031 N N . THR A 1 383 ? -21.609 13.789 12.109 1 97.19 383 THR A N 1
ATOM 3032 C CA . THR A 1 383 ? -22.484 14.594 12.961 1 97.19 383 THR A CA 1
ATOM 3033 C C . THR A 1 383 ? -23.109 15.734 12.164 1 97.19 383 THR A C 1
ATOM 3035 O O . THR A 1 383 ? -24.312 16.031 12.312 1 97.19 383 THR A O 1
ATOM 3038 N N . ILE A 1 384 ? -22.359 16.328 11.32 1 97 384 ILE A N 1
ATOM 3039 C CA . ILE A 1 384 ? -22.828 17.469 10.547 1 97 384 ILE A CA 1
ATOM 3040 C C . ILE A 1 384 ? -23.703 16.984 9.391 1 97 384 ILE A C 1
ATOM 3042 O O . ILE A 1 384 ? -24.797 17.5 9.156 1 97 384 ILE A O 1
ATOM 3046 N N . GLU A 1 385 ? -23.219 15.953 8.703 1 94.44 385 GLU A N 1
ATOM 3047 C CA . GLU A 1 385 ? -23.859 15.516 7.469 1 94.44 385 GLU A CA 1
ATOM 3048 C C . GLU A 1 385 ? -25.125 14.703 7.758 1 94.44 385 GLU A C 1
ATOM 3050 O O . GLU A 1 385 ? -26.156 14.906 7.125 1 94.44 385 GLU A O 1
ATOM 3055 N N . PHE A 1 386 ? -25.016 13.789 8.703 1 91.69 386 PHE A N 1
ATOM 3056 C CA . PHE A 1 386 ? -26.094 12.852 8.922 1 91.69 386 PHE A CA 1
ATOM 3057 C C . PHE A 1 386 ? -27 13.312 10.062 1 91.69 386 PHE A C 1
ATOM 3059 O O . PHE A 1 386 ? -28.219 13.219 9.969 1 91.69 386 PHE A O 1
ATOM 3066 N N . GLU A 1 387 ? -26.359 13.82 11.125 1 92.31 387 GLU A N 1
ATOM 3067 C CA . GLU A 1 387 ? -27.156 14.258 12.266 1 92.31 387 GLU A CA 1
ATOM 3068 C C . GLU A 1 387 ? -27.609 15.711 12.102 1 92.31 387 GLU A C 1
ATOM 3070 O O . GLU A 1 387 ? -28.516 16.172 12.812 1 92.31 387 GLU A O 1
ATOM 3075 N N . MET A 1 388 ? -27 16.422 11.211 1 94.31 388 MET A N 1
ATOM 3076 C CA . MET A 1 388 ? -27.344 17.812 10.898 1 94.31 388 MET A CA 1
ATOM 3077 C C . MET A 1 388 ? -27.25 18.688 12.141 1 94.31 388 MET A C 1
ATOM 3079 O O . MET A 1 388 ? -28.109 19.531 12.383 1 94.31 388 MET A O 1
ATOM 3083 N N . GLN A 1 389 ? -26.312 18.422 12.945 1 95.81 389 GLN A N 1
ATOM 3084 C CA . GLN A 1 389 ? -26.062 19.188 14.172 1 95.81 389 GLN A CA 1
ATOM 3085 C C . GLN A 1 389 ? -24.812 20.047 14.047 1 95.81 389 GLN A C 1
ATOM 3087 O O . GLN A 1 389 ? -23.859 19.656 13.359 1 95.81 389 GLN A O 1
ATOM 3092 N N . PRO A 1 390 ? -24.859 21.219 14.664 1 96.88 390 PRO A N 1
ATOM 3093 C CA . PRO A 1 390 ? -23.609 22 14.734 1 96.88 390 PRO A CA 1
ATOM 3094 C C . PRO A 1 390 ? -22.547 21.344 15.617 1 96.88 390 PRO A C 1
ATOM 3096 O O . PRO A 1 390 ? -22.891 20.656 16.594 1 96.88 390 PRO A O 1
ATOM 3099 N N . VAL A 1 391 ? -21.312 21.594 15.234 1 98.62 391 VAL A N 1
ATOM 3100 C CA . VAL A 1 391 ? -20.219 20.938 15.945 1 98.62 391 VAL A CA 1
ATOM 3101 C C . VAL A 1 391 ? -19.188 21.984 16.391 1 98.62 391 VAL A C 1
ATOM 3103 O O . VAL A 1 391 ? -18.875 22.906 15.633 1 98.62 391 VAL A O 1
ATOM 3106 N N . LEU A 1 392 ? -18.75 21.891 17.594 1 98.38 392 LEU A N 1
ATOM 3107 C CA . LEU A 1 392 ? -17.641 22.656 18.141 1 98.38 392 LEU A CA 1
ATOM 3108 C C . LEU A 1 392 ? -16.484 21.734 18.531 1 98.38 392 LEU A C 1
ATOM 3110 O O . LEU A 1 392 ? -16.672 20.797 19.297 1 98.38 392 LEU A O 1
ATOM 3114 N N . VAL A 1 393 ? -15.297 21.969 17.953 1 98.62 393 VAL A N 1
ATOM 3115 C CA . VAL A 1 393 ? -14.141 21.141 18.25 1 98.62 393 VAL A CA 1
ATOM 3116 C C . VAL A 1 393 ? -13.172 21.906 19.141 1 98.62 393 VAL A C 1
ATOM 3118 O O . VAL A 1 393 ? -12.883 23.078 18.906 1 98.62 393 VAL A O 1
ATOM 3121 N N . HIS A 1 394 ? -12.742 21.266 20.156 1 94.94 394 HIS A N 1
ATOM 3122 C CA . HIS A 1 394 ? -11.688 21.906 20.953 1 94.94 394 HIS A CA 1
ATOM 3123 C C . HIS A 1 394 ? -10.789 20.859 21.609 1 94.94 394 HIS A C 1
ATOM 3125 O O . HIS A 1 394 ? -11.078 19.672 21.562 1 94.94 394 HIS A O 1
ATOM 3131 N N . CYS A 1 395 ? -9.711 21.312 22.031 1 93.81 395 CYS A N 1
ATOM 3132 C CA . CYS A 1 395 ? -8.75 20.609 22.875 1 93.81 395 CYS A CA 1
ATOM 3133 C C . CYS A 1 395 ? -8.305 21.484 24.047 1 93.81 395 CYS A C 1
ATOM 3135 O O . CYS A 1 395 ? -9.07 22.344 24.5 1 93.81 395 CYS A O 1
ATOM 3137 N N . SER A 1 396 ? -7.121 21.281 24.625 1 93.25 396 SER A N 1
ATOM 3138 C CA . SER A 1 396 ? -6.668 22.141 25.719 1 93.25 396 SER A CA 1
ATOM 3139 C C . SER A 1 396 ? -6.438 23.578 25.234 1 93.25 396 SER A C 1
ATOM 3141 O O . SER A 1 396 ? -7.18 24.484 25.609 1 93.25 396 SER A O 1
ATOM 3143 N N . ASP A 1 397 ? -5.57 23.719 24.266 1 91.62 397 ASP A N 1
ATOM 3144 C CA . ASP A 1 397 ? -5.25 25.062 23.781 1 91.62 397 ASP A CA 1
ATOM 3145 C C . ASP A 1 397 ? -5.719 25.266 22.344 1 91.62 397 ASP A C 1
ATOM 3147 O O . ASP A 1 397 ? -5.801 26.391 21.859 1 91.62 397 ASP A O 1
ATOM 3151 N N . GLY A 1 398 ? -5.949 24.25 21.688 1 94 398 GLY A N 1
ATOM 3152 C CA . GLY A 1 398 ? -6.559 24.344 20.375 1 94 398 GLY A CA 1
ATOM 3153 C C . GLY A 1 398 ? -5.555 24.641 19.266 1 94 398 GLY A C 1
ATOM 3154 O O . GLY A 1 398 ? -5.934 25.078 18.188 1 94 398 GLY A O 1
ATOM 3155 N N . TRP A 1 399 ? -4.273 24.312 19.5 1 93.19 399 TRP A N 1
ATOM 3156 C CA . TRP A 1 399 ? -3.232 24.641 18.547 1 93.19 399 TRP A CA 1
ATOM 3157 C C . TRP A 1 399 ? -2.934 23.469 17.625 1 93.19 399 TRP A C 1
ATOM 3159 O O . TRP A 1 399 ? -2.436 23.641 16.516 1 93.19 399 TRP A O 1
ATOM 3169 N N . ASP A 1 400 ? -3.117 22.25 18.078 1 97.19 400 ASP A N 1
ATOM 3170 C CA . ASP A 1 400 ? -2.564 21.094 17.359 1 97.19 400 ASP A CA 1
ATOM 3171 C C . ASP A 1 400 ? -3.674 20.172 16.875 1 97.19 400 ASP A C 1
ATOM 3173 O O . ASP A 1 400 ? -4.121 20.266 15.734 1 97.19 400 ASP A O 1
ATOM 3177 N N . ARG A 1 401 ? -4.316 19.453 17.844 1 98.19 401 ARG A N 1
ATOM 3178 C CA . ARG A 1 401 ? -5.32 18.469 17.469 1 98.19 401 ARG A CA 1
ATOM 3179 C C . ARG A 1 401 ? -6.559 19.141 16.891 1 98.19 401 ARG A C 1
ATOM 3181 O O . ARG A 1 401 ? -7.215 18.578 16 1 98.19 401 ARG A O 1
ATOM 3188 N N . THR A 1 402 ? -6.883 20.344 17.344 1 98.5 402 THR A N 1
ATOM 3189 C CA . THR A 1 402 ? -8.078 21.047 16.891 1 98.5 402 THR A CA 1
ATOM 3190 C C . THR A 1 402 ? -7.996 21.344 15.391 1 98.5 402 THR A C 1
ATOM 3192 O O . THR A 1 402 ? -8.891 20.969 14.625 1 98.5 402 THR A O 1
ATOM 3195 N N . PRO A 1 403 ? -6.91 22 14.953 1 98.5 403 PRO A N 1
ATOM 3196 C CA . PRO A 1 403 ? -6.844 22.219 13.508 1 98.5 403 PRO A CA 1
ATOM 3197 C C . PRO A 1 403 ? -6.77 20.922 12.711 1 98.5 403 PRO A C 1
ATOM 3199 O O . PRO A 1 403 ? -7.273 20.859 11.586 1 98.5 403 PRO A O 1
ATOM 3202 N N . GLN A 1 404 ? -6.164 19.875 13.242 1 98.75 404 GLN A N 1
ATOM 3203 C CA . GLN A 1 404 ? -6.109 18.594 12.539 1 98.75 404 GLN A CA 1
ATOM 3204 C C . GLN A 1 404 ? -7.508 18.062 12.273 1 98.75 404 GLN A C 1
ATOM 3206 O O . GLN A 1 404 ? -7.828 17.688 11.141 1 98.75 404 GLN A O 1
ATOM 3211 N N . ILE A 1 405 ? -8.32 18.078 13.281 1 98.81 405 ILE A N 1
ATOM 3212 C CA . ILE A 1 405 ? -9.664 17.516 13.18 1 98.81 405 ILE A CA 1
ATOM 3213 C C . ILE A 1 405 ? -10.523 18.391 12.266 1 98.81 405 ILE A C 1
ATOM 3215 O O . ILE A 1 405 ? -11.156 17.891 11.336 1 98.81 405 ILE A O 1
ATOM 3219 N N . VAL A 1 406 ? -10.516 19.688 12.469 1 98.75 406 VAL A N 1
ATOM 3220 C CA . VAL A 1 406 ? -11.391 20.609 11.766 1 98.75 406 VAL A CA 1
ATOM 3221 C C . VAL A 1 406 ? -11.031 20.641 10.281 1 98.75 406 VAL A C 1
ATOM 3223 O O . VAL A 1 406 ? -11.914 20.594 9.422 1 98.75 406 VAL A O 1
ATOM 3226 N N . SER A 1 407 ? -9.758 20.734 10.016 1 98.81 407 SER A N 1
ATOM 3227 C CA . SER A 1 407 ? -9.336 20.797 8.617 1 98.81 407 SER A CA 1
ATOM 3228 C C . SER A 1 407 ? -9.602 19.484 7.895 1 98.81 407 SER A C 1
ATOM 3230 O O . SER A 1 407 ? -9.984 19.484 6.723 1 98.81 407 SER A O 1
ATOM 3232 N N . LEU A 1 408 ? -9.398 18.359 8.531 1 98.81 408 LEU A N 1
ATOM 3233 C CA . LEU A 1 408 ? -9.711 17.078 7.91 1 98.81 408 LEU A CA 1
ATOM 3234 C C . LEU A 1 408 ? -11.203 16.953 7.645 1 98.81 408 LEU A C 1
ATOM 3236 O O . LEU A 1 408 ? -11.609 16.469 6.582 1 98.81 408 LEU A O 1
ATOM 3240 N N . ALA A 1 409 ? -12 17.344 8.625 1 98.75 409 ALA A N 1
ATOM 3241 C CA . ALA A 1 409 ? -13.445 17.266 8.461 1 98.75 409 ALA A CA 1
ATOM 3242 C C . ALA A 1 409 ? -13.914 18.125 7.289 1 98.75 409 ALA A C 1
ATOM 3244 O O . ALA A 1 409 ? -14.742 17.703 6.484 1 98.75 409 ALA A O 1
ATOM 3245 N N . GLU A 1 410 ? -13.375 19.344 7.25 1 98.62 410 GLU A N 1
ATOM 3246 C CA . GLU A 1 410 ? -13.719 20.234 6.148 1 98.62 410 GLU A CA 1
ATOM 3247 C C . GLU A 1 410 ? -13.32 19.625 4.805 1 98.62 410 GLU A C 1
ATOM 3249 O O . GLU A 1 410 ? -14.078 19.703 3.834 1 98.62 410 GLU A O 1
ATOM 3254 N N . LEU A 1 411 ? -12.156 19.109 4.797 1 98.19 411 LEU A N 1
ATOM 3255 C CA . LEU A 1 411 ? -11.648 18.469 3.588 1 98.19 411 LEU A CA 1
ATOM 3256 C C . LEU A 1 411 ? -12.57 17.328 3.145 1 98.19 411 LEU A C 1
ATOM 3258 O O . LEU A 1 411 ? -12.773 17.125 1.945 1 98.19 411 LEU A O 1
ATOM 3262 N N . MET A 1 412 ? -13.094 16.562 4.012 1 97.81 412 MET A N 1
ATOM 3263 C CA . MET A 1 412 ? -13.992 15.445 3.73 1 97.81 412 MET A CA 1
ATOM 3264 C C . MET A 1 412 ? -15.359 15.945 3.279 1 97.81 412 MET A C 1
ATOM 3266 O O . MET A 1 412 ? -15.969 15.367 2.373 1 97.81 412 MET A O 1
ATOM 3270 N N . LEU A 1 413 ? -15.844 17.016 3.838 1 97.44 413 LEU A N 1
ATOM 3271 C CA . LEU A 1 413 ? -17.203 17.5 3.646 1 97.44 413 LEU A CA 1
ATOM 3272 C C . LEU A 1 413 ? -17.312 18.359 2.391 1 97.44 413 LEU A C 1
ATOM 3274 O O . LEU A 1 413 ? -18.375 18.453 1.781 1 97.44 413 LEU A O 1
ATOM 3278 N N . ASP A 1 414 ? -16.219 19 2.029 1 97 414 ASP A N 1
ATOM 3279 C CA . ASP A 1 414 ? -16.25 20.031 1 1 97 414 ASP A CA 1
ATOM 3280 C C . ASP A 1 414 ? -15.172 19.797 -0.054 1 97 414 ASP A C 1
ATOM 3282 O O . ASP A 1 414 ? -13.984 19.953 0.22 1 97 414 ASP A O 1
ATOM 3286 N N . SER A 1 415 ? -15.555 19.547 -1.295 1 96.56 415 SER A N 1
ATOM 3287 C CA . SER A 1 415 ? -14.656 19.172 -2.375 1 96.56 415 SER A CA 1
ATOM 3288 C C . SER A 1 415 ? -13.766 20.344 -2.791 1 96.56 415 SER A C 1
ATOM 3290 O O . SER A 1 415 ? -12.719 20.141 -3.414 1 96.56 415 SER A O 1
ATOM 3292 N N . TYR A 1 416 ? -14.125 21.578 -2.449 1 96.62 416 TYR A N 1
ATOM 3293 C CA . TYR A 1 416 ? -13.289 22.734 -2.762 1 96.62 416 TYR A CA 1
ATOM 3294 C C . TYR A 1 416 ? -11.914 22.594 -2.119 1 96.62 416 TYR A C 1
ATOM 3296 O O . TYR A 1 416 ? -10.898 22.922 -2.736 1 96.62 416 TYR A O 1
ATOM 3304 N N . TYR A 1 417 ? -11.891 22.125 -0.937 1 97.88 417 TYR A N 1
ATOM 3305 C CA . TYR A 1 417 ? -10.641 22.047 -0.198 1 97.88 417 TYR A CA 1
ATOM 3306 C C . TYR A 1 417 ? -9.75 20.938 -0.746 1 97.88 417 TYR A C 1
ATOM 3308 O O . TYR A 1 417 ? -8.609 20.766 -0.299 1 97.88 417 TYR A O 1
ATOM 3316 N N . ARG A 1 418 ? -10.234 20.219 -1.73 1 97.81 418 ARG A N 1
ATOM 3317 C CA . ARG A 1 418 ? -9.461 19.172 -2.379 1 97.81 418 ARG A CA 1
ATOM 3318 C C . ARG A 1 418 ? -8.859 19.656 -3.691 1 97.81 418 ARG A C 1
ATOM 3320 O O . ARG A 1 418 ? -8.156 18.922 -4.375 1 97.81 418 ARG A O 1
ATOM 3327 N N . THR A 1 419 ? -9.109 20.859 -4.012 1 97.25 419 THR A N 1
ATOM 3328 C CA . THR A 1 419 ? -8.43 21.547 -5.105 1 97.25 419 THR A CA 1
ATOM 3329 C C . THR A 1 419 ? -7.133 22.188 -4.617 1 97.25 419 THR A C 1
ATOM 3331 O O . THR A 1 419 ? -6.898 22.281 -3.412 1 97.25 419 THR A O 1
ATOM 3334 N N . ILE A 1 420 ? -6.297 22.609 -5.484 1 96.81 420 ILE A N 1
ATOM 3335 C CA . ILE A 1 420 ? -5.027 23.234 -5.121 1 96.81 420 ILE A CA 1
ATOM 3336 C C . ILE A 1 420 ? -5.289 24.562 -4.398 1 96.81 420 ILE A C 1
ATOM 3338 O O . ILE A 1 420 ? -4.711 24.812 -3.34 1 96.81 420 ILE A O 1
ATOM 3342 N N . ASP A 1 421 ? -6.203 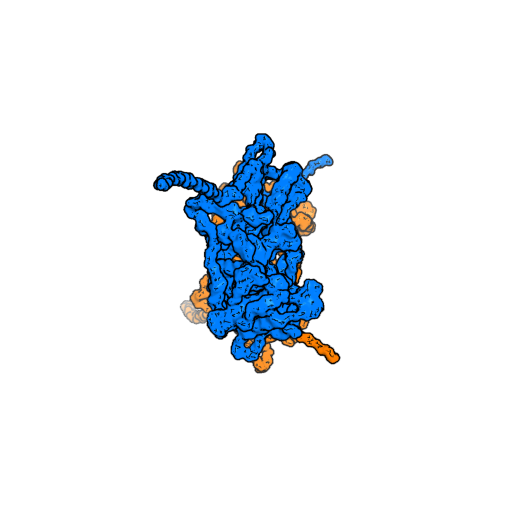25.328 -4.895 1 95.56 421 ASP A N 1
ATOM 3343 C CA . ASP A 1 421 ? -6.516 26.609 -4.27 1 95.56 421 ASP A CA 1
ATOM 3344 C C . ASP A 1 421 ? -7.238 26.406 -2.941 1 95.56 421 ASP A C 1
ATOM 3346 O O . ASP A 1 421 ? -6.941 27.078 -1.957 1 95.56 421 ASP A O 1
ATOM 3350 N N . GLY A 1 422 ? -8.18 25.547 -2.984 1 97.19 422 GLY A N 1
ATOM 3351 C CA . GLY A 1 422 ? -8.922 25.281 -1.765 1 97.19 422 GLY A CA 1
ATOM 3352 C C . GLY A 1 422 ? -8.062 24.734 -0.644 1 97.19 422 GLY A C 1
ATOM 3353 O O . GLY A 1 422 ? -8.258 25.078 0.522 1 97.19 422 GLY A O 1
ATOM 3354 N N . PHE A 1 423 ? -7.168 23.922 -0.996 1 98.31 423 PHE A N 1
ATOM 3355 C CA . PHE A 1 423 ? -6.273 23.344 -0 1 98.31 423 PHE A CA 1
ATOM 3356 C C . PHE A 1 423 ? -5.375 24.406 0.607 1 98.31 423 PHE A C 1
ATOM 3358 O O . PHE A 1 423 ? -5.121 24.406 1.813 1 98.31 423 PHE A O 1
ATOM 3365 N N . ARG A 1 424 ? -4.895 25.25 -0.227 1 96.94 424 ARG A N 1
ATOM 3366 C CA . ARG A 1 424 ? -4.125 26.391 0.248 1 96.94 424 ARG A CA 1
ATOM 3367 C C . ARG A 1 424 ? -4.934 27.219 1.239 1 96.94 424 ARG A C 1
ATOM 3369 O O . ARG A 1 424 ? -4.43 27.609 2.295 1 96.94 424 ARG A O 1
ATOM 3376 N N . VAL A 1 425 ? -6.164 27.5 0.941 1 97.38 425 VAL A N 1
ATOM 3377 C CA . VAL A 1 425 ? -7.043 28.297 1.788 1 97.38 425 VAL A CA 1
ATOM 3378 C C . VAL A 1 425 ? -7.27 27.578 3.119 1 97.38 425 VAL A C 1
ATOM 3380 O O . VAL A 1 425 ? -7.25 28.203 4.18 1 97.38 425 VAL A O 1
ATOM 3383 N N . LEU A 1 426 ? -7.477 26.312 3.004 1 98.5 426 LEU A N 1
ATOM 3384 C CA . LEU A 1 426 ? -7.684 25.484 4.191 1 98.5 426 LEU A CA 1
ATOM 3385 C C . LEU A 1 426 ? -6.484 25.578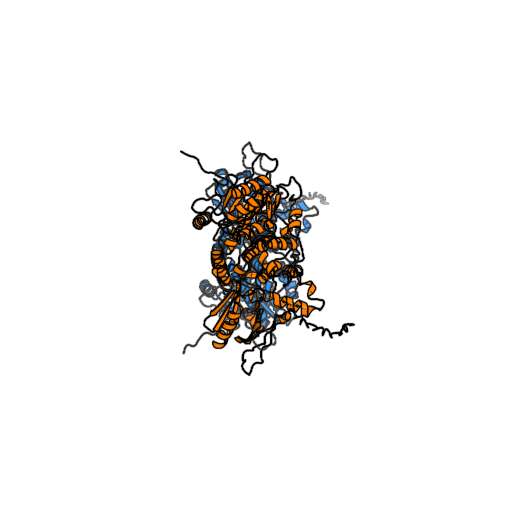 5.133 1 98.5 426 LEU A C 1
ATOM 3387 O O . LEU A 1 426 ? -6.652 25.797 6.336 1 98.5 426 LEU A O 1
ATOM 3391 N N . CYS A 1 427 ? -5.305 25.469 4.609 1 98.12 427 CYS A N 1
ATOM 3392 C CA . CYS A 1 427 ? -4.086 25.531 5.406 1 98.12 427 CYS A CA 1
ATOM 3393 C C . CYS A 1 427 ? -3.869 26.953 5.949 1 98.12 427 CYS A C 1
ATOM 3395 O O . CYS A 1 427 ? -3.477 27.125 7.105 1 98.12 427 CYS A O 1
ATOM 3397 N N . GLN A 1 428 ? -4.145 27.906 5.113 1 96.5 428 GLN A N 1
ATOM 3398 C CA . GLN A 1 428 ? -3.98 29.297 5.535 1 96.5 428 GLN A CA 1
ATOM 3399 C C . GLN A 1 428 ? -4.887 29.625 6.719 1 96.5 428 GLN A C 1
ATOM 3401 O O . GLN A 1 428 ? -4.441 30.219 7.703 1 96.5 428 GLN A O 1
ATOM 3406 N N . ARG A 1 429 ? -6.043 29.188 6.633 1 97.31 429 ARG A N 1
ATOM 3407 C CA . ARG A 1 429 ? -7.02 29.531 7.66 1 97.31 429 ARG A CA 1
ATOM 3408 C C . ARG A 1 429 ? -6.812 28.703 8.922 1 97.31 429 ARG A C 1
ATOM 3410 O O . ARG A 1 429 ? -6.508 29.234 9.984 1 97.31 429 ARG A O 1
ATOM 3417 N N . GLU A 1 430 ? -6.812 27.391 8.805 1 98.19 430 GLU A N 1
ATOM 3418 C CA . GLU A 1 430 ? -6.891 26.516 9.969 1 98.19 430 GLU A CA 1
ATOM 3419 C C . GLU A 1 430 ? -5.539 26.422 10.672 1 98.19 430 GLU A C 1
ATOM 3421 O O . GLU A 1 430 ? -5.48 26.203 11.883 1 98.19 430 GLU A O 1
ATOM 3426 N N . TRP A 1 431 ? -4.477 26.609 9.938 1 98.38 431 TRP A N 1
ATOM 3427 C CA . TRP A 1 431 ? -3.166 26.359 10.531 1 98.38 431 TRP A CA 1
ATOM 3428 C C . TRP A 1 431 ? -2.404 27.672 10.727 1 98.38 431 TRP A C 1
ATOM 3430 O O . TRP A 1 431 ? -1.96 27.984 11.836 1 98.38 431 TRP A O 1
ATOM 3440 N N . LEU A 1 432 ? -2.328 28.438 9.688 1 97.25 432 LEU A N 1
ATOM 3441 C CA . LEU A 1 432 ? -1.501 29.641 9.766 1 97.25 432 LEU A CA 1
ATOM 3442 C C . LEU A 1 432 ? -2.227 30.75 10.508 1 97.25 432 LEU A C 1
ATOM 3444 O O . LEU A 1 432 ? -1.701 31.297 11.484 1 97.25 432 LEU A O 1
ATOM 3448 N N . ASP A 1 433 ? -3.43 31.031 10.164 1 96.56 433 ASP A N 1
ATOM 3449 C CA . ASP A 1 433 ? -4.141 32.156 10.75 1 96.56 433 ASP A CA 1
ATOM 3450 C C . ASP A 1 433 ? -4.633 31.844 12.156 1 96.56 433 ASP A C 1
ATOM 3452 O O . ASP A 1 433 ? -4.684 32.719 13.023 1 96.56 433 ASP A O 1
ATOM 3456 N N . PHE A 1 434 ? -5.012 30.625 12.328 1 97.88 434 PHE A N 1
ATOM 3457 C CA . PHE A 1 434 ? -5.449 30.234 13.664 1 97.88 434 PHE A CA 1
ATOM 3458 C C . PHE A 1 434 ? -4.266 29.828 14.531 1 97.88 434 PHE A C 1
ATOM 3460 O O . PHE A 1 434 ? -4.445 29.25 15.602 1 97.88 434 PHE A O 1
ATOM 3467 N N . GLY A 1 435 ? -3.16 30.047 14.086 1 97.5 435 GLY A N 1
ATOM 3468 C CA . GLY A 1 435 ? -1.978 30.234 14.914 1 97.5 435 GLY A CA 1
ATOM 3469 C C . GLY A 1 435 ? -1.36 28.922 15.383 1 97.5 435 GLY A C 1
ATOM 3470 O O . GLY A 1 435 ? -0.866 28.844 16.516 1 97.5 435 GLY A O 1
ATOM 3471 N N . HIS A 1 436 ? -1.426 27.797 14.617 1 97.62 436 HIS A N 1
ATOM 3472 C CA . HIS A 1 436 ? -0.571 26.656 14.961 1 97.62 436 HIS A CA 1
ATOM 3473 C C . HIS A 1 436 ? 0.88 27.094 15.133 1 97.62 436 HIS A C 1
ATOM 3475 O O . HIS A 1 436 ? 1.389 27.906 14.344 1 97.62 436 HIS A O 1
ATOM 3481 N N . LYS A 1 437 ? 1.495 26.609 16.188 1 96.94 437 LYS A N 1
ATOM 3482 C CA . LYS A 1 437 ? 2.834 27.062 16.547 1 96.94 437 LYS A CA 1
ATOM 3483 C C . LYS A 1 437 ? 3.898 26.344 15.711 1 96.94 437 LYS A C 1
ATOM 3485 O O . LYS A 1 437 ? 4.699 25.578 16.25 1 96.94 437 LYS A O 1
ATOM 3490 N N . PHE A 1 438 ? 4.047 26.734 14.492 1 97.06 438 PHE A N 1
ATOM 3491 C CA . PHE A 1 438 ? 4.969 26.062 13.578 1 97.06 438 PHE A CA 1
ATOM 3492 C C . PHE A 1 438 ? 6.406 26.188 14.07 1 97.06 438 PHE A C 1
ATOM 3494 O O . PHE A 1 438 ? 7.168 25.219 14.023 1 97.06 438 PHE A O 1
ATOM 3501 N N . ALA A 1 439 ? 6.805 27.344 14.508 1 95.06 439 ALA A N 1
ATOM 3502 C CA . ALA A 1 439 ? 8.18 27.562 14.961 1 95.06 439 ALA A CA 1
ATOM 3503 C C . ALA A 1 439 ? 8.492 26.703 16.188 1 95.06 439 ALA A C 1
ATOM 3505 O O . ALA A 1 439 ? 9.5 25.984 16.203 1 95.06 439 ALA A O 1
ATOM 3506 N N . ASP A 1 440 ? 7.609 26.734 17.156 1 94.75 440 ASP A N 1
ATOM 3507 C CA . ASP A 1 440 ? 7.84 25.984 18.391 1 94.75 440 ASP A CA 1
ATOM 3508 C C . ASP A 1 440 ? 7.785 24.484 18.141 1 94.75 440 ASP A C 1
ATOM 3510 O O . ASP A 1 440 ? 8.539 23.719 18.75 1 94.75 440 ASP A O 1
ATOM 3514 N N . ARG A 1 441 ? 6.879 24.062 17.328 1 95.62 441 ARG A N 1
ATOM 3515 C CA . ARG A 1 441 ? 6.699 22.641 17.078 1 95.62 441 ARG A CA 1
ATOM 3516 C C . ARG A 1 441 ? 7.793 22.109 16.156 1 95.62 441 ARG A C 1
ATOM 3518 O O . ARG A 1 441 ? 8.117 20.922 16.188 1 95.62 441 ARG A O 1
ATOM 3525 N N . GLY A 1 442 ? 8.359 22.891 15.375 1 91.06 442 GLY A N 1
ATOM 3526 C CA . GLY A 1 442 ? 9.352 22.469 14.398 1 91.06 442 GLY A CA 1
ATOM 3527 C C . GLY A 1 442 ? 10.773 22.594 14.891 1 91.06 442 GLY A C 1
ATOM 3528 O O . GLY A 1 442 ? 11.508 21.609 14.961 1 91.06 442 GLY A O 1
ATOM 3529 N N . GLN A 1 443 ? 11.211 23.828 15.188 1 82.38 443 GLN A N 1
ATOM 3530 C CA . GLN A 1 443 ? 12.617 24.094 15.492 1 82.38 443 GLN A CA 1
ATOM 3531 C C . GLN A 1 443 ? 12.758 24.922 16.766 1 82.38 443 GLN A C 1
ATOM 3533 O O . GLN A 1 443 ? 13.805 25.531 17 1 82.38 443 GLN A O 1
ATOM 3538 N N . GLY A 1 444 ? 11.828 24.938 17.484 1 84.88 444 GLY A N 1
ATOM 3539 C CA . GLY A 1 444 ? 11.898 25.734 18.703 1 84.88 444 GLY A CA 1
ATOM 3540 C C . GLY A 1 444 ? 13 25.297 19.641 1 84.88 444 GLY A C 1
ATOM 3541 O O . GLY A 1 444 ? 13.531 24.203 19.516 1 84.88 444 GLY A O 1
ATOM 3542 N N . GLU A 1 445 ? 13.359 26.125 20.5 1 84.5 445 GLU A N 1
ATOM 3543 C CA . GLU A 1 445 ? 14.469 25.906 21.406 1 84.5 445 GLU A CA 1
ATOM 3544 C C . GLU A 1 445 ? 14.133 24.812 22.422 1 84.5 445 GLU A C 1
ATOM 3546 O O . GLU A 1 445 ? 15.016 24.078 22.859 1 84.5 445 GLU A O 1
ATOM 3551 N N . ASP A 1 446 ? 12.898 24.734 22.703 1 89.12 446 ASP A N 1
ATOM 3552 C CA . ASP A 1 446 ? 12.461 23.719 23.672 1 89.12 446 ASP A CA 1
ATOM 3553 C C . ASP A 1 446 ? 12.109 22.406 22.984 1 89.12 446 ASP A C 1
ATOM 3555 O O . ASP A 1 446 ? 11.078 22.312 22.312 1 89.12 446 ASP A O 1
ATOM 3559 N N . PRO A 1 447 ? 12.875 21.422 23.188 1 88.12 447 PRO A N 1
ATOM 3560 C CA . PRO A 1 447 ? 12.602 20.141 22.531 1 88.12 447 PRO A CA 1
ATOM 3561 C C . PRO A 1 447 ? 11.266 19.531 22.953 1 88.12 447 PRO A C 1
ATOM 3563 O O . PRO A 1 447 ? 10.664 18.766 22.203 1 88.12 447 PRO A O 1
ATOM 3566 N N . ASN A 1 448 ? 10.82 19.891 24.078 1 91.44 448 ASN A N 1
ATOM 3567 C CA . ASN A 1 448 ? 9.57 19.328 24.594 1 91.44 448 ASN A CA 1
ATOM 3568 C C . ASN A 1 448 ? 8.359 19.891 23.844 1 91.44 448 ASN A C 1
ATOM 3570 O O . ASN A 1 448 ? 7.266 19.328 23.938 1 91.44 448 ASN A O 1
ATOM 3574 N N . GLU A 1 449 ? 8.562 20.969 23.125 1 93.81 449 GLU A N 1
ATOM 3575 C CA . GLU A 1 449 ? 7.473 21.578 22.375 1 93.81 449 GLU A CA 1
ATOM 3576 C C . GLU A 1 449 ? 7.438 21.047 20.938 1 93.81 449 GLU A C 1
ATOM 3578 O O . GLU A 1 449 ? 6.445 21.234 20.234 1 93.81 449 GLU A O 1
ATOM 3583 N N . ARG A 1 450 ? 8.461 20.359 20.594 1 94.5 450 ARG A N 1
ATOM 3584 C CA . ARG A 1 450 ? 8.562 19.906 19.219 1 94.5 450 ARG A CA 1
ATOM 3585 C C . ARG A 1 450 ? 7.637 18.719 18.969 1 94.5 450 ARG A C 1
ATOM 3587 O O . ARG A 1 450 ? 7.441 17.875 19.859 1 94.5 450 ARG A O 1
ATOM 3594 N N . CYS A 1 451 ? 7.027 18.703 17.828 1 96.69 451 CYS A N 1
ATOM 3595 C CA . CYS A 1 451 ? 6.133 17.625 17.422 1 96.69 451 CYS A CA 1
ATOM 3596 C C . CYS A 1 451 ? 5.742 17.75 15.953 1 96.69 451 CYS A C 1
ATOM 3598 O O . CYS A 1 451 ? 5.469 18.859 15.484 1 96.69 451 CYS A O 1
ATOM 3600 N N . PRO A 1 452 ? 5.809 16.641 15.227 1 96.94 452 PRO A N 1
ATOM 3601 C CA . PRO A 1 452 ? 5.438 16.734 13.812 1 96.94 452 PRO A CA 1
ATOM 3602 C C . PRO A 1 452 ? 3.928 16.734 13.594 1 96.94 452 PRO A C 1
ATOM 3604 O O . PRO A 1 452 ? 3.414 15.93 12.805 1 96.94 452 PRO A O 1
ATOM 3607 N N . VAL A 1 453 ? 3.236 17.703 14.133 1 98 453 VAL A N 1
ATOM 3608 C CA . VAL A 1 453 ? 1.778 17.766 14.117 1 98 453 VAL A CA 1
ATOM 3609 C C . VAL A 1 453 ? 1.279 17.953 12.688 1 98 453 VAL A C 1
ATOM 3611 O O . VAL A 1 453 ? 0.368 17.25 12.242 1 98 453 VAL A O 1
ATOM 3614 N N . PHE A 1 454 ? 1.878 18.875 12 1 98.38 454 PHE A N 1
ATOM 3615 C CA . PHE A 1 454 ? 1.438 19.188 10.641 1 98.38 454 PHE A CA 1
ATOM 3616 C C . PHE A 1 454 ? 1.756 18.031 9.695 1 98.38 454 PHE A C 1
ATOM 3618 O O . PHE A 1 454 ? 0.96 17.719 8.805 1 98.38 454 PHE A O 1
ATOM 3625 N N . ILE A 1 455 ? 2.879 17.406 9.844 1 98.12 455 ILE A N 1
ATOM 3626 C CA . ILE A 1 455 ? 3.244 16.234 9.047 1 98.12 455 ILE A CA 1
ATOM 3627 C C . ILE A 1 455 ? 2.246 15.109 9.289 1 98.12 455 ILE A C 1
ATOM 3629 O O . ILE A 1 455 ? 1.853 14.406 8.359 1 98.12 455 ILE A O 1
ATOM 3633 N N . GLN A 1 456 ? 1.935 14.906 10.539 1 98.62 456 GLN A N 1
ATOM 3634 C CA . GLN A 1 456 ? 0.931 13.898 10.875 1 98.62 456 GLN A CA 1
ATOM 3635 C C . GLN A 1 456 ? -0.384 14.172 10.148 1 98.62 456 GLN A C 1
ATOM 3637 O O . GLN A 1 456 ? -1.027 13.242 9.656 1 98.62 456 GLN A O 1
ATOM 3642 N N . TRP A 1 457 ? -0.794 15.438 10.133 1 98.75 457 TRP A N 1
ATOM 3643 C CA . TRP A 1 457 ? -2.016 15.82 9.43 1 98.75 457 TRP A CA 1
ATOM 3644 C C . TRP A 1 457 ? -1.896 15.539 7.938 1 98.75 457 TRP A C 1
ATOM 3646 O O . TRP A 1 457 ? -2.826 15.008 7.324 1 98.75 457 TRP A O 1
ATOM 3656 N N . LEU A 1 458 ? -0.783 15.898 7.379 1 98.75 458 LEU A N 1
ATOM 3657 C CA . LEU A 1 458 ? -0.553 15.625 5.965 1 98.75 458 LEU A CA 1
ATOM 3658 C C . LEU A 1 458 ? -0.592 14.125 5.691 1 98.75 458 LEU A C 1
ATOM 3660 O O . LEU A 1 458 ? -1.036 13.695 4.625 1 98.75 458 LEU A O 1
ATOM 3664 N N . ASP A 1 459 ? -0.049 13.328 6.605 1 98.62 459 ASP A N 1
ATOM 3665 C CA . ASP A 1 459 ? -0.104 11.875 6.477 1 98.62 459 ASP A CA 1
ATOM 3666 C C . ASP A 1 459 ? -1.549 11.375 6.449 1 98.62 459 ASP A C 1
ATOM 3668 O O . ASP A 1 459 ? -1.876 10.438 5.719 1 98.62 459 ASP A O 1
ATOM 3672 N N . CYS A 1 460 ? -2.385 12 7.258 1 98.81 460 CYS A N 1
ATOM 3673 C CA . CYS A 1 460 ? -3.807 11.68 7.195 1 98.81 460 CYS A CA 1
ATOM 3674 C C . CYS A 1 460 ? -4.371 11.984 5.812 1 98.81 460 CYS A C 1
ATOM 3676 O O . CYS A 1 460 ? -5.113 11.18 5.25 1 98.81 460 CYS A O 1
ATOM 3678 N N . VAL A 1 461 ? -4.035 13.125 5.262 1 98.81 461 VAL A N 1
ATOM 3679 C CA . VAL A 1 461 ? -4.492 13.492 3.926 1 98.81 461 VAL A CA 1
ATOM 3680 C C . VAL A 1 461 ? -3.99 12.477 2.904 1 98.81 461 VAL A C 1
ATOM 3682 O O . VAL A 1 461 ? -4.73 12.078 2 1 98.81 461 VAL A O 1
ATOM 3685 N N . HIS A 1 462 ? -2.771 12.07 3.102 1 98.25 462 HIS A N 1
ATOM 3686 C CA . HIS A 1 462 ? -2.188 11.047 2.244 1 98.25 462 HIS A CA 1
ATOM 3687 C C . HIS A 1 462 ? -3.023 9.773 2.26 1 98.25 462 HIS A C 1
ATOM 3689 O O . HIS A 1 462 ? -3.26 9.164 1.213 1 98.25 462 HIS A O 1
ATOM 3695 N N . ASN A 1 463 ? -3.383 9.344 3.393 1 97.94 463 ASN A N 1
ATOM 3696 C CA . ASN A 1 463 ? -4.199 8.141 3.531 1 97.94 463 ASN A CA 1
ATOM 3697 C C . ASN A 1 463 ? -5.578 8.328 2.906 1 97.94 463 ASN A C 1
ATOM 3699 O O . ASN A 1 463 ? -6.125 7.395 2.311 1 97.94 463 ASN A O 1
ATOM 3703 N N . VAL A 1 464 ? -6.164 9.539 3.033 1 97.81 464 VAL A N 1
ATOM 3704 C CA . VAL A 1 464 ? -7.449 9.828 2.4 1 97.81 464 VAL A CA 1
ATOM 3705 C C . VAL A 1 464 ? -7.309 9.734 0.882 1 97.81 464 VAL A C 1
ATOM 3707 O O . VAL A 1 464 ? -8.164 9.156 0.208 1 97.81 464 VAL A O 1
ATOM 3710 N N . MET A 1 465 ? -6.238 10.258 0.369 1 96.88 465 MET A N 1
ATOM 3711 C CA . MET A 1 465 ? -5.984 10.227 -1.068 1 96.88 465 MET A CA 1
ATOM 3712 C C . MET A 1 465 ? -5.824 8.789 -1.562 1 96.88 465 MET A C 1
ATOM 3714 O O . MET A 1 465 ? -6.191 8.477 -2.693 1 96.88 465 MET A O 1
ATOM 3718 N N . SER A 1 466 ? -5.262 7.949 -0.726 1 94 466 SER A N 1
ATOM 3719 C CA . SER A 1 466 ? -5.086 6.547 -1.096 1 94 466 SER A CA 1
ATOM 3720 C C . SER A 1 466 ? -6.43 5.84 -1.237 1 94 466 SER A C 1
ATOM 3722 O O . SER A 1 466 ? -6.586 4.957 -2.082 1 94 466 SER A O 1
ATOM 3724 N N . GLN A 1 467 ? -7.348 6.223 -0.437 1 92.31 467 GLN A N 1
ATOM 3725 C CA . GLN A 1 467 ? -8.672 5.621 -0.489 1 92.31 467 GLN A CA 1
ATOM 3726 C C . GLN A 1 467 ? -9.523 6.258 -1.582 1 92.31 467 GLN A C 1
ATOM 3728 O O . GLN A 1 467 ? -10.43 5.617 -2.123 1 92.31 467 GLN A O 1
ATOM 3733 N N . TYR A 1 468 ? -9.242 7.555 -1.937 1 93.5 468 TYR A N 1
ATOM 3734 C CA . TYR A 1 468 ? -9.945 8.281 -2.984 1 93.5 468 TYR A CA 1
ATOM 3735 C C . TYR A 1 468 ? -8.969 8.914 -3.965 1 93.5 468 TYR A C 1
ATOM 3737 O O . TYR A 1 468 ? -8.805 10.141 -3.986 1 93.5 468 TYR A O 1
ATOM 3745 N N . PRO A 1 469 ? -8.422 8.156 -4.898 1 89.75 469 PRO A N 1
ATOM 3746 C CA . PRO A 1 469 ? -7.32 8.617 -5.746 1 89.75 469 PRO A CA 1
ATOM 3747 C C . PRO A 1 469 ? -7.754 9.68 -6.754 1 89.75 469 PRO A C 1
ATOM 3749 O O . PRO A 1 469 ? -6.93 10.469 -7.219 1 89.75 469 PRO A O 1
ATOM 3752 N N . CYS A 1 470 ? -9.008 9.812 -6.996 1 92.81 470 CYS A N 1
ATOM 3753 C CA . CYS A 1 470 ? -9.453 10.727 -8.039 1 92.81 470 CYS A CA 1
ATOM 3754 C C . CYS A 1 470 ? -10.086 11.977 -7.434 1 92.81 470 CYS A C 1
ATOM 3756 O O . CYS A 1 470 ? -10.516 12.875 -8.164 1 92.81 470 CYS A O 1
ATOM 3758 N N . ALA A 1 471 ? -10.102 12.094 -6.133 1 96 471 ALA A N 1
ATOM 3759 C CA . ALA A 1 471 ? -10.891 13.133 -5.477 1 96 471 ALA A CA 1
ATOM 3760 C C . ALA A 1 471 ? -10.078 14.414 -5.305 1 96 471 ALA A C 1
ATOM 3762 O O . ALA A 1 471 ? -10.625 15.469 -4.988 1 96 471 ALA A O 1
ATOM 3763 N N . PHE A 1 472 ? -8.812 14.383 -5.543 1 97.38 472 PHE A N 1
ATOM 3764 C CA . PHE A 1 472 ? -7.961 15.523 -5.234 1 97.38 472 PHE A CA 1
ATOM 3765 C C . PHE A 1 472 ? -7.289 16.047 -6.496 1 97.38 472 PHE A C 1
ATOM 3767 O O . PHE A 1 472 ? -6.848 15.273 -7.344 1 97.38 472 PHE A O 1
ATOM 3774 N N . GLU A 1 473 ? -7.219 17.344 -6.559 1 97.25 473 GLU A N 1
ATOM 3775 C CA . GLU A 1 473 ? -6.582 17.984 -7.707 1 97.25 473 GLU A CA 1
ATOM 3776 C C . GLU A 1 473 ? -5.062 17.906 -7.617 1 97.25 473 GLU A C 1
ATOM 3778 O O . GLU A 1 473 ? -4.375 17.875 -8.641 1 97.25 473 GLU A O 1
ATOM 3783 N N . PHE A 1 474 ? -4.543 17.906 -6.43 1 97.75 474 PHE A N 1
ATOM 3784 C CA . PHE A 1 474 ? -3.104 17.812 -6.227 1 97.75 474 PHE A CA 1
ATOM 3785 C C . PHE A 1 474 ? -2.674 16.359 -6.043 1 97.75 474 PHE A C 1
ATOM 3787 O O . PHE A 1 474 ? -3.469 15.523 -5.621 1 97.75 474 PHE A O 1
ATOM 3794 N N . SER A 1 475 ? -1.438 16.094 -6.316 1 96.12 475 SER A N 1
ATOM 3795 C CA . SER A 1 475 ? -0.897 14.742 -6.289 1 96.12 475 SER A CA 1
ATOM 3796 C C . SER A 1 475 ? -0.259 14.43 -4.941 1 96.12 475 SER A C 1
ATOM 3798 O O . SER A 1 475 ? -0.139 15.305 -4.086 1 96.12 475 SER A O 1
ATOM 3800 N N . LYS A 1 476 ? 0.152 13.18 -4.801 1 94.88 476 LYS A N 1
ATOM 3801 C CA . LYS A 1 476 ? 0.876 12.773 -3.598 1 94.88 476 LYS A CA 1
ATOM 3802 C C . LYS A 1 476 ? 2.244 13.445 -3.529 1 94.88 476 LYS A C 1
ATOM 3804 O O . LYS A 1 476 ? 2.758 13.711 -2.439 1 94.88 476 LYS A O 1
ATOM 3809 N N . THR A 1 477 ? 2.826 13.75 -4.664 1 94.5 477 THR A N 1
ATOM 3810 C CA . THR A 1 477 ? 4.094 14.469 -4.711 1 94.5 477 THR A CA 1
ATOM 3811 C C . THR A 1 477 ? 3.939 15.867 -4.121 1 94.5 477 THR A C 1
ATOM 3813 O O . THR A 1 477 ? 4.859 16.375 -3.482 1 94.5 477 THR A O 1
ATOM 3816 N N . TYR A 1 478 ? 2.795 16.484 -4.395 1 97.5 478 TYR A N 1
ATOM 3817 C CA . TYR A 1 478 ? 2.465 17.766 -3.795 1 97.5 478 TYR A CA 1
ATOM 3818 C C . TYR A 1 478 ? 2.602 17.719 -2.279 1 97.5 478 TYR A C 1
ATOM 3820 O O . TYR A 1 478 ? 3.191 18.609 -1.669 1 97.5 478 TYR A O 1
ATOM 3828 N N . LEU A 1 479 ? 2.086 16.656 -1.664 1 97.94 479 LEU A N 1
ATOM 3829 C CA . LEU A 1 479 ? 2.109 16.516 -0.213 1 97.94 479 LEU A CA 1
ATOM 3830 C C . LEU A 1 479 ? 3.535 16.312 0.291 1 97.94 479 LEU A C 1
ATOM 3832 O O . LEU A 1 479 ? 3.91 16.844 1.337 1 97.94 479 LEU A O 1
ATOM 3836 N N . VAL A 1 480 ? 4.32 15.477 -0.454 1 96.31 480 VAL A N 1
ATOM 3837 C CA . VAL A 1 480 ? 5.699 15.219 -0.06 1 96.31 480 VAL A CA 1
ATOM 3838 C C . VAL A 1 480 ? 6.492 16.516 -0.053 1 96.31 480 VAL A C 1
ATOM 3840 O O . VAL A 1 480 ? 7.188 16.828 0.918 1 96.31 480 VAL A O 1
ATOM 3843 N N . LYS A 1 481 ? 6.359 17.281 -1.075 1 96.25 481 LYS A N 1
ATOM 3844 C CA . LYS A 1 481 ? 7.07 18.562 -1.176 1 96.25 481 LYS A CA 1
ATOM 3845 C C . LYS A 1 481 ? 6.617 19.531 -0.093 1 96.25 481 LYS A C 1
ATOM 3847 O O . LYS A 1 481 ? 7.438 20.234 0.505 1 96.25 481 LYS A O 1
ATOM 3852 N N . LEU A 1 482 ? 5.363 19.547 0.097 1 98.06 482 LEU A N 1
ATOM 3853 C CA . LEU A 1 482 ? 4.836 20.422 1.131 1 98.06 482 LEU A CA 1
ATOM 3854 C C . LEU A 1 482 ? 5.387 20.047 2.502 1 98.06 482 LEU A C 1
ATOM 3856 O O . LEU A 1 482 ? 5.777 20.922 3.281 1 98.06 482 LEU A O 1
ATOM 3860 N N . ALA A 1 483 ? 5.387 18.766 2.793 1 97.5 483 ALA A N 1
ATOM 3861 C CA . ALA A 1 483 ? 5.922 18.281 4.062 1 97.5 483 ALA A CA 1
ATOM 3862 C C . ALA A 1 483 ? 7.379 18.703 4.246 1 97.5 483 ALA A C 1
ATOM 3864 O O . ALA A 1 483 ? 7.762 19.172 5.312 1 97.5 483 ALA A O 1
ATOM 3865 N N . GLN A 1 484 ? 8.102 18.578 3.236 1 95.69 484 GLN A N 1
ATOM 3866 C CA . GLN A 1 484 ? 9.523 18.891 3.311 1 95.69 484 GLN A CA 1
ATOM 3867 C C . GLN A 1 484 ? 9.75 20.406 3.408 1 95.69 484 GLN A C 1
ATOM 3869 O O . GLN A 1 484 ? 10.562 20.859 4.207 1 95.69 484 GLN A O 1
ATOM 3874 N N . HIS A 1 485 ? 8.984 21.172 2.684 1 96.44 485 HIS A N 1
ATOM 3875 C CA . HIS A 1 485 ? 9.18 22.609 2.645 1 96.44 485 HIS A CA 1
ATOM 3876 C C . HIS A 1 485 ? 8.57 23.281 3.867 1 96.44 485 HIS A C 1
ATOM 3878 O O . HIS A 1 485 ? 8.805 24.469 4.113 1 96.44 485 HIS A O 1
ATOM 3884 N N . THR A 1 486 ? 7.82 22.531 4.621 1 96.94 486 THR A N 1
ATOM 3885 C CA . THR A 1 486 ? 7.367 23.047 5.906 1 96.94 486 THR A CA 1
ATOM 3886 C C . THR A 1 486 ? 8.555 23.391 6.797 1 96.94 486 THR A C 1
ATOM 3888 O O . THR A 1 486 ? 8.492 24.328 7.59 1 96.94 486 THR A O 1
ATOM 3891 N N . TYR A 1 487 ? 9.664 22.641 6.582 1 95.38 487 TYR A N 1
ATOM 3892 C CA . TYR A 1 487 ? 10.789 22.812 7.488 1 95.38 487 TYR A CA 1
ATOM 3893 C C . TYR A 1 487 ? 12.047 23.234 6.73 1 95.38 487 TYR A C 1
ATOM 3895 O O . TYR A 1 487 ? 13.086 23.484 7.336 1 95.38 487 TYR A O 1
ATOM 3903 N N . SER A 1 488 ? 12.047 23.344 5.434 1 95.19 488 SER A N 1
ATOM 3904 C CA . SER A 1 488 ? 13.258 23.516 4.633 1 95.19 488 SER A CA 1
ATOM 3905 C C . SER A 1 488 ? 13.883 24.875 4.852 1 95.19 488 SER A C 1
ATOM 3907 O O . SER A 1 488 ? 15.062 25.094 4.543 1 95.19 488 SER A O 1
ATOM 3909 N N . ASN A 1 489 ? 13.07 25.875 5.289 1 95.5 489 ASN A N 1
ATOM 3910 C CA . ASN A 1 489 ? 13.492 27.266 5.457 1 95.5 489 ASN A CA 1
ATOM 3911 C C . ASN A 1 489 ? 13.773 27.922 4.113 1 95.5 489 ASN A C 1
ATOM 3913 O O . ASN A 1 489 ? 14.5 28.922 4.047 1 95.5 489 ASN A O 1
ATOM 3917 N N . LEU A 1 490 ? 13.312 27.344 3.08 1 95.94 490 LEU A N 1
ATOM 3918 C CA . LEU A 1 490 ? 13.43 27.953 1.759 1 95.94 490 LEU A CA 1
ATOM 3919 C C . LEU A 1 490 ? 12.328 28.984 1.536 1 95.94 490 LEU A C 1
ATOM 3921 O O . LEU A 1 490 ? 12.539 29.984 0.841 1 95.94 490 LEU A O 1
ATOM 3925 N N . PHE A 1 491 ? 11.195 28.719 2.092 1 95.88 491 PHE A N 1
ATOM 3926 C CA . PHE A 1 491 ? 10.031 29.594 1.999 1 95.88 491 PHE A CA 1
ATOM 3927 C C . PHE A 1 491 ? 9.633 30.109 3.377 1 95.88 491 PHE A C 1
ATOM 3929 O O . PHE A 1 491 ? 9.938 29.484 4.395 1 95.88 491 PHE A O 1
ATOM 3936 N N . GLY A 1 492 ? 8.969 31.219 3.414 1 95.88 492 GLY A N 1
ATOM 3937 C CA . GLY A 1 492 ? 8.625 31.828 4.691 1 95.88 492 GLY A CA 1
ATOM 3938 C C . GLY A 1 492 ? 7.223 31.469 5.156 1 95.88 492 GLY A C 1
ATOM 3939 O O . GLY A 1 492 ? 6.832 31.797 6.277 1 95.88 492 GLY A O 1
ATOM 3940 N N . THR A 1 493 ? 6.473 30.719 4.426 1 96.19 493 THR A N 1
ATOM 3941 C CA . THR A 1 493 ? 5.047 30.469 4.625 1 96.19 493 THR A CA 1
ATOM 3942 C C . THR A 1 493 ? 4.785 29.922 6.02 1 96.19 493 THR A C 1
ATOM 3944 O O . THR A 1 493 ? 3.816 30.312 6.676 1 96.19 493 THR A O 1
ATOM 3947 N N . PHE A 1 494 ? 5.645 29.031 6.492 1 96.94 494 PHE A N 1
ATOM 3948 C CA . PHE A 1 494 ? 5.352 28.312 7.723 1 96.94 494 PHE A CA 1
ATOM 3949 C C . PHE A 1 494 ? 6.25 28.797 8.859 1 96.94 494 PHE A C 1
ATOM 3951 O O . PHE A 1 494 ? 6.387 28.109 9.875 1 96.94 494 PHE A O 1
ATOM 3958 N N . LEU A 1 495 ? 6.832 29.984 8.672 1 95.81 495 LEU A N 1
ATOM 3959 C CA . LEU A 1 495 ? 7.641 30.562 9.742 1 95.81 495 LEU A CA 1
ATOM 3960 C C . LEU A 1 495 ? 6.754 31.219 10.797 1 95.81 495 LEU A C 1
ATOM 3962 O O . LEU A 1 495 ? 5.586 31.516 10.539 1 95.81 495 LEU A O 1
ATOM 3966 N N . CYS A 1 496 ? 7.223 31.375 11.977 1 95.62 496 CYS A N 1
ATOM 3967 C CA . CYS A 1 496 ? 6.555 32.062 13.078 1 95.62 496 CYS A CA 1
ATOM 3968 C C . CYS A 1 496 ? 5.449 31.172 13.664 1 95.62 496 CYS A C 1
ATOM 3970 O O . CYS A 1 496 ? 5.281 30.031 13.258 1 95.62 496 CYS A O 1
ATOM 3972 N N . ASN A 1 497 ? 4.695 31.734 14.703 1 95.94 497 ASN A N 1
ATOM 3973 C CA . ASN A 1 497 ? 3.713 30.938 15.438 1 95.94 497 ASN A CA 1
ATOM 3974 C C . ASN A 1 497 ? 2.297 31.469 15.234 1 95.94 497 ASN A C 1
ATOM 3976 O O . ASN A 1 497 ? 1.328 30.859 15.703 1 95.94 497 ASN A O 1
ATOM 3980 N N . SER A 1 498 ? 2.152 32.594 14.562 1 95.81 498 SER A N 1
ATOM 3981 C CA . SER A 1 498 ? 0.821 33.156 14.375 1 95.81 498 SER A CA 1
ATOM 3982 C C . SER A 1 498 ? 0.792 34.125 13.188 1 95.81 498 SER A C 1
ATOM 3984 O O . SER A 1 498 ? 1.842 34.531 12.68 1 95.81 498 SER A O 1
ATOM 3986 N N . GLY A 1 499 ? -0.408 34.438 12.789 1 93.75 499 GLY A N 1
ATOM 3987 C CA . GLY A 1 499 ?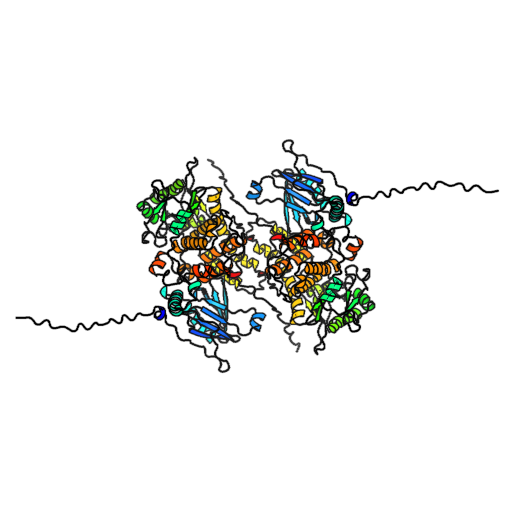 -0.572 35.406 11.734 1 93.75 499 GLY A CA 1
ATOM 3988 C C . GLY A 1 499 ? -0.079 36.781 12.117 1 93.75 499 GLY A C 1
ATOM 3989 O O . GLY A 1 499 ? 0.487 37.5 11.297 1 93.75 499 GLY A O 1
ATOM 3990 N N . ALA A 1 500 ? -0.295 37.094 13.359 1 95.56 500 ALA A N 1
ATOM 3991 C CA . ALA A 1 500 ? 0.156 38.375 13.875 1 95.56 500 ALA A CA 1
ATOM 3992 C C . ALA A 1 500 ? 1.674 38.531 13.781 1 95.56 500 ALA A C 1
ATOM 3994 O O . ALA A 1 500 ? 2.191 39.562 13.367 1 95.56 500 ALA A O 1
ATOM 3995 N N . GLU A 1 501 ? 2.346 37.531 14.164 1 95.25 501 GLU A N 1
ATOM 3996 C CA . GLU A 1 501 ? 3.805 37.5 14.109 1 95.25 501 GLU A CA 1
ATOM 3997 C C . GLU A 1 501 ? 4.305 37.594 12.672 1 95.25 501 GLU A C 1
ATOM 3999 O O . GLU A 1 501 ? 5.277 38.281 12.383 1 95.25 501 GLU A O 1
ATOM 4004 N N . ARG A 1 502 ? 3.701 36.906 11.789 1 94.94 502 ARG A N 1
ATOM 4005 C CA . ARG A 1 502 ? 4.098 36.906 10.391 1 94.94 502 ARG A CA 1
ATOM 4006 C C . ARG A 1 502 ? 3.887 38.281 9.766 1 94.94 502 ARG A C 1
ATOM 4008 O O . ARG A 1 502 ? 4.699 38.75 8.961 1 94.94 502 ARG A O 1
ATOM 4015 N N . LYS A 1 503 ? 2.797 38.875 10.164 1 92.19 503 LYS A N 1
ATOM 4016 C CA . LYS A 1 503 ? 2.533 40.219 9.688 1 92.19 503 LYS A CA 1
ATOM 4017 C C . LYS A 1 503 ? 3.578 41.188 10.211 1 92.19 503 LYS A C 1
ATOM 4019 O O . LYS A 1 503 ? 4.09 42.031 9.453 1 92.19 503 LYS A O 1
ATOM 4024 N N . ARG A 1 504 ? 3.906 41.062 11.43 1 93.38 504 ARG A N 1
ATOM 4025 C CA . ARG A 1 504 ? 4.867 41.938 12.07 1 93.38 504 ARG A CA 1
ATOM 4026 C C . ARG A 1 504 ? 6.258 41.781 11.469 1 93.38 504 ARG A C 1
ATOM 4028 O O . ARG A 1 504 ? 6.992 42.75 11.312 1 93.38 504 ARG A O 1
ATOM 4035 N N . THR A 1 505 ? 6.582 40.562 11.086 1 93.25 505 THR A N 1
ATOM 4036 C CA . THR A 1 505 ? 7.914 40.25 10.57 1 93.25 505 THR A CA 1
ATOM 4037 C C . THR A 1 505 ? 7.977 40.469 9.062 1 93.25 505 THR A C 1
ATOM 4039 O O . THR A 1 505 ? 9.055 40.438 8.469 1 93.25 505 THR A O 1
ATOM 4042 N N . GLY A 1 506 ? 6.859 40.656 8.461 1 92.06 506 GLY A N 1
ATOM 4043 C CA . GLY A 1 506 ? 6.801 40.938 7.035 1 92.06 506 GLY A CA 1
ATOM 4044 C C . GLY A 1 506 ? 7.098 39.719 6.188 1 92.06 506 GLY A C 1
ATOM 4045 O O . GLY A 1 506 ? 7.754 39.812 5.148 1 92.06 506 GLY A O 1
ATOM 4046 N N . ILE A 1 507 ? 6.695 38.625 6.59 1 92.62 507 ILE A N 1
ATOM 4047 C CA . ILE A 1 507 ? 6.961 37.344 5.898 1 92.62 507 ILE A CA 1
ATOM 4048 C C . ILE A 1 507 ? 6.371 37.406 4.488 1 92.62 507 ILE A C 1
ATOM 4050 O O . ILE A 1 507 ? 6.992 36.938 3.535 1 92.62 507 ILE A O 1
ATOM 4054 N N . GLY A 1 508 ? 5.219 37.969 4.312 1 89.75 508 GLY A N 1
ATOM 4055 C CA . GLY A 1 508 ? 4.512 37.969 3.043 1 89.75 508 GLY A CA 1
ATOM 4056 C C . GLY A 1 508 ? 5.25 38.75 1.965 1 89.75 508 GLY A C 1
ATOM 4057 O O . GLY A 1 508 ? 5.109 38.469 0.776 1 89.75 508 GLY A O 1
ATOM 4058 N N . THR A 1 509 ? 6.086 39.656 2.393 1 89.94 509 THR A N 1
ATOM 4059 C CA . THR A 1 509 ? 6.75 40.5 1.415 1 89.94 509 THR A CA 1
ATOM 4060 C C . THR A 1 509 ? 8.25 40.219 1.371 1 89.94 509 THR A C 1
ATOM 4062 O O . THR A 1 509 ? 8.906 40.469 0.364 1 89.94 509 THR A O 1
ATOM 4065 N N . ALA A 1 510 ? 8.734 39.625 2.391 1 93.25 510 ALA A N 1
ATOM 4066 C CA . ALA A 1 510 ? 10.188 39.469 2.508 1 93.25 510 ALA A CA 1
ATOM 4067 C C . ALA A 1 510 ? 10.617 38.031 2.225 1 93.25 510 ALA A C 1
ATOM 4069 O O . ALA A 1 510 ? 11.805 37.719 2.326 1 93.25 510 ALA A O 1
ATOM 4070 N N . THR A 1 511 ? 9.734 37.156 1.918 1 94.56 511 THR A N 1
ATOM 4071 C CA . THR A 1 511 ? 10.031 35.781 1.562 1 94.56 511 THR A CA 1
ATOM 4072 C C . THR A 1 511 ? 9.102 35.281 0.456 1 94.56 511 THR A C 1
ATOM 4074 O O . THR A 1 511 ? 8.102 35.938 0.145 1 94.56 511 THR A O 1
ATOM 4077 N N . PHE A 1 512 ? 9.445 34.188 -0.146 1 93.56 512 PHE A N 1
ATOM 4078 C CA . PHE A 1 512 ? 8.602 33.594 -1.182 1 93.56 512 PHE A CA 1
ATOM 4079 C C . PHE A 1 512 ? 7.574 32.656 -0.572 1 93.56 512 PHE A C 1
ATOM 4081 O O . PHE A 1 512 ? 7.785 32.125 0.521 1 93.56 512 PHE A O 1
ATOM 4088 N N . SER A 1 513 ? 6.539 32.5 -1.321 1 94.06 513 SER A N 1
ATOM 4089 C CA . SER A 1 513 ? 5.449 31.641 -0.903 1 94.06 513 SER A CA 1
ATOM 4090 C C . SER A 1 513 ? 5.664 30.203 -1.402 1 94.06 513 SER A C 1
ATOM 4092 O O . SER A 1 513 ? 5.973 30 -2.578 1 94.06 513 SER A O 1
ATOM 4094 N N . VAL A 1 514 ? 5.449 29.234 -0.554 1 96.12 514 VAL A N 1
ATOM 4095 C CA . VAL A 1 514 ? 5.57 27.844 -0.94 1 96.12 514 VAL A CA 1
ATOM 4096 C C . VAL A 1 514 ? 4.43 27.469 -1.886 1 96.12 514 VAL A C 1
ATOM 4098 O O . VAL A 1 514 ? 4.598 26.609 -2.764 1 96.12 514 VAL A O 1
ATOM 4101 N N . TRP A 1 515 ? 3.268 28.109 -1.726 1 95.19 515 TRP A N 1
ATOM 4102 C CA . TRP A 1 515 ? 2.076 27.781 -2.498 1 95.19 515 TRP A CA 1
ATOM 4103 C C . TRP A 1 515 ? 2.287 28.062 -3.98 1 95.19 515 TRP A C 1
ATOM 4105 O O . TRP A 1 515 ? 1.869 27.281 -4.836 1 95.19 515 TRP A O 1
ATOM 4115 N N . LYS A 1 516 ? 2.945 29.156 -4.23 1 91.94 516 LYS A N 1
ATOM 4116 C CA . LYS A 1 516 ? 3.217 29.516 -5.617 1 91.94 516 LYS A CA 1
ATOM 4117 C C . LYS A 1 516 ? 4.152 28.516 -6.277 1 91.94 516 LYS A C 1
ATOM 4119 O O . LYS A 1 516 ? 3.977 28.172 -7.449 1 91.94 516 LYS A O 1
ATOM 4124 N N . HIS A 1 517 ? 5.098 28.109 -5.516 1 92.38 517 HIS A N 1
ATOM 4125 C CA . HIS A 1 517 ? 6.055 27.125 -6.004 1 92.38 517 HIS A CA 1
ATOM 4126 C C . HIS A 1 517 ? 5.371 25.797 -6.316 1 92.38 517 HIS A C 1
ATOM 4128 O O . HIS A 1 517 ? 5.605 25.203 -7.371 1 92.38 517 HIS A O 1
ATOM 4134 N N . LEU A 1 518 ? 4.539 25.297 -5.453 1 94.56 518 LEU A N 1
ATOM 4135 C CA . LEU A 1 518 ? 3.859 24.016 -5.605 1 94.56 518 LEU A CA 1
ATOM 4136 C C . LEU A 1 518 ? 2.855 24.062 -6.754 1 94.56 518 LEU A C 1
ATOM 4138 O O . LEU A 1 518 ? 2.732 23.109 -7.52 1 94.56 518 LEU A O 1
ATOM 4142 N N . ALA A 1 519 ? 2.209 25.125 -6.891 1 91 519 ALA A N 1
ATOM 4143 C CA . ALA A 1 519 ? 1.191 25.281 -7.93 1 91 519 ALA A CA 1
ATOM 4144 C C . ALA A 1 519 ? 1.82 25.281 -9.32 1 91 519 ALA A C 1
ATOM 4146 O O . ALA A 1 519 ? 1.191 24.859 -10.289 1 91 519 ALA A O 1
ATOM 4147 N N . ALA A 1 520 ? 3.021 25.688 -9.383 1 88.31 520 ALA A N 1
ATOM 4148 C CA . ALA A 1 520 ? 3.705 25.828 -10.672 1 88.31 520 ALA A CA 1
ATOM 4149 C C . ALA A 1 520 ? 4.273 24.484 -11.125 1 88.31 520 ALA A C 1
ATOM 4151 O O . ALA A 1 520 ? 4.562 24.297 -12.305 1 88.31 520 ALA A O 1
ATOM 4152 N N . SER A 1 521 ? 4.387 23.594 -10.266 1 88.44 521 SER A N 1
ATOM 4153 C CA . SER A 1 521 ? 5.016 22.312 -10.57 1 88.44 521 SER A CA 1
ATOM 4154 C C . SER A 1 521 ? 4.027 21.344 -11.203 1 88.44 521 SER A C 1
ATOM 4156 O O . SER A 1 521 ? 3.021 20.984 -10.586 1 88.44 521 SER A O 1
ATOM 4158 N N . ALA A 1 522 ? 4.332 20.781 -12.352 1 89.31 522 ALA A N 1
ATOM 4159 C CA . ALA A 1 522 ? 3.451 19.859 -13.062 1 89.31 522 ALA A CA 1
ATOM 4160 C C . ALA A 1 522 ? 3.303 18.547 -12.312 1 89.31 522 ALA A C 1
ATOM 4162 O O . ALA A 1 522 ? 2.24 17.922 -12.352 1 89.31 522 ALA A O 1
ATOM 4163 N N . GLU A 1 523 ? 4.305 18.188 -11.625 1 90.69 523 GLU A N 1
ATOM 4164 C CA . GLU A 1 523 ? 4.297 16.938 -10.898 1 90.69 523 GLU A CA 1
ATOM 4165 C C . GLU A 1 523 ? 3.34 16.984 -9.711 1 90.69 523 GLU A C 1
ATOM 4167 O O . GLU A 1 523 ? 2.963 15.945 -9.164 1 90.69 523 GLU A O 1
ATOM 4172 N N . CYS A 1 524 ? 2.959 18.156 -9.383 1 94.06 524 CYS A N 1
ATOM 4173 C CA . CYS A 1 524 ? 2.111 18.328 -8.211 1 94.06 524 CYS A CA 1
ATOM 4174 C C . CYS A 1 524 ? 0.636 18.25 -8.586 1 94.06 524 CYS A C 1
ATOM 4176 O O . CYS A 1 524 ? -0.235 18.312 -7.715 1 94.06 524 CYS A O 1
ATOM 4178 N N . LYS A 1 525 ? 0.395 18 -9.828 1 94.69 525 LYS A N 1
ATOM 4179 C CA . LYS A 1 525 ? -0.989 17.891 -10.289 1 94.69 525 LYS A CA 1
ATOM 4180 C C . LYS A 1 525 ? -1.401 16.438 -10.453 1 94.69 525 LYS A C 1
ATOM 4182 O O . LYS A 1 525 ? -0.609 15.609 -10.914 1 94.69 525 LYS A O 1
ATOM 4187 N N . ASN A 1 526 ? -2.562 16.141 -10 1 94.12 526 ASN A N 1
ATOM 4188 C CA . ASN A 1 526 ? -3.129 14.805 -10.172 1 94.12 526 ASN A CA 1
ATOM 4189 C C . ASN A 1 526 ? -3.863 14.672 -11.5 1 94.12 526 ASN A C 1
ATOM 4191 O O . ASN A 1 526 ? -4.953 15.219 -11.672 1 94.12 526 ASN A O 1
ATOM 4195 N N . HIS A 1 527 ? -3.434 13.828 -12.328 1 88.69 527 HIS A N 1
ATOM 4196 C CA . HIS A 1 527 ? -3.986 13.703 -13.672 1 88.69 527 HIS A CA 1
ATOM 4197 C C . HIS A 1 527 ? -5.238 12.836 -13.68 1 88.69 527 HIS A C 1
ATOM 4199 O O . HIS A 1 527 ? -5.988 12.82 -14.656 1 88.69 527 HIS A O 1
ATOM 4205 N N . LEU A 1 528 ? -5.477 12.18 -12.609 1 87.5 528 LEU A N 1
ATOM 4206 C CA . LEU A 1 528 ? -6.676 11.352 -12.5 1 87.5 528 LEU A CA 1
ATOM 4207 C C . LEU A 1 528 ? -7.812 12.125 -11.844 1 87.5 528 LEU A C 1
ATOM 4209 O O . LEU A 1 528 ? -8.93 11.609 -11.719 1 87.5 528 LEU A O 1
ATOM 4213 N N . TYR A 1 529 ? -7.598 13.383 -11.586 1 92.81 529 TYR A N 1
ATOM 4214 C CA . TYR A 1 529 ? -8.547 14.188 -10.828 1 92.81 529 TYR A CA 1
ATOM 4215 C C . TYR A 1 529 ? -9.883 14.289 -11.547 1 92.81 529 TYR A C 1
ATOM 4217 O O . TYR A 1 529 ? -9.938 14.617 -12.734 1 92.81 529 TYR A O 1
ATOM 4225 N N . SER A 1 530 ? -10.945 13.82 -10.836 1 89.44 530 SER A N 1
ATOM 4226 C CA . SER A 1 530 ? -12.32 14 -11.289 1 89.44 530 SER A CA 1
ATOM 4227 C C . SER A 1 530 ? -13.109 14.867 -10.32 1 89.44 530 SER A C 1
ATOM 4229 O O . SER A 1 530 ? -13.359 14.469 -9.18 1 89.44 530 SER A O 1
ATOM 4231 N N . SER A 1 531 ? -13.492 15.953 -10.883 1 83.88 531 SER A N 1
ATOM 4232 C CA . SER A 1 531 ? -14.203 16.891 -10.023 1 83.88 531 SER A CA 1
ATOM 4233 C C . SER A 1 531 ? -15.648 16.453 -9.797 1 83.88 531 SER A C 1
ATOM 4235 O O . SER A 1 531 ? -16.391 16.234 -10.75 1 83.88 531 SER A O 1
ATOM 4237 N N . GLN A 1 532 ? -15.93 15.766 -8.867 1 78.94 532 GLN A N 1
ATOM 4238 C CA . GLN A 1 532 ? -17.312 15.484 -8.477 1 78.94 532 GLN A CA 1
ATOM 4239 C C . GLN A 1 532 ? -17.766 16.422 -7.355 1 78.94 532 GLN A C 1
ATOM 4241 O O . GLN A 1 532 ? -17.484 16.172 -6.18 1 78.94 532 GLN A O 1
ATOM 4246 N N . PRO A 1 533 ? -18.516 17.359 -7.859 1 69.25 533 PRO A N 1
ATOM 4247 C CA . PRO A 1 533 ? -18.922 18.328 -6.848 1 69.25 533 PRO A CA 1
ATOM 4248 C C . PRO A 1 533 ? -19.812 17.719 -5.766 1 69.25 533 PRO A C 1
ATOM 4250 O O . PRO A 1 533 ? -20.547 16.766 -6.031 1 69.25 533 PRO A O 1
ATOM 4253 N N . ASP A 1 534 ? -19.656 18.047 -4.57 1 65.94 534 ASP A N 1
ATOM 4254 C CA . ASP A 1 534 ? -20.516 17.812 -3.416 1 65.94 534 ASP A CA 1
ATOM 4255 C C . ASP A 1 534 ? -20.375 16.375 -2.895 1 65.94 534 ASP A C 1
ATOM 4257 O O . ASP A 1 534 ? -21.172 15.922 -2.082 1 65.94 534 ASP A O 1
ATOM 4261 N N . ASN A 1 535 ? -19.359 15.75 -3.309 1 85.75 535 ASN A N 1
ATOM 4262 C CA . ASN A 1 535 ? -19.188 14.391 -2.812 1 85.75 535 ASN A CA 1
ATOM 4263 C C . ASN A 1 535 ? -18.422 14.375 -1.489 1 85.75 535 ASN A C 1
ATOM 4265 O O . ASN A 1 535 ? -17.312 14.883 -1.404 1 85.75 535 ASN A O 1
ATOM 4269 N N . VAL A 1 536 ? -19.141 13.969 -0.392 1 93.94 536 VAL A N 1
ATOM 4270 C CA . VAL A 1 536 ? -18.531 13.781 0.916 1 93.94 536 VAL A CA 1
ATOM 4271 C C . VAL A 1 536 ? -17.703 12.5 0.916 1 93.94 536 VAL A C 1
ATOM 4273 O O . VAL A 1 536 ? -18.125 11.477 0.364 1 93.94 536 VAL A O 1
ATOM 4276 N N . LEU A 1 537 ? -16.531 12.586 1.423 1 95.5 537 LEU A N 1
ATOM 4277 C CA . LEU A 1 537 ? -15.672 11.406 1.528 1 95.5 537 LEU A CA 1
ATOM 4278 C C . LEU A 1 537 ? -15.852 10.727 2.883 1 95.5 537 LEU A C 1
ATOM 4280 O O . LEU A 1 537 ? -15.836 11.391 3.922 1 95.5 537 LEU A O 1
ATOM 4284 N N . TRP A 1 538 ? -16.109 9.508 2.883 1 93.44 538 TRP A N 1
ATOM 4285 C CA . TRP A 1 538 ? -16.203 8.703 4.094 1 93.44 538 TRP A CA 1
ATOM 4286 C C . TRP A 1 538 ? -15.023 7.73 4.188 1 93.44 538 TRP A C 1
ATOM 4288 O O . TRP A 1 538 ? -14.945 6.77 3.418 1 93.44 538 TRP A O 1
ATOM 4298 N N . ILE A 1 539 ? -14.18 7.898 5.176 1 94.25 539 ILE A N 1
ATOM 4299 C CA . ILE A 1 539 ? -12.875 7.234 5.227 1 94.25 539 ILE A CA 1
ATOM 4300 C C . ILE A 1 539 ? -12.969 5.996 6.113 1 94.25 539 ILE A C 1
ATOM 4302 O O . ILE A 1 539 ? -13.547 6.043 7.199 1 94.25 539 ILE A O 1
ATOM 4306 N N . SER A 1 540 ? -12.438 4.855 5.602 1 92 540 SER A N 1
ATOM 4307 C CA . SER A 1 540 ? -12.172 3.717 6.473 1 92 540 SER A CA 1
ATOM 4308 C C . SER A 1 540 ? -11.016 4.004 7.422 1 92 540 SER A C 1
ATOM 4310 O O . SER A 1 540 ? -9.898 4.277 6.98 1 92 540 SER A O 1
ATOM 4312 N N . CYS A 1 541 ? -11.289 3.977 8.703 1 93.12 541 CYS A N 1
ATOM 4313 C CA . CYS A 1 541 ? -10.297 4.449 9.656 1 93.12 541 CYS A CA 1
ATOM 4314 C C . CYS A 1 541 ? -9.711 3.287 10.453 1 93.12 541 CYS A C 1
ATOM 4316 O O . CYS A 1 541 ? -9.141 3.49 11.523 1 93.12 541 CYS A O 1
ATOM 4318 N N . ASN A 1 542 ? -9.883 2.066 9.992 1 92.44 542 ASN A N 1
ATOM 4319 C CA . ASN A 1 542 ? -9.25 0.945 10.672 1 92.44 542 ASN A CA 1
ATOM 4320 C C . ASN A 1 542 ? -7.742 0.924 10.43 1 92.44 542 ASN A C 1
ATOM 4322 O O . ASN A 1 542 ? -7.273 1.335 9.367 1 92.44 542 ASN A O 1
ATOM 4326 N N . VAL A 1 543 ? -7.031 0.411 11.445 1 93.75 543 VAL A N 1
ATOM 4327 C CA . VAL A 1 543 ? -5.574 0.371 11.344 1 93.75 543 VAL A CA 1
ATOM 4328 C C . VAL A 1 543 ? -5.164 -0.427 10.102 1 93.75 543 VAL A C 1
ATOM 4330 O O . VAL A 1 543 ? -4.227 -0.051 9.398 1 93.75 543 VAL A O 1
ATOM 4333 N N . ARG A 1 544 ? -5.844 -1.476 9.781 1 91 544 ARG A N 1
ATOM 4334 C CA . ARG A 1 544 ? -5.512 -2.336 8.648 1 91 544 ARG A CA 1
ATOM 4335 C C . ARG A 1 544 ? -5.648 -1.584 7.328 1 91 544 ARG A C 1
ATOM 4337 O O . ARG A 1 544 ? -5.105 -2.008 6.309 1 91 544 ARG A O 1
ATOM 4344 N N . ASP A 1 545 ? -6.41 -0.516 7.375 1 92 545 ASP A N 1
ATOM 4345 C CA . ASP A 1 545 ? -6.68 0.233 6.148 1 92 545 ASP A CA 1
ATOM 4346 C C . ASP A 1 545 ? -5.734 1.425 6.016 1 92 545 ASP A C 1
ATOM 4348 O O . ASP A 1 545 ? -5.82 2.188 5.051 1 92 545 ASP A O 1
ATOM 4352 N N . MET A 1 546 ? -4.871 1.61 6.98 1 94.5 546 MET A N 1
ATOM 4353 C CA . MET A 1 546 ? -3.898 2.697 6.934 1 94.5 546 MET A CA 1
ATOM 4354 C C . MET A 1 546 ? -2.658 2.283 6.148 1 94.5 546 MET A C 1
ATOM 4356 O O . MET A 1 546 ? -2.25 1.121 6.191 1 94.5 546 MET A O 1
ATOM 4360 N N . ASN A 1 547 ? -2.1 3.203 5.473 1 93.25 547 ASN A N 1
ATOM 4361 C CA . ASN A 1 547 ? -0.88 2.977 4.707 1 93.25 547 ASN A CA 1
ATOM 4362 C C . ASN A 1 547 ? 0.28 3.816 5.234 1 93.25 547 ASN A C 1
ATOM 4364 O O . ASN A 1 547 ? 0.106 4.992 5.551 1 93.25 547 ASN A O 1
ATOM 4368 N N . LEU A 1 548 ? 1.418 3.125 5.352 1 95 548 LEU A N 1
ATOM 4369 C CA . LEU A 1 548 ? 2.625 3.879 5.676 1 95 548 LEU A CA 1
ATOM 4370 C C . LEU A 1 548 ? 3.002 4.816 4.535 1 95 548 LEU A C 1
ATOM 4372 O O . LEU A 1 548 ? 3.031 4.406 3.373 1 95 548 LEU A O 1
ATOM 4376 N N . TRP A 1 549 ? 3.232 6.082 4.859 1 96.69 549 TRP A N 1
ATOM 4377 C CA . TRP A 1 549 ? 3.652 7.066 3.871 1 96.69 549 TRP A CA 1
ATOM 4378 C C . TRP A 1 549 ? 5.102 6.836 3.453 1 96.69 549 TRP A C 1
ATOM 4380 O O . TRP A 1 549 ? 5.965 7.68 3.701 1 96.69 549 TRP A O 1
ATOM 4390 N N . ARG A 1 550 ? 5.328 5.859 2.686 1 92.38 550 ARG A N 1
ATOM 4391 C CA . ARG A 1 550 ? 6.668 5.383 2.354 1 92.38 550 ARG A CA 1
ATOM 4392 C C . ARG A 1 550 ? 7.445 6.434 1.569 1 92.38 550 ARG A C 1
ATOM 4394 O O . ARG A 1 550 ? 8.641 6.621 1.79 1 92.38 550 ARG A O 1
ATOM 4401 N N . ASP A 1 551 ? 6.828 7.113 0.682 1 91 551 ASP A N 1
ATOM 4402 C CA . ASP A 1 551 ? 7.496 8.086 -0.18 1 91 551 ASP A CA 1
ATOM 4403 C C . ASP A 1 551 ? 8.164 9.18 0.645 1 91 551 ASP A C 1
ATOM 4405 O O . ASP A 1 551 ? 9.188 9.734 0.238 1 91 551 ASP A O 1
ATOM 4409 N N . LEU A 1 552 ? 7.547 9.461 1.726 1 95.31 552 LEU A N 1
ATOM 4410 C CA . LEU A 1 552 ? 8.117 10.5 2.574 1 95.31 552 LEU A CA 1
ATOM 4411 C C . LEU A 1 552 ? 9.086 9.906 3.59 1 95.31 552 LEU A C 1
ATOM 4413 O O . LEU A 1 552 ? 10.219 10.367 3.717 1 95.31 552 LEU A O 1
ATOM 4417 N N . TYR A 1 553 ? 8.68 8.828 4.297 1 95.31 553 TYR A N 1
ATOM 4418 C CA . TYR A 1 553 ? 9.375 8.375 5.496 1 95.31 553 TYR A CA 1
ATOM 4419 C C . TYR A 1 553 ? 10.547 7.473 5.133 1 95.31 553 TYR A C 1
ATOM 4421 O O . TYR A 1 553 ? 11.562 7.449 5.832 1 95.31 553 TYR A O 1
ATOM 4429 N N . VAL A 1 554 ? 10.375 6.609 4.105 1 86.62 554 VAL A N 1
ATOM 4430 C CA . VAL A 1 554 ? 11.391 5.625 3.754 1 86.62 554 VAL A CA 1
ATOM 4431 C C . VAL A 1 554 ? 12.188 6.105 2.543 1 86.62 554 VAL A C 1
ATOM 4433 O O . VAL A 1 554 ? 13.414 6.031 2.529 1 86.62 554 VAL A O 1
ATOM 4436 N N . GLY A 1 555 ? 11.57 6.73 1.626 1 75.81 555 GLY A N 1
ATOM 4437 C CA . GLY A 1 555 ? 12.234 7.16 0.403 1 75.81 555 GLY A CA 1
ATOM 4438 C C . GLY A 1 555 ? 12.07 6.176 -0.739 1 75.81 555 GLY A C 1
ATOM 4439 O O . GLY A 1 555 ? 11.422 5.137 -0.586 1 75.81 555 GLY A O 1
ATOM 4440 N N . PRO A 1 556 ? 12.445 6.645 -1.94 1 61.72 556 PRO A N 1
ATOM 4441 C CA . PRO A 1 556 ? 12.242 5.812 -3.129 1 61.72 556 PRO A CA 1
ATOM 4442 C C . PRO A 1 556 ? 13 4.492 -3.062 1 61.72 556 PRO A C 1
ATOM 4444 O O . PRO A 1 556 ? 13.977 4.371 -2.314 1 61.72 556 PRO A O 1
ATOM 4447 N N . PHE A 1 557 ? 12.344 3.279 -3.625 1 51 557 PHE A N 1
ATOM 4448 C CA . PHE A 1 557 ? 12.961 1.966 -3.758 1 51 557 PHE A CA 1
ATOM 4449 C C . PHE A 1 557 ? 14.312 2.072 -4.461 1 51 557 PHE A C 1
ATOM 4451 O O . PHE A 1 557 ? 14.469 2.863 -5.395 1 51 557 PHE A O 1
ATOM 4458 N N . THR A 1 558 ? 15.359 1.902 -3.713 1 46.22 558 THR A N 1
ATOM 4459 C CA . THR A 1 558 ? 16.641 1.849 -4.402 1 46.22 558 THR A CA 1
ATOM 4460 C C . THR A 1 558 ? 16.703 0.641 -5.332 1 46.22 558 THR A C 1
ATOM 4462 O O . THR A 1 558 ? 16.234 -0.444 -4.984 1 46.22 558 THR A O 1
ATOM 4465 N N . ASP A 1 559 ? 16.859 0.631 -6.625 1 39.72 559 ASP A N 1
ATOM 4466 C CA . ASP A 1 559 ? 16.922 -0.287 -7.758 1 39.72 559 ASP A CA 1
ATOM 4467 C C . ASP A 1 559 ? 17.703 -1.553 -7.398 1 39.72 559 ASP A C 1
ATOM 4469 O O . ASP A 1 559 ? 17.172 -2.66 -7.492 1 39.72 559 ASP A O 1
ATOM 4473 N N . GLY A 1 560 ? 19.125 -1.833 -7.914 1 35.28 560 GLY A N 1
ATOM 4474 C CA . GLY A 1 560 ? 19.797 -2.898 -8.633 1 35.28 560 GLY A CA 1
ATOM 4475 C C . GLY A 1 560 ? 20.25 -4.035 -7.73 1 35.28 560 GLY A C 1
ATOM 4476 O O . GLY A 1 560 ? 19.984 -4.02 -6.527 1 35.28 560 GLY A O 1
ATOM 4477 N N . PRO A 1 561 ? 21.344 -4.84 -8.328 1 33.34 561 PRO A N 1
ATOM 4478 C CA . PRO A 1 561 ? 21.906 -6.164 -8.055 1 33.34 561 PRO A CA 1
ATOM 4479 C C . PRO A 1 561 ? 22.391 -6.312 -6.613 1 33.34 561 PRO A C 1
ATOM 4481 O O . PRO A 1 561 ? 23.281 -5.578 -6.176 1 33.34 561 PRO A O 1
ATOM 4484 N N . GLN A 1 562 ? 21.75 -6.289 -5.66 1 32.12 562 GLN A N 1
ATOM 4485 C CA . GLN A 1 562 ? 22.578 -6.699 -4.527 1 32.12 562 GLN A CA 1
ATOM 4486 C C . GLN A 1 562 ? 23.094 -8.117 -4.711 1 32.12 562 GLN A C 1
ATOM 4488 O O . GLN A 1 562 ? 22.406 -9.086 -4.371 1 32.12 562 GLN A O 1
ATOM 4493 N N . LEU A 1 563 ? 23.828 -8.547 -5.805 1 30.39 563 LEU A N 1
ATOM 4494 C CA . LEU A 1 563 ? 24.453 -9.859 -5.816 1 30.39 563 LEU A CA 1
ATOM 4495 C C . LEU A 1 563 ? 25.391 -10.023 -4.633 1 30.39 563 LEU A C 1
ATOM 4497 O O . LEU A 1 563 ? 26.5 -9.461 -4.629 1 30.39 563 LEU A O 1
ATOM 4501 N N . THR A 1 564 ? 25.141 -9.93 -3.451 1 27.47 564 THR A N 1
ATOM 4502 C CA . THR A 1 564 ? 26.219 -10.352 -2.559 1 27.47 564 THR A CA 1
ATOM 4503 C C . THR A 1 564 ? 26.781 -11.703 -2.994 1 27.47 564 THR A C 1
ATOM 4505 O O . THR A 1 564 ? 26.062 -12.695 -3.055 1 27.47 564 THR A O 1
ATOM 4508 N N . LYS A 1 565 ? 28.188 -11.859 -3.525 1 24.14 565 LYS A N 1
ATOM 4509 C CA . LYS A 1 565 ? 29.438 -12.516 -3.914 1 24.14 565 LYS A CA 1
ATOM 4510 C C . LYS A 1 565 ? 29.766 -13.664 -2.973 1 24.14 565 LYS A C 1
ATOM 4512 O O . LYS A 1 565 ? 29.219 -13.75 -1.87 1 24.14 565 LYS A O 1
ATOM 4517 N N . THR A 1 566 ? 31.25 -13.766 -2.748 1 22.36 566 THR A N 1
ATOM 4518 C CA . THR A 1 566 ? 32.344 -14.742 -2.623 1 22.36 566 THR A CA 1
ATOM 4519 C C . THR A 1 566 ? 32.25 -15.477 -1.285 1 22.36 566 THR A C 1
ATOM 4521 O O . THR A 1 566 ? 32.375 -16.703 -1.229 1 22.36 566 THR A O 1
ATOM 4524 N N . THR A 1 567 ? 33.062 -14.953 -0.169 1 20.86 567 THR A N 1
ATOM 4525 C CA . THR A 1 567 ? 34.344 -15.445 0.331 1 20.86 567 THR A CA 1
ATOM 4526 C C . THR A 1 567 ? 34.156 -16.781 1.045 1 20.86 567 THR A C 1
ATOM 4528 O O . THR A 1 567 ? 33.281 -16.922 1.903 1 20.86 567 THR A O 1
ATOM 4531 N N . GLU A 1 568 ? 35.062 -17.766 0.523 1 20.69 568 GLU A N 1
ATOM 4532 C CA . GLU A 1 568 ? 36.062 -18.797 0.847 1 20.69 568 GLU A CA 1
ATOM 4533 C C . GLU A 1 568 ? 36.719 -18.5 2.184 1 20.69 568 GLU A C 1
ATOM 4535 O O . GLU A 1 568 ? 37.594 -17.625 2.271 1 20.69 568 GLU A O 1
ATOM 4540 N N . ILE A 1 569 ? 36.344 -18.469 3.258 1 18.59 569 ILE A N 1
ATOM 4541 C CA . ILE A 1 569 ? 37.344 -18.781 4.273 1 18.59 569 ILE A CA 1
ATOM 4542 C C . ILE A 1 569 ? 38.156 -19.984 3.846 1 18.59 569 ILE A C 1
ATOM 4544 O O . ILE A 1 569 ? 37.656 -20.859 3.129 1 18.59 569 ILE A O 1
ATOM 4548 N N . CYS A 1 570 ? 39.531 -20.438 4.684 1 16.33 570 CYS A N 1
ATOM 4549 C CA . CYS A 1 570 ? 40.781 -21.094 5.008 1 16.33 570 CYS A CA 1
ATOM 4550 C C . CYS A 1 570 ? 40.656 -22.609 4.84 1 16.33 570 CYS A C 1
ATOM 4552 O O . CYS A 1 570 ? 39.625 -23.188 5.152 1 16.33 570 CYS A O 1
ATOM 4554 N N . ASN A 1 571 ? 41.906 -23.281 4.391 1 17.14 571 ASN A N 1
ATOM 4555 C CA . ASN A 1 571 ? 42.906 -24.328 4.234 1 17.14 571 ASN A CA 1
ATOM 4556 C C . ASN A 1 571 ? 43.094 -25.094 5.531 1 17.14 571 ASN A C 1
ATOM 4558 O O . ASN A 1 571 ? 43.812 -26.125 5.551 1 17.14 571 ASN A O 1
ATOM 4562 N N . PRO A 1 572 ? 43.688 -24.734 6.762 1 19.08 572 PRO A N 1
ATOM 4563 C CA . PRO A 1 572 ? 44.906 -25.422 7.098 1 19.08 572 PRO A CA 1
ATOM 4564 C C . PRO A 1 572 ? 44.812 -26.938 6.941 1 19.08 572 PRO A C 1
ATOM 4566 O O . PRO A 1 572 ? 43.719 -27.484 6.934 1 19.08 572 PRO A O 1
ATOM 4569 N N . MET A 1 573 ? 46.062 -27.641 7.508 1 18.66 573 MET A N 1
ATOM 4570 C CA . MET A 1 573 ? 46.719 -28.766 8.141 1 18.66 573 MET A CA 1
ATOM 4571 C C . MET A 1 573 ? 45.875 -29.359 9.258 1 18.66 573 MET A C 1
ATOM 4573 O O . MET A 1 573 ? 45.406 -28.625 10.148 1 18.66 573 MET A O 1
ATOM 4577 N N . MET B 1 1 ? -32.312 -72.312 -66.812 1 23.77 1 MET B N 1
ATOM 4578 C CA . MET B 1 1 ? -33.281 -72.125 -65.75 1 23.77 1 MET B CA 1
ATOM 4579 C C . MET B 1 1 ? -32.969 -70.812 -65 1 23.77 1 MET B C 1
ATOM 4581 O O . MET B 1 1 ? -31.875 -70.688 -64.438 1 23.77 1 MET B O 1
ATOM 4585 N N . GLU B 1 2 ? -33.469 -69.625 -65.5 1 24.27 2 GLU B N 1
ATOM 4586 C CA . GLU B 1 2 ? -33.344 -68.188 -65.375 1 24.27 2 GLU B CA 1
ATOM 4587 C C . GLU B 1 2 ? -33.781 -67.688 -64 1 24.27 2 GLU B C 1
ATOM 4589 O O . GLU B 1 2 ? -34.969 -67.75 -63.656 1 24.27 2 GLU B O 1
ATOM 4594 N N . LEU B 1 3 ? -32.875 -68.062 -63 1 26.44 3 LEU B N 1
ATOM 4595 C CA . LEU B 1 3 ? -33.062 -67.875 -61.562 1 26.44 3 LEU B CA 1
ATOM 4596 C C . LEU B 1 3 ? -33.438 -66.438 -61.25 1 26.44 3 LEU B C 1
ATOM 4598 O O . LEU B 1 3 ? -32.719 -65.5 -61.688 1 26.44 3 LEU B O 1
ATOM 4602 N N . SER B 1 4 ? -34.719 -66.125 -61.156 1 26.97 4 SER B N 1
ATOM 4603 C CA . SER B 1 4 ? -35.531 -64.938 -61.031 1 26.97 4 SER B CA 1
ATOM 4604 C C . SER B 1 4 ? -35.062 -64.062 -59.875 1 26.97 4 SER B C 1
ATOM 4606 O O . SER B 1 4 ? -34.812 -64.562 -58.781 1 26.97 4 SER B O 1
ATOM 4608 N N . ASP B 1 5 ? -34.406 -62.875 -60.094 1 25.47 5 ASP B N 1
ATOM 4609 C CA . ASP B 1 5 ? -33.688 -61.75 -59.469 1 25.47 5 ASP B CA 1
ATOM 4610 C C . ASP B 1 5 ? -34.562 -61.062 -58.406 1 25.47 5 ASP B C 1
ATOM 4612 O O . ASP B 1 5 ? -35.469 -60.281 -58.719 1 25.47 5 ASP B O 1
ATOM 4616 N N . SER B 1 6 ? -35.156 -61.844 -57.469 1 27.39 6 SER B N 1
ATOM 4617 C CA . SER B 1 6 ? -36.125 -61.344 -56.5 1 27.39 6 SER B CA 1
ATOM 4618 C C . SER B 1 6 ? -35.594 -60.094 -55.781 1 27.39 6 SER B C 1
ATOM 4620 O O . SER B 1 6 ? -34.469 -60.094 -55.281 1 27.39 6 SER B O 1
ATOM 4622 N N . SER B 1 7 ? -36.094 -58.875 -56.062 1 28.38 7 SER B N 1
ATOM 4623 C CA . SER B 1 7 ? -35.906 -57.469 -55.719 1 28.38 7 SER B CA 1
ATOM 4624 C C . SER B 1 7 ? -36.062 -57.219 -54.219 1 28.38 7 SER B C 1
ATOM 4626 O O . SER B 1 7 ? -37.156 -57.25 -53.719 1 28.38 7 SER B O 1
ATOM 4628 N N . GLY B 1 8 ? -35.344 -57.969 -53.312 1 25.62 8 GLY B N 1
ATOM 4629 C CA . GLY B 1 8 ? -35.5 -57.844 -51.875 1 25.62 8 GLY B CA 1
ATOM 4630 C C . GLY B 1 8 ? -35.438 -56.438 -51.375 1 25.62 8 GLY B C 1
ATOM 4631 O O . GLY B 1 8 ? -34.625 -55.625 -51.844 1 25.62 8 GLY B O 1
ATOM 4632 N N . SER B 1 9 ? -36.562 -55.844 -50.938 1 27.67 9 SER B N 1
ATOM 4633 C CA . SER B 1 9 ? -36.875 -54.5 -50.375 1 27.67 9 SER B CA 1
ATOM 4634 C C . SER B 1 9 ? -35.938 -54.156 -49.25 1 27.67 9 SER B C 1
ATOM 4636 O O . SER B 1 9 ? -35.844 -54.875 -48.25 1 27.67 9 SER B O 1
ATOM 4638 N N . SER B 1 10 ? -34.688 -53.719 -49.531 1 26.48 10 SER B N 1
ATOM 4639 C CA . SER B 1 10 ? -33.688 -53.25 -48.562 1 26.48 10 SER B CA 1
ATOM 4640 C C . SER B 1 10 ? -34.281 -52.156 -47.656 1 26.48 10 SER B C 1
ATOM 4642 O O . SER B 1 10 ? -34.594 -51.062 -48.094 1 26.48 10 SER B O 1
ATOM 4644 N N . SER B 1 11 ? -35.156 -52.5 -46.719 1 28.31 11 SER B N 1
ATOM 4645 C CA . SER B 1 11 ? -35.594 -51.562 -45.688 1 28.31 11 SER B CA 1
ATOM 4646 C C . SER B 1 11 ? -34.438 -50.812 -45.062 1 28.31 11 SER B C 1
ATOM 4648 O O . SER B 1 11 ? -33.5 -51.438 -44.562 1 28.31 11 SER B O 1
ATOM 4650 N N . THR B 1 12 ? -34.031 -49.688 -45.625 1 29.23 12 THR B N 1
ATOM 4651 C CA . THR B 1 12 ? -33.094 -48.688 -45.094 1 29.23 12 THR B CA 1
ATOM 4652 C C . THR B 1 12 ? -33.438 -48.344 -43.656 1 29.23 12 THR B C 1
ATOM 4654 O O . THR B 1 12 ? -34.469 -47.75 -43.375 1 29.23 12 THR B O 1
ATOM 4657 N N . VAL B 1 13 ? -33.188 -49.219 -42.688 1 30.64 13 VAL B N 1
ATOM 4658 C CA . VAL B 1 13 ? -33.156 -48.781 -41.281 1 30.64 13 VAL B CA 1
ATOM 4659 C C . VAL B 1 13 ? -32.406 -47.469 -41.125 1 30.64 13 VAL B C 1
ATOM 4661 O O . VAL B 1 13 ? -31.219 -47.406 -41.406 1 30.64 13 VAL B O 1
ATOM 4664 N N . THR B 1 14 ? -33 -46.344 -41.562 1 30.39 14 THR B N 1
ATOM 4665 C CA . THR B 1 14 ? -32.5 -45.031 -41.188 1 30.39 14 THR B CA 1
ATOM 4666 C C . THR B 1 14 ? -32.094 -45.031 -39.688 1 30.39 14 THR B C 1
ATOM 4668 O O . THR B 1 14 ? -32.938 -45.219 -38.812 1 30.39 14 THR B O 1
ATOM 4671 N N . GLN B 1 15 ? -31.078 -45.688 -39.281 1 30.33 15 GLN B N 1
ATOM 4672 C CA . GLN B 1 15 ? -30.469 -45.5 -37.969 1 30.33 15 GLN B CA 1
ATOM 4673 C C . GLN B 1 15 ? -30.594 -44.031 -37.531 1 30.33 15 GLN B C 1
ATOM 4675 O O . GLN B 1 15 ? -30.016 -43.125 -38.156 1 30.33 15 GLN B O 1
ATOM 4680 N N . SER B 1 16 ? -31.766 -43.5 -37.188 1 33.81 16 SER B N 1
ATOM 4681 C CA . SER B 1 16 ? -31.938 -42.25 -36.469 1 33.81 16 SER B CA 1
ATOM 4682 C C . SER B 1 16 ? -30.812 -42.031 -35.469 1 33.81 16 SER B C 1
ATOM 4684 O O . SER B 1 16 ? -30.734 -42.719 -34.469 1 33.81 16 SER B O 1
ATOM 4686 N N . MET B 1 17 ? -29.594 -42.031 -35.812 1 37.03 17 MET B N 1
ATOM 4687 C CA . MET B 1 17 ? -28.531 -41.562 -34.938 1 37.03 17 MET B CA 1
ATOM 4688 C C . MET B 1 17 ? -28.984 -40.344 -34.125 1 37.03 17 MET B C 1
ATOM 4690 O O . MET B 1 17 ? -29.25 -39.281 -34.688 1 37.03 17 MET B O 1
ATOM 4694 N N . CYS B 1 18 ? -29.859 -40.375 -33.188 1 41.16 18 CYS B N 1
ATOM 4695 C CA . CYS B 1 18 ? -30.281 -39.344 -32.25 1 41.16 18 CYS B CA 1
ATOM 4696 C C . CYS B 1 18 ? -29.109 -38.438 -31.875 1 41.16 18 CYS B C 1
ATOM 4698 O O . CYS B 1 18 ? -28.094 -38.906 -31.344 1 41.16 18 CYS B O 1
ATOM 4700 N N . HIS B 1 19 ? -28.719 -37.469 -32.625 1 52.72 19 HIS B N 1
ATOM 4701 C CA . HIS B 1 19 ? -27.797 -36.375 -32.344 1 52.72 19 HIS B CA 1
ATOM 4702 C C . HIS B 1 19 ? -28.031 -35.781 -30.969 1 52.72 19 HIS B C 1
ATOM 4704 O O . HIS B 1 19 ? -29.062 -35.156 -30.734 1 52.72 19 HIS B O 1
ATOM 4710 N N . VAL B 1 20 ? -27.656 -36.438 -29.969 1 66.06 20 VAL B N 1
ATOM 4711 C CA . VAL B 1 20 ? -27.703 -35.906 -28.609 1 66.06 20 VAL B CA 1
ATOM 4712 C C . VAL B 1 20 ? -26.938 -34.562 -28.547 1 66.06 20 VAL B C 1
ATOM 4714 O O . VAL B 1 20 ? -25.766 -34.5 -28.938 1 66.06 20 VAL B O 1
ATOM 4717 N N . ARG B 1 21 ? -27.703 -33.625 -28.359 1 73.94 21 ARG B N 1
ATOM 4718 C CA . ARG B 1 21 ? -27.094 -32.312 -28.156 1 73.94 21 ARG B CA 1
ATOM 4719 C C . ARG B 1 21 ? -26.156 -32.312 -26.953 1 73.94 21 ARG B C 1
ATOM 4721 O O . ARG B 1 21 ? -26.438 -32.969 -25.953 1 73.94 21 ARG B O 1
ATOM 4728 N N . ALA B 1 22 ? -25.031 -31.766 -27.156 1 73.94 22 ALA B N 1
ATOM 4729 C CA . ALA B 1 22 ? -24.031 -31.688 -26.094 1 73.94 22 ALA B CA 1
ATOM 4730 C C . ALA B 1 22 ? -24.672 -31.203 -24.797 1 73.94 22 ALA B C 1
ATOM 4732 O O . ALA B 1 22 ? -24.312 -31.672 -23.703 1 73.94 22 ALA B O 1
ATOM 4733 N N . SER B 1 23 ? -25.594 -30.344 -24.922 1 82.81 23 SER B N 1
ATOM 4734 C CA . SER B 1 23 ? -26.234 -29.781 -23.734 1 82.81 23 SER B CA 1
ATOM 4735 C C . SER B 1 23 ? -27.062 -30.844 -23 1 82.81 23 SER B C 1
ATOM 4737 O O . SER B 1 23 ? -27.281 -30.719 -21.781 1 82.81 23 SER B O 1
ATOM 4739 N N . GLU B 1 24 ? -27.531 -31.766 -23.656 1 84.88 24 GLU B N 1
ATOM 4740 C CA . GLU B 1 24 ? -28.359 -32.812 -23.062 1 84.88 24 GLU B CA 1
ATOM 4741 C C . GLU B 1 24 ? -27.531 -33.688 -22.109 1 84.88 24 GLU B C 1
ATOM 4743 O O . GLU B 1 24 ? -28.094 -34.375 -21.266 1 84.88 24 GLU B O 1
ATOM 4748 N N . LEU B 1 25 ? -26.281 -33.625 -22.359 1 84.88 25 LEU B N 1
ATOM 4749 C CA . LEU B 1 25 ? -25.391 -34.344 -21.453 1 84.88 25 LEU B CA 1
ATOM 4750 C C . LEU B 1 25 ? -25.328 -33.656 -20.094 1 84.88 25 LEU B C 1
ATOM 4752 O O . LEU B 1 25 ? -24.859 -34.281 -19.125 1 84.88 25 LEU B O 1
ATOM 4756 N N . TYR B 1 26 ? -25.828 -32.469 -20.062 1 90.62 26 TYR B N 1
ATOM 4757 C CA . TYR B 1 26 ? -25.797 -31.688 -18.828 1 90.62 26 TYR B CA 1
ATOM 4758 C C . TYR B 1 26 ? -27.188 -31.109 -18.531 1 90.62 26 TYR B C 1
ATOM 4760 O O . TYR B 1 26 ? -27.375 -29.891 -18.578 1 90.62 26 TYR B O 1
ATOM 4768 N N . PRO B 1 27 ? -28.047 -31.922 -18.078 1 88.44 27 PRO B N 1
ATOM 4769 C CA . PRO B 1 27 ? -29.422 -31.453 -17.844 1 88.44 27 PRO B CA 1
ATOM 4770 C C . PRO B 1 27 ? -29.516 -30.516 -16.641 1 88.44 27 PRO B C 1
ATOM 4772 O O . PRO B 1 27 ? -28.797 -30.688 -15.656 1 88.44 27 PRO B O 1
ATOM 4775 N N . LYS B 1 28 ? -30.422 -29.594 -16.766 1 88.94 28 LYS B N 1
ATOM 4776 C CA . LYS B 1 28 ? -30.688 -28.672 -15.672 1 88.94 28 LYS B CA 1
ATOM 4777 C C . LYS B 1 28 ? -31.578 -29.328 -14.609 1 88.94 28 LYS B C 1
ATOM 4779 O O . LYS B 1 28 ? -32.5 -30.062 -14.938 1 88.94 28 LYS B O 1
ATOM 4784 N N . ARG B 1 29 ? -31.25 -29.047 -13.398 1 88.12 29 ARG B N 1
ATOM 4785 C CA . ARG B 1 29 ? -32.031 -29.609 -12.305 1 88.12 29 ARG B CA 1
ATOM 4786 C C . ARG B 1 29 ? -33.156 -28.672 -11.875 1 88.12 29 ARG B C 1
ATOM 4788 O O . ARG B 1 29 ? -33.094 -27.469 -12.125 1 88.12 29 ARG B O 1
ATOM 4795 N N . ASP B 1 30 ? -34.062 -29.281 -11.109 1 88.75 30 ASP B N 1
ATOM 4796 C CA . ASP B 1 30 ? -35.219 -28.516 -10.664 1 88.75 30 ASP B CA 1
ATOM 4797 C C . ASP B 1 30 ? -34.875 -27.672 -9.43 1 88.75 30 ASP B C 1
ATOM 4799 O O . ASP B 1 30 ? -34.062 -28.078 -8.602 1 88.75 30 ASP B O 1
ATOM 4803 N N . LEU B 1 31 ? -35.594 -26.562 -9.328 1 91.56 31 LEU B N 1
ATOM 4804 C CA . LEU B 1 31 ? -35.406 -25.625 -8.227 1 91.56 31 LEU B CA 1
ATOM 4805 C C . LEU B 1 31 ? -36.188 -26.062 -6.992 1 91.56 31 LEU B C 1
ATOM 4807 O O . LEU B 1 31 ? -37.375 -26.391 -7.086 1 91.56 31 LEU B O 1
ATOM 4811 N N . GLU B 1 32 ? -35.5 -26.219 -5.898 1 91.69 32 GLU B N 1
ATOM 4812 C CA . GLU B 1 32 ? -36.094 -26.438 -4.594 1 91.69 32 GLU B CA 1
ATOM 4813 C C . GLU B 1 32 ? -36.062 -25.188 -3.73 1 91.69 32 GLU B C 1
ATOM 4815 O O . GLU B 1 32 ? -34.969 -24.641 -3.494 1 91.69 32 GLU B O 1
ATOM 4820 N N . THR B 1 33 ? -37.156 -24.703 -3.234 1 90.88 33 THR B N 1
ATOM 4821 C CA . THR B 1 33 ? -37.25 -23.5 -2.404 1 90.88 33 THR B CA 1
ATOM 4822 C C . THR B 1 33 ? -37.594 -23.859 -0.966 1 90.88 33 THR B C 1
ATOM 4824 O O . THR B 1 33 ? -38.469 -24.703 -0.728 1 90.88 33 THR B O 1
ATOM 4827 N N . ASP B 1 34 ? -36.844 -23.219 -0.091 1 88.62 34 ASP B N 1
ATOM 4828 C CA . ASP B 1 34 ? -37.156 -23.438 1.317 1 88.62 34 ASP B CA 1
ATOM 4829 C C . ASP B 1 34 ? -38.562 -22.922 1.655 1 88.62 34 ASP B C 1
ATOM 4831 O O . ASP B 1 34 ? -39.062 -22 1.013 1 88.62 34 ASP B O 1
ATOM 4835 N N . GLU B 1 35 ? -39.094 -23.578 2.609 1 74.44 35 GLU B N 1
ATOM 4836 C CA . GLU B 1 35 ? -40.406 -23.156 3.068 1 74.44 35 GLU B CA 1
ATOM 4837 C C . GLU B 1 35 ? -40.344 -21.812 3.799 1 74.44 35 GLU B C 1
ATOM 4839 O O . GLU B 1 35 ? -39.5 -21.625 4.676 1 74.44 35 GLU B O 1
ATOM 4844 N N . SER B 1 36 ? -40.75 -20.734 3.188 1 68.81 36 SER B N 1
ATOM 4845 C CA . SER B 1 36 ? -40.781 -19.422 3.834 1 68.81 36 SER B CA 1
ATOM 4846 C C . SER B 1 36 ? -42.031 -19.25 4.676 1 68.81 36 SER B C 1
ATOM 4848 O O . SER B 1 36 ? -43.062 -19.906 4.434 1 68.81 36 SER B O 1
ATOM 4850 N N . PRO B 1 37 ? -41.875 -18.438 5.805 1 65.19 37 PRO B N 1
ATOM 4851 C CA . PRO B 1 37 ? -43.125 -18.125 6.492 1 65.19 37 PRO B CA 1
ATOM 4852 C C . PRO B 1 37 ? -44.188 -17.578 5.547 1 65.19 37 PRO B C 1
ATOM 4854 O O . PRO B 1 37 ? -43.875 -16.922 4.555 1 65.19 37 PRO B O 1
ATOM 4857 N N . PRO B 1 38 ? -45.438 -18.047 5.676 1 61.03 38 PRO B N 1
ATOM 4858 C CA . PRO B 1 38 ? -46.531 -17.656 4.797 1 61.03 38 PRO B CA 1
ATOM 4859 C C . PRO B 1 38 ? -46.594 -16.156 4.566 1 61.03 38 PRO B C 1
ATOM 4861 O O . PRO B 1 38 ? -47.188 -15.695 3.58 1 61.03 38 PRO B O 1
ATOM 4864 N N . THR B 1 39 ? -45.938 -15.391 5.434 1 68.25 39 THR B N 1
ATOM 4865 C CA . THR B 1 39 ? -46.062 -13.938 5.359 1 68.25 39 THR B CA 1
ATOM 4866 C C . THR B 1 39 ? -45.031 -13.367 4.387 1 68.25 39 THR B C 1
ATOM 4868 O O . THR B 1 39 ? -45.125 -12.195 4 1 68.25 39 THR B O 1
ATOM 4871 N N . LEU B 1 40 ? -44.156 -14.172 3.986 1 69.62 40 LEU B N 1
ATOM 4872 C CA . LEU B 1 40 ? -43.125 -13.602 3.137 1 69.62 40 LEU B CA 1
ATOM 4873 C C . LEU B 1 40 ? -43.188 -14.18 1.729 1 69.62 40 LEU B C 1
ATOM 4875 O O . LEU B 1 40 ? -43.469 -15.367 1.556 1 69.62 40 LEU B O 1
ATOM 4879 N N . GLU B 1 41 ? -43.219 -13.375 0.752 1 76.06 41 GLU B N 1
ATOM 4880 C CA . GLU B 1 41 ? -43.156 -13.812 -0.641 1 76.06 41 GLU B CA 1
ATOM 4881 C C . GLU B 1 41 ? -41.906 -14.656 -0.892 1 76.06 41 GLU B C 1
ATOM 4883 O O . GLU B 1 41 ? -40.844 -14.414 -0.297 1 76.06 41 GLU B O 1
ATOM 4888 N N . PRO B 1 42 ? -42.125 -15.68 -1.615 1 79.69 42 PRO B N 1
ATOM 4889 C CA . PRO B 1 42 ? -40.969 -16.5 -1.961 1 79.69 42 PRO B CA 1
ATOM 4890 C C . PRO B 1 42 ? -39.844 -15.695 -2.584 1 79.69 42 PRO B C 1
ATOM 4892 O O . PRO B 1 42 ? -40.094 -14.758 -3.342 1 79.69 42 PRO B O 1
ATOM 4895 N N . PRO B 1 43 ? -38.656 -16.016 -2.17 1 85.62 43 PRO B N 1
ATOM 4896 C CA . PRO B 1 43 ? -37.531 -15.266 -2.723 1 85.62 43 PRO B CA 1
ATOM 4897 C C . PRO B 1 43 ? -37.312 -15.523 -4.211 1 85.62 43 PRO B C 1
ATOM 4899 O O . PRO B 1 43 ? -37.719 -16.578 -4.719 1 85.62 43 PRO B O 1
ATOM 4902 N N . LEU B 1 44 ? -36.844 -14.586 -4.844 1 88.12 44 LEU B N 1
ATOM 4903 C CA . LEU B 1 44 ? -36.469 -14.688 -6.254 1 88.12 44 LEU B CA 1
ATOM 4904 C C . LEU B 1 44 ? -34.969 -14.875 -6.434 1 88.12 44 LEU B C 1
ATOM 4906 O O . LEU B 1 44 ? -34.188 -14.484 -5.566 1 88.12 44 LEU B O 1
ATOM 4910 N N . VAL B 1 45 ? -34.688 -15.531 -7.531 1 91.75 45 VAL B N 1
ATOM 4911 C CA . VAL B 1 45 ? -33.281 -15.695 -7.848 1 91.75 45 VAL B CA 1
ATOM 4912 C C . VAL B 1 45 ? -32.625 -14.328 -8.039 1 91.75 45 VAL B C 1
ATOM 4914 O O . VAL B 1 45 ? -33.062 -13.539 -8.883 1 91.75 45 VAL B O 1
ATOM 4917 N N . PRO B 1 46 ? -31.594 -14.016 -7.324 1 91.25 46 PRO B N 1
ATOM 4918 C CA . PRO B 1 46 ? -31.062 -12.656 -7.281 1 91.25 46 PRO B CA 1
ATOM 4919 C C . PRO B 1 46 ? -30.062 -12.383 -8.414 1 91.25 46 PRO B C 1
ATOM 4921 O O . PRO B 1 46 ? -29.438 -11.328 -8.43 1 91.25 46 PRO B O 1
ATOM 4924 N N . PHE B 1 47 ? -29.875 -13.336 -9.352 1 91.06 47 PHE B N 1
ATOM 4925 C CA . PHE B 1 47 ? -28.938 -13.141 -10.453 1 91.06 47 PHE B CA 1
ATOM 4926 C C . PHE B 1 47 ? -29.453 -13.828 -11.719 1 91.06 47 PHE B C 1
ATOM 4928 O O . PHE B 1 47 ? -30.406 -14.617 -11.664 1 91.06 47 PHE B O 1
ATOM 4935 N N . VAL B 1 48 ? -28.859 -13.445 -12.82 1 91.94 48 VAL B N 1
ATOM 4936 C CA . VAL B 1 48 ? -29.156 -14.094 -14.094 1 91.94 48 VAL B CA 1
ATOM 4937 C C . VAL B 1 48 ? -28.234 -15.297 -14.297 1 91.94 48 VAL B C 1
ATOM 4939 O O . VAL B 1 48 ? -27.016 -15.148 -14.352 1 91.94 48 VAL B O 1
ATOM 4942 N N . PRO B 1 49 ? -28.812 -16.453 -14.391 1 93.19 49 PRO B N 1
ATOM 4943 C CA . PRO B 1 49 ? -27.969 -17.641 -14.547 1 93.19 49 PRO B CA 1
ATOM 4944 C C . PRO B 1 49 ? -27.188 -17.656 -15.859 1 93.19 49 PRO B C 1
ATOM 4946 O O . PRO B 1 49 ? -27.688 -17.141 -16.875 1 93.19 49 PRO B O 1
ATOM 4949 N N . LEU B 1 50 ? -26.047 -18.234 -15.844 1 92.75 50 LEU B N 1
ATOM 4950 C CA . LEU B 1 50 ? -25.234 -18.438 -17.031 1 92.75 50 LEU B CA 1
ATOM 4951 C C . LEU B 1 50 ? -25.766 -19.594 -17.875 1 92.75 50 LEU B C 1
ATOM 4953 O O . LEU B 1 50 ? -26.625 -20.344 -17.422 1 92.75 50 LEU B O 1
ATOM 4957 N N . ALA B 1 51 ? -25.25 -19.672 -19.125 1 91.75 51 ALA B N 1
ATOM 4958 C CA . ALA B 1 51 ? -25.562 -20.844 -19.938 1 91.75 51 ALA B CA 1
ATOM 4959 C C . ALA B 1 51 ? -25.156 -22.125 -19.219 1 91.75 51 ALA B C 1
ATOM 4961 O O . ALA B 1 51 ? -24.016 -22.281 -18.797 1 91.75 51 ALA B O 1
ATOM 4962 N N . GLY B 1 52 ? -26.094 -23.031 -19.047 1 92.94 52 GLY B N 1
ATOM 4963 C CA . GLY B 1 52 ? -25.828 -24.281 -18.375 1 92.94 52 GLY B CA 1
ATOM 4964 C C . GLY B 1 52 ? -26.031 -24.219 -16.859 1 92.94 52 GLY B C 1
ATOM 4965 O O . GLY B 1 52 ? -26.047 -25.25 -16.188 1 92.94 52 GLY B O 1
ATOM 4966 N N . GLU B 1 53 ? -26.219 -22.969 -16.344 1 94.56 53 GLU B N 1
ATOM 4967 C CA . GLU B 1 53 ? -26.391 -22.797 -14.906 1 94.56 53 GLU B CA 1
ATOM 4968 C C . GLU B 1 53 ? -27.859 -22.953 -14.508 1 94.56 53 GLU B C 1
ATOM 4970 O O . GLU B 1 53 ? -28.75 -22.453 -15.188 1 94.56 53 GLU B O 1
ATOM 4975 N N . SER B 1 54 ? -28.141 -23.703 -13.523 1 95.31 54 SER B N 1
ATOM 4976 C CA . SER B 1 54 ? -29.469 -23.844 -12.953 1 95.31 54 SER B CA 1
ATOM 4977 C C . SER B 1 54 ? -29.438 -23.75 -11.43 1 95.31 54 SER B C 1
ATOM 4979 O O . SER B 1 54 ? -28.625 -24.406 -10.773 1 95.31 54 SER B O 1
ATOM 4981 N N . VAL B 1 55 ? -30.25 -22.875 -10.914 1 96.06 55 VAL B N 1
ATOM 4982 C CA . VAL B 1 55 ? -30.344 -22.75 -9.461 1 96.06 55 VAL B CA 1
ATOM 4983 C C . VAL B 1 55 ? -31.062 -23.953 -8.875 1 96.06 55 VAL B C 1
ATOM 4985 O O . VAL B 1 55 ? -32.156 -24.312 -9.312 1 96.06 55 VAL B O 1
ATOM 4988 N N . GLU B 1 56 ? -30.469 -24.562 -7.953 1 95.75 56 GLU B N 1
ATOM 4989 C CA . GLU B 1 56 ? -30.984 -25.812 -7.406 1 95.75 56 GLU B CA 1
ATOM 4990 C C . GLU B 1 56 ? -31.688 -25.594 -6.074 1 95.75 56 GLU B C 1
ATOM 4992 O O . GLU B 1 56 ? -32.656 -26.281 -5.746 1 95.75 56 GLU B O 1
ATOM 4997 N N . TYR B 1 57 ? -31.188 -24.719 -5.262 1 95.81 57 TYR B N 1
ATOM 4998 C CA . TYR B 1 57 ? -31.781 -24.422 -3.961 1 95.81 57 TYR B CA 1
ATOM 4999 C C . TYR B 1 57 ? -31.938 -22.922 -3.756 1 95.81 57 TYR B C 1
ATOM 5001 O O . TYR B 1 57 ? -31.047 -22.141 -4.129 1 95.81 57 TYR B O 1
ATOM 5009 N N . LEU B 1 58 ? -33 -22.5 -3.236 1 95 58 LEU B N 1
ATOM 5010 C CA . LEU B 1 58 ? -33.312 -21.125 -2.877 1 95 58 LEU B CA 1
ATOM 5011 C C . LEU B 1 58 ? -33.875 -21.047 -1.46 1 95 58 LEU B C 1
ATOM 5013 O O . LEU B 1 58 ? -34.719 -21.859 -1.073 1 95 58 LEU B O 1
ATOM 5017 N N . GLY B 1 59 ? -33.344 -20.125 -0.674 1 92.5 59 GLY B N 1
ATOM 5018 C CA . GLY B 1 59 ? -33.781 -20 0.7 1 92.5 59 GLY B CA 1
ATOM 5019 C C . GLY B 1 59 ? -33.562 -18.609 1.275 1 92.5 59 GLY B C 1
ATOM 5020 O O . GLY B 1 59 ? -33.219 -17.688 0.545 1 92.5 59 GLY B O 1
ATOM 5021 N N . ARG B 1 60 ? -33.969 -18.516 2.59 1 90 60 ARG B N 1
ATOM 5022 C CA . ARG B 1 60 ? -33.781 -17.266 3.309 1 90 60 ARG B CA 1
ATOM 5023 C C . ARG B 1 60 ? -32.969 -17.469 4.57 1 90 60 ARG B C 1
ATOM 5025 O O . ARG B 1 60 ? -33.125 -18.469 5.273 1 90 60 ARG B O 1
ATOM 5032 N N . GLY B 1 61 ? -32 -16.594 4.707 1 88.38 61 GLY B N 1
ATOM 5033 C CA . GLY B 1 61 ? -31.281 -16.531 5.969 1 88.38 61 GLY B CA 1
ATOM 5034 C C . GLY B 1 61 ? -31.859 -15.531 6.945 1 88.38 61 GLY B C 1
ATOM 5035 O O . GLY B 1 61 ? -33 -15.117 6.812 1 88.38 61 GLY B O 1
ATOM 5036 N N . ALA B 1 62 ? -31.047 -15.289 7.957 1 86.69 62 ALA B N 1
ATOM 5037 C CA . ALA B 1 62 ? -31.453 -14.281 8.938 1 86.69 62 ALA B CA 1
ATOM 5038 C C . ALA B 1 62 ? -31.562 -12.906 8.297 1 86.69 62 ALA B C 1
ATOM 5040 O O . ALA B 1 62 ? -30.891 -12.625 7.297 1 86.69 62 ALA B O 1
ATOM 5041 N N . ASN B 1 63 ? -32.375 -11.969 8.836 1 82.12 63 ASN B N 1
ATOM 5042 C CA . ASN B 1 63 ? -32.562 -10.602 8.375 1 82.12 63 ASN B CA 1
ATOM 5043 C C . ASN B 1 63 ? -33.031 -10.555 6.918 1 82.12 63 ASN B C 1
ATOM 5045 O O . ASN B 1 63 ? -32.625 -9.68 6.16 1 82.12 63 ASN B O 1
ATOM 5049 N N . ASN B 1 64 ? -33.688 -11.609 6.422 1 83.38 64 ASN B N 1
ATOM 5050 C CA . ASN B 1 64 ? -34.281 -11.727 5.102 1 83.38 64 ASN B CA 1
ATOM 5051 C C . ASN B 1 64 ? -33.25 -11.781 3.996 1 83.38 64 ASN B C 1
ATOM 5053 O O . ASN B 1 64 ? -33.469 -11.266 2.9 1 83.38 64 ASN B O 1
ATOM 5057 N N . THR B 1 65 ? -32.125 -12.266 4.367 1 89.81 65 THR B N 1
ATOM 5058 C CA . THR B 1 65 ? -31.109 -12.516 3.352 1 89.81 65 THR B CA 1
ATOM 5059 C C . THR B 1 65 ? -31.531 -13.648 2.422 1 89.81 65 THR B C 1
ATOM 5061 O O . THR B 1 65 ? -32.094 -14.648 2.871 1 89.81 65 THR B O 1
ATOM 5064 N N . VAL B 1 66 ? -31.312 -13.469 1.166 1 92.38 66 VAL B N 1
ATOM 5065 C CA . VAL B 1 66 ? -31.672 -14.5 0.198 1 92.38 66 VAL B CA 1
ATOM 5066 C C . VAL B 1 66 ? -30.453 -15.375 -0.103 1 92.38 66 VAL B C 1
ATOM 5068 O O . VAL B 1 66 ? -29.359 -14.852 -0.378 1 92.38 66 VAL B O 1
ATOM 5071 N N . LEU B 1 67 ? -30.656 -16.625 -0.009 1 95 67 LEU B N 1
ATOM 5072 C CA . LEU B 1 67 ? -29.609 -17.594 -0.326 1 95 67 LEU B CA 1
ATOM 5073 C C . LEU B 1 67 ? -29.969 -18.391 -1.577 1 95 67 LEU B C 1
ATOM 5075 O O . LEU B 1 67 ? -31.078 -18.922 -1.685 1 95 67 LEU B O 1
ATOM 5079 N N . ALA B 1 68 ? -29.062 -18.438 -2.496 1 96.31 68 ALA B N 1
ATOM 5080 C CA . ALA B 1 68 ? -29.266 -19.203 -3.721 1 96.31 68 ALA B CA 1
ATOM 5081 C C . ALA B 1 68 ? -28.062 -20.094 -4.008 1 96.31 68 ALA B C 1
ATOM 5083 O O . ALA B 1 68 ? -26.922 -19.641 -3.943 1 96.31 68 ALA B O 1
ATOM 5084 N N . LEU B 1 69 ? -28.312 -21.391 -4.273 1 97.12 69 LEU B N 1
ATOM 5085 C CA . LEU B 1 69 ? -27.266 -22.359 -4.621 1 97.12 69 LEU B CA 1
ATOM 5086 C C . LEU B 1 69 ? -27.531 -22.953 -6 1 97.12 69 LEU B C 1
ATOM 5088 O O . LEU B 1 69 ? -28.578 -23.578 -6.227 1 97.12 69 LEU B O 1
ATOM 5092 N N . SER B 1 70 ? -26.625 -22.688 -6.93 1 97.06 70 SER B N 1
ATOM 5093 C CA . SER B 1 70 ? -26.719 -23.297 -8.258 1 97.06 70 SER B CA 1
ATOM 5094 C C . SER B 1 70 ? -25.625 -24.328 -8.461 1 97.06 70 SER B C 1
ATOM 5096 O O . SER B 1 70 ? -24.891 -24.672 -7.523 1 97.06 70 SER B O 1
ATOM 5098 N N . ASN B 1 71 ? -25.562 -24.938 -9.672 1 95.62 71 ASN B N 1
ATOM 5099 C CA . ASN B 1 71 ? -24.5 -25.875 -10 1 95.62 71 ASN B CA 1
ATOM 5100 C C . ASN B 1 71 ? -23.188 -25.156 -10.305 1 95.62 71 ASN B C 1
ATOM 5102 O O . ASN B 1 71 ? -22.188 -25.797 -10.633 1 95.62 71 ASN B O 1
ATOM 5106 N N . TYR B 1 72 ? -23.219 -23.844 -10.109 1 96.44 72 TYR B N 1
ATOM 5107 C CA . TYR B 1 72 ? -22 -23.094 -10.398 1 96.44 72 TYR B CA 1
ATOM 5108 C C . TYR B 1 72 ? -21.609 -22.219 -9.211 1 96.44 72 TYR B C 1
ATOM 5110 O O . TYR B 1 72 ? -20.422 -22.031 -8.945 1 96.44 72 TYR B O 1
ATOM 5118 N N . ARG B 1 73 ? -22.578 -21.641 -8.555 1 97.19 73 ARG B N 1
ATOM 5119 C CA . ARG B 1 73 ? -22.203 -20.641 -7.562 1 97.19 73 ARG B CA 1
ATOM 5120 C C . ARG B 1 73 ? -23.156 -20.688 -6.363 1 97.19 73 ARG B C 1
ATOM 5122 O O . ARG B 1 73 ? -24.25 -21.25 -6.445 1 97.19 73 ARG B O 1
ATOM 5129 N N . PHE B 1 74 ? -22.672 -20.234 -5.219 1 96.44 74 PHE B N 1
ATOM 5130 C CA . PHE B 1 74 ? -23.453 -19.828 -4.055 1 96.44 74 PHE B CA 1
ATOM 5131 C C . PHE B 1 74 ? -23.609 -18.312 -4 1 96.44 74 PHE B C 1
ATOM 5133 O O . PHE B 1 74 ? -22.625 -17.578 -4.125 1 96.44 74 PHE B O 1
ATOM 5140 N N . TYR B 1 75 ? -24.812 -17.828 -3.883 1 95.44 75 TYR B N 1
ATOM 5141 C CA . TYR B 1 75 ? -25.094 -16.406 -3.893 1 95.44 75 TYR B CA 1
ATOM 5142 C C . TYR B 1 75 ? -25.844 -15.992 -2.627 1 95.44 75 TYR B C 1
ATOM 5144 O O . TYR B 1 75 ? -26.828 -16.625 -2.25 1 95.44 75 TYR B O 1
ATOM 5152 N N . LEU B 1 76 ? -25.359 -15.07 -1.934 1 93.19 76 LEU B N 1
ATOM 5153 C CA . LEU B 1 76 ? -25.984 -14.477 -0.765 1 93.19 76 LEU B CA 1
ATOM 5154 C C . LEU B 1 76 ? -26.328 -13.008 -1.02 1 93.19 76 LEU B C 1
ATOM 5156 O O . LEU B 1 76 ? -25.438 -12.188 -1.245 1 93.19 76 LEU B O 1
ATOM 5160 N N . LYS B 1 77 ? -27.578 -12.68 -1.013 1 91.12 77 LYS B N 1
ATOM 5161 C CA . LYS B 1 77 ? -28.031 -11.312 -1.229 1 91.12 77 LYS B CA 1
ATOM 5162 C C . LYS B 1 77 ? -28.578 -10.703 0.061 1 91.12 77 LYS B C 1
ATOM 5164 O O . LYS B 1 77 ? -29.5 -11.242 0.664 1 91.12 77 LYS B O 1
ATOM 5169 N N . VAL B 1 78 ? -28.016 -9.57 0.426 1 85.62 78 VAL B N 1
ATOM 5170 C CA . VAL B 1 78 ? -28.469 -8.875 1.626 1 85.62 78 VAL B CA 1
ATOM 5171 C C . VAL B 1 78 ? -29.641 -7.961 1.284 1 85.62 78 VAL B C 1
ATOM 5173 O O . VAL B 1 78 ? -29.672 -7.344 0.215 1 85.62 78 VAL B O 1
ATOM 5176 N N . SER B 1 79 ? -30.766 -8.047 1.931 1 73.19 79 SER B N 1
ATOM 5177 C CA . SER B 1 79 ? -32 -7.336 1.639 1 73.19 79 SER B CA 1
ATOM 5178 C C . SER B 1 79 ? -31.812 -5.824 1.703 1 73.19 79 SER B C 1
ATOM 5180 O O . SER B 1 79 ? -32.219 -5.098 0.792 1 73.19 79 SER B O 1
ATOM 5182 N N . ASN B 1 80 ? -31.656 -5.273 2.941 1 61.72 80 ASN B N 1
ATOM 5183 C CA . ASN B 1 80 ? -31.859 -3.846 3.154 1 61.72 80 ASN B CA 1
ATOM 5184 C C . ASN B 1 80 ? -30.594 -3.047 2.877 1 61.72 80 ASN B C 1
ATOM 5186 O O . ASN B 1 80 ? -29.5 -3.414 3.334 1 61.72 80 ASN B O 1
ATOM 5190 N N . GLU B 1 81 ? -30.703 -2.17 1.804 1 55.72 81 GLU B N 1
ATOM 5191 C CA . GLU B 1 81 ? -29.688 -1.196 1.415 1 55.72 81 GLU B CA 1
ATOM 5192 C C . GLU B 1 81 ? -29.062 -0.534 2.639 1 55.72 81 GLU B C 1
ATOM 5194 O O . GLU B 1 81 ? -27.859 -0.247 2.648 1 55.72 81 GLU B O 1
ATOM 5199 N N . GLY B 1 82 ? -29.984 -0.29 3.551 1 51.31 82 GLY B N 1
ATOM 5200 C CA . GLY B 1 82 ? -29.484 0.376 4.742 1 51.31 82 GLY B CA 1
ATOM 5201 C C . GLY B 1 82 ? -28.453 -0.448 5.504 1 51.31 82 GLY B C 1
ATOM 5202 O O . GLY B 1 82 ? -27.484 0.094 6.035 1 51.31 82 GLY B O 1
ATOM 5203 N N . SER B 1 83 ? -28.719 -1.795 5.492 1 47.97 83 SER B N 1
ATOM 5204 C CA . SER B 1 83 ? -27.812 -2.713 6.18 1 47.97 83 SER B CA 1
ATOM 5205 C C . SER B 1 83 ? -26.484 -2.826 5.445 1 47.97 83 SER B C 1
ATOM 5207 O O . SER B 1 83 ? -25.438 -3.041 6.07 1 47.97 83 SER B O 1
ATOM 5209 N N . LYS B 1 84 ? -26.562 -2.758 4.184 1 53.25 84 LYS B N 1
ATOM 5210 C CA . LYS B 1 84 ? -25.328 -2.809 3.398 1 53.25 84 LYS B CA 1
ATOM 5211 C C . LYS B 1 84 ? -24.375 -1.7 3.814 1 53.25 84 LYS B C 1
ATOM 5213 O O . LYS B 1 84 ? -23.172 -1.933 3.945 1 53.25 84 LYS B O 1
ATOM 5218 N N . ARG B 1 85 ? -24.984 -0.554 3.93 1 50.09 85 ARG B N 1
ATOM 5219 C CA . ARG B 1 85 ? -24.219 0.639 4.25 1 50.09 85 ARG B CA 1
ATOM 5220 C C . ARG B 1 85 ? -23.75 0.611 5.703 1 50.09 85 ARG B C 1
ATOM 5222 O O . ARG B 1 85 ? -22.609 0.997 6 1 50.09 85 ARG B O 1
ATOM 5229 N N . ARG B 1 86 ? -24.828 0.177 6.578 1 46.12 86 ARG B N 1
ATOM 5230 C CA . ARG B 1 86 ? -24.562 0.361 8 1 46.12 86 ARG B CA 1
ATOM 5231 C C . ARG B 1 86 ? -23.578 -0.678 8.516 1 46.12 86 ARG B C 1
ATOM 5233 O O . ARG B 1 86 ? -22.688 -0.359 9.312 1 46.12 86 ARG B O 1
ATOM 5240 N N . ARG B 1 87 ? -23.891 -1.949 7.957 1 47.97 87 ARG B N 1
ATOM 5241 C CA . ARG B 1 87 ? -23.156 -3.031 8.609 1 47.97 87 ARG B CA 1
ATOM 5242 C C . ARG B 1 87 ? -21.984 -3.48 7.754 1 47.97 87 ARG B C 1
ATOM 5244 O O . ARG B 1 87 ? -21.188 -4.324 8.172 1 47.97 87 ARG B O 1
ATOM 5251 N N . GLY B 1 88 ? -21.844 -2.887 6.684 1 54.94 88 GLY B N 1
ATOM 5252 C CA . GLY B 1 88 ? -20.734 -3.221 5.816 1 54.94 88 GLY B CA 1
ATOM 5253 C C . GLY B 1 88 ? -20.859 -4.594 5.184 1 54.94 88 GLY B C 1
ATOM 5254 O O . GLY B 1 88 ? -19.844 -5.223 4.852 1 54.94 88 GLY B O 1
ATOM 5255 N N . ILE B 1 89 ? -22.125 -5.172 5.309 1 58.69 89 ILE B N 1
ATOM 5256 C CA . ILE B 1 89 ? -22.297 -6.504 4.746 1 58.69 89 ILE B CA 1
ATOM 5257 C C . ILE B 1 89 ? -22.672 -6.395 3.266 1 58.69 89 ILE B C 1
ATOM 5259 O O . ILE B 1 89 ? -23.531 -5.594 2.891 1 58.69 89 ILE B O 1
ATOM 5263 N N . GLN B 1 90 ? -21.891 -7.047 2.416 1 70.75 90 GLN B N 1
ATOM 5264 C CA . GLN B 1 90 ? -22.094 -6.988 0.972 1 70.75 90 GLN B CA 1
ATOM 5265 C C . GLN B 1 90 ? -22.547 -8.336 0.425 1 70.75 90 GLN B C 1
ATOM 5267 O O . GLN B 1 90 ? -22.438 -9.359 1.104 1 70.75 90 GLN B O 1
ATOM 5272 N N . ASP B 1 91 ? -23.297 -8.227 -0.73 1 85.88 91 ASP B N 1
ATOM 5273 C CA . ASP B 1 91 ? -23.641 -9.445 -1.46 1 85.88 91 ASP B CA 1
ATOM 5274 C C . ASP B 1 91 ? -22.406 -10.305 -1.714 1 85.88 91 ASP B C 1
ATOM 5276 O O . ASP B 1 91 ? -21.297 -9.781 -1.802 1 85.88 91 ASP B O 1
ATOM 5280 N N . SER B 1 92 ? -22.609 -11.57 -1.602 1 90.25 92 SER B N 1
ATOM 5281 C CA . SER B 1 92 ? -21.516 -12.492 -1.898 1 90.25 92 SER B CA 1
ATOM 5282 C C . SER B 1 92 ? -21.844 -13.375 -3.096 1 90.25 92 SER B C 1
ATOM 5284 O O . SER B 1 92 ? -22.922 -13.977 -3.15 1 90.25 92 SER B O 1
ATOM 5286 N N . ASN B 1 93 ? -21.109 -13.32 -4.098 1 93.62 93 ASN B N 1
ATOM 5287 C CA . ASN B 1 93 ? -21.172 -14.18 -5.277 1 93.62 93 ASN B CA 1
ATOM 5288 C C . ASN B 1 93 ? -19.953 -15.102 -5.352 1 93.62 93 ASN B C 1
ATOM 5290 O O . ASN B 1 93 ? -18.891 -14.695 -5.816 1 93.62 93 ASN B O 1
ATOM 5294 N N . ILE B 1 94 ? -20.156 -16.406 -5 1 96.12 94 ILE B N 1
ATOM 5295 C CA . ILE B 1 94 ? -19.016 -17.281 -4.832 1 96.12 94 ILE B CA 1
ATOM 5296 C C . ILE B 1 94 ? -19.141 -18.484 -5.762 1 96.12 94 ILE B C 1
ATOM 5298 O O . ILE B 1 94 ? -19.969 -19.375 -5.527 1 96.12 94 ILE B O 1
ATOM 5302 N N . PRO B 1 95 ? -18.297 -18.531 -6.797 1 96.69 95 PRO B N 1
ATOM 5303 C CA . PRO B 1 95 ? -18.25 -19.797 -7.527 1 96.69 95 PRO B CA 1
ATOM 5304 C C . PRO B 1 95 ? -17.938 -20.984 -6.625 1 96.69 95 PRO B C 1
ATOM 5306 O O . PRO B 1 95 ? -17.094 -20.891 -5.73 1 96.69 95 PRO B O 1
ATOM 5309 N N . LEU B 1 96 ? -18.547 -22.094 -6.887 1 96 96 LEU B N 1
ATOM 5310 C CA . LEU B 1 96 ? -18.406 -23.266 -6.016 1 96 96 LEU B CA 1
ATOM 5311 C C . LEU B 1 96 ? -16.953 -23.75 -5.988 1 96 96 LEU B C 1
ATOM 5313 O O . LEU B 1 96 ? -16.484 -24.219 -4.957 1 96 96 LEU B O 1
ATOM 5317 N N . GLY B 1 97 ? -16.281 -23.641 -7.121 1 95.12 97 GLY B N 1
ATOM 5318 C CA . GLY B 1 97 ? -14.898 -24.078 -7.195 1 95.12 97 GLY B CA 1
ATOM 5319 C C . GLY B 1 97 ? -13.969 -23.297 -6.301 1 95.12 97 GLY B C 1
ATOM 5320 O O . GLY B 1 97 ? -12.883 -23.75 -5.961 1 95.12 97 GLY B O 1
ATOM 5321 N N . LEU B 1 98 ? -14.367 -22.094 -5.891 1 95.75 98 LEU B N 1
ATOM 5322 C CA . LEU B 1 98 ? -13.547 -21.219 -5.062 1 95.75 98 LEU B CA 1
ATOM 5323 C C . LEU B 1 98 ? -13.68 -21.578 -3.588 1 95.75 98 LEU B C 1
ATOM 5325 O O . LEU B 1 98 ? -12.891 -21.125 -2.758 1 95.75 98 LEU B O 1
ATOM 5329 N N . ILE B 1 99 ? -14.672 -22.375 -3.23 1 95.69 99 ILE B N 1
ATOM 5330 C CA . ILE B 1 99 ? -14.898 -22.734 -1.833 1 95.69 99 ILE B CA 1
ATOM 5331 C C . ILE B 1 99 ? -13.891 -23.797 -1.392 1 95.69 99 ILE B C 1
ATOM 5333 O O . ILE B 1 99 ? -13.742 -24.828 -2.047 1 95.69 99 ILE B O 1
ATOM 5337 N N . GLU B 1 100 ? -13.227 -23.578 -0.347 1 93.62 100 GLU B N 1
ATOM 5338 C CA . GLU B 1 100 ? -12.25 -24.531 0.17 1 93.62 100 GLU B CA 1
ATOM 5339 C C . GLU B 1 100 ? -12.812 -25.328 1.344 1 93.62 100 GLU B C 1
ATOM 5341 O O . GLU B 1 100 ? -12.602 -26.531 1.438 1 93.62 100 GLU B O 1
ATOM 5346 N N . MET B 1 101 ? -13.477 -24.562 2.238 1 92.5 101 MET B N 1
ATOM 5347 C CA . MET B 1 101 ? -13.977 -25.219 3.447 1 92.5 101 MET B CA 1
ATOM 5348 C C . MET B 1 101 ? -15.25 -24.547 3.943 1 92.5 101 MET B C 1
ATOM 5350 O O . MET B 1 101 ? -15.445 -23.344 3.746 1 92.5 101 MET B O 1
ATOM 5354 N N . ILE B 1 102 ? -16.094 -25.344 4.5 1 95.12 102 ILE B N 1
ATOM 5355 C CA . ILE B 1 102 ? -17.328 -24.875 5.113 1 95.12 102 ILE B CA 1
ATOM 5356 C C . ILE B 1 102 ? -17.391 -25.344 6.566 1 95.12 102 ILE B C 1
ATOM 5358 O O . ILE B 1 102 ? -17.172 -26.516 6.859 1 95.12 102 ILE B O 1
ATOM 5362 N N . GLU B 1 103 ? -17.672 -24.391 7.426 1 94.12 103 GLU B N 1
ATOM 5363 C CA . GLU B 1 103 ? -17.734 -24.719 8.844 1 94.12 103 GLU B CA 1
ATOM 5364 C C . GLU B 1 103 ? -19 -24.141 9.477 1 94.12 103 GLU B C 1
ATOM 5366 O O . GLU B 1 103 ? -19.5 -23.094 9.062 1 94.12 103 GLU B O 1
ATOM 5371 N N . ILE B 1 104 ? -19.5 -24.891 10.344 1 92 104 ILE B N 1
ATOM 5372 C CA . ILE B 1 104 ? -20.609 -24.422 11.156 1 92 104 ILE B CA 1
ATOM 5373 C C . ILE B 1 104 ? -20.094 -23.875 12.484 1 92 104 ILE B C 1
ATOM 5375 O O . ILE B 1 104 ? -19.188 -24.469 13.086 1 92 104 ILE B O 1
ATOM 5379 N N . LYS B 1 105 ? -20.594 -22.688 12.828 1 85.19 105 LYS B N 1
ATOM 5380 C CA . LYS B 1 105 ? -20.25 -22.125 14.133 1 85.19 105 LYS B CA 1
ATOM 5381 C C . LYS B 1 105 ? -21.5 -21.859 14.961 1 85.19 105 LYS B C 1
ATOM 5383 O O . LYS B 1 105 ? -22.453 -21.25 14.477 1 85.19 105 LYS B O 1
ATOM 5388 N N . ASP B 1 106 ? -21.547 -22.188 16.281 1 80.88 106 ASP B N 1
ATOM 5389 C CA . ASP B 1 106 ? -22.578 -22.016 17.297 1 80.88 106 ASP B CA 1
ATOM 5390 C C . ASP B 1 106 ? -23.953 -22.406 16.766 1 80.88 106 ASP B C 1
ATOM 5392 O O . ASP B 1 106 ? -24.969 -21.812 17.141 1 80.88 106 ASP B O 1
ATOM 5396 N N . LEU B 1 107 ? -24.047 -23.172 15.82 1 77.75 107 LEU B N 1
ATOM 5397 C CA . LEU B 1 107 ? -25.219 -23.781 15.227 1 77.75 107 LEU B CA 1
ATOM 5398 C C . LEU B 1 107 ? -26.109 -22.734 14.586 1 77.75 107 LEU B C 1
ATOM 5400 O O . LEU B 1 107 ? -27.25 -23.016 14.203 1 77.75 107 LEU B O 1
ATOM 5404 N N . PHE B 1 108 ? -25.656 -21.516 14.484 1 84.12 108 PHE B N 1
ATOM 5405 C CA . PHE B 1 108 ? -26.531 -20.5 13.898 1 84.12 108 PHE B CA 1
ATOM 5406 C C . PHE B 1 108 ? -25.875 -19.859 12.672 1 84.12 108 PHE B C 1
ATOM 5408 O O . PHE B 1 108 ? -26.547 -19.203 11.883 1 84.12 108 PHE B O 1
ATOM 5415 N N . TYR B 1 109 ? -24.656 -20.094 12.469 1 90.56 109 TYR B N 1
ATOM 5416 C CA . TYR B 1 109 ? -24.156 -19.469 11.242 1 90.56 109 TYR B CA 1
ATOM 5417 C C . TYR B 1 109 ? -23.094 -20.328 10.586 1 90.56 109 TYR B C 1
ATOM 5419 O O . TYR B 1 109 ? -22.469 -21.172 11.242 1 90.56 109 TYR B O 1
ATOM 5427 N N . ILE B 1 110 ? -23.016 -20.359 9.297 1 93.69 110 ILE B N 1
ATOM 5428 C CA . ILE B 1 110 ? -22.078 -21.078 8.438 1 93.69 110 ILE B CA 1
ATOM 5429 C C . ILE B 1 110 ? -20.984 -20.109 7.965 1 93.69 110 ILE B C 1
ATOM 5431 O O . ILE B 1 110 ? -21.266 -18.969 7.617 1 93.69 110 ILE B O 1
ATOM 5435 N N . ILE B 1 111 ? -19.75 -20.547 8.086 1 94.31 111 ILE B N 1
ATOM 5436 C CA . ILE B 1 111 ? -18.641 -19.781 7.527 1 94.31 111 ILE B CA 1
ATOM 5437 C C . ILE B 1 111 ? -18.094 -20.5 6.289 1 94.31 111 ILE B C 1
ATOM 5439 O O . ILE B 1 111 ? -17.688 -21.656 6.363 1 94.31 111 ILE B O 1
ATOM 5443 N N . ILE B 1 112 ? -18.109 -19.844 5.203 1 95.25 112 ILE B N 1
ATOM 5444 C CA . ILE B 1 112 ? -17.562 -20.344 3.947 1 95.25 112 ILE B CA 1
ATOM 5445 C C . ILE B 1 112 ? -16.188 -19.734 3.697 1 95.25 112 ILE B C 1
ATOM 5447 O O . ILE B 1 112 ? -16.062 -18.516 3.531 1 95.25 112 ILE B O 1
ATOM 5451 N N . SER B 1 113 ? -15.148 -20.547 3.713 1 95 113 SER B N 1
ATOM 5452 C CA . SER B 1 113 ? -13.781 -20.109 3.449 1 95 113 SER B CA 1
ATOM 5453 C C . SER B 1 113 ? -13.383 -20.391 2.008 1 95 113 SER B C 1
ATOM 5455 O O . SER B 1 113 ? -13.469 -21.531 1.553 1 95 113 SER B O 1
ATOM 5457 N N . CYS B 1 114 ? -12.883 -19.406 1.314 1 95.56 114 CYS B N 1
ATOM 5458 C CA . CYS B 1 114 ? -12.609 -19.547 -0.11 1 95.56 114 CYS B CA 1
ATOM 5459 C C . CYS B 1 114 ? -11.102 -19.609 -0.371 1 95.56 114 CYS B C 1
ATOM 5461 O O . CYS B 1 114 ? -10.305 -19.234 0.493 1 95.56 114 CYS B O 1
ATOM 5463 N N . LYS B 1 115 ? -10.773 -20.047 -1.538 1 95.31 115 LYS B N 1
ATOM 5464 C CA . LYS B 1 115 ? -9.391 -20.25 -1.964 1 95.31 115 LYS B CA 1
ATOM 5465 C C . LYS B 1 115 ? -8.719 -18.922 -2.283 1 95.31 115 LYS B C 1
ATOM 5467 O O . LYS B 1 115 ? -7.492 -18.844 -2.4 1 95.31 115 LYS B O 1
ATOM 5472 N N . ASP B 1 116 ? -9.438 -17.812 -2.449 1 91.38 116 ASP B N 1
ATOM 5473 C CA . ASP B 1 116 ? -8.883 -16.469 -2.674 1 91.38 116 ASP B CA 1
ATOM 5474 C C . ASP B 1 116 ? -8.805 -15.688 -1.369 1 91.38 116 ASP B C 1
ATOM 5476 O O . ASP B 1 116 ? -8.758 -14.453 -1.385 1 91.38 116 ASP B O 1
ATOM 5480 N N . SER B 1 117 ? -8.922 -16.312 -0.267 1 92.38 117 SER B N 1
ATOM 5481 C CA . SER B 1 117 ? -8.758 -15.797 1.087 1 92.38 117 SER B CA 1
ATOM 5482 C C . SER B 1 117 ? -10.023 -15.086 1.563 1 92.38 117 SER B C 1
ATOM 5484 O O . SER B 1 117 ? -10.117 -14.695 2.727 1 92.38 117 SER B O 1
ATOM 5486 N N . ARG B 1 118 ? -10.984 -15.023 0.801 1 91 118 ARG B N 1
ATOM 5487 C CA . ARG B 1 118 ? -12.227 -14.391 1.222 1 91 118 ARG B CA 1
ATOM 5488 C C . ARG B 1 118 ? -13.086 -15.352 2.033 1 91 118 ARG B C 1
ATOM 5490 O O . ARG B 1 118 ? -12.945 -16.578 1.91 1 91 118 ARG B O 1
ATOM 5497 N N . THR B 1 119 ? -13.922 -14.766 2.857 1 91.94 119 THR B N 1
ATOM 5498 C CA . THR B 1 119 ? -14.836 -15.562 3.672 1 91.94 119 THR B CA 1
ATOM 5499 C C . THR B 1 119 ? -16.25 -14.977 3.631 1 91.94 119 THR B C 1
ATOM 5501 O O . THR B 1 119 ? -16.422 -13.773 3.439 1 91.94 119 THR B O 1
ATOM 5504 N N . CYS B 1 120 ? -17.172 -15.828 3.684 1 91.12 120 CYS B N 1
ATOM 5505 C CA . CYS B 1 120 ? -18.578 -15.445 3.729 1 91.12 120 CYS B CA 1
ATOM 5506 C C . CYS B 1 120 ? -19.281 -16.078 4.93 1 91.12 120 CYS B C 1
ATOM 5508 O O . CYS B 1 120 ? -19.125 -17.266 5.188 1 91.12 120 CYS B O 1
ATOM 5510 N N . ARG B 1 121 ? -20.016 -15.234 5.617 1 89.25 121 ARG B N 1
ATOM 5511 C CA . ARG B 1 121 ? -20.766 -15.711 6.773 1 89.25 121 ARG B CA 1
ATOM 5512 C C . ARG B 1 121 ? -22.266 -15.688 6.492 1 89.25 121 ARG B C 1
ATOM 5514 O O . ARG B 1 121 ? -22.812 -14.68 6.039 1 89.25 121 ARG B O 1
ATOM 5521 N N . CYS B 1 122 ? -22.875 -16.797 6.746 1 91 122 CYS B N 1
ATOM 5522 C CA . CYS B 1 122 ? -24.328 -16.938 6.613 1 91 122 CYS B CA 1
ATOM 5523 C C . CYS B 1 122 ? -24.969 -17.219 7.961 1 91 122 CYS B C 1
ATOM 5525 O O . CYS B 1 122 ? -24.641 -18.188 8.633 1 91 122 CYS B O 1
ATOM 5527 N N . THR B 1 123 ? -25.906 -16.359 8.219 1 91.12 123 THR B N 1
ATOM 5528 C CA . THR B 1 123 ? -26.625 -16.531 9.477 1 91.12 123 THR B CA 1
ATOM 5529 C C . THR B 1 123 ? -28.047 -17.016 9.227 1 91.12 123 THR B C 1
ATOM 5531 O O . THR B 1 123 ? -28.703 -16.562 8.273 1 91.12 123 THR B O 1
ATOM 5534 N N . PHE B 1 124 ? -28.516 -17.859 10.164 1 91.62 124 PHE B N 1
ATOM 5535 C CA . PHE B 1 124 ? -29.828 -18.453 9.977 1 91.62 124 PHE B CA 1
ATOM 5536 C C . PHE B 1 124 ? -30.703 -18.234 11.203 1 91.62 124 PHE B C 1
ATOM 5538 O O . PHE B 1 124 ? -30.188 -17.984 12.297 1 91.62 124 PHE B O 1
ATOM 5545 N N . THR B 1 125 ? -31.984 -18.344 10.992 1 87.94 125 THR B N 1
ATOM 5546 C CA . THR B 1 125 ? -32.938 -18.109 12.062 1 87.94 125 THR B CA 1
ATOM 5547 C C . THR B 1 125 ? -33.094 -19.359 12.922 1 87.94 125 THR B C 1
ATOM 5549 O O . THR B 1 125 ? -33.438 -19.266 14.102 1 87.94 125 THR B O 1
ATOM 5552 N N . THR B 1 126 ? -33 -20.562 12.266 1 89.38 126 THR B N 1
ATOM 5553 C CA . THR B 1 126 ? -33.125 -21.812 13.008 1 89.38 126 THR B CA 1
ATOM 5554 C C . THR B 1 126 ? -31.938 -22.719 12.758 1 89.38 126 THR B C 1
ATOM 5556 O O . THR B 1 126 ? -31.281 -22.625 11.719 1 89.38 126 THR B O 1
ATOM 5559 N N . ASN B 1 127 ? -31.75 -23.625 13.672 1 90.75 127 ASN B N 1
ATOM 5560 C CA . ASN B 1 127 ? -30.656 -24.594 13.562 1 90.75 127 ASN B CA 1
ATOM 5561 C C . ASN B 1 127 ? -30.891 -25.594 12.43 1 90.75 127 ASN B C 1
ATOM 5563 O O . ASN B 1 127 ? -29.953 -26.016 11.766 1 90.75 127 ASN B O 1
ATOM 5567 N N . ASP B 1 128 ? -32.094 -25.906 12.305 1 90.56 128 ASP B N 1
ATOM 5568 C CA . ASP B 1 128 ? -32.438 -26.875 11.273 1 90.56 128 ASP B CA 1
ATOM 5569 C C . ASP B 1 128 ? -32.125 -26.344 9.883 1 90.56 128 ASP B C 1
ATOM 5571 O O . ASP B 1 128 ? -31.562 -27.078 9.047 1 90.56 128 ASP B O 1
ATOM 5575 N N . LEU B 1 129 ? -32.469 -25.141 9.727 1 90.75 129 LEU B N 1
ATOM 5576 C CA . LEU B 1 129 ? -32.188 -24.516 8.438 1 90.75 129 LEU B CA 1
ATOM 5577 C C . LEU B 1 129 ? -30.688 -24.406 8.211 1 90.75 129 LEU B C 1
ATOM 5579 O O . LEU B 1 129 ? -30.219 -24.625 7.09 1 90.75 129 LEU B O 1
ATOM 5583 N N . CYS B 1 130 ? -30 -24.031 9.227 1 94.06 130 CYS B N 1
ATOM 5584 C CA . CYS B 1 130 ? -28.547 -23.938 9.148 1 94.06 130 CYS B CA 1
ATOM 5585 C C . CYS B 1 130 ? -27.938 -25.266 8.758 1 94.06 130 CYS B C 1
ATOM 5587 O O . CYS B 1 130 ? -27.078 -25.328 7.871 1 94.06 130 CYS B O 1
ATOM 5589 N N . LEU B 1 131 ? -28.359 -26.328 9.352 1 93.88 131 LEU B N 1
ATOM 5590 C CA . LEU B 1 131 ? -27.828 -27.672 9.078 1 93.88 131 LEU B CA 1
ATOM 5591 C C . LEU B 1 131 ? -28.172 -28.109 7.66 1 93.88 131 LEU B C 1
ATOM 5593 O O . LEU B 1 131 ? -27.375 -28.781 7.008 1 93.88 131 LEU B O 1
ATOM 5597 N N . GLU B 1 132 ? -29.359 -27.812 7.219 1 93.94 132 GLU B N 1
ATOM 5598 C CA . GLU B 1 132 ? -29.781 -28.172 5.863 1 93.94 132 GLU B CA 1
ATOM 5599 C C . GLU B 1 132 ? -28.875 -27.531 4.82 1 93.94 132 GLU B C 1
ATOM 5601 O O . GLU B 1 132 ? -28.422 -28.188 3.881 1 93.94 132 GLU B O 1
ATOM 5606 N N . TRP B 1 133 ? -28.656 -26.297 5.012 1 95.38 133 TRP B N 1
ATOM 5607 C CA . TRP B 1 133 ? -27.812 -25.578 4.062 1 95.38 133 TRP B CA 1
ATOM 5608 C C . TRP B 1 133 ? -26.359 -26.031 4.164 1 95.38 133 TRP B C 1
ATOM 5610 O O . TRP B 1 133 ? -25.656 -26.078 3.16 1 95.38 133 TRP B O 1
ATOM 5620 N N . TYR B 1 134 ? -25.969 -26.328 5.348 1 95.62 134 TYR B N 1
ATOM 5621 C CA . TYR B 1 134 ? -24.625 -26.891 5.523 1 95.62 134 TYR B CA 1
ATOM 5622 C C . TYR B 1 134 ? -24.469 -28.156 4.715 1 95.62 134 TYR B C 1
ATOM 5624 O O . TYR B 1 134 ? -23.453 -28.344 4.027 1 95.62 134 TYR B O 1
ATOM 5632 N N . LYS B 1 135 ? -25.406 -29.016 4.762 1 95.31 135 LYS B N 1
ATOM 5633 C CA . LYS B 1 135 ? -25.375 -30.266 4.02 1 95.31 135 LYS B CA 1
ATOM 5634 C C . LYS B 1 135 ? -25.375 -30.016 2.516 1 95.31 135 LYS B C 1
ATOM 5636 O O . LYS B 1 135 ? -24.625 -30.656 1.776 1 95.31 135 LYS B O 1
ATOM 5641 N N . ARG B 1 136 ? -26.203 -29.125 2.09 1 95.5 136 ARG B N 1
ATOM 5642 C CA . ARG B 1 136 ? -26.281 -28.781 0.673 1 95.5 136 ARG B CA 1
ATOM 5643 C C . ARG B 1 136 ? -24.938 -28.281 0.16 1 95.5 136 ARG B C 1
ATOM 5645 O O . ARG B 1 136 ? -24.469 -28.703 -0.893 1 95.5 136 ARG B O 1
ATOM 5652 N N . LEU B 1 137 ? -24.359 -27.391 0.939 1 95.94 137 LEU B N 1
ATOM 5653 C CA . LEU B 1 137 ? -23.109 -26.766 0.531 1 95.94 137 LEU B CA 1
ATOM 5654 C C . LEU B 1 137 ? -21.969 -27.781 0.567 1 95.94 137 LEU B C 1
ATOM 5656 O O . LEU B 1 137 ? -21.094 -27.781 -0.313 1 95.94 137 LEU B O 1
ATOM 5660 N N . THR B 1 138 ? -21.922 -28.609 1.554 1 94.38 138 THR B N 1
ATOM 5661 C CA . THR B 1 138 ? -20.875 -29.609 1.681 1 94.38 138 THR B CA 1
ATOM 5662 C C . THR B 1 138 ? -20.938 -30.609 0.529 1 94.38 138 THR B C 1
ATOM 5664 O O . THR B 1 138 ? -19.891 -31.094 0.066 1 94.38 138 THR B O 1
ATOM 5667 N N . ARG B 1 139 ? -22.047 -30.875 0.086 1 93.12 139 ARG B N 1
ATOM 5668 C CA . ARG B 1 139 ? -22.25 -31.828 -1.001 1 93.12 139 ARG B CA 1
ATOM 5669 C C . ARG B 1 139 ? -21.703 -31.281 -2.316 1 93.12 139 ARG B C 1
ATOM 5671 O O . ARG B 1 139 ? -21.125 -32 -3.111 1 93.12 139 ARG B O 1
ATOM 5678 N N . VAL B 1 140 ? -21.859 -30.094 -2.523 1 91.5 140 VAL B N 1
ATOM 5679 C CA . VAL B 1 140 ? -21.562 -29.516 -3.83 1 91.5 140 VAL B CA 1
ATOM 5680 C C . VAL B 1 140 ? -20.062 -29.203 -3.924 1 91.5 140 VAL B C 1
ATOM 5682 O O . VAL B 1 140 ? -19.531 -29.016 -5.02 1 91.5 140 VAL B O 1
ATOM 5685 N N . ILE B 1 141 ? -19.344 -29.156 -2.822 1 90.81 141 ILE B N 1
ATOM 5686 C CA . ILE B 1 141 ? -17.938 -28.766 -2.893 1 90.81 141 ILE B CA 1
ATOM 5687 C C . ILE B 1 141 ? -17.062 -30 -3.047 1 90.81 141 ILE B C 1
ATOM 5689 O O . ILE B 1 141 ? -15.852 -29.891 -3.203 1 90.81 141 ILE B O 1
ATOM 5693 N N . VAL B 1 142 ? -17.688 -31.125 -3.047 1 88.25 142 VAL B N 1
ATOM 5694 C CA . VAL B 1 142 ? -16.953 -32.375 -3.264 1 88.25 142 VAL B CA 1
ATOM 5695 C C . VAL B 1 142 ? -16.422 -32.406 -4.691 1 88.25 142 VAL B C 1
ATOM 5697 O O . VAL B 1 142 ? -17.125 -32.031 -5.637 1 88.25 142 VAL B O 1
ATOM 5700 N N . SER B 1 143 ? -15.195 -32.844 -4.828 1 85.81 143 SER B N 1
ATOM 5701 C CA . SER B 1 143 ? -14.578 -32.906 -6.145 1 85.81 143 SER B CA 1
ATOM 5702 C C . SER B 1 143 ? -15.297 -33.906 -7.047 1 85.81 143 SER B C 1
ATOM 5704 O O . SER B 1 143 ? -15.602 -35.031 -6.633 1 85.81 143 SER B O 1
ATOM 5706 N N . PRO B 1 144 ? -15.523 -33.469 -8.188 1 86.19 144 PRO B N 1
ATOM 5707 C CA . PRO B 1 144 ? -16.172 -34.406 -9.109 1 86.19 144 PRO B CA 1
ATOM 5708 C C . PRO B 1 144 ? -15.297 -35.594 -9.445 1 86.19 144 PRO B C 1
ATOM 5710 O O . PRO B 1 144 ? -14.07 -35.5 -9.523 1 86.19 144 PRO B O 1
ATOM 5713 N N . LYS B 1 145 ? -15.953 -36.656 -9.633 1 85.25 145 LYS B N 1
ATOM 5714 C CA . LYS B 1 145 ? -15.234 -37.875 -9.984 1 85.25 145 LYS B CA 1
ATOM 5715 C C . LYS B 1 145 ? -14.664 -37.781 -11.398 1 85.25 145 LYS B C 1
ATOM 5717 O O . LYS B 1 145 ? -13.539 -38.219 -11.641 1 85.25 145 LYS B O 1
ATOM 5722 N N . ASN B 1 146 ? -15.516 -37.25 -12.227 1 90.12 146 ASN B N 1
ATOM 5723 C CA . ASN B 1 146 ? -15.07 -37.031 -13.602 1 90.12 146 ASN B CA 1
ATOM 5724 C C . ASN B 1 146 ? -14.891 -35.531 -13.883 1 90.12 146 ASN B C 1
ATOM 5726 O O . ASN B 1 146 ? -15.742 -34.719 -13.539 1 90.12 146 ASN B O 1
ATOM 5730 N N . VAL B 1 147 ? -13.789 -35.312 -14.547 1 92.75 147 VAL B N 1
ATOM 5731 C CA . VAL B 1 147 ? -13.461 -33.906 -14.852 1 92.75 147 VAL B CA 1
ATOM 5732 C C . VAL B 1 147 ? -14.555 -33.312 -15.727 1 92.75 147 VAL B C 1
ATOM 5734 O O . VAL B 1 147 ? -14.828 -32.094 -15.641 1 92.75 147 VAL B O 1
ATOM 5737 N N . GLN B 1 148 ? -15.258 -34.094 -16.484 1 92.5 148 GLN B N 1
ATOM 5738 C CA . GLN B 1 148 ? -16.281 -33.625 -17.406 1 92.5 148 GLN B CA 1
ATOM 5739 C C . GLN B 1 148 ? -17.516 -33.125 -16.672 1 92.5 148 GLN B C 1
ATOM 5741 O O . GLN B 1 148 ? -18.391 -32.469 -17.25 1 92.5 148 GLN B O 1
ATOM 5746 N N . ASP B 1 149 ? -17.562 -33.406 -15.406 1 92.5 149 ASP B N 1
ATOM 5747 C CA . ASP B 1 149 ? -18.703 -33 -14.602 1 92.5 149 ASP B CA 1
ATOM 5748 C C . ASP B 1 149 ? -18.516 -31.578 -14.078 1 92.5 149 ASP B C 1
ATOM 5750 O O . ASP B 1 149 ? -19.438 -30.984 -13.492 1 92.5 149 ASP B O 1
ATOM 5754 N N . VAL B 1 150 ? -17.391 -31.062 -14.297 1 94.94 150 VAL B N 1
ATOM 5755 C CA . VAL B 1 150 ? -17.125 -29.688 -13.898 1 94.94 150 VAL B CA 1
ATOM 5756 C C . VAL B 1 150 ? -17.969 -28.734 -14.734 1 94.94 150 VAL B C 1
ATOM 5758 O O . VAL B 1 150 ? -18.188 -28.969 -15.922 1 94.94 150 VAL B O 1
ATOM 5761 N N . PHE B 1 151 ? -18.406 -27.656 -14.148 1 95.81 151 PHE B N 1
ATOM 5762 C CA . PHE B 1 151 ? -19.375 -26.75 -14.758 1 95.81 151 PHE B CA 1
ATOM 5763 C C . PHE B 1 151 ? -18.844 -26.203 -16.078 1 95.81 151 PHE B C 1
ATOM 5765 O O . PHE B 1 151 ? -19.609 -25.859 -16.969 1 95.81 151 PHE B O 1
ATOM 5772 N N . ALA B 1 152 ? -17.547 -26.109 -16.25 1 96.12 152 ALA B N 1
ATOM 5773 C CA . ALA B 1 152 ? -16.938 -25.547 -17.453 1 96.12 152 ALA B CA 1
ATOM 5774 C C . ALA B 1 152 ? -17.422 -26.266 -18.703 1 96.12 152 ALA B C 1
ATOM 5776 O O . ALA B 1 152 ? -17.609 -25.641 -19.75 1 96.12 152 ALA B O 1
ATOM 5777 N N . PHE B 1 153 ? -17.672 -27.516 -18.594 1 95.69 153 PHE B N 1
ATOM 5778 C CA . PHE B 1 153 ? -18.125 -28.312 -19.719 1 95.69 153 PHE B CA 1
ATOM 5779 C C . PHE B 1 153 ? -19.578 -28.016 -20.047 1 95.69 153 PHE B C 1
ATOM 5781 O O . PHE B 1 153 ? -19.938 -27.812 -21.203 1 95.69 153 PHE B O 1
ATOM 5788 N N . ALA B 1 154 ? -20.375 -27.953 -18.984 1 94.69 154 ALA B N 1
ATOM 5789 C CA . ALA B 1 154 ? -21.781 -27.625 -19.156 1 94.69 154 ALA B CA 1
ATOM 5790 C C . ALA B 1 154 ? -21.938 -26.219 -19.734 1 94.69 154 ALA B C 1
ATOM 5792 O O . ALA B 1 154 ? -22.766 -25.984 -20.625 1 94.69 154 ALA B O 1
ATOM 5793 N N . PHE B 1 155 ? -21.219 -25.344 -19.188 1 94.56 155 PHE B N 1
ATOM 5794 C CA . PHE B 1 155 ? -21.234 -23.969 -19.672 1 94.56 155 PHE B CA 1
ATOM 5795 C C . PHE B 1 155 ? -20.938 -23.891 -21.156 1 94.56 155 PHE B C 1
ATOM 5797 O O . PHE B 1 155 ? -21.656 -23.25 -21.906 1 94.56 155 PHE B O 1
ATOM 5804 N N . HIS B 1 156 ? -19.859 -24.547 -21.562 1 92.94 156 HIS B N 1
ATOM 5805 C CA . HIS B 1 156 ? -19.438 -24.578 -22.953 1 92.94 156 HIS B CA 1
ATOM 5806 C C . HIS B 1 156 ? -20.516 -25.203 -23.844 1 92.94 156 HIS B C 1
ATOM 5808 O O . HIS B 1 156 ? -20.891 -24.641 -24.875 1 92.94 156 HIS B O 1
ATOM 5814 N N . ALA B 1 157 ? -21.078 -26.312 -23.453 1 92.62 157 ALA B N 1
ATOM 5815 C CA . ALA B 1 157 ? -22.078 -27.031 -24.219 1 92.62 157 ALA B CA 1
ATOM 5816 C C . ALA B 1 157 ? -23.312 -26.188 -24.453 1 92.62 157 ALA B C 1
ATOM 5818 O O . ALA B 1 157 ? -23.812 -26.094 -25.578 1 92.62 157 ALA B O 1
ATOM 5819 N N . TRP B 1 158 ? -23.734 -25.578 -23.406 1 91.75 158 TRP B N 1
ATOM 5820 C CA . TRP B 1 158 ? -24.969 -24.797 -23.484 1 91.75 158 TRP B CA 1
ATOM 5821 C C . TRP B 1 158 ? -24.734 -23.469 -24.203 1 91.75 158 TRP B C 1
ATOM 5823 O O . TRP B 1 158 ? -25.609 -22.984 -24.922 1 91.75 158 TRP B O 1
ATOM 5833 N N . ALA B 1 159 ? -23.625 -22.906 -23.953 1 89.25 159 ALA B N 1
ATOM 5834 C CA . ALA B 1 159 ? -23.312 -21.625 -24.562 1 89.25 159 ALA B CA 1
ATOM 5835 C C . ALA B 1 159 ? -23.234 -21.75 -26.094 1 89.25 159 ALA B C 1
ATOM 5837 O O . ALA B 1 159 ? -23.703 -20.875 -26.812 1 89.25 159 ALA B O 1
ATOM 5838 N N . ILE B 1 160 ? -22.609 -22.75 -26.531 1 85.31 160 ILE B N 1
ATOM 5839 C CA . ILE B 1 160 ? -22.469 -22.984 -27.969 1 85.31 160 ILE B CA 1
ATOM 5840 C C . ILE B 1 160 ? -23.828 -23.25 -28.578 1 85.31 160 ILE B C 1
ATOM 5842 O O . ILE B 1 160 ? -24.125 -22.766 -29.672 1 85.31 160 ILE B O 1
ATOM 5846 N N . GLU B 1 161 ? -24.641 -23.906 -27.906 1 83.19 161 GLU B N 1
ATOM 5847 C CA . GLU B 1 161 ? -25.969 -24.234 -28.422 1 83.19 161 GLU B CA 1
ATOM 5848 C C . GLU B 1 161 ? -26.891 -23.031 -28.359 1 83.19 161 GLU B C 1
ATOM 5850 O O . GLU B 1 161 ? -27.672 -22.797 -29.281 1 83.19 161 GLU B O 1
ATOM 5855 N N . ASP B 1 162 ? -26.859 -22.422 -27.094 1 72.5 162 ASP B N 1
ATOM 5856 C CA . ASP B 1 162 ? -27.719 -21.25 -26.922 1 72.5 162 ASP B CA 1
ATOM 5857 C C . ASP B 1 162 ? -27.312 -20.125 -27.859 1 72.5 162 ASP B C 1
ATOM 5859 O O . ASP B 1 162 ? -28.141 -19.312 -28.266 1 72.5 162 ASP B O 1
ATOM 5863 N N . GLN B 1 163 ? -26.047 -19.766 -27.922 1 58.88 163 GLN B N 1
ATOM 5864 C CA . GLN B 1 163 ? -25.5 -18.688 -28.719 1 58.88 163 GLN B CA 1
ATOM 5865 C C . GLN B 1 163 ? -25.391 -19.078 -30.188 1 58.88 163 GLN B C 1
ATOM 5867 O O . GLN B 1 163 ? -24.75 -18.391 -30.984 1 58.88 163 GLN B O 1
ATOM 5872 N N . CYS B 1 164 ? -25.859 -20.156 -30.688 1 49.91 164 CYS B N 1
ATOM 5873 C CA . CYS B 1 164 ? -26.078 -19.906 -32.094 1 49.91 164 CYS B CA 1
ATOM 5874 C C . CYS B 1 164 ? -26.391 -18.438 -32.344 1 49.91 164 CYS B C 1
ATOM 5876 O O . CYS B 1 164 ? -26.484 -18.016 -33.5 1 49.91 164 CYS B O 1
ATOM 5878 N N . ASN B 1 165 ? -26.688 -17.578 -31.297 1 43.56 165 ASN B N 1
ATOM 5879 C CA . ASN B 1 165 ? -26.812 -16.156 -31.578 1 43.56 165 ASN B CA 1
ATOM 5880 C C . ASN B 1 165 ? -25.469 -15.445 -31.484 1 43.56 165 ASN B C 1
ATOM 5882 O O . ASN B 1 165 ? -24.531 -15.969 -30.875 1 43.56 165 ASN B O 1
ATOM 5886 N N . GLU B 1 166 ? -25.188 -14.047 -32.031 1 42.78 166 GLU B N 1
ATOM 5887 C CA . GLU B 1 166 ? -24.094 -13.203 -32.5 1 42.78 166 GLU B CA 1
ATOM 5888 C C . GLU B 1 166 ? -23.062 -12.977 -31.391 1 42.78 166 GLU B C 1
ATOM 5890 O O . GLU B 1 166 ? -21.859 -12.953 -31.656 1 42.78 166 GLU B O 1
ATOM 5895 N N . ASP B 1 167 ? -23.344 -12.445 -30.125 1 43.56 167 ASP B N 1
ATOM 5896 C CA . ASP B 1 167 ? -22.578 -11.539 -29.281 1 43.56 167 ASP B CA 1
ATOM 5897 C C . ASP B 1 167 ? -21.609 -12.312 -28.391 1 43.56 167 ASP B C 1
ATOM 5899 O O . ASP B 1 167 ? -20.75 -11.711 -27.734 1 43.56 167 ASP B O 1
ATOM 5903 N N . ILE B 1 168 ? -21.859 -13.484 -27.859 1 49.84 168 ILE B N 1
ATOM 5904 C CA . ILE B 1 168 ? -21.062 -14.172 -26.844 1 49.84 168 ILE B CA 1
ATOM 5905 C C . ILE B 1 168 ? -19.656 -14.453 -27.391 1 49.84 168 ILE B C 1
ATOM 5907 O O . ILE B 1 168 ? -18.75 -14.75 -26.625 1 49.84 168 ILE B O 1
ATOM 5911 N N . SER B 1 169 ? -19.531 -14.625 -28.703 1 53.59 169 SER B N 1
ATOM 5912 C CA . SER B 1 169 ? -18.344 -15.055 -29.422 1 53.59 169 SER B CA 1
ATOM 5913 C C . SER B 1 169 ? -17.172 -14.102 -29.188 1 53.59 169 SER B C 1
ATOM 5915 O O . SER B 1 169 ? -16.016 -14.516 -29.172 1 53.59 169 SER B O 1
ATOM 5917 N N . SER B 1 170 ? -17.547 -12.828 -28.812 1 58.75 170 SER B N 1
ATOM 5918 C CA . SER B 1 170 ? -16.391 -11.945 -28.906 1 58.75 170 SER B CA 1
ATOM 5919 C C . SER B 1 170 ? -15.508 -12.047 -27.672 1 58.75 170 SER B C 1
ATOM 5921 O O . SER B 1 170 ? -14.289 -11.898 -27.75 1 58.75 170 SER B O 1
ATOM 5923 N N . ASN B 1 171 ? -16.094 -12.594 -26.453 1 77.19 171 ASN B N 1
ATOM 5924 C CA . ASN B 1 171 ? -15.273 -12.586 -25.25 1 77.19 171 ASN B CA 1
ATOM 5925 C C . ASN B 1 171 ? -14.93 -14.008 -24.797 1 77.19 171 ASN B C 1
ATOM 5927 O O . ASN B 1 171 ? -14.117 -14.195 -23.891 1 77.19 171 ASN B O 1
ATOM 5931 N N . LEU B 1 172 ? -15.648 -14.977 -25.484 1 81.25 172 LEU B N 1
ATOM 5932 C CA . LEU B 1 172 ? -15.398 -16.375 -25.172 1 81.25 172 LEU B CA 1
ATOM 5933 C C . LEU B 1 172 ? -14.797 -17.094 -26.375 1 81.25 172 LEU B C 1
ATOM 5935 O O . LEU B 1 172 ? -15.109 -16.766 -27.531 1 81.25 172 LEU B O 1
ATOM 5939 N N . GLY B 1 173 ? -13.789 -17.953 -26.109 1 84.19 173 GLY B N 1
ATOM 5940 C CA . GLY B 1 173 ? -13.156 -18.688 -27.203 1 84.19 173 GLY B CA 1
ATOM 5941 C C . GLY B 1 173 ? -12.203 -19.766 -26.719 1 84.19 173 GLY B C 1
ATOM 5942 O O . GLY B 1 173 ? -12.094 -20.016 -25.531 1 84.19 173 GLY B O 1
ATOM 5943 N N . HIS B 1 174 ? -11.812 -20.469 -27.766 1 85.31 174 HIS B N 1
ATOM 5944 C CA . HIS B 1 174 ? -10.828 -21.516 -27.531 1 85.31 174 HIS B CA 1
ATOM 5945 C C . HIS B 1 174 ? -9.414 -21.031 -27.828 1 85.31 174 HIS B C 1
ATOM 5947 O O . HIS B 1 174 ? -9.234 -20.047 -28.547 1 85.31 174 HIS B O 1
ATOM 5953 N N . ASP B 1 175 ? -8.531 -21.719 -27.078 1 78.94 175 ASP B N 1
ATOM 5954 C CA . ASP B 1 175 ? -7.148 -21.375 -27.406 1 78.94 175 ASP B CA 1
ATOM 5955 C C . ASP B 1 175 ? -6.805 -21.797 -28.828 1 78.94 175 ASP B C 1
ATOM 5957 O O . ASP B 1 175 ? -7.266 -22.844 -29.297 1 78.94 175 ASP B O 1
ATOM 5961 N N . GLY B 1 176 ? -6.512 -20.984 -29.734 1 68.81 176 GLY B N 1
ATOM 5962 C CA . GLY B 1 176 ? -6.137 -21.344 -31.094 1 68.81 176 GLY B CA 1
ATOM 5963 C C . GLY B 1 176 ? -4.965 -22.297 -31.156 1 68.81 176 GLY B C 1
ATOM 5964 O O . GLY B 1 176 ? -4.395 -22.656 -30.125 1 68.81 176 GLY B O 1
ATOM 5965 N N . ASP B 1 177 ? -4.812 -22.969 -32.312 1 70.75 177 ASP B N 1
ATOM 5966 C CA . ASP B 1 177 ? -3.686 -23.844 -32.562 1 70.75 177 ASP B CA 1
ATOM 5967 C C . ASP B 1 177 ? -2.375 -23.078 -32.625 1 70.75 177 ASP B C 1
ATOM 5969 O O . ASP B 1 177 ? -1.55 -23.297 -33.531 1 70.75 177 ASP B O 1
ATOM 5973 N N . ASP B 1 178 ? -2.17 -22.344 -31.578 1 74.25 178 ASP B N 1
ATOM 5974 C CA . ASP B 1 178 ? -0.96 -21.531 -31.531 1 74.25 178 ASP B CA 1
ATOM 5975 C C . ASP B 1 178 ? 0.242 -22.359 -31.094 1 74.25 178 ASP B C 1
ATOM 5977 O O . ASP B 1 178 ? 0.236 -22.953 -30 1 74.25 178 ASP B O 1
ATOM 5981 N N . ASP B 1 179 ? 1.234 -22.516 -32 1 88.31 179 ASP B N 1
ATOM 5982 C CA . ASP B 1 179 ? 2.467 -23.219 -31.641 1 88.31 179 ASP B CA 1
ATOM 5983 C C . ASP B 1 179 ? 3.434 -22.281 -30.906 1 88.31 179 ASP B C 1
ATOM 5985 O O . ASP B 1 179 ? 4.473 -21.906 -31.453 1 88.31 179 ASP B O 1
ATOM 5989 N N . TYR B 1 180 ? 3.119 -22.047 -29.688 1 92.56 180 TYR B N 1
ATOM 5990 C CA . TYR B 1 180 ? 3.941 -21.141 -28.906 1 92.56 180 TYR B CA 1
ATOM 5991 C C . TYR B 1 180 ? 5.375 -21.641 -28.797 1 92.56 180 TYR B C 1
ATOM 5993 O O . TYR B 1 180 ? 6.312 -20.844 -28.672 1 92.56 180 TYR B O 1
ATOM 6001 N N . PHE B 1 181 ? 5.582 -22.938 -28.844 1 94.31 181 PHE B N 1
ATOM 6002 C CA . PHE B 1 181 ? 6.895 -23.547 -28.641 1 94.31 181 PHE B CA 1
ATOM 6003 C C . PHE B 1 181 ? 7.867 -23.094 -29.719 1 94.31 181 PHE B C 1
ATOM 6005 O O . PHE B 1 181 ? 8.953 -22.578 -29.422 1 94.31 181 PHE B O 1
ATOM 6012 N N . MET B 1 182 ? 7.473 -23.281 -30.906 1 94.5 182 MET B N 1
ATOM 6013 C CA . MET B 1 182 ? 8.352 -22.906 -32 1 94.5 182 MET B CA 1
ATOM 6014 C C . MET B 1 182 ? 8.523 -21.391 -32.062 1 94.5 182 MET B C 1
ATOM 6016 O O . MET B 1 182 ? 9.594 -20.891 -32.438 1 94.5 182 MET B O 1
ATOM 6020 N N . LYS B 1 183 ? 7.48 -20.672 -31.766 1 95.56 183 LYS B N 1
ATOM 6021 C CA . LYS B 1 183 ? 7.574 -19.203 -31.719 1 95.56 183 LYS B CA 1
ATOM 6022 C C . LYS B 1 183 ? 8.602 -18.75 -30.688 1 95.56 183 LYS B C 1
ATOM 6024 O O . LYS B 1 183 ? 9.344 -17.797 -30.922 1 95.56 183 LYS B O 1
ATOM 6029 N N . GLU B 1 184 ? 8.633 -19.406 -29.578 1 96.62 184 GLU B N 1
ATOM 6030 C CA . GLU B 1 184 ? 9.594 -19.078 -28.531 1 96.62 184 GLU B CA 1
ATOM 6031 C C . GLU B 1 184 ? 11.023 -19.406 -28.969 1 96.62 184 GLU B C 1
ATOM 6033 O O . GLU B 1 184 ? 11.945 -18.641 -28.672 1 96.62 184 GLU B O 1
ATOM 6038 N N . ILE B 1 185 ? 11.188 -20.5 -29.641 1 95.5 185 ILE B N 1
ATOM 6039 C CA . ILE B 1 185 ? 12.5 -20.906 -30.125 1 95.5 185 ILE B CA 1
ATOM 6040 C C . ILE B 1 185 ? 13.039 -19.828 -31.078 1 95.5 185 ILE B C 1
ATOM 6042 O O . ILE B 1 185 ? 14.211 -19.453 -31 1 95.5 185 ILE B O 1
ATOM 6046 N N . GLU B 1 186 ? 12.18 -19.375 -31.922 1 95 186 GLU B N 1
ATOM 6047 C CA . GLU B 1 186 ? 12.547 -18.328 -32.875 1 95 186 GLU B CA 1
ATOM 6048 C C . GLU B 1 186 ? 12.812 -17.016 -32.156 1 95 186 GLU B C 1
ATOM 6050 O O . GLU B 1 186 ? 13.812 -16.344 -32.406 1 95 186 GLU B O 1
ATOM 6055 N N . ARG B 1 187 ? 11.914 -16.656 -31.297 1 95.81 187 ARG B N 1
ATOM 6056 C CA . ARG B 1 187 ? 12.016 -15.383 -30.594 1 95.81 187 ARG B CA 1
ATOM 6057 C C . ARG B 1 187 ? 13.297 -15.305 -29.766 1 95.81 187 ARG B C 1
ATOM 6059 O O . ARG B 1 187 ? 13.906 -14.242 -29.656 1 95.81 187 ARG B O 1
ATOM 6066 N N . LEU B 1 188 ? 13.672 -16.422 -29.156 1 95.94 188 LEU B N 1
ATOM 6067 C CA . LEU B 1 188 ? 14.836 -16.469 -28.281 1 95.94 188 LEU B CA 1
ATOM 6068 C C . LEU B 1 188 ? 16.109 -16.734 -29.078 1 95.94 188 LEU B C 1
ATOM 6070 O O . LEU B 1 188 ? 17.188 -16.922 -28.5 1 95.94 188 LEU B O 1
ATOM 6074 N N . ASN B 1 189 ? 16.016 -16.875 -30.406 1 93.19 189 ASN B N 1
ATOM 6075 C CA . ASN B 1 189 ? 17.141 -17.078 -31.312 1 93.19 189 ASN B CA 1
ATOM 6076 C C . ASN B 1 189 ? 17.906 -18.359 -30.984 1 93.19 189 ASN B C 1
ATOM 6078 O O . ASN B 1 189 ? 19.141 -18.344 -30.906 1 93.19 189 ASN B O 1
ATOM 6082 N N . ILE B 1 190 ? 17.172 -19.375 -30.703 1 93.12 190 ILE B N 1
ATOM 6083 C CA . ILE B 1 190 ? 17.797 -20.672 -30.453 1 93.12 190 ILE B CA 1
ATOM 6084 C C . ILE B 1 190 ? 17.938 -21.438 -31.766 1 93.12 190 ILE B C 1
ATOM 6086 O O . ILE B 1 190 ? 16.922 -21.734 -32.438 1 93.12 190 ILE B O 1
ATOM 6090 N N . SER B 1 191 ? 19.109 -21.75 -32.156 1 88.44 191 SER B N 1
ATOM 6091 C CA . SER B 1 191 ? 19.359 -22.484 -33.375 1 88.44 191 SER B CA 1
ATOM 6092 C C . SER B 1 191 ? 19.141 -23.984 -33.219 1 88.44 191 SER B C 1
ATOM 6094 O O . SER B 1 191 ? 19.844 -24.625 -32.438 1 88.44 191 SER B O 1
ATOM 6096 N N . VAL B 1 192 ? 18.203 -24.484 -33.875 1 89.25 192 VAL B N 1
ATOM 6097 C CA . VAL B 1 192 ? 17.906 -25.906 -33.719 1 89.25 192 VAL B CA 1
ATOM 6098 C C . VAL B 1 192 ? 17.922 -26.578 -35.094 1 89.25 192 VAL B C 1
ATOM 6100 O O . VAL B 1 192 ? 17.906 -27.812 -35.188 1 89.25 192 VAL B O 1
ATOM 6103 N N . LEU B 1 193 ? 18.016 -25.969 -36.219 1 81.44 193 LEU B N 1
ATOM 6104 C CA . LEU B 1 193 ? 17.828 -26.516 -37.562 1 81.44 193 LEU B CA 1
ATOM 6105 C C . LEU B 1 193 ? 19.172 -26.781 -38.219 1 81.44 193 LEU B C 1
ATOM 6107 O O . LEU B 1 193 ? 19.266 -27.609 -39.125 1 81.44 193 LEU B O 1
ATOM 6111 N N . SER B 1 194 ? 20.219 -26.156 -37.75 1 78.62 194 SER B N 1
ATOM 6112 C CA . SER B 1 194 ? 21.5 -26.312 -38.438 1 78.62 194 SER B CA 1
ATOM 6113 C C . SER B 1 194 ? 22.266 -27.5 -37.906 1 78.62 194 SER B C 1
ATOM 6115 O O . SER B 1 194 ? 22.047 -27.938 -36.781 1 78.62 194 SER B O 1
ATOM 6117 N N . ASP B 1 195 ? 23.031 -28.094 -38.75 1 73.62 195 ASP B N 1
ATOM 6118 C CA . ASP B 1 195 ? 23.859 -29.234 -38.375 1 73.62 195 ASP B CA 1
ATOM 6119 C C . ASP B 1 195 ? 24.875 -28.859 -37.281 1 73.62 195 ASP B C 1
ATOM 6121 O O . ASP B 1 195 ? 25.312 -29.703 -36.531 1 73.62 195 ASP B O 1
ATOM 6125 N N . ASN B 1 196 ? 25.125 -27.656 -37.125 1 80.69 196 ASN B N 1
ATOM 6126 C CA . ASN B 1 196 ? 26.094 -27.203 -36.125 1 80.69 196 ASN B CA 1
ATOM 6127 C C . ASN B 1 196 ? 25.422 -26.531 -34.938 1 80.69 196 ASN B C 1
ATOM 6129 O O . ASN B 1 196 ? 26.047 -25.766 -34.219 1 80.69 196 ASN B O 1
ATOM 6133 N N . SER B 1 197 ? 24.188 -26.984 -34.781 1 89.5 197 SER B N 1
ATOM 6134 C CA . SER B 1 197 ? 23.438 -26.328 -33.719 1 89.5 197 SER B CA 1
ATOM 6135 C C . SER B 1 197 ? 23.812 -26.906 -32.375 1 89.5 197 SER B C 1
ATOM 6137 O O . SER B 1 197 ? 24.109 -28.094 -32.25 1 89.5 197 SER B O 1
ATOM 6139 N N . LYS B 1 198 ? 23.812 -26.062 -31.359 1 91.75 198 LYS B N 1
ATOM 6140 C CA . LYS B 1 198 ? 24.141 -26.469 -29.984 1 91.75 198 LYS B CA 1
ATOM 6141 C C . LYS B 1 198 ? 22.953 -27.109 -29.297 1 91.75 198 LYS B C 1
ATOM 6143 O O . LYS B 1 198 ? 23.109 -27.875 -28.344 1 91.75 198 LYS B O 1
ATOM 6148 N N . TRP B 1 199 ? 21.797 -26.859 -29.859 1 95.94 199 TRP B N 1
ATOM 6149 C CA . TRP B 1 199 ? 20.578 -27.344 -29.234 1 95.94 199 TRP B CA 1
ATOM 6150 C C . TRP B 1 199 ? 19.734 -28.125 -30.25 1 95.94 199 TRP B C 1
ATOM 6152 O O . TRP B 1 199 ? 19.891 -27.969 -31.453 1 95.94 199 TRP B O 1
ATOM 6162 N N . ARG B 1 200 ? 18.859 -28.938 -29.719 1 96.06 200 ARG B N 1
ATOM 6163 C CA . ARG B 1 200 ? 17.922 -29.688 -30.562 1 96.06 200 ARG B CA 1
ATOM 6164 C C . ARG B 1 200 ? 16.578 -29.875 -29.844 1 96.06 200 ARG B C 1
ATOM 6166 O O . ARG B 1 200 ? 16.516 -29.844 -28.625 1 96.06 200 ARG B O 1
ATOM 6173 N N . ILE B 1 201 ? 15.57 -30.141 -30.625 1 96.44 201 ILE B N 1
ATOM 6174 C CA . ILE B 1 201 ? 14.242 -30.469 -30.109 1 96.44 201 ILE B CA 1
ATOM 6175 C C . ILE B 1 201 ? 14.055 -31.984 -30.094 1 96.44 201 ILE B C 1
ATOM 6177 O O . ILE B 1 201 ? 14.039 -32.625 -31.141 1 96.44 201 ILE B O 1
ATOM 6181 N N . SER B 1 202 ? 13.961 -32.469 -28.891 1 96.44 202 SER B N 1
ATOM 6182 C CA . SER B 1 202 ? 13.727 -33.906 -28.766 1 96.44 202 SER B CA 1
ATOM 6183 C C . SER B 1 202 ? 12.234 -34.219 -28.797 1 96.44 202 SER B C 1
ATOM 6185 O O . SER B 1 202 ? 11.438 -33.531 -28.141 1 96.44 202 SER B O 1
ATOM 6187 N N . LYS B 1 203 ? 11.852 -35.281 -29.484 1 93.5 203 LYS B N 1
ATOM 6188 C CA . LYS B 1 203 ? 10.461 -35.719 -29.547 1 93.5 203 LYS B CA 1
ATOM 6189 C C . LYS B 1 203 ? 10.258 -37.031 -28.766 1 93.5 203 LYS B C 1
ATOM 6191 O O . LYS B 1 203 ? 9.266 -37.719 -28.969 1 93.5 203 LYS B O 1
ATOM 6196 N N . VAL B 1 204 ? 11.219 -37.25 -27.953 1 95.88 204 VAL B N 1
ATOM 6197 C CA . VAL B 1 204 ? 11.172 -38.469 -27.172 1 95.88 204 VAL B CA 1
ATOM 6198 C C . VAL B 1 204 ? 9.883 -38.531 -26.359 1 95.88 204 VAL B C 1
ATOM 6200 O O . VAL B 1 204 ? 9.359 -39.594 -26.078 1 95.88 204 VAL B O 1
ATOM 6203 N N . ASN B 1 205 ? 9.344 -37.406 -26 1 96.12 205 ASN B N 1
ATOM 6204 C CA . ASN B 1 205 ? 8.141 -37.344 -25.172 1 96.12 205 ASN B CA 1
ATOM 6205 C C . ASN B 1 205 ? 6.914 -36.969 -26.016 1 96.12 205 ASN B C 1
ATOM 6207 O O . ASN B 1 205 ? 5.922 -36.469 -25.469 1 96.12 205 ASN B O 1
ATOM 6211 N N . TRP B 1 206 ? 6.926 -37.156 -27.219 1 94.69 206 TRP B N 1
ATOM 6212 C CA . TRP B 1 206 ? 5.859 -36.75 -28.141 1 94.69 206 TRP B CA 1
ATOM 6213 C C . TRP B 1 206 ? 4.523 -37.344 -27.703 1 94.69 206 TRP B C 1
ATOM 6215 O O . TRP B 1 206 ? 3.486 -36.688 -27.766 1 94.69 206 TRP B O 1
ATOM 6225 N N . ASP B 1 207 ? 4.574 -38.594 -27.234 1 94 207 ASP B N 1
ATOM 6226 C CA . ASP B 1 207 ? 3.371 -39.312 -26.797 1 94 207 ASP B CA 1
ATOM 6227 C C . ASP B 1 207 ? 3.283 -39.375 -25.281 1 94 207 ASP B C 1
ATOM 6229 O O . ASP B 1 207 ? 2.531 -40.156 -24.719 1 94 207 ASP B O 1
ATOM 6233 N N . TYR B 1 208 ? 4.074 -38.656 -24.688 1 95.94 208 TYR B N 1
ATOM 6234 C CA . TYR B 1 208 ? 4.07 -38.5 -23.234 1 95.94 208 TYR B CA 1
ATOM 6235 C C . TYR B 1 208 ? 4.453 -39.844 -22.562 1 95.94 208 TYR B C 1
ATOM 6237 O O . TYR B 1 208 ? 3.9 -40.188 -21.531 1 95.94 208 TYR B O 1
ATOM 6245 N N . LYS B 1 209 ? 5.305 -40.5 -23.172 1 93.56 209 LYS B N 1
ATOM 6246 C CA . LYS B 1 209 ? 5.703 -41.812 -22.656 1 93.56 209 LYS B CA 1
ATOM 6247 C C . LYS B 1 209 ? 6.895 -41.688 -21.703 1 93.56 209 LYS B C 1
ATOM 6249 O O . LYS B 1 209 ? 7.004 -42.438 -20.734 1 93.56 209 LYS B O 1
ATOM 6254 N N . LEU B 1 210 ? 7.777 -40.781 -22 1 95.44 210 LEU B N 1
ATOM 6255 C CA . LEU B 1 210 ? 8.922 -40.562 -21.125 1 95.44 210 LEU B CA 1
ATOM 6256 C C . LEU B 1 210 ? 8.477 -39.969 -19.781 1 95.44 210 LEU B C 1
ATOM 6258 O O . LEU B 1 210 ? 8.836 -40.5 -18.719 1 95.44 210 LEU B O 1
ATOM 6262 N N . CYS B 1 211 ? 7.75 -38.938 -19.859 1 96.44 211 CYS B N 1
ATOM 6263 C CA . CYS B 1 211 ? 7.25 -38.188 -18.688 1 96.44 211 CYS B CA 1
ATOM 6264 C C . CYS B 1 211 ? 5.906 -37.562 -19 1 96.44 211 CYS B C 1
ATOM 6266 O O . CYS B 1 211 ? 5.828 -36.594 -19.766 1 96.44 211 CYS B O 1
ATOM 6268 N N . THR B 1 212 ? 4.883 -37.969 -18.312 1 95.44 212 THR B N 1
ATOM 6269 C CA . THR B 1 212 ? 3.521 -37.5 -18.594 1 95.44 212 THR B CA 1
ATOM 6270 C C . THR B 1 212 ? 3.332 -36.062 -18.188 1 95.44 212 THR B C 1
ATOM 6272 O O . THR B 1 212 ? 2.461 -35.375 -18.719 1 95.44 212 THR B O 1
ATOM 6275 N N . SER B 1 213 ? 4.125 -35.625 -17.266 1 97 213 SER B N 1
ATOM 6276 C CA . SER B 1 213 ? 3.932 -34.281 -16.75 1 97 213 SER B CA 1
ATOM 6277 C C . SER B 1 213 ? 4.762 -33.25 -17.531 1 97 213 SER B 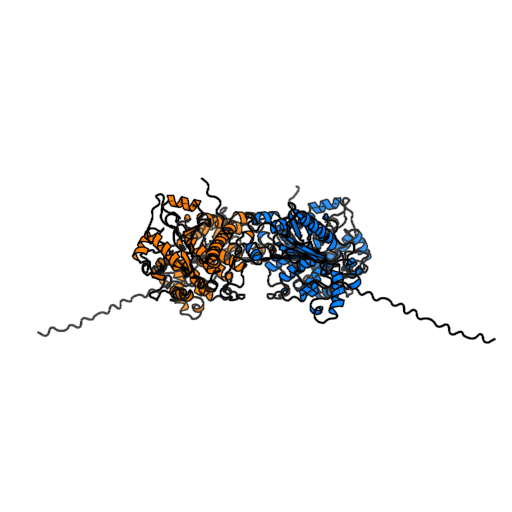C 1
ATOM 6279 O O . SER B 1 213 ? 4.691 -32.062 -17.266 1 97 213 SER B O 1
ATOM 6281 N N . TYR B 1 214 ? 5.551 -33.688 -18.516 1 97.56 214 TYR B N 1
ATOM 6282 C CA . TYR B 1 214 ? 6.355 -32.812 -19.344 1 97.56 214 TYR B CA 1
ATOM 6283 C C . TYR B 1 214 ? 5.664 -32.531 -20.672 1 97.56 214 TYR B C 1
ATOM 6285 O O . TYR B 1 214 ? 4.746 -33.25 -21.062 1 97.56 214 TYR B O 1
ATOM 6293 N N . PRO B 1 215 ? 6.047 -31.422 -21.344 1 96.12 215 PRO B N 1
ATOM 6294 C CA . PRO B 1 215 ? 5.527 -31.203 -22.688 1 96.12 215 PRO B CA 1
ATOM 6295 C C . PRO B 1 215 ? 5.98 -32.25 -23.688 1 96.12 215 PRO B C 1
ATOM 6297 O O . PRO B 1 215 ? 6.898 -33.031 -23.406 1 96.12 215 PRO B O 1
ATOM 6300 N N . ASN B 1 216 ? 5.379 -32.25 -24.797 1 95.31 216 ASN B N 1
ATOM 6301 C CA . ASN B 1 216 ? 5.645 -33.281 -25.797 1 95.31 216 ASN B CA 1
ATOM 6302 C C . ASN B 1 216 ? 6.941 -33 -26.547 1 95.31 216 ASN B C 1
ATOM 6304 O O . ASN B 1 216 ? 7.496 -33.906 -27.188 1 95.31 216 ASN B O 1
ATOM 6308 N N . ARG B 1 217 ? 7.422 -31.781 -26.484 1 95.94 217 ARG B N 1
ATOM 6309 C CA . ARG B 1 217 ? 8.695 -31.406 -27.094 1 95.94 217 ARG B CA 1
ATOM 6310 C C . ARG B 1 217 ? 9.656 -30.859 -26.047 1 95.94 217 ARG B C 1
ATOM 6312 O O . ARG B 1 217 ? 9.281 -30.016 -25.234 1 95.94 217 ARG B O 1
ATOM 6319 N N . LEU B 1 218 ? 10.859 -31.359 -26.094 1 97.5 218 LEU B N 1
ATOM 6320 C CA . LEU B 1 218 ? 11.859 -30.953 -25.094 1 97.5 218 LEU B CA 1
ATOM 6321 C C . LEU B 1 218 ? 13.078 -30.344 -25.766 1 97.5 218 LEU B C 1
ATOM 6323 O O . LEU B 1 218 ? 13.555 -30.859 -26.797 1 97.5 218 LEU B O 1
ATOM 6327 N N . LEU B 1 219 ? 13.523 -29.219 -25.281 1 97.25 219 LEU B N 1
ATOM 6328 C CA . LEU B 1 219 ? 14.742 -28.594 -25.781 1 97.25 219 LEU B CA 1
ATOM 6329 C C . LEU B 1 219 ? 15.961 -29.078 -24.984 1 97.25 219 LEU B C 1
ATOM 6331 O O . LEU B 1 219 ? 16.016 -28.891 -23.766 1 97.25 219 LEU B O 1
ATOM 6335 N N . VAL B 1 220 ? 16.969 -29.703 -25.656 1 97.5 220 VAL B N 1
ATOM 6336 C CA . VAL B 1 220 ? 18.141 -30.312 -25.016 1 97.5 220 VAL B CA 1
ATOM 6337 C C . VAL B 1 220 ? 19.375 -30.078 -25.875 1 97.5 220 VAL B C 1
ATOM 6339 O O . VAL B 1 220 ? 19.266 -29.656 -27.031 1 97.5 220 VAL B O 1
ATOM 6342 N N . PRO B 1 221 ? 20.531 -30.234 -25.312 1 96.38 221 PRO B N 1
ATOM 6343 C CA . PRO B 1 221 ? 21.734 -30.094 -26.141 1 96.38 221 PRO B CA 1
ATOM 6344 C C . PRO B 1 221 ? 21.766 -31.078 -27.312 1 96.38 221 PRO B C 1
ATOM 6346 O O . PRO B 1 221 ? 21.344 -32.25 -27.156 1 96.38 221 PRO B O 1
ATOM 6349 N N . SER B 1 222 ? 22.328 -30.672 -28.375 1 95.44 222 SER B N 1
ATOM 6350 C CA . SER B 1 222 ? 22.328 -31.453 -29.609 1 95.44 222 SER B CA 1
ATOM 6351 C C . SER B 1 222 ? 23.109 -32.75 -29.453 1 95.44 222 SER B C 1
ATOM 6353 O O . SER B 1 222 ? 22.812 -33.75 -30.094 1 95.44 222 SER B O 1
ATOM 6355 N N . CYS B 1 223 ? 24.047 -32.781 -28.594 1 94 223 CYS B N 1
ATOM 6356 C CA . CYS B 1 223 ? 24.938 -33.938 -28.438 1 94 223 CYS B CA 1
ATOM 6357 C C . CYS B 1 223 ? 24.297 -35 -27.578 1 94 223 CYS B C 1
ATOM 6359 O O . CYS B 1 223 ? 24.828 -36.125 -27.469 1 94 223 CYS B O 1
ATOM 6361 N N . ILE B 1 224 ? 23.203 -34.781 -26.984 1 96.19 224 ILE B N 1
ATOM 6362 C CA . ILE B 1 224 ? 22.531 -35.719 -26.109 1 96.19 224 ILE B CA 1
ATOM 6363 C C . ILE B 1 224 ? 21.484 -36.5 -26.906 1 96.19 224 ILE B C 1
ATOM 6365 O O . ILE B 1 224 ? 20.531 -35.938 -27.422 1 96.19 224 ILE B O 1
ATOM 6369 N N . THR B 1 225 ? 21.578 -37.75 -26.922 1 96.19 225 THR B N 1
ATOM 6370 C CA . THR B 1 225 ? 20.656 -38.594 -27.672 1 96.19 225 THR B CA 1
ATOM 6371 C C . THR B 1 225 ? 19.406 -38.875 -26.844 1 96.19 225 THR B C 1
ATOM 6373 O O . THR B 1 225 ? 19.375 -38.656 -25.641 1 96.19 225 THR B O 1
ATOM 6376 N N . ASP B 1 226 ? 18.438 -39.406 -27.516 1 96.69 226 ASP B N 1
ATOM 6377 C CA . ASP B 1 226 ? 17.188 -39.781 -26.828 1 96.69 226 ASP B CA 1
ATOM 6378 C C . ASP B 1 226 ? 17.422 -40.906 -25.844 1 96.69 226 ASP B C 1
ATOM 6380 O O . ASP B 1 226 ? 16.766 -40.969 -24.781 1 96.69 226 ASP B O 1
ATOM 6384 N N . GLN B 1 227 ? 18.297 -41.781 -26.188 1 96.38 227 GLN B N 1
ATOM 6385 C CA . GLN B 1 227 ? 18.625 -42.875 -25.281 1 96.38 227 GLN B CA 1
ATOM 6386 C C . GLN B 1 227 ? 19.234 -42.344 -23.984 1 96.38 227 GLN B C 1
ATOM 6388 O O . GLN B 1 227 ? 18.891 -42.812 -22.891 1 96.38 227 GLN B O 1
ATOM 6393 N N . THR B 1 228 ? 20.094 -41.406 -24.172 1 96.5 228 THR B N 1
ATOM 6394 C CA . THR B 1 228 ? 20.703 -40.781 -23 1 96.5 228 THR B CA 1
ATOM 6395 C C . THR B 1 228 ? 19.656 -40.062 -22.156 1 96.5 228 THR B C 1
ATOM 6397 O O . THR B 1 228 ? 19.703 -40.125 -20.922 1 96.5 228 THR B O 1
ATOM 6400 N N . LEU B 1 229 ? 18.75 -39.406 -22.812 1 96.94 229 LEU B N 1
ATOM 6401 C CA . LEU B 1 229 ? 17.688 -38.688 -22.125 1 96.94 229 LEU B CA 1
ATOM 6402 C C . LEU B 1 229 ? 16.812 -39.656 -21.312 1 96.94 229 LEU B C 1
ATOM 6404 O O . LEU B 1 229 ? 16.438 -39.375 -20.188 1 96.94 229 LEU B O 1
ATOM 6408 N N . GLU B 1 230 ? 16.484 -40.781 -21.875 1 97.25 230 GLU B N 1
ATOM 6409 C CA . GLU B 1 230 ? 15.664 -41.781 -21.203 1 97.25 230 GLU B CA 1
ATOM 6410 C C . GLU B 1 230 ? 16.359 -42.312 -19.969 1 97.25 230 GLU B C 1
ATOM 6412 O O . GLU B 1 230 ? 15.719 -42.5 -18.922 1 97.25 230 GLU B O 1
ATOM 6417 N N . ALA B 1 231 ? 17.625 -42.531 -20.109 1 96.75 231 ALA B N 1
ATOM 6418 C CA . ALA B 1 231 ? 18.406 -43 -18.969 1 96.75 231 ALA B CA 1
ATOM 6419 C C . ALA B 1 231 ? 18.484 -41.969 -17.875 1 96.75 231 ALA B C 1
ATOM 6421 O O . ALA B 1 231 ? 18.359 -42.281 -16.688 1 96.75 231 ALA B O 1
ATOM 6422 N N . ALA B 1 232 ? 18.703 -40.812 -18.281 1 96.56 232 ALA B N 1
ATOM 6423 C CA . ALA B 1 232 ? 18.781 -39.719 -17.328 1 96.56 232 ALA B CA 1
ATOM 6424 C C . ALA B 1 232 ? 17.453 -39.5 -16.625 1 96.56 232 ALA B C 1
ATOM 6426 O O . ALA B 1 232 ? 17.406 -39.188 -15.43 1 96.56 232 ALA B O 1
ATOM 6427 N N . ALA B 1 233 ? 16.375 -39.625 -17.328 1 97.19 233 ALA B N 1
ATOM 6428 C CA . ALA B 1 233 ? 15.039 -39.438 -16.781 1 97.19 233 ALA B CA 1
ATOM 6429 C C . ALA B 1 233 ? 14.773 -40.438 -15.648 1 97.19 233 ALA B C 1
ATOM 6431 O O . ALA B 1 233 ? 14.109 -40.094 -14.664 1 97.19 233 ALA B O 1
ATOM 6432 N N . LYS B 1 234 ? 15.258 -41.594 -15.758 1 95.62 234 LYS B N 1
ATOM 6433 C CA . LYS B 1 234 ? 15.062 -42.625 -14.727 1 95.62 234 LYS B CA 1
ATOM 6434 C C . LYS B 1 234 ? 15.773 -42.25 -13.43 1 95.62 234 LYS B C 1
ATOM 6436 O O . LYS B 1 234 ? 15.398 -42.719 -12.352 1 95.62 234 LYS B O 1
ATOM 6441 N N . PHE B 1 235 ? 16.75 -41.375 -13.586 1 95.38 235 PHE B N 1
ATOM 6442 C CA . PHE B 1 235 ? 17.547 -40.969 -12.43 1 95.38 235 PHE B CA 1
ATOM 6443 C C . PHE B 1 235 ? 16.984 -39.719 -11.789 1 95.38 235 PHE B C 1
ATOM 6445 O O . PHE B 1 235 ? 17.516 -39.219 -10.805 1 95.38 235 PHE B O 1
ATOM 6452 N N . ARG B 1 236 ? 15.992 -39.156 -12.344 1 96.12 236 ARG B N 1
ATOM 6453 C CA . ARG B 1 236 ? 15.352 -37.938 -11.836 1 96.12 236 ARG B CA 1
ATOM 6454 C C . ARG B 1 236 ? 13.961 -38.25 -11.281 1 96.12 236 ARG B C 1
ATOM 6456 O O . ARG B 1 236 ? 13.227 -39.062 -11.859 1 96.12 236 ARG B O 1
ATOM 6463 N N . SER B 1 237 ? 13.609 -37.562 -10.195 1 95.25 237 SER B N 1
ATOM 6464 C CA . SER B 1 237 ? 12.297 -37.781 -9.586 1 95.25 237 SER B CA 1
ATOM 6465 C C . SER B 1 237 ? 11.18 -37.562 -10.602 1 95.25 237 SER B C 1
ATOM 6467 O O . SER B 1 237 ? 11.164 -36.562 -11.32 1 95.25 237 SER B O 1
ATOM 6469 N N . SER B 1 238 ? 10.258 -38.594 -10.766 1 95.31 238 SER B N 1
ATOM 6470 C CA . SER B 1 238 ? 9.102 -38.594 -11.656 1 95.31 238 SER B CA 1
ATOM 6471 C C . SER B 1 238 ? 9.523 -38.438 -13.109 1 95.31 238 SER B C 1
ATOM 6473 O O . SER B 1 238 ? 8.75 -37.938 -13.938 1 95.31 238 SER B O 1
ATOM 6475 N N . LYS B 1 239 ? 10.844 -38.625 -13.383 1 96.94 239 LYS B N 1
ATOM 6476 C CA . LYS B 1 239 ? 11.43 -38.656 -14.719 1 96.94 239 LYS B CA 1
ATOM 6477 C C . LYS B 1 239 ? 11.461 -37.25 -15.336 1 96.94 239 LYS B C 1
ATOM 6479 O O . LYS B 1 239 ? 11.398 -37.094 -16.562 1 96.94 239 LYS B O 1
ATOM 6484 N N . ARG B 1 240 ? 11.406 -36.312 -14.547 1 97.56 240 ARG B N 1
ATOM 6485 C CA . ARG B 1 240 ? 11.453 -34.938 -15.023 1 97.56 240 ARG B CA 1
ATOM 6486 C C . ARG B 1 240 ? 12.898 -34.469 -15.242 1 97.56 240 ARG B C 1
ATOM 6488 O O . ARG B 1 240 ? 13.516 -33.906 -14.344 1 97.56 240 ARG B O 1
ATOM 6495 N N . VAL B 1 241 ? 13.398 -34.719 -16.406 1 97.44 241 VAL B N 1
ATOM 6496 C CA . VAL B 1 241 ? 14.789 -34.531 -16.797 1 97.44 241 VAL B CA 1
ATOM 6497 C C . VAL B 1 241 ? 15.086 -33.062 -17.047 1 97.44 241 VAL B C 1
ATOM 6499 O O . VAL B 1 241 ? 14.172 -32.281 -17.328 1 97.44 241 VAL B O 1
ATOM 6502 N N . PRO B 1 242 ? 16.344 -32.562 -16.891 1 97.56 242 PRO B N 1
ATOM 6503 C CA . PRO B 1 242 ? 16.688 -31.172 -17.188 1 97.56 242 PRO B CA 1
ATOM 6504 C C . PRO B 1 242 ? 16.359 -30.766 -18.625 1 97.56 242 PRO B C 1
ATOM 6506 O O . PRO B 1 242 ? 16.781 -31.438 -19.562 1 97.56 242 PRO B O 1
ATOM 6509 N N . VAL B 1 243 ? 15.617 -29.734 -18.781 1 97.81 243 VAL B N 1
ATOM 6510 C CA . VAL B 1 243 ? 15.242 -29.203 -20.094 1 97.81 243 VAL B CA 1
ATOM 6511 C C . VAL B 1 243 ? 15.375 -27.688 -20.094 1 97.81 243 VAL B C 1
ATOM 6513 O O . VAL B 1 243 ? 15.141 -27.031 -19.062 1 97.81 243 VAL B O 1
ATOM 6516 N N . ILE B 1 244 ? 15.68 -27.156 -21.203 1 98.06 244 ILE B N 1
ATOM 6517 C CA . ILE B 1 244 ? 15.875 -25.719 -21.359 1 98.06 244 ILE B CA 1
ATOM 6518 C C . ILE B 1 244 ? 14.531 -25.047 -21.609 1 98.06 244 ILE B C 1
ATOM 6520 O O . ILE B 1 244 ? 13.75 -25.5 -22.438 1 98.06 244 ILE B O 1
ATOM 6524 N N . VAL B 1 245 ? 14.328 -23.891 -20.906 1 98.19 245 VAL B N 1
ATOM 6525 C CA . VAL B 1 245 ? 13.031 -23.25 -21.062 1 98.19 245 VAL B CA 1
ATOM 6526 C C . VAL B 1 245 ? 13.227 -21.797 -21.5 1 98.19 245 VAL B C 1
ATOM 6528 O O . VAL B 1 245 ? 12.273 -21.141 -21.938 1 98.19 245 VAL B O 1
ATOM 6531 N N . TRP B 1 246 ? 14.398 -21.266 -21.406 1 98.38 246 TRP B N 1
ATOM 6532 C CA . TRP B 1 246 ? 14.648 -19.891 -21.781 1 98.38 246 TRP B CA 1
ATOM 6533 C C . TRP B 1 246 ? 16.141 -19.672 -22.062 1 98.38 246 TRP B C 1
ATOM 6535 O O . TRP B 1 246 ? 16.984 -20.344 -21.5 1 98.38 246 TRP B O 1
ATOM 6545 N N . ARG B 1 247 ? 16.438 -18.703 -22.938 1 97.19 247 ARG B N 1
ATOM 6546 C CA . ARG B 1 247 ? 17.812 -18.391 -23.312 1 97.19 247 ARG B CA 1
ATOM 6547 C C . ARG B 1 247 ? 18.016 -16.875 -23.406 1 97.19 247 ARG B C 1
ATOM 6549 O O . ARG B 1 247 ? 17.156 -16.172 -23.938 1 97.19 247 ARG B O 1
ATOM 6556 N N . HIS B 1 248 ? 19.094 -16.453 -22.859 1 96 248 HIS B N 1
ATOM 6557 C CA . HIS B 1 248 ? 19.469 -15.055 -23 1 96 248 HIS B CA 1
ATOM 6558 C C . HIS B 1 248 ? 20.047 -14.773 -24.391 1 96 248 HIS B C 1
ATOM 6560 O O . HIS B 1 248 ? 21.078 -15.336 -24.75 1 96 248 HIS B O 1
ATOM 6566 N N . LYS B 1 249 ? 19.484 -13.922 -25.078 1 92.31 249 LYS B N 1
ATOM 6567 C CA . LYS B 1 249 ? 19.875 -13.664 -26.469 1 92.31 249 LYS B CA 1
ATOM 6568 C C . LYS B 1 249 ? 21.25 -13.016 -26.562 1 92.31 249 LYS B C 1
ATOM 6570 O O . LYS B 1 249 ? 21.984 -13.234 -27.516 1 92.31 249 LYS B O 1
ATOM 6575 N N . GLY B 1 250 ? 21.562 -12.289 -25.672 1 90.75 250 GLY B N 1
ATOM 6576 C CA . GLY B 1 250 ? 22.797 -11.531 -25.703 1 90.75 250 GLY B CA 1
ATOM 6577 C C . GLY B 1 250 ? 24 -12.359 -25.297 1 90.75 250 GLY B C 1
ATOM 6578 O O . GLY B 1 250 ? 24.969 -12.477 -26.062 1 90.75 250 GLY B O 1
ATOM 6579 N N . ASN B 1 251 ? 23.891 -13.062 -24.141 1 91.69 251 ASN B N 1
ATOM 6580 C CA . ASN B 1 251 ? 25.094 -13.719 -23.625 1 91.69 251 ASN B CA 1
ATOM 6581 C C . ASN B 1 251 ? 25.016 -15.234 -23.781 1 91.69 251 ASN B C 1
ATOM 6583 O O . ASN B 1 251 ? 26.016 -15.93 -23.547 1 91.69 251 ASN B O 1
ATOM 6587 N N . GLY B 1 252 ? 23.859 -15.75 -24.125 1 92.81 252 GLY B N 1
ATOM 6588 C CA . GLY B 1 252 ? 23.734 -17.156 -24.469 1 92.81 252 GLY B CA 1
ATOM 6589 C C . GLY B 1 252 ? 23.422 -18.031 -23.266 1 92.81 252 GLY B C 1
ATOM 6590 O O . GLY B 1 252 ? 23.141 -19.219 -23.422 1 92.81 252 GLY B O 1
ATOM 6591 N N . ALA B 1 253 ? 23.469 -17.484 -22.094 1 95.38 253 ALA B N 1
ATOM 6592 C CA . ALA B 1 253 ? 23.109 -18.266 -20.906 1 95.38 253 ALA B CA 1
ATOM 6593 C C . ALA B 1 253 ? 21.672 -18.781 -21 1 95.38 253 ALA B C 1
ATOM 6595 O O . ALA B 1 253 ? 20.812 -18.141 -21.609 1 95.38 253 ALA B O 1
ATOM 6596 N N . ILE B 1 254 ? 21.484 -19.906 -20.344 1 97.44 254 ILE B N 1
ATOM 6597 C CA . ILE B 1 254 ? 20.156 -20.516 -20.453 1 97.44 254 ILE B CA 1
ATOM 6598 C C . ILE B 1 254 ? 19.562 -20.703 -19.062 1 97.44 254 ILE B C 1
ATOM 6600 O O . ILE B 1 254 ? 20.281 -20.609 -18.062 1 97.44 254 ILE B O 1
ATOM 6604 N N . LEU B 1 255 ? 18.266 -20.875 -19.016 1 98.69 255 LEU B N 1
ATOM 6605 C CA . LEU B 1 255 ? 17.5 -21.312 -17.859 1 98.69 255 LEU B CA 1
ATOM 6606 C C . LEU B 1 255 ? 16.859 -22.672 -18.094 1 98.69 255 LEU B C 1
ATOM 6608 O O . LEU B 1 255 ? 16.156 -22.859 -19.094 1 98.69 255 LEU B O 1
ATOM 6612 N N . ALA B 1 256 ? 17.188 -23.578 -17.25 1 98.56 256 ALA B N 1
ATOM 6613 C CA . ALA B 1 256 ? 16.641 -24.938 -17.344 1 98.56 256 ALA B CA 1
ATOM 6614 C C . ALA B 1 256 ? 15.93 -25.328 -16.047 1 98.56 256 ALA B C 1
ATOM 6616 O O . ALA B 1 256 ? 16.109 -24.672 -15.016 1 98.56 256 ALA B O 1
ATOM 6617 N N . ARG B 1 257 ? 15.102 -26.328 -16.156 1 98.5 257 ARG B N 1
ATOM 6618 C CA . ARG B 1 257 ? 14.383 -26.812 -14.984 1 98.5 257 ARG B CA 1
ATOM 6619 C C . ARG B 1 257 ? 14.305 -28.344 -14.969 1 98.5 257 ARG B C 1
ATOM 6621 O O . ARG B 1 257 ? 14.336 -28.969 -16.031 1 98.5 257 ARG B O 1
ATOM 6628 N N . CYS B 1 258 ? 14.211 -28.891 -13.844 1 98.06 258 CYS B N 1
ATOM 6629 C CA . CYS B 1 258 ? 14.062 -30.328 -13.688 1 98.06 258 CYS B CA 1
ATOM 6630 C C . CYS B 1 258 ? 13.664 -30.688 -12.258 1 98.06 258 CYS B C 1
ATOM 6632 O O . CYS B 1 258 ? 13.25 -29.812 -11.492 1 98.06 258 CYS B O 1
ATOM 6634 N N . SER B 1 259 ? 13.633 -32.031 -11.953 1 97 259 SER B N 1
ATOM 6635 C CA . SER B 1 259 ? 13.453 -32.5 -10.594 1 97 259 SER B CA 1
ATOM 6636 C C . SER B 1 259 ? 14.781 -32.938 -9.984 1 97 259 SER B C 1
ATOM 6638 O O . SER B 1 259 ? 15.82 -32.906 -10.648 1 97 259 SER B O 1
ATOM 6640 N N . GLN B 1 260 ? 14.789 -33.344 -8.742 1 94.81 260 GLN B N 1
ATOM 6641 C CA . GLN B 1 260 ? 16 -33.75 -8.039 1 94.81 260 GLN B CA 1
ATOM 6642 C C . GLN B 1 260 ? 16.531 -35.062 -8.547 1 94.81 260 GLN B C 1
ATOM 6644 O O . GLN B 1 260 ? 15.766 -35.906 -9.008 1 94.81 260 GLN B O 1
ATOM 6649 N N . PRO B 1 261 ? 17.844 -35.219 -8.539 1 93.62 261 PRO B N 1
ATOM 6650 C CA . PRO B 1 261 ? 18.406 -36.531 -8.859 1 93.62 261 PRO B CA 1
ATOM 6651 C C . PRO B 1 261 ? 18.203 -37.531 -7.734 1 93.62 261 PRO B C 1
ATOM 6653 O O . PRO B 1 261 ? 18.172 -37.156 -6.559 1 93.62 261 PRO B O 1
ATOM 6656 N N . GLU B 1 262 ? 18.094 -38.719 -8.148 1 92.75 262 GLU B N 1
ATOM 6657 C CA . GLU B 1 262 ? 17.859 -39.781 -7.164 1 92.75 262 GLU B CA 1
ATOM 6658 C C . GLU B 1 262 ? 19.156 -40.438 -6.719 1 92.75 262 GLU B C 1
ATOM 6660 O O . GLU B 1 262 ? 19.375 -41.625 -6.926 1 92.75 262 GLU B O 1
ATOM 6665 N N . VAL B 1 263 ? 19.953 -39.719 -6.039 1 87.19 263 VAL B N 1
ATOM 6666 C CA . VAL B 1 263 ? 21.25 -40.156 -5.531 1 87.19 263 VAL B CA 1
ATOM 6667 C C . VAL B 1 263 ? 21.047 -41.125 -4.348 1 87.19 263 VAL B C 1
ATOM 6669 O O . VAL B 1 263 ? 21.75 -42.125 -4.223 1 87.19 263 VAL B O 1
ATOM 6672 N N . GLY B 1 264 ? 20.109 -40.75 -3.568 1 85.12 264 GLY B N 1
ATOM 6673 C CA . GLY B 1 264 ? 19.781 -41.594 -2.434 1 85.12 264 GLY B CA 1
ATOM 6674 C C . GLY B 1 264 ? 20.859 -41.625 -1.367 1 85.12 264 GLY B C 1
ATOM 6675 O O . GLY B 1 264 ? 21.859 -40.906 -1.482 1 85.12 264 GLY B O 1
ATOM 6676 N N . TRP B 1 265 ? 20.609 -42.469 -0.424 1 81.94 265 TRP B N 1
ATOM 6677 C CA . TRP B 1 265 ? 21.484 -42.594 0.737 1 81.94 265 TRP B CA 1
ATOM 6678 C C . TRP B 1 265 ? 22.812 -43.219 0.354 1 81.94 265 TRP B C 1
ATOM 6680 O O . TRP B 1 265 ? 23.844 -42.938 0.949 1 81.94 265 TRP B O 1
ATOM 6690 N N . LEU B 1 266 ? 22.766 -44 -0.712 1 84.19 266 LEU B N 1
ATOM 6691 C CA . LEU B 1 266 ? 23.953 -44.781 -1.098 1 84.19 266 LEU B CA 1
ATOM 6692 C C . LEU B 1 266 ? 24.797 -44 -2.09 1 84.19 266 LEU B C 1
ATOM 6694 O O . LEU B 1 266 ? 25.859 -44.438 -2.5 1 84.19 266 LEU B O 1
ATOM 6698 N N . GLY B 1 267 ? 24.344 -42.938 -2.469 1 85.62 267 GLY B N 1
ATOM 6699 C CA . GLY B 1 267 ? 25.125 -42.094 -3.369 1 85.62 267 GLY B CA 1
ATOM 6700 C C . GLY B 1 267 ? 25.156 -42.625 -4.793 1 85.62 267 GLY B C 1
ATOM 6701 O O . GLY B 1 267 ? 26.203 -42.656 -5.434 1 85.62 267 GLY B O 1
ATOM 6702 N N . TRP B 1 268 ? 24.047 -43.062 -5.293 1 87.31 268 TRP B N 1
ATOM 6703 C CA . TRP B 1 268 ? 23.953 -43.562 -6.66 1 87.31 268 TRP B CA 1
ATOM 6704 C C . TRP B 1 268 ? 24.344 -42.469 -7.664 1 87.31 268 TRP B C 1
ATOM 6706 O O . TRP B 1 268 ? 24.234 -41.281 -7.383 1 87.31 268 TRP B O 1
ATOM 6716 N N . ARG B 1 269 ? 24.781 -42.938 -8.828 1 90.25 269 ARG B N 1
ATOM 6717 C CA . ARG B 1 269 ? 25.219 -42.031 -9.875 1 90.25 269 ARG B CA 1
ATOM 6718 C C . ARG B 1 269 ? 24.641 -42.406 -11.227 1 90.25 269 ARG B C 1
ATOM 6720 O O . ARG B 1 269 ? 24.234 -43.562 -11.43 1 90.25 269 ARG B O 1
ATOM 6727 N N . SER B 1 270 ? 24.422 -41.531 -12.016 1 93.56 270 SER B N 1
ATOM 6728 C CA . SER B 1 270 ? 24.047 -41.719 -13.406 1 93.56 270 SER B CA 1
ATOM 6729 C C . SER B 1 270 ? 24.953 -40.969 -14.352 1 93.56 270 SER B C 1
ATOM 6731 O O . SER B 1 270 ? 24.938 -39.719 -14.375 1 93.56 270 SER B O 1
ATOM 6733 N N . SER B 1 271 ? 25.719 -41.719 -15.117 1 95.19 271 SER B N 1
ATOM 6734 C CA . SER B 1 271 ? 26.625 -41.094 -16.062 1 95.19 271 SER B CA 1
ATOM 6735 C C . SER B 1 271 ? 25.875 -40.281 -17.109 1 95.19 271 SER B C 1
ATOM 6737 O O . SER B 1 271 ? 26.344 -39.25 -17.562 1 95.19 271 SER B O 1
ATOM 6739 N N . GLU B 1 272 ? 24.75 -40.812 -17.484 1 95.88 272 GLU B N 1
ATOM 6740 C CA . GLU B 1 272 ? 23.938 -40.125 -18.484 1 95.88 272 GLU B CA 1
ATOM 6741 C C . GLU B 1 272 ? 23.453 -38.781 -17.969 1 95.88 272 GLU B C 1
ATOM 6743 O O . GLU B 1 272 ? 23.422 -37.781 -18.703 1 95.88 272 GLU B O 1
ATOM 6748 N N . ASP B 1 273 ? 23.016 -38.781 -16.734 1 96.25 273 ASP B N 1
ATOM 6749 C CA . ASP B 1 273 ? 22.578 -37.531 -16.125 1 96.25 273 ASP B CA 1
ATOM 6750 C C . ASP B 1 273 ? 23.734 -36.531 -16 1 96.25 273 ASP B C 1
ATOM 6752 O O . ASP B 1 273 ? 23.562 -35.344 -16.25 1 96.25 273 ASP B O 1
ATOM 6756 N N . GLU B 1 274 ? 24.906 -37 -15.609 1 95.75 274 GLU B N 1
ATOM 6757 C CA . GLU B 1 274 ? 26.094 -36.156 -15.508 1 95.75 274 GLU B CA 1
ATOM 6758 C C . GLU B 1 274 ? 26.484 -35.594 -16.875 1 95.75 274 GLU B C 1
ATOM 6760 O O . GLU B 1 274 ? 26.844 -34.438 -16.984 1 95.75 274 GLU B O 1
ATOM 6765 N N . ASP B 1 275 ? 26.391 -36.438 -17.859 1 95.56 275 ASP B N 1
ATOM 6766 C CA . ASP B 1 275 ? 26.703 -36.031 -19.219 1 95.56 275 ASP B CA 1
ATOM 6767 C C . ASP B 1 275 ? 25.734 -34.938 -19.688 1 95.56 275 ASP B C 1
ATOM 6769 O O . ASP B 1 275 ? 26.125 -34 -20.391 1 95.56 275 ASP B O 1
ATOM 6773 N N . LEU B 1 276 ? 24.531 -35.156 -19.359 1 96.56 276 LEU B N 1
ATOM 6774 C CA . LEU B 1 276 ? 23.516 -34.188 -19.75 1 96.56 276 LEU B CA 1
ATOM 6775 C C . LEU B 1 276 ? 23.812 -32.812 -19.156 1 96.56 276 LEU B C 1
ATOM 6777 O O . LEU B 1 276 ? 23.781 -31.812 -19.859 1 96.56 276 LEU B O 1
ATOM 6781 N N . LEU B 1 277 ? 24.094 -32.688 -17.844 1 96.5 277 LEU B N 1
ATOM 6782 C CA . LEU B 1 277 ? 24.375 -31.422 -17.203 1 96.5 277 LEU B CA 1
ATOM 6783 C C . LEU B 1 277 ? 25.656 -30.812 -17.75 1 96.5 277 LEU B C 1
ATOM 6785 O O . LEU B 1 277 ? 25.75 -29.594 -17.938 1 96.5 277 LEU B O 1
ATOM 6789 N N . LYS B 1 278 ? 26.641 -31.625 -18 1 94.5 278 LYS B N 1
ATOM 6790 C CA . LYS B 1 278 ? 27.875 -31.156 -18.609 1 94.5 278 LYS B CA 1
ATOM 6791 C C . LYS B 1 278 ? 27.609 -30.562 -19.984 1 94.5 278 LYS B C 1
ATOM 6793 O O . LYS B 1 278 ? 28.156 -29.516 -20.328 1 94.5 278 LYS B O 1
ATOM 6798 N N . ALA B 1 279 ? 26.797 -31.25 -20.719 1 95.25 279 ALA B N 1
ATOM 6799 C CA . ALA B 1 279 ? 26.469 -30.812 -22.062 1 95.25 279 ALA B CA 1
ATOM 6800 C C . ALA B 1 279 ? 25.75 -29.469 -22.031 1 95.25 279 ALA B C 1
ATOM 6802 O O . ALA B 1 279 ? 25.953 -28.625 -22.922 1 95.25 279 ALA B O 1
ATOM 6803 N N . ILE B 1 280 ? 24.875 -29.281 -21.078 1 95.69 280 ILE B N 1
ATOM 6804 C CA . ILE B 1 280 ? 24.156 -28.016 -20.938 1 95.69 280 ILE B CA 1
ATOM 6805 C C . ILE B 1 280 ? 25.141 -26.875 -20.688 1 95.69 280 ILE B C 1
ATOM 6807 O O . ILE B 1 280 ? 25.062 -25.844 -21.344 1 95.69 280 ILE B O 1
ATOM 6811 N N . ALA B 1 281 ? 26.062 -27.047 -19.828 1 94.19 281 ALA B N 1
ATOM 6812 C CA . ALA B 1 281 ? 27.078 -26.031 -19.516 1 94.19 281 ALA B CA 1
ATOM 6813 C C . ALA B 1 281 ? 27.938 -25.734 -20.734 1 94.19 281 ALA B C 1
ATOM 6815 O O . ALA B 1 281 ? 28.219 -24.578 -21.047 1 94.19 281 ALA B O 1
ATOM 6816 N N . GLU B 1 282 ? 28.297 -26.75 -21.453 1 92.19 282 GLU B N 1
ATOM 6817 C CA . GLU B 1 282 ? 29.203 -26.625 -22.594 1 92.19 282 GLU B CA 1
ATOM 6818 C C . GLU B 1 282 ? 28.516 -25.922 -23.75 1 92.19 282 GLU B C 1
ATOM 6820 O O . GLU B 1 282 ? 29.156 -25.188 -24.516 1 92.19 282 GLU B O 1
ATOM 6825 N N . SER B 1 283 ? 27.266 -26.172 -23.875 1 92.19 283 SER B N 1
ATOM 6826 C CA . SER B 1 283 ? 26.516 -25.578 -24.969 1 92.19 283 SER B CA 1
ATOM 6827 C C . SER B 1 283 ? 26.375 -24.062 -24.797 1 92.19 283 SER B C 1
ATOM 6829 O O . SER B 1 283 ? 26.062 -23.344 -25.75 1 92.19 283 SER B O 1
ATOM 6831 N N . CYS B 1 284 ? 26.578 -23.547 -23.609 1 90.88 284 CYS B N 1
ATOM 6832 C CA . CYS B 1 284 ? 26.469 -22.125 -23.328 1 90.88 284 CYS B CA 1
ATOM 6833 C C . CYS B 1 284 ? 27.828 -21.438 -23.453 1 90.88 284 CYS B C 1
ATOM 6835 O O . CYS B 1 284 ? 27.906 -20.219 -23.359 1 90.88 284 CYS B O 1
ATOM 6837 N N . GLN B 1 285 ? 28.828 -22.25 -23.672 1 81.75 285 GLN B N 1
ATOM 6838 C CA . GLN B 1 285 ? 30.188 -21.703 -23.75 1 81.75 285 GLN B CA 1
ATOM 6839 C C . GLN B 1 285 ? 30.422 -20.984 -25.062 1 81.75 285 GLN B C 1
ATOM 6841 O O . GLN B 1 285 ? 29.953 -21.422 -26.109 1 81.75 285 GLN B O 1
ATOM 6846 N N . ASN B 1 286 ? 30.672 -19.688 -24.828 1 69.88 286 ASN B N 1
ATOM 6847 C CA . ASN B 1 286 ? 31.156 -18.953 -25.984 1 69.88 286 ASN B CA 1
ATOM 6848 C C . ASN B 1 286 ? 32.656 -19.156 -26.188 1 69.88 286 ASN B C 1
ATOM 6850 O O . ASN B 1 286 ? 33.344 -19.703 -25.328 1 69.88 286 ASN B O 1
ATOM 6854 N N . LYS B 1 287 ? 33.188 -18.859 -27.406 1 60.12 287 LYS B N 1
ATOM 6855 C CA . LYS B 1 287 ? 34.594 -18.984 -27.766 1 60.12 287 LYS B CA 1
ATOM 6856 C C . LYS B 1 287 ? 35.469 -18.422 -26.656 1 60.12 287 LYS B C 1
ATOM 6858 O O . LYS B 1 287 ? 36.719 -18.469 -26.766 1 60.12 287 LYS B O 1
ATOM 6863 N N . SER B 1 288 ? 34.844 -17.891 -25.625 1 58.09 288 SER B N 1
ATOM 6864 C CA . SER B 1 288 ? 35.75 -17.266 -24.656 1 58.09 288 SER B CA 1
ATOM 6865 C C . SER B 1 288 ? 36.344 -18.297 -23.719 1 58.09 288 SER B C 1
ATOM 6867 O O . SER B 1 288 ? 35.781 -19.375 -23.531 1 58.09 288 SER B O 1
ATOM 6869 N N . LYS B 1 289 ? 37.5 -18.094 -22.984 1 60.16 289 LYS B N 1
ATOM 6870 C CA . LYS B 1 289 ? 38.5 -18.859 -22.266 1 60.16 289 LYS B CA 1
ATOM 6871 C C . LYS B 1 289 ? 37.969 -19.406 -20.953 1 60.16 289 LYS B C 1
ATOM 6873 O O . LYS B 1 289 ? 38.406 -20.438 -20.453 1 60.16 289 LYS B O 1
ATOM 6878 N N . LYS B 1 290 ? 37.031 -18.75 -20.297 1 64.88 290 LYS B N 1
ATOM 6879 C CA . LYS B 1 290 ? 36.781 -19.328 -18.984 1 64.88 290 LYS B CA 1
ATOM 6880 C C . LYS B 1 290 ? 35.562 -20.234 -19 1 64.88 290 LYS B C 1
ATOM 6882 O O . LYS B 1 290 ? 34.469 -19.828 -19.469 1 64.88 290 LYS B O 1
ATOM 6887 N N . PRO B 1 291 ? 35.812 -21.438 -18.656 1 76.56 291 PRO B N 1
ATOM 6888 C CA . PRO B 1 291 ? 34.719 -22.391 -18.625 1 76.56 291 PRO B CA 1
ATOM 6889 C C . PRO B 1 291 ? 33.531 -21.938 -17.75 1 76.56 291 PRO B C 1
ATOM 6891 O O . PRO B 1 291 ? 33.75 -21.469 -16.625 1 76.56 291 PRO B O 1
ATOM 6894 N N . LYS B 1 292 ? 32.312 -21.938 -18.312 1 83.88 292 LYS B N 1
ATOM 6895 C CA . LYS B 1 292 ? 31.125 -21.578 -17.547 1 83.88 292 LYS B CA 1
ATOM 6896 C C . LYS B 1 292 ? 30.656 -22.734 -16.688 1 83.88 292 LYS B C 1
ATOM 6898 O O . LYS B 1 292 ? 30.703 -23.891 -17.109 1 83.88 292 LYS B O 1
ATOM 6903 N N . LYS B 1 293 ? 30.391 -22.359 -15.492 1 91.12 293 LYS B N 1
ATOM 6904 C CA . LYS B 1 293 ? 29.797 -23.344 -14.586 1 91.12 293 LYS B CA 1
ATOM 6905 C C . LYS B 1 293 ? 28.281 -23.297 -14.648 1 91.12 293 LYS B C 1
ATOM 6907 O O . LYS B 1 293 ? 27.688 -22.25 -14.875 1 91.12 293 LYS B O 1
ATOM 6912 N N . LEU B 1 294 ? 27.719 -24.516 -14.555 1 95.69 294 LEU B N 1
ATOM 6913 C CA . LEU B 1 294 ? 26.281 -24.578 -14.414 1 95.69 294 LEU B CA 1
ATOM 6914 C C . LEU B 1 294 ? 25.859 -24.328 -12.969 1 95.69 294 LEU B C 1
ATOM 6916 O O . LEU B 1 294 ? 26.25 -25.078 -12.062 1 95.69 294 LEU B O 1
ATOM 6920 N N . VAL B 1 295 ? 25.156 -23.25 -12.75 1 97.19 295 VAL B N 1
ATOM 6921 C CA . VAL B 1 295 ? 24.688 -22.953 -11.406 1 97.19 295 VAL B CA 1
ATOM 6922 C C . VAL B 1 295 ? 23.344 -23.641 -11.156 1 97.19 295 VAL B C 1
ATOM 6924 O O . VAL B 1 295 ? 22.359 -23.359 -11.844 1 97.19 295 VAL B O 1
ATOM 6927 N N . VAL B 1 296 ? 23.312 -24.562 -10.227 1 97 296 VAL B N 1
ATOM 6928 C CA . VAL B 1 296 ? 22.094 -25.266 -9.852 1 97 296 VAL B CA 1
ATOM 6929 C C . VAL B 1 296 ? 21.422 -24.562 -8.688 1 97 296 VAL B C 1
ATOM 6931 O O . VAL B 1 296 ? 22 -24.438 -7.602 1 97 296 VAL B O 1
ATOM 6934 N N . ILE B 1 297 ? 20.234 -24.109 -8.914 1 97.56 297 ILE B N 1
ATOM 6935 C CA . ILE B 1 297 ? 19.438 -23.469 -7.875 1 97.56 297 ILE B CA 1
ATOM 6936 C C . ILE B 1 297 ? 18.438 -24.469 -7.293 1 97.56 297 ILE B C 1
ATOM 6938 O O . ILE B 1 297 ? 17.484 -24.859 -7.961 1 97.56 297 ILE B O 1
ATOM 6942 N N . ASP B 1 298 ? 18.688 -24.844 -6.074 1 96 298 ASP B N 1
ATOM 6943 C CA . ASP B 1 298 ? 17.781 -25.719 -5.348 1 96 298 ASP B CA 1
ATOM 6944 C C . ASP B 1 298 ? 16.812 -24.922 -4.48 1 96 298 ASP B C 1
ATOM 6946 O O . ASP B 1 298 ? 17.25 -24.203 -3.574 1 96 298 ASP B O 1
ATOM 6950 N N . ALA B 1 299 ? 15.523 -25.109 -4.738 1 97.31 299 ALA B N 1
ATOM 6951 C CA . ALA B 1 299 ? 14.508 -24.328 -4.051 1 97.31 299 ALA B CA 1
ATOM 6952 C C . ALA B 1 299 ? 14.492 -24.625 -2.557 1 97.31 299 ALA B C 1
ATOM 6954 O O . ALA B 1 299 ? 14.008 -23.828 -1.757 1 97.31 299 ALA B O 1
ATOM 6955 N N . ARG B 1 300 ? 15 -25.844 -2.09 1 93.44 300 ARG B N 1
ATOM 6956 C CA . ARG B 1 300 ? 14.961 -26.297 -0.703 1 93.44 300 ARG B CA 1
ATOM 6957 C C . ARG B 1 300 ? 16.109 -25.703 0.1 1 93.44 300 ARG B C 1
ATOM 6959 O O . ARG B 1 300 ? 16.969 -25 -0.449 1 93.44 300 ARG B O 1
ATOM 6966 N N . SER B 1 301 ? 16 -25.906 1.375 1 92.5 301 SER B N 1
ATOM 6967 C CA . SER B 1 301 ? 17.156 -25.672 2.23 1 92.5 301 SER B CA 1
ATOM 6968 C C . SER B 1 301 ? 18.141 -26.844 2.174 1 92.5 301 SER B C 1
ATOM 6970 O O . SER B 1 301 ? 17.766 -27.953 1.8 1 92.5 301 SER B O 1
ATOM 6972 N N . TYR B 1 302 ? 19.344 -26.594 2.607 1 89.19 302 TYR B N 1
ATOM 6973 C CA . TYR B 1 302 ? 20.344 -27.641 2.605 1 89.19 302 TYR B CA 1
ATOM 6974 C C . TYR B 1 302 ? 19.922 -28.797 3.506 1 89.19 302 TYR B C 1
ATOM 6976 O O . TYR B 1 302 ? 19.938 -29.969 3.086 1 89.19 302 TYR B O 1
ATOM 6984 N N . PRO B 1 303 ? 19.438 -28.469 4.664 1 88 303 PRO B N 1
ATOM 6985 C CA . PRO B 1 303 ? 18.984 -29.578 5.5 1 88 303 PRO B CA 1
ATOM 6986 C C . PRO B 1 303 ? 17.828 -30.359 4.867 1 88 303 PRO B C 1
ATOM 6988 O O . PRO B 1 303 ? 17.797 -31.594 4.945 1 88 303 PRO B O 1
ATOM 6991 N N . SER B 1 304 ? 16.938 -29.703 4.258 1 88.38 304 SER B N 1
ATOM 6992 C CA . SER B 1 304 ? 15.797 -30.375 3.625 1 88.38 304 SER B CA 1
ATOM 6993 C C . SER B 1 304 ? 16.25 -31.234 2.455 1 88.38 304 SER B C 1
ATOM 6995 O O . SER B 1 304 ? 15.703 -32.312 2.23 1 88.38 304 SER B O 1
ATOM 6997 N N . ALA B 1 305 ? 17.234 -30.781 1.736 1 87.44 305 ALA B N 1
ATOM 6998 C CA . ALA B 1 305 ? 17.781 -31.547 0.611 1 87.44 305 ALA B CA 1
ATOM 6999 C C . ALA B 1 305 ? 18.469 -32.812 1.091 1 87.44 305 ALA B C 1
ATOM 7001 O O . ALA B 1 305 ? 18.344 -33.875 0.469 1 87.44 305 ALA B O 1
ATOM 7002 N N . VAL B 1 306 ? 19.141 -32.688 2.195 1 84.12 306 VAL B N 1
ATOM 7003 C CA . VAL B 1 306 ? 19.844 -33.844 2.783 1 84.12 306 VAL B CA 1
ATOM 7004 C C . VAL B 1 306 ? 18.828 -34.844 3.32 1 84.12 306 VAL B C 1
ATOM 7006 O O . VAL B 1 306 ? 19.016 -36.062 3.174 1 84.12 306 VAL B O 1
ATOM 7009 N N . ALA B 1 307 ? 17.797 -34.312 3.875 1 85.94 307 ALA B N 1
ATOM 7010 C CA . ALA B 1 307 ? 16.75 -35.188 4.387 1 85.94 307 ALA B CA 1
ATOM 7011 C C . ALA B 1 307 ? 16.094 -35.969 3.26 1 85.94 307 ALA B C 1
ATOM 7013 O O . ALA B 1 307 ? 15.695 -37.125 3.457 1 85.94 307 ALA B O 1
ATOM 7014 N N . ASN B 1 308 ? 15.984 -35.438 2.111 1 87.44 308 ASN B N 1
ATOM 7015 C CA . ASN B 1 308 ? 15.398 -36.125 0.961 1 87.44 308 ASN B CA 1
ATOM 7016 C C . ASN B 1 308 ? 16.281 -37.25 0.463 1 87.44 308 ASN B C 1
ATOM 7018 O O . ASN B 1 308 ? 15.812 -38.188 -0.197 1 87.44 308 ASN B O 1
ATOM 7022 N N . ARG B 1 309 ? 17.562 -37.188 0.746 1 85.38 309 ARG B N 1
ATOM 7023 C CA . ARG B 1 309 ? 18.469 -38.281 0.374 1 85.38 309 ARG B CA 1
ATOM 7024 C C . ARG B 1 309 ? 18.047 -39.594 1.046 1 85.38 309 ARG B C 1
ATOM 7026 O O . ARG B 1 309 ? 18.172 -40.656 0.453 1 85.38 309 ARG B O 1
ATOM 7033 N N . ALA B 1 310 ? 17.594 -39.375 2.186 1 83.25 310 ALA B N 1
ATOM 7034 C CA . ALA B 1 310 ? 17.156 -40.562 2.932 1 83.25 310 ALA B CA 1
ATOM 7035 C C . ALA B 1 310 ? 15.922 -41.188 2.281 1 83.25 310 ALA B C 1
ATOM 7037 O O . ALA B 1 310 ? 15.688 -42.406 2.408 1 83.25 310 ALA B O 1
ATOM 7038 N N . ARG B 1 311 ? 15.188 -40.438 1.55 1 85.62 311 ARG B N 1
ATOM 7039 C CA . ARG B 1 311 ? 13.984 -40.906 0.886 1 85.62 311 ARG B CA 1
ATOM 7040 C C . ARG B 1 311 ? 14.266 -41.25 -0.575 1 85.62 311 ARG B C 1
ATOM 7042 O O . ARG B 1 311 ? 13.336 -41.406 -1.368 1 85.62 311 ARG B O 1
ATOM 7049 N N . GLY B 1 312 ? 15.531 -41.25 -0.946 1 83.69 312 GLY B N 1
ATOM 7050 C CA . GLY B 1 312 ? 15.93 -41.656 -2.291 1 83.69 312 GLY B CA 1
ATOM 7051 C C . GLY B 1 312 ? 16.266 -40.469 -3.182 1 83.69 312 GLY B C 1
ATOM 7052 O O . GLY B 1 312 ? 16.75 -40.656 -4.301 1 83.69 312 GLY B O 1
ATOM 7053 N N . GLY B 1 313 ? 15.906 -39.375 -2.66 1 88.38 313 GLY B N 1
ATOM 7054 C CA . GLY B 1 313 ? 16.203 -38.188 -3.436 1 88.38 313 GLY B CA 1
ATOM 7055 C C . GLY B 1 313 ? 17.609 -37.625 -3.188 1 88.38 313 GLY B C 1
ATOM 7056 O O . GLY B 1 313 ? 18.547 -38.406 -3.006 1 88.38 313 GLY B O 1
ATOM 7057 N N . GLY B 1 314 ? 17.828 -36.375 -3.477 1 86.19 314 GLY B N 1
ATOM 7058 C CA . GLY B 1 314 ? 19.109 -35.75 -3.188 1 86.19 314 GLY B CA 1
ATOM 7059 C C . GLY B 1 314 ? 19.375 -34.531 -4.039 1 86.19 314 GLY B C 1
ATOM 7060 O O . GLY B 1 314 ? 18.453 -33.781 -4.391 1 86.19 314 GLY B O 1
ATOM 7061 N N . CYS B 1 315 ? 20.578 -34.156 -4.016 1 84.5 315 CYS B N 1
ATOM 7062 C CA . CYS B 1 315 ? 21.047 -33.031 -4.801 1 84.5 315 CYS B CA 1
ATOM 7063 C C . CYS B 1 315 ? 22.375 -33.344 -5.477 1 84.5 315 CYS B C 1
ATOM 7065 O O . CYS B 1 315 ? 23.062 -34.312 -5.094 1 84.5 315 CYS B O 1
ATOM 7067 N N . GLU B 1 316 ? 22.562 -32.625 -6.477 1 85.06 316 GLU B N 1
ATOM 7068 C CA . GLU B 1 316 ? 23.844 -32.781 -7.164 1 85.06 316 GLU B CA 1
ATOM 7069 C C . GLU B 1 316 ? 25.016 -32.531 -6.23 1 85.06 316 GLU B C 1
ATOM 7071 O O . GLU B 1 316 ? 24.938 -31.641 -5.363 1 8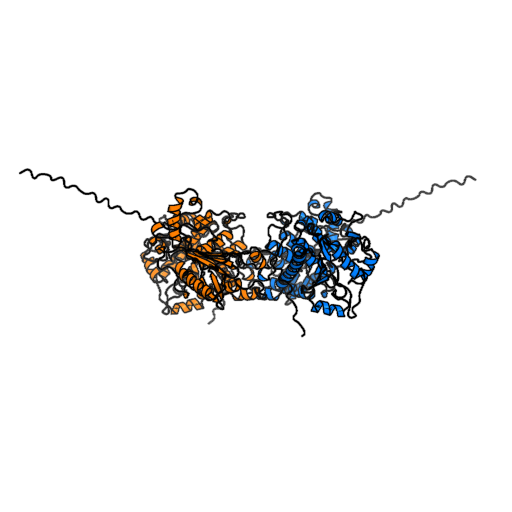5.06 316 GLU B O 1
ATOM 7076 N N . CYS B 1 317 ? 26 -33.312 -6.297 1 81.44 317 CYS B N 1
ATOM 7077 C CA . CYS B 1 317 ? 27.188 -33.094 -5.48 1 81.44 317 CYS B CA 1
ATOM 7078 C C . CYS B 1 317 ? 28.391 -32.781 -6.352 1 81.44 317 CYS B C 1
ATOM 7080 O O . CYS B 1 317 ? 28.5 -33.281 -7.477 1 81.44 317 CYS B O 1
ATOM 7082 N N . PRO B 1 318 ? 29.25 -32.031 -5.852 1 81.69 318 PRO B N 1
ATOM 7083 C CA . PRO B 1 318 ? 30.406 -31.594 -6.629 1 81.69 318 PRO B CA 1
ATOM 7084 C C . PRO B 1 318 ? 31.266 -32.75 -7.105 1 81.69 318 PRO B C 1
ATOM 7086 O O . PRO B 1 318 ? 31.922 -32.656 -8.141 1 81.69 318 PRO B O 1
ATOM 7089 N N . GLU B 1 319 ? 31.25 -33.781 -6.484 1 83.5 319 GLU B N 1
ATOM 7090 C CA . GLU B 1 319 ? 32.062 -34.938 -6.863 1 83.5 319 GLU B CA 1
ATOM 7091 C C . GLU B 1 319 ? 31.578 -35.531 -8.18 1 83.5 319 GLU B C 1
ATOM 7093 O O . GLU B 1 319 ? 32.375 -35.938 -9.023 1 83.5 319 GLU B O 1
ATOM 7098 N N . TYR B 1 320 ? 30.297 -35.594 -8.281 1 87.31 320 TYR B N 1
ATOM 7099 C CA . TYR B 1 320 ? 29.719 -36.219 -9.469 1 87.31 320 TYR B CA 1
ATOM 7100 C C . TYR B 1 320 ? 29.531 -35.188 -10.578 1 87.31 320 TYR B C 1
ATOM 7102 O O . TYR B 1 320 ? 29.531 -35.562 -11.758 1 87.31 320 TYR B O 1
ATOM 7110 N N . TYR B 1 321 ? 29.328 -34 -10.125 1 91.88 321 TYR B N 1
ATOM 7111 C CA . TYR B 1 321 ? 29.047 -32.938 -11.07 1 91.88 321 TYR B CA 1
ATOM 7112 C C . TYR B 1 321 ? 30.078 -31.828 -10.969 1 91.88 321 TYR B C 1
ATOM 7114 O O . TYR B 1 321 ? 29.75 -30.703 -10.594 1 91.88 321 TYR B O 1
ATOM 7122 N N . PRO B 1 322 ? 31.25 -31.969 -11.297 1 86.62 322 PRO B N 1
ATOM 7123 C CA . PRO B 1 322 ? 32.312 -31 -11.086 1 86.62 322 PRO B CA 1
ATOM 7124 C C . PRO B 1 322 ? 32.062 -29.656 -11.766 1 86.62 322 PRO B C 1
ATOM 7126 O O . PRO B 1 322 ? 32.562 -28.625 -11.312 1 86.62 322 PRO B O 1
ATOM 7129 N N . GLY B 1 323 ? 31.406 -29.5 -12.711 1 87.62 323 GLY B N 1
ATOM 7130 C CA . GLY B 1 323 ? 31.125 -28.234 -13.391 1 87.62 323 GLY B CA 1
ATOM 7131 C C . GLY B 1 323 ? 29.875 -27.547 -12.883 1 87.62 323 GLY B C 1
ATOM 7132 O O . GLY B 1 323 ? 29.406 -26.578 -13.492 1 87.62 323 GLY B O 1
ATOM 7133 N N . CYS B 1 324 ? 29.438 -27.953 -11.703 1 91.81 324 CYS B N 1
ATOM 7134 C CA . CYS B 1 324 ? 28.188 -27.375 -11.195 1 91.81 324 CYS B CA 1
ATOM 7135 C C . CYS B 1 324 ? 28.422 -26.688 -9.859 1 91.81 324 CYS B C 1
ATOM 7137 O O . CYS B 1 324 ? 29.297 -27.078 -9.086 1 91.81 324 CYS B O 1
ATOM 7139 N N . GLU B 1 325 ? 27.781 -25.594 -9.664 1 93.94 325 GLU B N 1
ATOM 7140 C CA . GLU B 1 325 ? 27.656 -24.906 -8.391 1 93.94 325 GLU B CA 1
ATOM 7141 C C . GLU B 1 325 ? 26.219 -24.922 -7.891 1 93.94 325 GLU B C 1
ATOM 7143 O O . GLU B 1 325 ? 25.281 -24.656 -8.656 1 93.94 325 GLU B O 1
ATOM 7148 N N . ILE B 1 326 ? 26.078 -25.266 -6.602 1 93.88 326 ILE B N 1
ATOM 7149 C CA . ILE B 1 326 ? 24.719 -25.375 -6.086 1 93.88 326 ILE B CA 1
ATOM 7150 C C . ILE B 1 326 ? 24.438 -24.234 -5.117 1 93.88 326 ILE B C 1
ATOM 7152 O O . ILE B 1 326 ? 25.266 -23.906 -4.266 1 93.88 326 ILE B O 1
ATOM 7156 N N . ARG B 1 327 ? 23.297 -23.562 -5.27 1 95.5 327 ARG B N 1
ATOM 7157 C CA . ARG B 1 327 ? 22.797 -22.531 -4.363 1 95.5 327 ARG B CA 1
ATOM 7158 C C . ARG B 1 327 ? 21.422 -22.906 -3.807 1 95.5 327 ARG B C 1
ATOM 7160 O O . ARG B 1 327 ? 20.5 -23.219 -4.566 1 95.5 327 ARG B O 1
ATOM 7167 N N . PHE B 1 328 ? 21.297 -22.906 -2.479 1 95.44 328 PHE B N 1
ATOM 7168 C CA . PHE B 1 328 ? 20.031 -23.25 -1.825 1 95.44 328 PHE B CA 1
ATOM 7169 C C . PHE B 1 328 ? 19.219 -22 -1.525 1 95.44 328 PHE B C 1
ATOM 7171 O O . PHE B 1 328 ? 19.75 -21 -1.057 1 95.44 328 PHE B O 1
ATOM 7178 N N . MET B 1 329 ? 17.891 -22.016 -1.734 1 96.62 329 MET B N 1
ATOM 7179 C CA . MET B 1 329 ? 17.047 -20.812 -1.637 1 96.62 329 MET B CA 1
ATOM 7180 C C . MET B 1 329 ? 16.203 -20.844 -0.369 1 96.62 329 MET B C 1
ATOM 7182 O O . MET B 1 329 ? 15.594 -19.844 -0.005 1 96.62 329 MET B O 1
ATOM 7186 N N . ASN B 1 330 ? 16.109 -21.938 0.307 1 96.06 330 ASN B N 1
ATOM 7187 C CA . ASN B 1 330 ? 15.438 -22.078 1.595 1 96.06 330 ASN B CA 1
ATOM 7188 C C . ASN B 1 330 ? 13.969 -21.672 1.508 1 96.06 330 ASN B C 1
ATOM 7190 O O . ASN B 1 330 ? 13.469 -20.938 2.359 1 96.06 330 ASN B O 1
ATOM 7194 N N . LEU B 1 331 ? 13.289 -22.094 0.493 1 97.5 331 LEU B N 1
ATOM 7195 C CA . LEU B 1 331 ? 11.875 -21.781 0.332 1 97.5 331 LEU B CA 1
ATOM 7196 C C . LEU B 1 331 ? 11.008 -22.797 1.077 1 97.5 331 LEU B C 1
ATOM 7198 O O . LEU B 1 331 ? 11.367 -23.969 1.179 1 97.5 331 LEU B O 1
ATOM 7202 N N . ALA B 1 332 ? 9.867 -22.344 1.534 1 95.88 332 ALA B N 1
ATOM 7203 C CA . ALA B 1 332 ? 8.922 -23.172 2.275 1 95.88 332 ALA B CA 1
ATOM 7204 C C . ALA B 1 332 ? 8.266 -24.203 1.359 1 95.88 332 ALA B C 1
ATOM 7206 O O . ALA B 1 332 ? 8.078 -23.953 0.168 1 95.88 332 ALA B O 1
ATOM 7207 N N . ASN B 1 333 ? 7.965 -25.359 1.906 1 94.31 333 ASN B N 1
ATOM 7208 C CA . ASN B 1 333 ? 7.238 -26.391 1.161 1 94.31 333 ASN B CA 1
ATOM 7209 C C . ASN B 1 333 ? 5.738 -26.109 1.146 1 94.31 333 ASN B C 1
ATOM 7211 O O . ASN B 1 333 ? 5.277 -25.125 1.713 1 94.31 333 ASN B O 1
ATOM 7215 N N . ILE B 1 334 ? 4.973 -26.984 0.541 1 95.81 334 ILE B N 1
ATOM 7216 C CA . ILE B 1 334 ? 3.557 -26.719 0.298 1 95.81 334 ILE B CA 1
ATOM 7217 C C . ILE B 1 334 ? 2.795 -26.734 1.621 1 95.81 334 ILE B C 1
ATOM 7219 O O . ILE B 1 334 ? 1.793 -26.031 1.772 1 95.81 334 ILE B O 1
ATOM 7223 N N . HIS B 1 335 ? 3.223 -27.594 2.574 1 96 335 HIS B N 1
ATOM 7224 C CA . HIS B 1 335 ? 2.543 -27.656 3.863 1 96 335 HIS B CA 1
ATOM 7225 C C . HIS B 1 335 ? 2.678 -26.344 4.625 1 96 335 HIS B C 1
ATOM 7227 O O . HIS B 1 335 ? 1.701 -25.844 5.188 1 96 335 HIS B O 1
ATOM 7233 N N . ALA B 1 336 ? 3.898 -25.828 4.609 1 97.12 336 ALA B N 1
ATOM 7234 C CA . ALA B 1 336 ? 4.148 -24.562 5.277 1 97.12 336 ALA B CA 1
ATOM 7235 C C . ALA B 1 336 ? 3.4 -23.422 4.586 1 97.12 336 ALA B C 1
ATOM 7237 O O . ALA B 1 336 ? 2.846 -22.547 5.25 1 97.12 336 ALA B O 1
ATOM 7238 N N . VAL B 1 337 ? 3.393 -23.406 3.33 1 98 337 VAL B N 1
ATOM 7239 C CA . VAL B 1 337 ? 2.719 -22.359 2.561 1 98 337 VAL B CA 1
ATOM 7240 C C . VAL B 1 337 ? 1.213 -22.438 2.805 1 98 337 VAL B C 1
ATOM 7242 O O . VAL B 1 337 ? 0.555 -21.406 2.955 1 98 337 VAL B O 1
ATOM 7245 N N . ARG B 1 338 ? 0.671 -23.625 2.83 1 97.12 338 ARG B N 1
ATOM 7246 C CA . ARG B 1 338 ? -0.748 -23.812 3.117 1 97.12 338 ARG B CA 1
ATOM 7247 C C . ARG B 1 338 ? -1.105 -23.25 4.488 1 97.12 338 ARG B C 1
ATOM 7249 O O . ARG B 1 338 ? -2.1 -22.531 4.637 1 97.12 338 ARG B O 1
ATOM 7256 N N . LYS B 1 339 ? -0.335 -23.625 5.445 1 97.56 339 LYS B N 1
ATOM 7257 C CA . LYS B 1 339 ? -0.569 -23.109 6.793 1 97.56 339 LYS B CA 1
ATOM 7258 C C . LYS B 1 339 ? -0.526 -21.578 6.824 1 97.56 339 LYS B C 1
ATOM 7260 O O . LYS B 1 339 ? -1.376 -20.953 7.449 1 97.56 339 LYS B O 1
ATOM 7265 N N . SER B 1 340 ? 0.462 -21.078 6.215 1 98.31 340 SER B N 1
ATOM 7266 C CA . SER B 1 340 ? 0.613 -19.625 6.105 1 98.31 340 SER B CA 1
ATOM 7267 C C . SER B 1 340 ? -0.63 -18.984 5.496 1 98.31 340 SER B C 1
ATOM 7269 O O . SER B 1 340 ? -1.13 -17.984 6.008 1 98.31 340 SER B O 1
ATOM 7271 N N . PHE B 1 341 ? -1.137 -19.562 4.496 1 97.88 341 PHE B N 1
ATOM 7272 C CA . PHE B 1 341 ? -2.291 -19.016 3.793 1 97.88 341 PHE B CA 1
ATOM 7273 C C . PHE B 1 341 ? -3.543 -19.109 4.656 1 97.88 341 PHE B C 1
ATOM 7275 O O . PHE B 1 341 ? -4.375 -18.203 4.656 1 97.88 341 PHE B O 1
ATOM 7282 N N . HIS B 1 342 ? -3.693 -20.203 5.273 1 96.94 342 HIS B N 1
ATOM 7283 C CA . HIS B 1 342 ? -4.848 -20.375 6.152 1 96.94 342 HIS B CA 1
ATOM 7284 C C . HIS B 1 342 ? -4.859 -19.312 7.246 1 96.94 342 HIS B C 1
ATOM 7286 O O . HIS B 1 342 ? -5.914 -18.766 7.578 1 96.94 342 HIS B O 1
ATOM 7292 N N . LEU B 1 343 ? -3.703 -19.062 7.773 1 97.62 343 LEU B N 1
ATOM 7293 C CA . LEU B 1 343 ? -3.592 -18 8.773 1 97.62 343 LEU B CA 1
ATOM 7294 C C . LEU B 1 343 ? -3.932 -16.641 8.164 1 97.62 343 LEU B C 1
ATOM 7296 O O . LEU B 1 343 ? -4.582 -15.82 8.812 1 97.62 343 LEU B O 1
ATOM 7300 N N . LEU B 1 344 ? -3.473 -16.406 6.996 1 97.5 344 LEU B N 1
ATOM 7301 C CA . LEU B 1 344 ? -3.783 -15.164 6.301 1 97.5 344 LEU B CA 1
ATOM 7302 C C . LEU B 1 344 ? -5.289 -15.016 6.094 1 97.5 344 LEU B C 1
ATOM 7304 O O . LEU B 1 344 ? -5.848 -13.945 6.32 1 97.5 344 LEU B O 1
ATOM 7308 N N . ARG B 1 345 ? -5.887 -16.078 5.625 1 95.75 345 ARG B N 1
ATOM 7309 C CA . ARG B 1 345 ? -7.332 -16.047 5.414 1 95.75 345 ARG B CA 1
ATOM 7310 C C . ARG B 1 345 ? -8.07 -15.734 6.707 1 95.75 345 ARG B C 1
ATOM 7312 O O . ARG B 1 345 ? -9.023 -14.953 6.707 1 95.75 345 ARG B O 1
ATOM 7319 N N . GLN B 1 346 ? -7.684 -16.344 7.746 1 94.44 346 GLN B N 1
ATOM 7320 C CA . GLN B 1 346 ? -8.297 -16.078 9.047 1 94.44 346 GLN B CA 1
ATOM 7321 C C . GLN B 1 346 ? -8.125 -14.609 9.438 1 94.44 346 GLN B C 1
ATOM 7323 O O . GLN B 1 346 ? -9.055 -14 9.969 1 94.44 346 GLN B O 1
ATOM 7328 N N . LEU B 1 347 ? -6.98 -14.133 9.203 1 95.31 347 LEU B N 1
ATOM 7329 C CA . LEU B 1 347 ? -6.715 -12.727 9.523 1 95.31 347 LEU B CA 1
ATOM 7330 C C . LEU B 1 347 ? -7.621 -11.812 8.711 1 95.31 347 LEU B C 1
ATOM 7332 O O . LEU B 1 347 ? -8.211 -10.875 9.25 1 95.31 347 LEU B O 1
ATOM 7336 N N . CYS B 1 348 ? -7.707 -12.086 7.438 1 92.44 348 CYS B N 1
ATOM 7337 C CA . CYS B 1 348 ? -8.516 -11.258 6.551 1 92.44 348 CYS B CA 1
ATOM 7338 C C . CYS B 1 348 ? -9.992 -11.336 6.918 1 92.44 348 CYS B C 1
ATOM 7340 O O . CYS B 1 348 ? -10.75 -10.406 6.648 1 92.44 348 CYS B O 1
ATOM 7342 N N . ALA B 1 349 ? -10.391 -12.398 7.5 1 89.25 349 ALA B N 1
ATOM 7343 C CA . ALA B 1 349 ? -11.781 -12.602 7.91 1 89.25 349 ALA B CA 1
ATOM 7344 C C . ALA B 1 349 ? -12.047 -11.945 9.266 1 89.25 349 ALA B C 1
ATOM 7346 O O . ALA B 1 349 ? -13.203 -11.812 9.672 1 89.25 349 ALA B O 1
ATOM 7347 N N . SER B 1 350 ? -11.039 -11.539 9.914 1 88.75 350 SER B N 1
ATOM 7348 C CA . SER B 1 350 ? -11.188 -10.938 11.234 1 88.75 350 SER B CA 1
ATOM 7349 C C . SER B 1 350 ? -11.836 -9.562 11.148 1 88.75 350 SER B C 1
ATOM 7351 O O . SER B 1 350 ? -11.836 -8.938 10.086 1 88.75 350 SER B O 1
ATOM 7353 N N . PRO B 1 351 ? -12.375 -9.172 12.266 1 86.06 351 PRO B N 1
ATOM 7354 C CA . PRO B 1 351 ? -12.969 -7.836 12.273 1 86.06 351 PRO B CA 1
ATOM 7355 C C . PRO B 1 351 ? -11.969 -6.742 11.922 1 86.06 351 PRO B C 1
ATOM 7357 O O . PRO B 1 351 ? -10.789 -6.84 12.281 1 86.06 351 PRO B O 1
ATOM 7360 N N . PRO B 1 352 ? -12.484 -5.758 11.312 1 83.31 352 PRO B N 1
ATOM 7361 C CA . PRO B 1 352 ? -11.586 -4.703 10.828 1 83.31 352 PRO B CA 1
ATOM 7362 C C . PRO B 1 352 ? -10.93 -3.92 11.961 1 83.31 352 PRO B C 1
ATOM 7364 O O . PRO B 1 352 ? -9.906 -3.266 11.75 1 83.31 352 PRO B O 1
ATOM 7367 N N . ASP B 1 353 ? -11.422 -3.869 13.172 1 85.75 353 ASP B N 1
ATOM 7368 C CA . ASP B 1 353 ? -10.914 -3.031 14.258 1 85.75 353 ASP B CA 1
ATOM 7369 C C . ASP B 1 353 ? -9.867 -3.771 15.078 1 85.75 353 ASP B C 1
ATOM 7371 O O . ASP B 1 353 ? -9.586 -3.396 16.219 1 85.75 353 ASP B O 1
ATOM 7375 N N . LEU B 1 354 ? -9.305 -4.727 14.469 1 87.44 354 LEU B N 1
ATOM 7376 C CA . LEU B 1 354 ? -8.242 -5.445 15.156 1 87.44 354 LEU B CA 1
ATOM 7377 C C . LEU B 1 354 ? -7.039 -4.539 15.398 1 87.44 354 LEU B C 1
ATOM 7379 O O . LEU B 1 354 ? -6.426 -4.051 14.445 1 87.44 354 LEU B O 1
ATOM 7383 N N . PRO B 1 355 ? -6.652 -4.293 16.641 1 84.88 355 PRO B N 1
ATOM 7384 C CA . PRO B 1 355 ? -5.562 -3.352 16.906 1 84.88 355 PRO B CA 1
ATOM 7385 C C . PRO B 1 355 ? -4.188 -3.924 16.578 1 84.88 355 PRO B C 1
ATOM 7387 O O . PRO B 1 355 ? -3.234 -3.168 16.375 1 84.88 355 PRO B O 1
ATOM 7390 N N . ASN B 1 356 ? -4.016 -5.289 16.578 1 93.44 356 ASN B N 1
ATOM 7391 C CA . ASN B 1 356 ? -2.719 -5.902 16.328 1 93.44 356 ASN B CA 1
ATOM 7392 C C . ASN B 1 356 ? -2.643 -6.492 14.914 1 93.44 356 ASN B C 1
ATOM 7394 O O . ASN B 1 356 ? -2.08 -7.57 14.719 1 93.44 356 ASN B O 1
ATOM 7398 N N . TRP B 1 357 ? -3.211 -5.887 13.969 1 93.44 357 TRP B N 1
ATOM 7399 C CA . TRP B 1 357 ? -3.318 -6.355 12.594 1 93.44 357 TRP B CA 1
ATOM 7400 C C . TRP B 1 357 ? -1.941 -6.652 12.008 1 93.44 357 TRP B C 1
ATOM 7402 O O . TRP B 1 357 ? -1.716 -7.73 11.453 1 93.44 357 TRP B O 1
ATOM 7412 N N . TYR B 1 358 ? -0.983 -5.762 12.211 1 93.94 358 TYR B N 1
ATOM 7413 C CA . TYR B 1 358 ? 0.312 -5.883 11.547 1 93.94 358 TYR B CA 1
ATOM 7414 C C . TYR B 1 358 ? 1.151 -6.98 12.195 1 93.94 358 TYR B C 1
ATOM 7416 O O . TYR B 1 358 ? 1.879 -7.699 11.508 1 93.94 358 TYR B O 1
ATOM 7424 N N . SER B 1 359 ? 1.029 -7.09 13.461 1 95 359 SER B N 1
ATOM 7425 C CA . SER B 1 359 ? 1.712 -8.188 14.133 1 95 359 SER B CA 1
ATOM 7426 C C . SER B 1 359 ? 1.164 -9.539 13.688 1 95 359 SER B C 1
ATOM 7428 O O . SER B 1 359 ? 1.925 -10.484 13.477 1 95 359 SER B O 1
ATOM 7430 N N . LEU B 1 360 ? -0.117 -9.617 13.578 1 95.88 360 LEU B N 1
ATOM 7431 C CA . LEU B 1 360 ? -0.745 -10.852 13.133 1 95.88 360 LEU B CA 1
ATOM 7432 C C . LEU B 1 360 ? -0.394 -11.148 11.68 1 95.88 360 LEU B C 1
ATOM 7434 O O . LEU B 1 360 ? -0.163 -12.305 11.312 1 95.88 360 LEU B O 1
ATOM 7438 N N . LEU B 1 361 ? -0.35 -10.102 10.859 1 96 361 LEU B N 1
ATOM 7439 C CA . LEU B 1 361 ? 0.059 -10.266 9.469 1 96 361 LEU B CA 1
ATOM 7440 C C . LEU B 1 361 ? 1.468 -10.844 9.383 1 96 361 LEU B C 1
ATOM 7442 O O . LEU B 1 361 ? 1.718 -11.766 8.602 1 96 361 LEU B O 1
ATOM 7446 N N . GLU B 1 362 ? 2.35 -10.297 10.18 1 95.56 362 GLU B N 1
ATOM 7447 C CA . GLU B 1 362 ? 3.721 -10.797 10.211 1 95.56 362 GLU B CA 1
ATOM 7448 C C . GLU B 1 362 ? 3.764 -12.266 10.617 1 95.56 362 GLU B C 1
ATOM 7450 O O . GLU B 1 362 ? 4.531 -13.047 10.055 1 95.56 362 GLU B O 1
ATOM 7455 N N . ASN B 1 363 ? 2.938 -12.594 11.508 1 96.38 363 ASN B N 1
ATOM 7456 C CA . ASN B 1 363 ? 2.93 -13.945 12.062 1 96.38 363 ASN B CA 1
ATOM 7457 C C . ASN B 1 363 ? 2.395 -14.961 11.055 1 96.38 363 ASN B C 1
ATOM 7459 O O . ASN B 1 363 ? 2.633 -16.156 11.188 1 96.38 363 ASN B O 1
ATOM 7463 N N . THR B 1 364 ? 1.629 -14.539 10.078 1 97.75 364 THR B N 1
ATOM 7464 C CA . THR B 1 364 ? 1.189 -15.453 9.039 1 97.75 364 THR B CA 1
ATOM 7465 C C . THR B 1 364 ? 2.377 -15.945 8.211 1 97.75 364 THR B C 1
ATOM 7467 O O . THR B 1 364 ? 2.299 -16.984 7.562 1 97.75 364 THR B O 1
ATOM 7470 N N . ARG B 1 365 ? 3.449 -15.133 8.125 1 97.69 365 ARG B N 1
ATOM 7471 C CA . ARG B 1 365 ? 4.676 -15.391 7.375 1 97.69 365 ARG B CA 1
ATOM 7472 C C . ARG B 1 365 ? 4.418 -15.344 5.875 1 97.69 365 ARG B C 1
ATOM 7474 O O . ARG B 1 365 ? 5.285 -15.711 5.078 1 97.69 365 ARG B O 1
ATOM 7481 N N . TRP B 1 366 ? 3.229 -14.922 5.512 1 98.12 366 TRP B N 1
ATOM 7482 C CA . TRP B 1 366 ? 2.881 -14.922 4.098 1 98.12 366 TRP B CA 1
ATOM 7483 C C . TRP B 1 366 ? 3.805 -14 3.311 1 98.12 366 TRP B C 1
ATOM 7485 O O . TRP B 1 366 ? 4.371 -14.398 2.291 1 98.12 366 TRP B O 1
ATOM 7495 N N . LEU B 1 367 ? 4.012 -12.828 3.844 1 97.5 367 LEU B N 1
ATOM 7496 C CA . LEU B 1 367 ? 4.844 -11.859 3.139 1 97.5 367 LEU B CA 1
ATOM 7497 C C . LEU B 1 367 ? 6.305 -12.305 3.139 1 97.5 367 LEU B C 1
ATOM 7499 O O . LEU B 1 367 ? 7.051 -12 2.201 1 97.5 367 LEU B O 1
ATOM 7503 N N . HIS B 1 368 ? 6.746 -13.055 4.148 1 97.62 368 HIS B N 1
ATOM 7504 C CA . HIS B 1 368 ? 8.078 -13.648 4.156 1 97.62 368 HIS B CA 1
ATOM 7505 C C . HIS B 1 368 ? 8.234 -14.656 3.023 1 97.62 368 HIS B C 1
ATOM 7507 O O . HIS B 1 368 ? 9.289 -14.711 2.377 1 97.62 368 HIS B O 1
ATOM 7513 N N . ASN B 1 369 ? 7.203 -15.414 2.854 1 98.19 369 ASN B N 1
ATOM 7514 C CA . ASN B 1 369 ? 7.227 -16.391 1.77 1 98.19 369 ASN B CA 1
ATOM 7515 C C . ASN B 1 369 ? 7.289 -15.719 0.404 1 98.19 369 ASN B C 1
ATOM 7517 O O . ASN B 1 369 ? 7.992 -16.188 -0.494 1 98.19 369 ASN B O 1
ATOM 7521 N N . ILE B 1 370 ? 6.512 -14.648 0.262 1 98.38 370 ILE B N 1
ATOM 7522 C CA . ILE B 1 370 ? 6.547 -13.883 -0.981 1 98.38 370 ILE B CA 1
ATOM 7523 C C . ILE B 1 370 ? 7.949 -13.32 -1.203 1 98.38 370 ILE B C 1
ATOM 7525 O O . ILE B 1 370 ? 8.5 -13.43 -2.303 1 98.38 370 ILE B O 1
ATOM 7529 N N . SER B 1 371 ? 8.5 -12.742 -0.166 1 97.56 371 SER B N 1
ATOM 7530 C CA . SER B 1 371 ? 9.852 -12.188 -0.208 1 97.56 371 SER B CA 1
ATOM 7531 C C . SER B 1 371 ? 10.875 -13.242 -0.61 1 97.56 371 SER B C 1
ATOM 7533 O O . SER B 1 371 ? 11.75 -12.992 -1.438 1 97.56 371 SER B O 1
ATOM 7535 N N . GLY B 1 372 ? 10.766 -14.422 -0.058 1 97.62 372 GLY B N 1
ATOM 7536 C CA . GLY B 1 372 ? 11.68 -15.508 -0.367 1 97.62 372 GLY B CA 1
ATOM 7537 C C . GLY B 1 372 ? 11.641 -15.93 -1.823 1 97.62 372 GLY B C 1
ATOM 7538 O O . GLY B 1 372 ? 12.68 -16.156 -2.441 1 97.62 372 GLY B O 1
ATOM 7539 N N . LEU B 1 373 ? 10.492 -16.047 -2.35 1 98.38 373 LEU B N 1
ATOM 7540 C CA . LEU B 1 373 ? 10.336 -16.453 -3.746 1 98.38 373 LEU B CA 1
ATOM 7541 C C . LEU B 1 373 ? 10.938 -15.398 -4.68 1 98.38 373 LEU B C 1
ATOM 7543 O O . LEU B 1 373 ? 11.625 -15.75 -5.645 1 98.38 373 LEU B O 1
ATOM 7547 N N . LEU B 1 374 ? 10.641 -14.18 -4.383 1 98.31 374 LEU B N 1
ATOM 7548 C CA . LEU B 1 374 ? 11.172 -13.102 -5.207 1 98.31 374 LEU B CA 1
ATOM 7549 C C . LEU B 1 374 ? 12.695 -13.039 -5.109 1 98.31 374 LEU B C 1
ATOM 7551 O O . LEU B 1 374 ? 13.375 -12.742 -6.098 1 98.31 374 LEU B O 1
ATOM 7555 N N . HIS B 1 375 ? 13.203 -13.32 -3.947 1 97.44 375 HIS B N 1
ATOM 7556 C CA . HIS B 1 375 ? 14.648 -13.375 -3.779 1 97.44 375 HIS B CA 1
ATOM 7557 C C . HIS B 1 375 ? 15.258 -14.484 -4.633 1 97.44 375 HIS B C 1
ATOM 7559 O O . HIS B 1 375 ? 16.297 -14.289 -5.254 1 97.44 375 HIS B O 1
ATOM 7565 N N . ALA B 1 376 ? 14.672 -15.617 -4.617 1 98.38 376 ALA B N 1
ATOM 7566 C CA . ALA B 1 376 ? 15.141 -16.719 -5.449 1 98.38 376 ALA B CA 1
ATOM 7567 C C . ALA B 1 376 ? 15.141 -16.344 -6.926 1 98.38 376 ALA B C 1
ATOM 7569 O O . ALA B 1 376 ? 16.109 -16.609 -7.645 1 98.38 376 ALA B O 1
ATOM 7570 N N . ALA B 1 377 ? 14.062 -15.766 -7.363 1 98.56 377 ALA B N 1
ATOM 7571 C CA . ALA B 1 377 ? 13.969 -15.328 -8.75 1 98.56 377 ALA B CA 1
ATOM 7572 C C . ALA B 1 377 ? 15.047 -14.305 -9.086 1 98.56 377 ALA B C 1
ATOM 7574 O O . ALA B 1 377 ? 15.656 -14.352 -10.156 1 98.56 377 ALA B O 1
ATOM 7575 N N . ASN B 1 378 ? 15.25 -13.367 -8.164 1 97.44 378 ASN B N 1
ATOM 7576 C CA . ASN B 1 378 ? 16.312 -12.383 -8.32 1 97.44 378 ASN B CA 1
ATOM 7577 C C . ASN B 1 378 ? 17.688 -13.055 -8.469 1 97.44 378 ASN B C 1
ATOM 7579 O O . ASN B 1 378 ? 18.516 -12.602 -9.25 1 97.44 378 ASN B O 1
ATOM 7583 N N . THR B 1 379 ? 17.906 -14.031 -7.699 1 97.69 379 THR B N 1
ATOM 7584 C CA . THR B 1 379 ? 19.172 -14.758 -7.734 1 97.69 379 THR B CA 1
ATOM 7585 C C . THR B 1 379 ? 19.375 -15.406 -9.102 1 97.69 379 THR B C 1
ATOM 7587 O O . THR B 1 379 ? 20.469 -15.32 -9.672 1 97.69 379 THR B O 1
ATOM 7590 N N . VAL B 1 380 ? 18.375 -16.016 -9.594 1 98.56 380 VAL B N 1
ATOM 7591 C CA . VAL B 1 380 ? 18.453 -16.641 -10.914 1 98.56 380 VAL B CA 1
ATOM 7592 C C . VAL B 1 380 ? 18.75 -15.57 -11.969 1 98.56 380 VAL B C 1
ATOM 7594 O O . VAL B 1 380 ? 19.656 -15.734 -12.789 1 98.56 380 VAL B O 1
ATOM 7597 N N . ALA B 1 381 ? 17.984 -14.531 -11.922 1 97.88 381 ALA B N 1
ATOM 7598 C CA . ALA B 1 381 ? 18.125 -13.461 -12.898 1 97.88 381 ALA B CA 1
ATOM 7599 C C . ALA B 1 381 ? 19.531 -12.852 -12.844 1 97.88 381 ALA B C 1
ATOM 7601 O O . ALA B 1 381 ? 20.141 -12.602 -13.883 1 97.88 381 ALA B O 1
ATOM 7602 N N . ALA B 1 382 ? 20.016 -12.625 -11.648 1 96.25 382 ALA B N 1
ATOM 7603 C CA . ALA B 1 382 ? 21.328 -12.031 -11.477 1 96.25 382 ALA B CA 1
ATOM 7604 C C . ALA B 1 382 ? 22.422 -12.961 -11.992 1 96.25 382 ALA B C 1
ATOM 7606 O O . ALA B 1 382 ? 23.406 -12.516 -12.602 1 96.25 382 ALA B O 1
ATOM 7607 N N . THR B 1 383 ? 22.312 -14.203 -11.711 1 97.19 383 THR B N 1
ATOM 7608 C CA . THR B 1 383 ? 23.281 -15.203 -12.164 1 97.19 383 THR B CA 1
ATOM 7609 C C . THR B 1 383 ? 23.375 -15.219 -13.688 1 97.19 383 THR B C 1
ATOM 7611 O O . THR B 1 383 ? 24.469 -15.289 -14.25 1 97.19 383 THR B O 1
ATOM 7614 N N . ILE B 1 384 ? 22.281 -15.086 -14.32 1 97 384 ILE B N 1
ATOM 7615 C CA . ILE B 1 384 ? 22.219 -15.141 -15.773 1 97 384 ILE B CA 1
ATOM 7616 C C . ILE B 1 384 ? 22.688 -13.812 -16.359 1 97 384 ILE B C 1
ATOM 7618 O O . ILE B 1 384 ? 23.516 -13.789 -17.281 1 97 384 ILE B O 1
ATOM 7622 N N . GLU B 1 385 ? 22.188 -12.734 -15.789 1 94.38 385 GLU B N 1
ATOM 7623 C CA . GLU B 1 385 ? 22.406 -11.414 -16.375 1 94.38 385 GLU B CA 1
ATOM 7624 C C . GLU B 1 385 ? 23.812 -10.898 -16.047 1 94.38 385 GLU B C 1
ATOM 7626 O O . GLU B 1 385 ? 24.5 -10.375 -16.938 1 94.38 385 GLU B O 1
ATOM 7631 N N . PHE B 1 386 ? 24.203 -11.047 -14.805 1 91.75 386 PHE B N 1
ATOM 7632 C CA . PHE B 1 386 ? 25.438 -10.422 -14.367 1 91.75 386 PHE B CA 1
ATOM 7633 C C . PHE B 1 386 ? 26.594 -11.422 -14.422 1 91.75 386 PHE B C 1
ATOM 7635 O O . PHE B 1 386 ? 27.703 -11.078 -14.844 1 91.75 386 PHE B O 1
ATOM 7642 N N . GLU B 1 387 ? 26.312 -12.648 -13.984 1 92.31 387 GLU B N 1
ATOM 7643 C CA . GLU B 1 387 ? 27.375 -13.648 -13.969 1 92.31 387 GLU B CA 1
ATOM 7644 C C . GLU B 1 387 ? 27.484 -14.367 -15.312 1 92.31 387 GLU B C 1
ATOM 7646 O O . GLU B 1 387 ? 28.469 -15.039 -15.586 1 92.31 387 GLU B O 1
ATOM 7651 N N . MET B 1 388 ? 26.469 -14.266 -16.125 1 94.19 388 MET B N 1
ATOM 7652 C CA . MET B 1 388 ? 26.422 -14.852 -17.469 1 94.19 388 MET B CA 1
ATOM 7653 C C . MET B 1 388 ? 26.625 -16.359 -17.406 1 94.19 388 MET B C 1
ATOM 7655 O O . MET B 1 388 ? 27.375 -16.922 -18.219 1 94.19 388 MET B O 1
ATOM 7659 N N . GLN B 1 389 ? 26.109 -16.953 -16.422 1 95.75 389 GLN B N 1
ATOM 7660 C CA . GLN B 1 389 ? 26.188 -18.406 -16.234 1 95.75 389 GLN B CA 1
ATOM 7661 C C . GLN B 1 389 ? 24.844 -19.062 -16.5 1 95.75 389 GLN B C 1
ATOM 7663 O O . GLN B 1 389 ? 23.797 -18.469 -16.25 1 95.75 389 GLN B O 1
ATOM 7668 N N . PRO B 1 390 ? 24.906 -20.281 -17.062 1 96.81 390 PRO B N 1
ATOM 7669 C CA . PRO B 1 390 ? 23.656 -21.031 -17.156 1 96.81 390 PRO B CA 1
ATOM 7670 C C . PRO B 1 390 ? 23.109 -21.469 -15.797 1 96.81 390 PRO B C 1
ATOM 7672 O O . PRO B 1 390 ? 23.891 -21.719 -14.875 1 96.81 390 PRO B O 1
ATOM 7675 N N . VAL B 1 391 ? 21.797 -21.547 -15.75 1 98.62 391 VAL B N 1
ATOM 7676 C CA . VAL B 1 391 ? 21.172 -21.875 -14.477 1 98.62 391 VAL B CA 1
ATOM 7677 C C . VAL B 1 391 ? 20.203 -23.047 -14.648 1 98.62 391 VAL B C 1
ATOM 7679 O O . VAL B 1 391 ? 19.484 -23.125 -15.648 1 98.62 391 VAL B O 1
ATOM 7682 N N . LEU B 1 392 ? 20.25 -23.969 -13.75 1 98.38 392 LEU B N 1
ATOM 7683 C CA . LEU B 1 392 ? 19.297 -25.062 -13.617 1 98.38 392 LEU B CA 1
ATOM 7684 C C . LEU B 1 392 ? 18.547 -24.984 -12.297 1 98.38 392 LEU B C 1
ATOM 7686 O O . LEU B 1 392 ? 19.156 -24.938 -11.227 1 98.38 392 LEU B O 1
ATOM 7690 N N . VAL B 1 393 ? 17.219 -24.906 -12.359 1 98.62 393 VAL B N 1
ATOM 7691 C CA . VAL B 1 393 ? 16.406 -24.797 -11.156 1 98.62 393 VAL B CA 1
ATOM 7692 C C . VAL B 1 393 ? 15.703 -26.125 -10.883 1 98.62 393 VAL B C 1
ATOM 7694 O O . VAL B 1 393 ? 15.148 -26.734 -11.797 1 98.62 393 VAL B O 1
ATOM 7697 N N . HIS B 1 394 ? 15.789 -26.562 -9.695 1 95 394 HIS B N 1
ATOM 7698 C CA . HIS B 1 394 ? 14.992 -27.75 -9.359 1 95 394 HIS B CA 1
ATOM 7699 C C . HIS B 1 394 ? 14.594 -27.734 -7.891 1 95 394 HIS B C 1
ATOM 7701 O O . HIS B 1 394 ? 15.031 -26.875 -7.125 1 95 394 HIS B O 1
ATOM 7707 N N . CYS B 1 395 ? 13.672 -28.531 -7.605 1 93.81 395 CYS B N 1
ATOM 7708 C CA . CYS B 1 395 ? 13.219 -28.891 -6.266 1 93.81 395 CYS B CA 1
ATOM 7709 C C . CYS B 1 395 ? 13.078 -30.406 -6.121 1 93.81 395 CYS B C 1
ATOM 7711 O O . CYS B 1 395 ? 13.805 -31.156 -6.77 1 93.81 395 CYS B O 1
ATOM 7713 N N . SER B 1 396 ? 12.242 -30.922 -5.219 1 93.19 396 SER B N 1
ATOM 7714 C CA . SER B 1 396 ? 12.07 -32.375 -5.094 1 93.19 396 SER B CA 1
ATOM 7715 C C . SER B 1 396 ? 11.438 -32.938 -6.348 1 93.19 396 SER B C 1
ATOM 7717 O O . SER B 1 396 ? 12.086 -33.688 -7.086 1 93.19 396 SER B O 1
ATOM 7719 N N . ASP B 1 397 ? 10.25 -32.469 -6.695 1 91.81 397 ASP B N 1
ATOM 7720 C CA . ASP B 1 397 ? 9.555 -33 -7.852 1 91.81 397 ASP B CA 1
ATOM 7721 C C . ASP B 1 397 ? 9.43 -31.969 -8.961 1 91.81 397 ASP B C 1
ATOM 7723 O O . ASP B 1 397 ? 9.125 -32.312 -10.109 1 91.81 397 ASP B O 1
ATOM 7727 N N . GLY B 1 398 ? 9.594 -30.797 -8.641 1 94.06 398 GLY B N 1
ATOM 7728 C CA . GLY B 1 398 ? 9.656 -29.75 -9.656 1 94.06 398 GLY B CA 1
ATOM 7729 C C . GLY B 1 398 ? 8.289 -29.297 -10.125 1 94.06 398 GLY B C 1
ATOM 7730 O O . GLY B 1 398 ? 8.172 -28.688 -11.195 1 94.06 398 GLY B O 1
ATOM 7731 N N . TRP B 1 399 ? 7.258 -29.484 -9.281 1 93.25 399 TRP B N 1
ATOM 7732 C CA . TRP B 1 399 ? 5.895 -29.141 -9.688 1 93.25 399 TRP B CA 1
ATOM 7733 C C . TRP B 1 399 ? 5.5 -27.766 -9.188 1 93.25 399 TRP B C 1
ATOM 7735 O O . TRP B 1 399 ? 4.617 -27.125 -9.766 1 93.25 399 TRP B O 1
ATOM 7745 N N . ASP B 1 400 ? 6.039 -27.297 -8.094 1 97.19 400 ASP B N 1
ATOM 7746 C CA . ASP B 1 400 ? 5.48 -26.125 -7.422 1 97.19 400 ASP B CA 1
ATOM 7747 C C . ASP B 1 400 ? 6.484 -24.984 -7.391 1 97.19 400 ASP B C 1
ATOM 7749 O O . ASP B 1 400 ? 6.465 -24.109 -8.258 1 97.19 400 ASP B O 1
ATOM 7753 N N . ARG B 1 401 ? 7.543 -25.141 -6.562 1 98.19 401 ARG B N 1
ATOM 7754 C CA . ARG B 1 401 ? 8.5 -24.062 -6.391 1 98.19 401 ARG B CA 1
ATOM 7755 C C . ARG B 1 401 ? 9.312 -23.828 -7.66 1 98.19 401 ARG B C 1
ATOM 7757 O O . ARG B 1 401 ? 9.695 -22.703 -7.965 1 98.19 401 ARG B O 1
ATOM 7764 N N . THR B 1 402 ? 9.562 -24.875 -8.438 1 98.5 402 THR B N 1
ATOM 7765 C CA . THR B 1 402 ? 10.367 -24.781 -9.648 1 98.5 402 THR B CA 1
ATOM 7766 C C . THR B 1 402 ? 9.703 -23.859 -10.664 1 98.5 402 THR B C 1
ATOM 7768 O O . THR B 1 402 ? 10.32 -22.891 -11.125 1 98.5 402 THR B O 1
ATOM 7771 N N . PRO B 1 403 ? 8.438 -24.125 -11 1 98.5 403 PRO B N 1
ATOM 7772 C CA . PRO B 1 403 ? 7.809 -23.203 -11.945 1 98.5 403 PRO B CA 1
ATOM 7773 C C . PRO B 1 403 ? 7.688 -21.781 -11.375 1 98.5 403 PRO B C 1
ATOM 7775 O O . PRO B 1 403 ? 7.754 -20.812 -12.125 1 98.5 403 PRO B O 1
ATOM 7778 N N . GLN B 1 404 ? 7.512 -21.625 -10.078 1 98.75 404 GLN B N 1
ATOM 7779 C CA . GLN B 1 404 ? 7.43 -20.297 -9.484 1 98.75 404 GLN B CA 1
ATOM 7780 C C . GLN B 1 404 ? 8.711 -19.5 -9.734 1 98.75 404 GLN B C 1
ATOM 7782 O O . GLN B 1 404 ? 8.664 -18.359 -10.195 1 98.75 404 GLN B O 1
ATOM 7787 N N . ILE B 1 405 ? 9.812 -20.141 -9.484 1 98.81 405 ILE B N 1
ATOM 7788 C CA . ILE B 1 405 ? 11.109 -19.469 -9.609 1 98.81 405 ILE B CA 1
ATOM 7789 C C . ILE B 1 405 ? 11.406 -19.188 -11.078 1 98.81 405 ILE B C 1
ATOM 7791 O O . ILE B 1 405 ? 11.742 -18.062 -11.445 1 98.81 405 ILE B O 1
ATOM 7795 N N . VAL B 1 406 ? 11.25 -20.172 -11.938 1 98.75 406 VAL B N 1
ATOM 7796 C CA . VAL B 1 406 ? 11.641 -20.078 -13.336 1 98.75 406 VAL B CA 1
ATOM 7797 C C . VAL B 1 406 ? 10.766 -19.031 -14.047 1 98.75 406 VAL B C 1
ATOM 7799 O O . VAL B 1 406 ? 11.273 -18.203 -14.805 1 98.75 406 VAL B O 1
ATOM 7802 N N . SER B 1 407 ? 9.484 -19.109 -13.797 1 98.81 407 SER B N 1
ATOM 7803 C CA . SER B 1 407 ? 8.578 -18.188 -14.469 1 98.81 407 SER B CA 1
ATOM 7804 C C . SER B 1 407 ? 8.797 -16.75 -13.969 1 98.81 407 SER B C 1
ATOM 7806 O O . SER B 1 407 ? 8.727 -15.805 -14.758 1 98.81 407 SER B O 1
ATOM 7808 N N . LEU B 1 408 ? 9.039 -16.562 -12.711 1 98.81 408 LEU B N 1
ATOM 7809 C CA . LEU B 1 408 ? 9.32 -15.227 -12.195 1 98.81 408 LEU B CA 1
ATOM 7810 C C . LEU B 1 408 ? 10.617 -14.68 -12.781 1 98.81 408 LEU B C 1
ATOM 7812 O O . LEU B 1 408 ? 10.688 -13.508 -13.164 1 98.81 408 LEU B O 1
ATOM 7816 N N . ALA B 1 409 ? 11.625 -15.516 -12.82 1 98.75 409 ALA B N 1
ATOM 7817 C CA . ALA B 1 409 ? 12.906 -15.094 -13.383 1 98.75 409 ALA B CA 1
ATOM 7818 C C . ALA B 1 409 ? 12.758 -14.68 -14.844 1 98.75 409 ALA B C 1
ATOM 7820 O O . ALA B 1 409 ? 13.305 -13.664 -15.266 1 98.75 409 ALA B O 1
ATOM 7821 N N . GLU B 1 410 ? 12.047 -15.516 -15.586 1 98.62 410 GLU B N 1
ATOM 7822 C CA . GLU B 1 410 ? 11.797 -15.195 -16.984 1 98.62 410 GLU B CA 1
ATOM 7823 C C . GLU B 1 410 ? 11.055 -13.867 -17.125 1 98.62 410 GLU B C 1
ATOM 7825 O O . GLU B 1 410 ? 11.391 -13.055 -17.984 1 98.62 410 GLU B O 1
ATOM 7830 N N . LEU B 1 411 ? 10.086 -13.734 -16.312 1 98.19 411 LEU B N 1
ATOM 7831 C CA . LEU B 1 411 ? 9.297 -12.508 -16.312 1 98.19 411 LEU B CA 1
ATOM 7832 C C . LEU B 1 411 ? 10.172 -11.289 -16.047 1 98.19 411 LEU B C 1
ATOM 7834 O O . LEU B 1 411 ? 9.961 -10.227 -16.609 1 98.19 411 LEU B O 1
ATOM 7838 N N . MET B 1 412 ? 11.109 -11.359 -15.172 1 97.81 412 MET B N 1
ATOM 7839 C CA . MET B 1 412 ? 12.023 -10.281 -14.812 1 97.81 412 MET B CA 1
ATOM 7840 C C . MET B 1 412 ? 13.023 -10.016 -15.93 1 97.81 412 MET B C 1
ATOM 7842 O O . MET B 1 412 ? 13.344 -8.867 -16.219 1 97.81 412 MET B O 1
ATOM 7846 N N . LEU B 1 413 ? 13.484 -11.031 -16.594 1 97.44 413 LEU B N 1
ATOM 7847 C CA . LEU B 1 413 ? 14.586 -10.953 -17.562 1 97.44 413 LEU B CA 1
ATOM 7848 C C . LEU B 1 413 ? 14.07 -10.539 -18.938 1 97.44 413 LEU B C 1
ATOM 7850 O O . LEU B 1 413 ? 14.812 -9.953 -19.719 1 97.44 413 LEU B O 1
ATOM 7854 N N . ASP B 1 414 ? 12.828 -10.867 -19.219 1 96.94 414 ASP B N 1
ATOM 7855 C CA . ASP B 1 414 ? 12.305 -10.75 -20.578 1 96.94 414 ASP B CA 1
ATOM 7856 C C . ASP B 1 414 ? 10.984 -9.992 -20.594 1 96.94 414 ASP B C 1
ATOM 7858 O O . ASP B 1 414 ? 9.961 -10.508 -20.141 1 96.94 414 ASP B O 1
ATOM 7862 N N . SER B 1 415 ? 10.93 -8.836 -21.234 1 96.5 415 SER B N 1
ATOM 7863 C CA . SER B 1 415 ? 9.781 -7.934 -21.219 1 96.5 415 SER B CA 1
ATOM 7864 C C . SER B 1 415 ? 8.609 -8.516 -22.016 1 96.5 415 SER B C 1
ATOM 7866 O O . SER B 1 415 ? 7.465 -8.109 -21.828 1 96.5 415 SER B O 1
ATOM 7868 N N . TYR B 1 416 ? 8.844 -9.508 -22.891 1 96.62 416 TYR B N 1
ATOM 7869 C CA . TYR B 1 416 ? 7.766 -10.148 -23.625 1 96.62 416 TYR B CA 1
ATOM 7870 C C . TYR B 1 416 ? 6.758 -10.789 -22.672 1 96.62 416 TYR B C 1
ATOM 7872 O O . TYR B 1 416 ? 5.547 -10.711 -22.891 1 96.62 416 TYR B O 1
ATOM 7880 N N . TYR B 1 417 ? 7.246 -11.375 -21.641 1 97.88 417 TYR B N 1
ATOM 7881 C CA . TYR B 1 417 ? 6.375 -12.102 -20.734 1 97.88 417 TYR B CA 1
ATOM 7882 C C . TYR B 1 417 ? 5.559 -11.141 -19.875 1 97.88 417 TYR B C 1
ATOM 7884 O O . TYR B 1 417 ? 4.707 -11.562 -19.094 1 97.88 417 TYR B O 1
ATOM 7892 N N . ARG B 1 418 ? 5.777 -9.867 -20.062 1 97.81 418 ARG B N 1
ATOM 7893 C CA . ARG B 1 418 ? 5.02 -8.844 -19.344 1 97.81 418 ARG B CA 1
ATOM 7894 C C . ARG B 1 418 ? 3.912 -8.273 -20.219 1 97.81 418 ARG B C 1
ATOM 7896 O O . ARG B 1 418 ? 3.152 -7.406 -19.781 1 97.81 418 ARG B O 1
ATOM 7903 N N . THR B 1 419 ? 3.809 -8.75 -21.406 1 97.19 419 THR B N 1
ATOM 7904 C CA . THR B 1 419 ? 2.666 -8.477 -22.266 1 97.19 419 THR B CA 1
ATOM 7905 C C . THR B 1 419 ? 1.544 -9.477 -22.016 1 97.19 419 THR B C 1
ATOM 7907 O O . THR B 1 419 ? 1.751 -10.492 -21.344 1 97.19 419 THR B O 1
ATOM 7910 N N . ILE B 1 420 ? 0.392 -9.258 -22.516 1 96.81 420 ILE B N 1
ATOM 7911 C CA . ILE B 1 420 ? -0.748 -10.148 -22.312 1 96.81 420 ILE B CA 1
ATOM 7912 C C . ILE B 1 420 ? -0.481 -11.484 -23.016 1 96.81 420 ILE B C 1
ATOM 7914 O O . ILE B 1 420 ? -0.671 -12.547 -22.406 1 96.81 420 ILE B O 1
ATOM 7918 N N . ASP B 1 421 ? 0.04 -11.43 -24.188 1 95.56 421 ASP B N 1
ATOM 7919 C CA . ASP B 1 421 ? 0.328 -12.656 -24.922 1 95.56 421 ASP B CA 1
ATOM 7920 C C . ASP B 1 421 ? 1.506 -13.406 -24.297 1 95.56 421 ASP B C 1
ATOM 7922 O O . ASP B 1 421 ? 1.467 -14.633 -24.156 1 95.56 421 ASP B O 1
ATOM 7926 N N . GLY B 1 422 ? 2.504 -12.656 -24.031 1 97.19 422 GLY B N 1
ATOM 7927 C CA . GLY B 1 422 ? 3.672 -13.281 -23.422 1 97.19 422 GLY B CA 1
ATOM 7928 C C . GLY B 1 422 ? 3.379 -13.93 -22.078 1 97.19 422 GLY B C 1
ATOM 7929 O O . GLY B 1 422 ? 3.914 -14.992 -21.766 1 97.19 422 GLY B O 1
ATOM 7930 N N . PHE B 1 423 ? 2.582 -13.305 -21.328 1 98.31 423 PHE B N 1
ATOM 7931 C CA . PHE B 1 423 ? 2.221 -13.844 -20.031 1 98.31 423 PHE B CA 1
ATOM 7932 C C . PHE B 1 423 ? 1.43 -15.141 -20.172 1 98.31 423 PHE B C 1
ATOM 7934 O O . PHE B 1 423 ? 1.63 -16.094 -19.406 1 98.31 423 PHE B O 1
ATOM 7941 N N . ARG B 1 424 ? 0.545 -15.117 -21.094 1 96.94 424 ARG B N 1
ATOM 7942 C CA . ARG B 1 424 ? -0.189 -16.328 -21.406 1 96.94 424 ARG B CA 1
ATOM 7943 C C . ARG B 1 424 ? 0.764 -17.469 -21.781 1 96.94 424 ARG B C 1
ATOM 7945 O O . ARG B 1 424 ? 0.617 -18.594 -21.297 1 96.94 424 ARG B O 1
ATOM 7952 N N . VAL B 1 425 ? 1.732 -17.203 -22.594 1 97.31 425 VAL B N 1
ATOM 7953 C CA . VAL B 1 425 ? 2.703 -18.203 -23.047 1 97.31 425 VAL B CA 1
ATOM 7954 C C . VAL B 1 425 ? 3.514 -18.703 -21.859 1 97.31 425 VAL B C 1
ATOM 7956 O O . VAL B 1 425 ? 3.758 -19.906 -21.734 1 97.31 425 VAL B O 1
ATOM 7959 N N . LEU B 1 426 ? 3.885 -17.781 -21.047 1 98.5 426 LEU B N 1
ATOM 7960 C CA . LEU B 1 426 ? 4.645 -18.109 -19.844 1 98.5 426 LEU B CA 1
ATOM 7961 C C . LEU B 1 426 ? 3.873 -19.094 -18.969 1 98.5 426 LEU B C 1
ATOM 7963 O O . LEU B 1 426 ? 4.422 -20.109 -18.531 1 98.5 426 LEU B O 1
ATOM 7967 N N . CYS B 1 427 ? 2.623 -18.828 -18.734 1 98.12 427 CYS B N 1
ATOM 7968 C CA . CYS B 1 427 ? 1.782 -19.688 -17.906 1 98.12 427 CYS B CA 1
ATOM 7969 C C . CYS B 1 427 ? 1.53 -21.031 -18.594 1 98.12 427 CYS B C 1
ATOM 7971 O O . CYS B 1 427 ? 1.562 -22.078 -17.953 1 98.12 427 CYS B O 1
ATOM 7973 N N . GLN B 1 428 ? 1.312 -20.953 -19.875 1 96.5 428 GLN B N 1
ATOM 7974 C CA . GLN B 1 428 ? 1.069 -22.188 -20.625 1 96.5 428 GLN B CA 1
ATOM 7975 C C . GLN B 1 428 ? 2.27 -23.125 -20.547 1 96.5 428 GLN B C 1
ATOM 7977 O O . GLN B 1 428 ? 2.111 -24.312 -20.281 1 96.5 428 GLN B O 1
ATOM 7982 N N . ARG B 1 429 ? 3.369 -22.578 -20.688 1 97.25 429 ARG B N 1
ATOM 7983 C CA . ARG B 1 429 ? 4.57 -23.406 -20.734 1 97.25 429 ARG B CA 1
ATOM 7984 C C . ARG B 1 429 ? 4.984 -23.859 -19.328 1 97.25 429 ARG B C 1
ATOM 7986 O O . ARG B 1 429 ? 4.988 -25.062 -19.047 1 97.25 429 ARG B O 1
ATOM 7993 N N . GLU B 1 430 ? 5.176 -22.938 -18.422 1 98.19 430 GLU B N 1
ATOM 7994 C CA . GLU B 1 430 ? 5.82 -23.25 -17.141 1 98.19 430 GLU B CA 1
ATOM 7995 C C . GLU B 1 430 ? 4.855 -23.953 -16.188 1 98.19 430 GLU B C 1
ATOM 7997 O O . GLU B 1 430 ? 5.277 -24.734 -15.344 1 98.19 430 GLU B O 1
ATOM 8002 N N . TRP B 1 431 ? 3.576 -23.719 -16.359 1 98.38 431 TRP B N 1
ATOM 8003 C CA . TRP B 1 431 ? 2.631 -24.234 -15.375 1 98.38 431 TRP B CA 1
ATOM 8004 C C . TRP B 1 431 ? 1.773 -25.344 -15.977 1 98.38 431 TRP B C 1
ATOM 8006 O O . TRP B 1 431 ? 1.713 -26.453 -15.438 1 98.38 431 TRP B O 1
ATOM 8016 N N . LEU B 1 432 ? 1.204 -25.062 -17.094 1 97.25 432 LEU B N 1
ATOM 8017 C CA . LEU B 1 432 ? 0.263 -26.016 -17.656 1 97.25 432 LEU B CA 1
ATOM 8018 C C . LEU B 1 432 ? 1.001 -27.172 -18.344 1 97.25 432 LEU B C 1
ATOM 8020 O O . LEU B 1 432 ? 0.778 -28.328 -18.031 1 97.25 432 LEU B O 1
ATOM 8024 N N . ASP B 1 433 ? 1.926 -26.875 -19.188 1 96.56 433 ASP B N 1
ATOM 8025 C CA . ASP B 1 433 ? 2.592 -27.906 -19.984 1 96.56 433 ASP B CA 1
ATOM 8026 C C . ASP B 1 433 ? 3.607 -28.672 -19.125 1 96.56 433 ASP B C 1
ATOM 8028 O O . ASP B 1 433 ? 3.811 -29.859 -19.328 1 96.56 433 ASP B O 1
ATOM 8032 N N . PHE B 1 434 ? 4.23 -27.969 -18.25 1 97.88 434 PHE B N 1
ATOM 8033 C CA . PHE B 1 434 ? 5.184 -28.656 -17.391 1 97.88 434 PHE B CA 1
ATOM 8034 C C . PHE B 1 434 ? 4.48 -29.234 -16.172 1 97.88 434 PHE B C 1
ATOM 8036 O O . PHE B 1 434 ? 5.137 -29.656 -15.203 1 97.88 434 PHE B O 1
ATOM 8043 N N . GLY B 1 435 ? 3.277 -29.234 -16.172 1 97.56 435 GLY B N 1
ATOM 8044 C CA . GLY B 1 435 ? 2.455 -30.188 -15.438 1 97.56 435 GLY B CA 1
ATOM 8045 C C . GLY B 1 435 ? 2.287 -29.828 -13.977 1 97.56 435 GLY B C 1
ATOM 8046 O O . GLY B 1 435 ? 2.26 -30.703 -13.109 1 97.56 435 GLY B O 1
ATOM 8047 N N . HIS B 1 436 ? 2.26 -28.516 -13.57 1 97.62 436 HIS B N 1
ATOM 8048 C CA . HIS B 1 436 ? 1.799 -28.219 -12.219 1 97.62 436 HIS B CA 1
ATOM 8049 C C . HIS B 1 436 ? 0.454 -28.875 -11.93 1 97.62 436 HIS B C 1
ATOM 8051 O O . HIS B 1 436 ? -0.438 -28.875 -12.781 1 97.62 436 HIS B O 1
ATOM 8057 N N . LYS B 1 437 ? 0.372 -29.453 -10.758 1 96.94 437 LYS B N 1
ATOM 8058 C CA . LYS B 1 437 ? -0.807 -30.234 -10.422 1 96.94 437 LYS B CA 1
ATOM 8059 C C . LYS B 1 437 ? -1.956 -29.344 -9.961 1 96.94 437 LYS B C 1
ATOM 8061 O O . LYS B 1 437 ? -2.357 -29.406 -8.797 1 96.94 437 LYS B O 1
ATOM 8066 N N . PHE B 1 438 ? -2.6 -28.703 -10.859 1 97.06 438 PHE B N 1
ATOM 8067 C CA . PHE B 1 438 ? -3.656 -27.75 -10.531 1 97.06 438 PHE B CA 1
ATOM 8068 C C . PHE B 1 438 ? -4.82 -28.453 -9.844 1 97.06 438 PHE B C 1
ATOM 8070 O O . PHE B 1 438 ? -5.367 -27.938 -8.859 1 97.06 438 PHE B O 1
ATOM 8077 N N . ALA B 1 439 ? -5.223 -29.578 -10.32 1 95.06 439 ALA B N 1
ATOM 8078 C CA . ALA B 1 439 ? -6.352 -30.297 -9.734 1 95.06 439 ALA B CA 1
ATOM 8079 C C . ALA B 1 439 ? -6.051 -30.734 -8.297 1 95.06 439 ALA B C 1
ATOM 8081 O O . ALA B 1 439 ? -6.84 -30.469 -7.387 1 95.06 439 ALA B O 1
ATOM 8082 N N . ASP B 1 440 ? -4.902 -31.328 -8.117 1 94.75 440 ASP B N 1
ATOM 8083 C CA . ASP B 1 440 ? -4.535 -31.828 -6.797 1 94.75 440 ASP B CA 1
ATOM 8084 C C . ASP B 1 440 ? -4.312 -30.672 -5.816 1 94.75 440 ASP B C 1
ATOM 8086 O O . ASP B 1 440 ? -4.652 -30.781 -4.637 1 94.75 440 ASP B O 1
ATOM 8090 N N . ARG B 1 441 ? -3.699 -29.641 -6.277 1 95.62 441 ARG B N 1
ATOM 8091 C CA . ARG B 1 441 ? -3.375 -28.516 -5.402 1 95.62 441 ARG B CA 1
ATOM 8092 C C . ARG B 1 441 ? -4.613 -27.672 -5.113 1 95.62 441 ARG B C 1
ATOM 8094 O O . ARG B 1 441 ? -4.688 -27 -4.082 1 95.62 441 ARG B O 1
ATOM 8101 N N . GLY B 1 442 ? -5.551 -27.688 -5.938 1 91 442 GLY B N 1
ATOM 8102 C CA . GLY B 1 442 ? -6.73 -26.859 -5.797 1 91 442 GLY B CA 1
ATOM 8103 C C . GLY B 1 442 ? -7.883 -27.562 -5.109 1 91 442 GLY B C 1
ATOM 8104 O O . GLY B 1 442 ? -8.359 -27.109 -4.062 1 91 442 GLY B O 1
ATOM 8105 N N . GLN B 1 443 ? -8.398 -28.641 -5.711 1 82.38 443 GLN B N 1
ATOM 8106 C CA . GLN B 1 443 ? -9.617 -29.281 -5.223 1 82.38 443 GLN B CA 1
ATOM 8107 C C . GLN B 1 443 ? -9.438 -30.797 -5.102 1 82.38 443 GLN B C 1
ATOM 8109 O O . GLN B 1 443 ? -10.414 -31.531 -5.055 1 82.38 443 GLN B O 1
ATOM 8114 N N . GLY B 1 444 ? -8.328 -31.188 -5.051 1 84.88 444 GLY B N 1
ATOM 8115 C CA . GLY B 1 444 ? -8.094 -32.625 -4.961 1 84.88 444 GLY B CA 1
ATOM 8116 C C . GLY B 1 444 ? -8.688 -33.25 -3.715 1 84.88 444 GLY B C 1
ATOM 8117 O O . GLY B 1 444 ? -9.023 -32.531 -2.758 1 84.88 444 GLY B O 1
ATOM 8118 N N . GLU B 1 445 ? -8.844 -34.469 -3.744 1 84.56 445 GLU B N 1
ATOM 8119 C CA . GLU B 1 445 ? -9.492 -35.219 -2.666 1 84.56 445 GLU B CA 1
ATOM 8120 C C . GLU B 1 445 ? -8.625 -35.219 -1.41 1 84.56 445 GLU B C 1
ATOM 8122 O O . GLU B 1 445 ? -9.141 -35.219 -0.291 1 84.56 445 GLU B O 1
ATOM 8127 N N . ASP B 1 446 ? -7.383 -35.156 -1.634 1 89.12 446 ASP B N 1
ATOM 8128 C CA . ASP B 1 446 ? -6.457 -35.188 -0.506 1 89.12 446 ASP B CA 1
ATOM 8129 C C . ASP B 1 446 ? -6.148 -33.781 -0.032 1 89.12 446 ASP B C 1
ATOM 8131 O O . ASP B 1 446 ? -5.422 -33.031 -0.701 1 89.12 446 ASP B O 1
ATOM 8135 N N . PRO B 1 447 ? -6.605 -33.438 1.101 1 88.06 447 PRO B N 1
ATOM 8136 C CA . PRO B 1 447 ? -6.367 -32.062 1.601 1 88.06 447 PRO B CA 1
ATOM 8137 C C . PRO B 1 447 ? -4.883 -31.781 1.811 1 88.06 447 PRO B C 1
ATOM 8139 O O . PRO B 1 447 ? -4.465 -30.625 1.75 1 88.06 447 PRO B O 1
ATOM 8142 N N . ASN B 1 448 ? -4.129 -32.781 2.002 1 91.5 448 ASN B N 1
ATOM 8143 C CA . ASN B 1 448 ? -2.703 -32.594 2.252 1 91.5 448 ASN B CA 1
ATOM 8144 C C . ASN B 1 448 ? -1.964 -32.156 0.986 1 91.5 448 ASN B C 1
ATOM 8146 O O . ASN B 1 448 ? -0.833 -31.688 1.056 1 91.5 448 ASN B O 1
ATOM 8150 N N . GLU B 1 449 ? -2.604 -32.344 -0.152 1 93.88 449 GLU B N 1
ATOM 8151 C CA . GLU B 1 449 ? -1.995 -31.969 -1.425 1 93.88 449 GLU B CA 1
ATOM 8152 C C . GLU B 1 449 ? -2.389 -30.547 -1.829 1 93.88 449 GLU B C 1
ATOM 8154 O O . GLU B 1 449 ? -1.768 -29.953 -2.713 1 93.88 449 GLU B O 1
ATOM 8159 N N . ARG B 1 450 ? -3.324 -30.031 -1.115 1 94.5 450 ARG B N 1
ATOM 8160 C CA . ARG B 1 450 ? -3.83 -28.719 -1.493 1 94.5 450 ARG B CA 1
ATOM 8161 C C . ARG B 1 450 ? -2.865 -27.625 -1.071 1 94.5 450 ARG B C 1
ATOM 8163 O O . ARG B 1 450 ? -2.217 -27.719 -0.027 1 94.5 450 ARG B O 1
ATOM 8170 N N . CYS B 1 451 ? -2.721 -26.641 -1.906 1 96.75 451 CYS B N 1
ATOM 8171 C CA . CYS B 1 451 ? -1.855 -25.5 -1.642 1 96.75 451 CYS B CA 1
ATOM 8172 C C . CYS B 1 451 ? -2.051 -24.422 -2.693 1 96.75 451 CYS B C 1
ATOM 8174 O O . CYS B 1 451 ? -2.158 -24.719 -3.885 1 96.75 451 CYS B O 1
ATOM 8176 N N . PRO B 1 452 ? -2.176 -23.172 -2.225 1 96.94 452 PRO B N 1
ATOM 8177 C CA . PRO B 1 452 ? -2.363 -22.094 -3.201 1 96.94 452 PRO B CA 1
ATOM 8178 C C . PRO B 1 452 ? -1.057 -21.672 -3.865 1 96.94 452 PRO B C 1
ATOM 8180 O O . PRO B 1 452 ? -0.727 -20.469 -3.879 1 96.94 452 PRO B O 1
ATOM 8183 N N . VAL B 1 453 ? -0.402 -22.562 -4.562 1 98 453 VAL B N 1
ATOM 8184 C CA . VAL B 1 453 ? 0.918 -22.344 -5.148 1 98 453 VAL B CA 1
ATOM 8185 C C . VAL B 1 453 ? 0.827 -21.312 -6.258 1 98 453 VAL B C 1
ATOM 8187 O O . VAL B 1 453 ? 1.624 -20.359 -6.301 1 98 453 VAL B O 1
ATOM 8190 N N . PHE B 1 454 ? -0.133 -21.453 -7.102 1 98.38 454 PHE B N 1
ATOM 8191 C CA . PHE B 1 454 ? -0.273 -20.562 -8.242 1 98.38 454 PHE B CA 1
ATOM 8192 C C . PHE B 1 454 ? -0.708 -19.172 -7.785 1 98.38 454 PHE B C 1
ATOM 8194 O O . PHE B 1 454 ? -0.242 -18.156 -8.32 1 98.38 454 PHE B O 1
ATOM 8201 N N . ILE B 1 455 ? -1.567 -19.094 -6.816 1 98.12 455 ILE B N 1
ATOM 8202 C CA . ILE B 1 455 ? -1.989 -17.812 -6.25 1 98.12 455 ILE B CA 1
ATOM 8203 C C . ILE B 1 455 ? -0.789 -17.109 -5.625 1 98.12 455 ILE B C 1
ATOM 8205 O O . ILE B 1 455 ? -0.643 -15.883 -5.758 1 98.12 455 ILE B O 1
ATOM 8209 N N . GLN B 1 456 ? -0.015 -17.844 -4.902 1 98.62 456 GLN B N 1
ATOM 8210 C CA . GLN B 1 456 ? 1.201 -17.281 -4.324 1 98.62 456 GLN B CA 1
ATOM 8211 C C . GLN B 1 456 ? 2.096 -16.688 -5.402 1 98.62 456 GLN B C 1
ATOM 8213 O O . GLN B 1 456 ? 2.666 -15.609 -5.211 1 98.62 456 GLN B O 1
ATOM 8218 N N . TRP B 1 457 ? 2.242 -17.406 -6.512 1 98.75 457 TRP B N 1
ATOM 8219 C CA . TRP B 1 457 ? 3.041 -16.906 -7.625 1 98.75 457 TRP B CA 1
ATOM 8220 C C . TRP B 1 457 ? 2.441 -15.625 -8.195 1 98.75 457 TRP B C 1
ATOM 8222 O O . TRP B 1 457 ? 3.164 -14.664 -8.477 1 98.75 457 TRP B O 1
ATOM 8232 N N . LEU B 1 458 ? 1.16 -15.633 -8.375 1 98.75 458 LEU B N 1
ATOM 8233 C CA . LEU B 1 458 ? 0.486 -14.43 -8.859 1 98.75 458 LEU B CA 1
ATOM 8234 C C . LEU B 1 458 ? 0.687 -13.266 -7.895 1 98.75 458 LEU B C 1
ATOM 8236 O O . LEU B 1 458 ? 0.786 -12.117 -8.32 1 98.75 458 LEU B O 1
ATOM 8240 N N . ASP B 1 459 ? 0.66 -13.547 -6.598 1 98.62 459 ASP B N 1
ATOM 8241 C CA . ASP B 1 459 ? 0.919 -12.516 -5.594 1 98.62 459 ASP B CA 1
ATOM 8242 C C . ASP B 1 459 ? 2.318 -11.93 -5.762 1 98.62 459 ASP B C 1
ATOM 8244 O O . ASP B 1 459 ? 2.52 -10.727 -5.574 1 98.62 459 ASP B O 1
ATOM 8248 N N . CYS B 1 460 ? 3.268 -12.781 -6.09 1 98.81 460 CYS B N 1
ATOM 8249 C CA . CYS B 1 460 ? 4.602 -12.281 -6.395 1 98.81 460 CYS B CA 1
ATOM 8250 C C . CYS B 1 460 ? 4.57 -11.336 -7.59 1 98.81 460 CYS B C 1
ATOM 8252 O O . CYS B 1 460 ? 5.188 -10.273 -7.559 1 98.81 460 CYS B O 1
ATOM 8254 N N . VAL B 1 461 ? 3.859 -11.703 -8.625 1 98.81 461 VAL B N 1
ATOM 8255 C CA . VAL B 1 461 ? 3.734 -10.859 -9.805 1 98.81 461 VAL B CA 1
ATOM 8256 C C . VAL B 1 461 ? 3.084 -9.531 -9.422 1 98.81 461 VAL B C 1
ATOM 8258 O O . VAL B 1 461 ? 3.504 -8.469 -9.883 1 98.81 461 VAL B O 1
ATOM 8261 N N . HIS B 1 462 ? 2.109 -9.641 -8.57 1 98.25 462 HIS B N 1
ATOM 8262 C CA . HIS B 1 462 ? 1.442 -8.445 -8.062 1 98.25 462 HIS B CA 1
ATOM 8263 C C . HIS B 1 462 ? 2.438 -7.5 -7.395 1 98.25 462 HIS B C 1
ATOM 8265 O O . HIS B 1 462 ? 2.381 -6.285 -7.602 1 98.25 462 HIS B O 1
ATOM 8271 N N . ASN B 1 463 ? 3.254 -8.016 -6.582 1 97.94 463 ASN B N 1
ATOM 8272 C CA . ASN B 1 463 ? 4.262 -7.211 -5.895 1 97.94 463 ASN B CA 1
ATOM 8273 C C . ASN B 1 463 ? 5.27 -6.617 -6.875 1 97.94 463 ASN B C 1
ATOM 8275 O O . ASN B 1 463 ? 5.715 -5.48 -6.703 1 97.94 463 ASN B O 1
ATOM 8279 N N . VAL B 1 464 ? 5.637 -7.383 -7.926 1 97.81 464 VAL B N 1
ATOM 8280 C CA . VAL B 1 464 ? 6.531 -6.867 -8.953 1 97.81 464 VAL B CA 1
ATOM 8281 C C . VAL B 1 464 ? 5.871 -5.688 -9.672 1 97.81 464 VAL B C 1
ATOM 8283 O O . VAL B 1 464 ? 6.512 -4.664 -9.914 1 97.81 464 VAL B O 1
ATOM 8286 N N . MET B 1 465 ? 4.613 -5.816 -9.953 1 96.88 465 MET B N 1
ATOM 8287 C CA . MET B 1 465 ? 3.867 -4.762 -10.633 1 96.88 465 MET B CA 1
ATOM 8288 C C . MET B 1 465 ? 3.795 -3.506 -9.766 1 96.88 465 MET B C 1
ATOM 8290 O O . MET B 1 465 ? 3.773 -2.391 -10.289 1 96.88 465 MET B O 1
ATOM 8294 N N . SER B 1 466 ? 3.732 -3.697 -8.477 1 94 466 SER B N 1
ATOM 8295 C CA . SER B 1 466 ? 3.686 -2.561 -7.562 1 94 466 SER B CA 1
ATOM 8296 C C . SER B 1 466 ? 4.988 -1.771 -7.598 1 94 466 SER B C 1
ATOM 8298 O O . SER B 1 466 ? 4.984 -0.547 -7.449 1 94 466 SER B O 1
ATOM 8300 N N . GLN B 1 467 ? 6.051 -2.455 -7.781 1 92.31 467 GLN B N 1
ATOM 8301 C CA . GLN B 1 467 ? 7.355 -1.8 -7.836 1 92.31 467 GLN B CA 1
ATOM 8302 C C . GLN B 1 467 ? 7.625 -1.232 -9.227 1 92.31 467 GLN B C 1
ATOM 8304 O O . GLN B 1 467 ? 8.367 -0.259 -9.375 1 92.31 467 GLN B O 1
ATOM 8309 N N . TYR B 1 468 ? 7.008 -1.843 -10.289 1 93.5 468 TYR B N 1
ATOM 8310 C CA . TYR B 1 468 ? 7.148 -1.396 -11.664 1 93.5 468 TYR B CA 1
ATOM 8311 C C . TYR B 1 468 ? 5.785 -1.232 -12.328 1 93.5 468 TYR B C 1
ATOM 8313 O O . TYR B 1 468 ? 5.41 -2.021 -13.203 1 93.5 468 TYR B O 1
ATOM 8321 N N . PRO B 1 469 ? 5.078 -0.145 -12.07 1 89.56 469 PRO B N 1
ATOM 8322 C CA . PRO B 1 469 ? 3.682 0.003 -12.492 1 89.56 469 PRO B CA 1
ATOM 8323 C C . PRO B 1 469 ? 3.531 0.163 -14 1 89.56 469 PRO B C 1
ATOM 8325 O O . PRO B 1 469 ? 2.469 -0.132 -14.555 1 89.56 469 PRO B O 1
ATOM 8328 N N . CYS B 1 470 ? 4.57 0.493 -14.688 1 92.81 470 CYS B N 1
ATOM 8329 C CA . CYS B 1 470 ? 4.441 0.774 -16.109 1 92.81 470 CYS B CA 1
ATOM 8330 C C . CYS B 1 470 ? 5.023 -0.361 -16.953 1 92.81 470 CYS B C 1
ATOM 8332 O O . CYS B 1 470 ? 4.996 -0.309 -18.188 1 92.81 470 CYS B O 1
ATOM 8334 N N . ALA B 1 471 ? 5.488 -1.413 -16.328 1 95.94 471 ALA B N 1
ATOM 8335 C CA . ALA B 1 471 ? 6.262 -2.432 -17.031 1 95.94 471 ALA B CA 1
ATOM 8336 C C . ALA B 1 471 ? 5.352 -3.516 -17.609 1 95.94 471 ALA B C 1
ATOM 8338 O O . ALA B 1 471 ? 5.785 -4.332 -18.422 1 95.94 471 ALA B O 1
ATOM 8339 N N . PHE B 1 472 ? 4.113 -3.543 -17.25 1 97.31 472 PHE B N 1
ATOM 8340 C CA . PHE B 1 472 ? 3.244 -4.648 -17.625 1 97.31 472 PHE B CA 1
ATOM 8341 C C . PHE B 1 472 ? 2.08 -4.152 -18.484 1 97.31 472 PHE B C 1
ATOM 8343 O O . PHE B 1 472 ? 1.507 -3.1 -18.203 1 97.31 472 PHE B O 1
ATOM 8350 N N . GLU B 1 473 ? 1.765 -4.941 -19.469 1 97.25 473 GLU B N 1
ATOM 8351 C CA . GLU B 1 473 ? 0.657 -4.59 -20.344 1 97.25 473 GLU B CA 1
ATOM 8352 C C . GLU B 1 473 ? -0.688 -4.871 -19.688 1 97.25 473 GLU B C 1
ATOM 8354 O O . GLU B 1 473 ? -1.681 -4.199 -19.969 1 97.25 473 GLU B O 1
ATOM 8359 N N . PHE B 1 474 ? -0.737 -5.859 -18.844 1 97.75 474 PHE B N 1
ATOM 8360 C CA . PHE B 1 474 ? -1.968 -6.207 -18.141 1 97.75 474 PHE B CA 1
ATOM 8361 C C . PHE B 1 474 ? -2.043 -5.496 -16.797 1 97.75 474 PHE B C 1
ATOM 8363 O O . PHE B 1 474 ? -1.014 -5.141 -16.219 1 97.75 474 PHE B O 1
ATOM 8370 N N . SER B 1 475 ? -3.217 -5.336 -16.297 1 96.19 475 SER B N 1
ATOM 8371 C CA . SER B 1 475 ? -3.467 -4.59 -15.07 1 96.19 475 SER B CA 1
ATOM 8372 C C . SER B 1 475 ? -3.51 -5.516 -13.859 1 96.19 475 SER B C 1
ATOM 8374 O O . SER B 1 475 ? -3.463 -6.738 -14 1 96.19 475 SER B O 1
ATOM 8376 N N . LYS B 1 476 ? -3.615 -4.898 -12.695 1 94.88 476 LYS B N 1
ATOM 8377 C CA . LYS B 1 476 ? -3.773 -5.672 -11.469 1 94.88 476 LYS B CA 1
ATOM 8378 C C . LYS B 1 476 ? -5.121 -6.391 -11.438 1 94.88 476 LYS B C 1
ATOM 8380 O O . LYS B 1 476 ? -5.242 -7.469 -10.852 1 94.88 476 LYS B O 1
ATOM 8385 N N . THR B 1 477 ? -6.113 -5.832 -12.078 1 94.56 477 THR B N 1
ATOM 8386 C CA . THR B 1 477 ? -7.418 -6.477 -12.195 1 94.56 477 THR B CA 1
ATOM 8387 C C . THR B 1 477 ? -7.305 -7.785 -12.977 1 94.56 477 THR B C 1
ATOM 8389 O O . THR B 1 477 ? -8.008 -8.758 -12.672 1 94.56 477 THR B O 1
ATOM 8392 N N . TYR B 1 478 ? -6.469 -7.762 -14 1 97.5 478 TYR B N 1
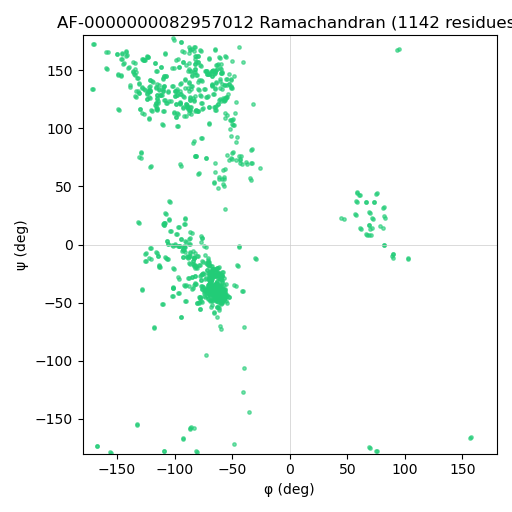ATOM 8393 C CA . TYR B 1 478 ? -6.176 -8.977 -14.758 1 97.5 478 TYR B CA 1
ATOM 8394 C C . TYR B 1 478 ? -5.742 -10.102 -13.828 1 97.5 478 TYR B C 1
ATOM 8396 O O . TYR B 1 478 ? -6.219 -11.234 -13.953 1 97.5 478 TYR B O 1
ATOM 8404 N N . LEU B 1 479 ? -4.867 -9.805 -12.883 1 97.94 479 LEU B N 1
ATOM 8405 C CA . LEU B 1 479 ? -4.336 -10.812 -11.969 1 97.94 479 LEU B CA 1
ATOM 8406 C C . LEU B 1 479 ? -5.426 -11.312 -11.023 1 97.94 479 LEU B C 1
ATOM 8408 O O . LEU B 1 479 ? -5.484 -12.5 -10.711 1 97.94 479 LEU B O 1
ATOM 8412 N N . VAL B 1 480 ? -6.266 -10.359 -10.523 1 96.31 480 VAL B N 1
ATOM 8413 C CA . VAL B 1 480 ? -7.34 -10.734 -9.617 1 96.31 480 VAL B CA 1
ATOM 8414 C C . VAL B 1 480 ? -8.289 -11.703 -10.305 1 96.31 480 VAL B C 1
ATOM 8416 O O . VAL B 1 480 ? -8.625 -12.758 -9.75 1 96.31 480 VAL B O 1
ATOM 8419 N N . LYS B 1 481 ? -8.672 -11.398 -11.5 1 96.19 481 LYS B N 1
ATOM 8420 C CA . LYS B 1 481 ? -9.586 -12.258 -12.25 1 96.19 481 LYS B CA 1
ATOM 8421 C C . LYS B 1 481 ? -8.953 -13.609 -12.547 1 96.19 481 LYS B C 1
ATOM 8423 O O . LYS B 1 481 ? -9.609 -14.648 -12.445 1 96.19 481 LYS B O 1
ATOM 8428 N N . LEU B 1 482 ? -7.734 -13.539 -12.906 1 98.06 482 LEU B N 1
ATOM 8429 C CA . LEU B 1 482 ? -7.035 -14.781 -13.188 1 98.06 482 LEU B CA 1
ATOM 8430 C C . LEU B 1 482 ? -6.973 -15.672 -11.953 1 98.06 482 LEU B C 1
ATOM 8432 O O . LEU B 1 482 ? -7.207 -16.875 -12.031 1 98.06 482 LEU B O 1
ATOM 8436 N N . ALA B 1 483 ? -6.648 -15.078 -10.82 1 97.5 483 ALA B N 1
ATOM 8437 C CA . ALA B 1 483 ? -6.59 -15.82 -9.562 1 97.5 483 ALA B CA 1
ATOM 8438 C C . ALA B 1 483 ? -7.93 -16.484 -9.25 1 97.5 483 ALA B C 1
ATOM 8440 O O . ALA B 1 483 ? -7.984 -17.656 -8.891 1 97.5 483 ALA B O 1
ATOM 8441 N N . GLN B 1 484 ? -8.938 -15.766 -9.461 1 95.75 484 GLN B N 1
ATOM 8442 C CA . GLN B 1 484 ? -10.266 -16.281 -9.141 1 95.75 484 GLN B CA 1
ATOM 8443 C C . GLN B 1 484 ? -10.703 -17.344 -10.141 1 95.75 484 GLN B C 1
ATOM 8445 O O . GLN B 1 484 ? -11.242 -18.391 -9.758 1 95.75 484 GLN B O 1
ATOM 8450 N N . HIS B 1 485 ? -10.406 -17.156 -11.383 1 96.44 485 HIS B N 1
ATOM 8451 C CA . HIS B 1 485 ? -10.859 -18.078 -12.414 1 96.44 485 HIS B CA 1
ATOM 8452 C C . HIS B 1 485 ? -9.977 -19.312 -12.469 1 96.44 485 HIS B C 1
ATOM 8454 O O . HIS B 1 485 ? -10.312 -20.297 -13.141 1 96.44 485 HIS B O 1
ATOM 8460 N N . THR B 1 486 ? -8.883 -19.266 -11.773 1 96.94 486 THR B N 1
ATOM 8461 C CA . THR B 1 486 ? -8.094 -20.484 -11.617 1 96.94 486 THR B CA 1
ATOM 8462 C C . THR B 1 486 ? -8.922 -21.594 -10.961 1 96.94 486 THR B C 1
ATOM 8464 O O . THR B 1 486 ? -8.75 -22.766 -11.258 1 96.94 486 THR B O 1
ATOM 8467 N N . TYR B 1 487 ? -9.875 -21.141 -10.109 1 95.38 487 TYR B N 1
ATOM 8468 C CA . TYR B 1 487 ? -10.609 -22.125 -9.328 1 95.38 487 TYR B CA 1
ATOM 8469 C C . TYR B 1 487 ? -12.109 -22.047 -9.609 1 95.38 487 TYR B C 1
ATOM 8471 O O . TYR B 1 487 ? -12.891 -22.844 -9.086 1 95.38 487 TYR B O 1
ATOM 8479 N N . SER B 1 488 ? -12.594 -21.141 -10.406 1 95.19 488 SER B N 1
ATOM 8480 C CA . SER B 1 488 ? -14.016 -20.844 -10.531 1 95.19 488 SER B CA 1
ATOM 8481 C C . SER B 1 488 ? -14.75 -22 -11.219 1 95.19 488 SER B C 1
ATOM 8483 O O . SER B 1 488 ? -15.977 -22.094 -11.117 1 95.19 488 SER B O 1
ATOM 8485 N N . ASN B 1 489 ? -14.023 -22.812 -12.023 1 95.44 489 ASN B N 1
ATOM 8486 C CA . ASN B 1 489 ? -14.594 -23.891 -12.82 1 95.44 489 ASN B CA 1
ATOM 8487 C C . ASN B 1 489 ? -15.461 -23.344 -13.953 1 95.44 489 ASN B C 1
ATOM 8489 O O . ASN B 1 489 ? -16.328 -24.062 -14.477 1 95.44 489 ASN B O 1
ATOM 8493 N N . LEU B 1 490 ? -15.312 -22.109 -14.25 1 95.94 490 LEU B N 1
ATOM 8494 C CA . LEU B 1 490 ? -16 -21.531 -15.391 1 95.94 490 LEU B CA 1
ATOM 8495 C C . LEU B 1 490 ? -15.258 -21.828 -16.688 1 95.94 490 LEU B C 1
ATOM 8497 O O . LEU B 1 490 ? -15.883 -21.969 -17.75 1 95.94 490 LEU B O 1
ATOM 8501 N N . PHE B 1 491 ? -13.969 -21.875 -16.594 1 95.94 491 PHE B N 1
ATOM 8502 C CA . PHE B 1 491 ? -13.094 -22.156 -17.734 1 95.94 491 PHE B CA 1
ATOM 8503 C C . PHE B 1 491 ? -12.32 -23.453 -17.5 1 95.94 491 PHE B C 1
ATOM 8505 O O . PHE B 1 491 ? -12.109 -23.859 -16.359 1 95.94 491 PHE B O 1
ATOM 8512 N N . GLY B 1 492 ? -11.898 -24.078 -18.547 1 95.88 492 GLY B N 1
ATOM 8513 C CA . GLY B 1 492 ? -11.227 -25.359 -18.422 1 95.88 492 GLY B CA 1
ATOM 8514 C C . GLY B 1 492 ? -9.719 -25.234 -18.406 1 95.88 492 GLY B C 1
ATOM 8515 O O . GLY B 1 492 ? -9.008 -26.219 -18.188 1 95.88 492 GLY B O 1
ATOM 8516 N N . THR B 1 493 ? -9.164 -24.078 -18.516 1 96.19 493 THR B N 1
ATOM 8517 C CA . THR B 1 493 ? -7.742 -23.828 -18.75 1 96.19 493 THR B CA 1
ATOM 8518 C C . THR B 1 493 ? -6.898 -24.484 -17.656 1 96.19 493 THR B C 1
ATOM 8520 O O . THR B 1 493 ? -5.848 -25.062 -17.938 1 96.19 493 THR B O 1
ATOM 8523 N N . PHE B 1 494 ? -7.359 -24.438 -16.422 1 96.94 494 PHE B N 1
ATOM 8524 C CA . PHE B 1 494 ? -6.523 -24.844 -15.297 1 96.94 494 PHE B CA 1
ATOM 8525 C C . PHE B 1 494 ? -7.02 -26.156 -14.711 1 96.94 494 PHE B C 1
ATOM 8527 O O . PHE B 1 494 ? -6.656 -26.516 -13.586 1 96.94 494 PHE B O 1
ATOM 8534 N N . LEU B 1 495 ? -7.824 -26.875 -15.5 1 95.88 495 LEU B N 1
ATOM 8535 C CA . LEU B 1 495 ? -8.281 -28.188 -15.062 1 95.88 495 LEU B CA 1
ATOM 8536 C C . LEU B 1 495 ? -7.199 -29.25 -15.289 1 95.88 495 LEU B C 1
ATOM 8538 O O . LEU B 1 495 ? -6.273 -29.031 -16.078 1 95.88 495 LEU B O 1
ATOM 8542 N N . CYS B 1 496 ? -7.234 -30.312 -14.594 1 95.62 496 CYS B N 1
ATOM 8543 C CA . CYS B 1 496 ? -6.336 -31.453 -14.734 1 95.62 496 CYS B CA 1
ATOM 8544 C C . CYS B 1 496 ? -4.961 -31.156 -14.156 1 95.62 496 CYS B C 1
ATOM 8546 O O . CYS B 1 496 ? -4.758 -30.094 -13.562 1 95.62 496 CYS B O 1
ATOM 8548 N N . ASN B 1 497 ? -3.986 -32.156 -14.273 1 95.94 497 ASN B N 1
ATOM 8549 C CA . ASN B 1 497 ? -2.684 -32.031 -13.633 1 95.94 497 ASN B CA 1
ATOM 8550 C C . ASN B 1 497 ? -1.555 -31.953 -14.656 1 95.94 497 ASN B C 1
ATOM 8552 O O . ASN B 1 497 ? -0.395 -31.75 -14.297 1 95.94 497 ASN B O 1
ATOM 8556 N N . SER B 1 498 ? -1.851 -32.156 -15.93 1 95.81 498 SER B N 1
ATOM 8557 C CA . SER B 1 498 ? -0.8 -32.125 -16.938 1 95.81 498 SER B CA 1
ATOM 8558 C C . SER B 1 498 ? -1.37 -31.844 -18.328 1 95.81 498 SER B C 1
ATOM 8560 O O . SER B 1 498 ? -2.586 -31.891 -18.531 1 95.81 498 SER B O 1
ATOM 8562 N N . GLY B 1 499 ? -0.478 -31.516 -19.203 1 93.75 499 GLY B N 1
ATOM 8563 C CA . GLY B 1 499 ? -0.883 -31.328 -20.594 1 93.75 499 GLY B CA 1
ATOM 8564 C C . GLY B 1 499 ? -1.437 -32.562 -21.234 1 93.75 499 GLY B C 1
ATOM 8565 O O . GLY B 1 499 ? -2.385 -32.5 -22.016 1 93.75 499 GLY B O 1
ATOM 8566 N N . ALA B 1 500 ? -0.84 -33.656 -20.859 1 95.56 500 ALA B N 1
ATOM 8567 C CA . ALA B 1 500 ? -1.292 -34.938 -21.391 1 95.56 500 ALA B CA 1
ATOM 8568 C C . ALA B 1 500 ? -2.738 -35.219 -20.984 1 95.56 500 ALA B C 1
ATOM 8570 O O . ALA B 1 500 ? -3.545 -35.656 -21.812 1 95.56 500 ALA B O 1
ATOM 8571 N N . GLU B 1 501 ? -3.033 -35 -19.781 1 95.25 501 GLU B N 1
ATOM 8572 C CA . GLU B 1 501 ? -4.387 -35.219 -19.281 1 95.25 501 GLU B CA 1
ATOM 8573 C C . GLU B 1 501 ? -5.379 -34.25 -19.953 1 95.25 501 GLU B C 1
ATOM 8575 O O . GLU B 1 501 ? -6.496 -34.656 -20.281 1 95.25 501 GLU B O 1
ATOM 8580 N N . ARG B 1 502 ? -5.031 -33.062 -20.125 1 94.94 502 ARG B N 1
ATOM 8581 C CA . ARG B 1 502 ? -5.902 -32.062 -20.766 1 94.94 502 ARG B CA 1
ATOM 8582 C C . ARG B 1 502 ? -6.176 -32.438 -22.219 1 94.94 502 ARG B C 1
ATOM 8584 O O . ARG B 1 502 ? -7.293 -32.281 -22.703 1 94.94 502 ARG B O 1
ATOM 8591 N N . LYS B 1 503 ? -5.137 -32.906 -22.828 1 92.19 503 LYS B N 1
ATOM 8592 C CA . LYS B 1 503 ? -5.305 -33.375 -24.203 1 92.19 503 LYS B CA 1
ATOM 8593 C C . LYS B 1 503 ? -6.242 -34.562 -24.281 1 92.19 503 LYS B C 1
ATOM 8595 O O . LYS B 1 503 ? -7.129 -34.625 -25.125 1 92.19 503 LYS B O 1
ATOM 8600 N N . ARG B 1 504 ? -6.07 -35.469 -23.391 1 93.38 504 ARG B N 1
ATOM 8601 C CA . ARG B 1 504 ? -6.875 -36.688 -23.359 1 93.38 504 ARG B CA 1
ATOM 8602 C C . ARG B 1 504 ? -8.336 -36.344 -23.062 1 93.38 504 ARG B C 1
ATOM 8604 O O . ARG B 1 504 ? -9.242 -37 -23.625 1 93.38 504 ARG B O 1
ATOM 8611 N N . THR B 1 505 ? -8.562 -35.375 -22.234 1 93.19 505 THR B N 1
ATOM 8612 C CA . THR B 1 505 ? -9.914 -35.031 -21.797 1 93.19 505 THR B CA 1
ATOM 8613 C C . THR B 1 505 ? -10.555 -34.031 -22.781 1 93.19 505 THR B C 1
ATOM 8615 O O . THR B 1 505 ? -11.758 -33.781 -22.688 1 93.19 505 THR B O 1
ATOM 8618 N N . GLY B 1 506 ? -9.789 -33.5 -23.656 1 92 506 GLY B N 1
ATOM 8619 C CA . GLY B 1 506 ? -10.297 -32.594 -24.656 1 92 506 GLY B CA 1
ATOM 8620 C C . GLY B 1 506 ? -10.664 -31.234 -24.094 1 92 506 GLY B C 1
ATOM 8621 O O . GLY B 1 506 ? -11.664 -30.625 -24.5 1 92 506 GLY B O 1
ATOM 8622 N N . ILE B 1 507 ? -9.953 -30.766 -23.188 1 92.62 507 ILE B N 1
ATOM 8623 C CA . ILE B 1 507 ? -10.227 -29.484 -22.531 1 92.62 507 ILE B CA 1
ATOM 8624 C C . ILE B 1 507 ? -10.211 -28.359 -23.562 1 92.62 507 ILE B C 1
ATOM 8626 O O . ILE B 1 507 ? -11.039 -27.438 -23.5 1 92.62 507 ILE B O 1
ATOM 8630 N N . GLY B 1 508 ? -9.312 -28.359 -24.484 1 89.81 508 GLY B N 1
ATOM 8631 C CA . GLY B 1 508 ? -9.125 -27.297 -25.469 1 89.81 508 GLY B CA 1
ATOM 8632 C C . GLY B 1 508 ? -10.328 -27.109 -26.375 1 89.81 508 GLY B C 1
ATOM 8633 O O . GLY B 1 508 ? -10.57 -26 -26.859 1 89.81 508 GLY B O 1
ATOM 8634 N N . THR B 1 509 ? -11.086 -28.156 -26.5 1 89.94 509 THR B N 1
ATOM 8635 C CA . THR B 1 509 ? -12.195 -28.078 -27.438 1 89.94 509 THR B CA 1
ATOM 8636 C C . THR B 1 509 ? -13.539 -28.125 -26.719 1 89.94 509 THR B C 1
ATOM 8638 O O . THR B 1 509 ? -14.555 -27.656 -27.234 1 89.94 509 THR B O 1
ATOM 8641 N N . ALA B 1 510 ? -13.523 -28.594 -25.531 1 93.25 510 ALA B N 1
ATOM 8642 C CA . ALA B 1 510 ? -14.781 -28.844 -24.828 1 93.25 510 ALA B CA 1
ATOM 8643 C C . ALA B 1 510 ? -15.031 -27.797 -23.75 1 93.25 510 ALA B C 1
ATOM 8645 O O . ALA B 1 510 ? -16.016 -27.875 -23.016 1 93.25 510 ALA B O 1
ATOM 8646 N N . THR B 1 511 ? -14.172 -26.859 -23.578 1 94.56 511 THR B N 1
ATOM 8647 C CA . THR B 1 511 ? -14.336 -25.766 -22.625 1 94.56 511 THR B CA 1
ATOM 8648 C C . THR B 1 511 ? -13.789 -24.453 -23.203 1 94.56 511 THR B C 1
ATOM 8650 O O . THR B 1 511 ? -13.102 -24.469 -24.219 1 94.56 511 THR B O 1
ATOM 8653 N N . PHE B 1 512 ? -14.117 -23.359 -22.578 1 93.62 512 PHE B N 1
ATOM 8654 C CA . PHE B 1 512 ? -13.617 -22.062 -23.016 1 93.62 512 PHE B CA 1
ATOM 8655 C C . PHE B 1 512 ? -12.297 -21.734 -22.328 1 93.62 512 PHE B C 1
ATOM 8657 O O . PHE B 1 512 ? -12.008 -22.25 -21.25 1 93.62 512 PHE B O 1
ATOM 8664 N N . SER B 1 513 ? -11.594 -20.922 -23.016 1 94.12 513 SER B N 1
ATOM 8665 C CA . SER B 1 513 ? -10.297 -20.484 -22.516 1 94.12 513 SER B CA 1
ATOM 8666 C C . SER B 1 513 ? -10.422 -19.234 -21.641 1 94.12 513 SER B C 1
ATOM 8668 O O . SER B 1 513 ? -11.086 -18.266 -22.016 1 94.12 513 SER B O 1
ATOM 8670 N N . VAL B 1 514 ? -9.75 -19.219 -20.516 1 96.12 514 VAL B N 1
ATOM 8671 C CA . VAL B 1 514 ? -9.758 -18.062 -19.641 1 96.12 514 VAL B CA 1
ATOM 8672 C C . VAL B 1 514 ? -8.984 -16.922 -20.281 1 96.12 514 VAL B C 1
ATOM 8674 O O . VAL B 1 514 ? -9.305 -15.742 -20.062 1 96.12 514 VAL B O 1
ATOM 8677 N N . TRP B 1 515 ? -7.973 -17.25 -21.109 1 95.19 515 TRP B N 1
ATOM 8678 C CA . TRP B 1 515 ? -7.098 -16.25 -21.703 1 95.19 515 TRP B CA 1
ATOM 8679 C C . TRP B 1 515 ? -7.879 -15.352 -22.672 1 95.19 515 TRP B C 1
ATOM 8681 O O . TRP B 1 515 ? -7.672 -14.133 -22.703 1 95.19 515 TRP B O 1
ATOM 8691 N N . LYS B 1 516 ? -8.766 -15.969 -23.391 1 92.06 516 LYS B N 1
ATOM 8692 C CA . LYS B 1 516 ? -9.578 -15.203 -24.328 1 92.06 516 LYS B CA 1
ATOM 8693 C C . LYS B 1 516 ? -10.492 -14.227 -23.594 1 92.06 516 LYS B C 1
ATOM 8695 O O . LYS B 1 516 ? -10.672 -13.086 -24.031 1 92.06 516 LYS B O 1
ATOM 8700 N N . HIS B 1 517 ? -11.023 -14.703 -22.531 1 92.44 517 HIS B N 1
ATOM 8701 C CA . HIS B 1 517 ? -11.906 -13.875 -21.719 1 92.44 517 HIS B CA 1
ATOM 8702 C C . HIS B 1 517 ? -11.156 -12.68 -21.141 1 92.44 517 HIS B C 1
ATOM 8704 O O . HIS B 1 517 ? -11.648 -11.547 -21.188 1 92.44 517 HIS B O 1
ATOM 8710 N N . LEU B 1 518 ? -9.992 -12.867 -20.578 1 94.56 518 LEU B N 1
ATOM 8711 C CA . LEU B 1 518 ? -9.195 -11.82 -19.953 1 94.56 518 LEU B CA 1
ATOM 8712 C C . LEU B 1 518 ? -8.703 -10.812 -20.984 1 94.56 518 LEU B C 1
ATOM 8714 O O . LEU B 1 518 ? -8.703 -9.602 -20.734 1 94.56 518 LEU B O 1
ATOM 8718 N N . ALA B 1 519 ? -8.336 -11.273 -22.094 1 91.12 519 ALA B N 1
ATOM 8719 C CA . ALA B 1 519 ? -7.805 -10.406 -23.156 1 91.12 519 ALA B CA 1
ATOM 8720 C C . ALA B 1 519 ? -8.883 -9.477 -23.703 1 91.12 519 ALA B C 1
ATOM 8722 O O . ALA B 1 519 ? -8.586 -8.367 -24.141 1 91.12 519 ALA B O 1
ATOM 8723 N N . ALA B 1 520 ? -10.086 -9.898 -23.594 1 88.5 520 ALA B N 1
ATOM 8724 C CA . ALA B 1 520 ? -11.195 -9.133 -24.156 1 88.5 520 ALA B CA 1
ATOM 8725 C C . ALA B 1 520 ? -11.641 -8.031 -23.203 1 88.5 520 ALA B C 1
ATOM 8727 O O . ALA B 1 520 ? -12.305 -7.074 -23.609 1 88.5 520 ALA B O 1
ATOM 8728 N N . SER B 1 521 ? -11.289 -8.148 -22.016 1 88.62 521 SER B N 1
ATOM 8729 C CA . SER B 1 521 ? -11.75 -7.215 -21 1 88.62 521 SER B CA 1
ATOM 8730 C C . SER B 1 521 ? -10.906 -5.945 -20.984 1 88.62 521 SER B C 1
ATOM 8732 O O . SER B 1 521 ? -9.695 -6.004 -20.734 1 88.62 521 SER B O 1
ATOM 8734 N N . ALA B 1 522 ? -11.5 -4.77 -21.062 1 89.44 522 ALA B N 1
ATOM 8735 C CA . ALA B 1 522 ? -10.797 -3.492 -21.094 1 89.44 522 ALA B CA 1
ATOM 8736 C C . ALA B 1 522 ? -10.156 -3.199 -19.734 1 89.44 522 ALA B C 1
ATOM 8738 O O . ALA B 1 522 ? -9.086 -2.586 -19.656 1 89.44 522 ALA B O 1
ATOM 8739 N N . GLU B 1 523 ? -10.766 -3.678 -18.734 1 90.75 523 GLU B N 1
ATOM 8740 C CA . GLU B 1 523 ? -10.281 -3.422 -17.375 1 90.75 523 GLU B CA 1
ATOM 8741 C C . GLU B 1 523 ? -8.984 -4.18 -17.109 1 90.75 523 GLU B C 1
ATOM 8743 O O . GLU B 1 523 ? -8.258 -3.871 -16.156 1 90.75 523 GLU B O 1
ATOM 8748 N N . CYS B 1 524 ? -8.711 -5.098 -17.953 1 94.06 524 CYS B N 1
ATOM 8749 C CA . CYS B 1 524 ? -7.543 -5.945 -17.734 1 94.06 524 CYS B CA 1
ATOM 8750 C C . CYS B 1 524 ? -6.316 -5.355 -18.422 1 94.06 524 CYS B C 1
ATOM 8752 O O . CYS B 1 524 ? -5.215 -5.895 -18.297 1 94.06 524 CYS B O 1
ATOM 8754 N N . LYS B 1 525 ? -6.496 -4.227 -19 1 94.69 525 LYS B N 1
ATOM 8755 C CA . LYS B 1 525 ? -5.375 -3.572 -19.672 1 94.69 525 LYS B CA 1
ATOM 8756 C C . LYS B 1 525 ? -4.805 -2.443 -18.812 1 94.69 525 LYS B C 1
ATOM 8758 O O . LYS B 1 525 ? -5.555 -1.708 -18.172 1 94.69 525 LYS B O 1
ATOM 8763 N N . ASN B 1 526 ? -3.529 -2.389 -18.75 1 94.06 526 ASN B N 1
ATOM 8764 C CA . ASN B 1 526 ? -2.84 -1.315 -18.047 1 94.06 526 ASN B CA 1
ATOM 8765 C C . ASN B 1 526 ? -2.629 -0.099 -18.938 1 94.06 526 ASN B C 1
ATOM 8767 O O . ASN B 1 526 ? -1.787 -0.124 -19.844 1 94.06 526 ASN B O 1
ATOM 8771 N N . HIS B 1 527 ? -3.166 0.988 -18.609 1 88.62 527 HIS B N 1
ATOM 8772 C CA . HIS B 1 527 ? -3.127 2.18 -19.453 1 88.62 527 HIS B CA 1
ATOM 8773 C C . HIS B 1 527 ? -1.824 2.949 -19.25 1 88.62 527 HIS B C 1
ATOM 8775 O O . HIS B 1 527 ? -1.493 3.83 -20.047 1 88.62 527 HIS B O 1
ATOM 8781 N N . LEU B 1 528 ? -1.104 2.594 -18.266 1 87.44 528 LEU B N 1
ATOM 8782 C CA . LEU B 1 528 ? 0.177 3.248 -18.016 1 87.44 528 LEU B CA 1
ATOM 8783 C C . LEU B 1 528 ? 1.32 2.463 -18.656 1 87.44 528 LEU B C 1
ATOM 8785 O O . LEU B 1 528 ? 2.477 2.885 -18.594 1 87.44 528 LEU B O 1
ATOM 8789 N N . TYR B 1 529 ? 0.992 1.43 -19.391 1 92.75 529 TYR B N 1
ATOM 8790 C CA . TYR B 1 529 ? 1.992 0.509 -19.922 1 92.75 529 TYR B CA 1
ATOM 8791 C C . TYR B 1 529 ? 2.941 1.225 -20.875 1 92.75 529 TYR B C 1
ATOM 8793 O O . TYR B 1 529 ? 2.5 1.918 -21.797 1 92.75 529 TYR B O 1
ATOM 8801 N N . SER B 1 530 ? 4.25 1.188 -20.516 1 89.44 530 SER B N 1
ATOM 8802 C CA . SER B 1 530 ? 5.312 1.657 -21.406 1 89.44 530 SER B CA 1
ATOM 8803 C C . SER B 1 530 ? 6.238 0.517 -21.812 1 89.44 530 SER B C 1
ATOM 8805 O O . SER B 1 530 ? 6.945 -0.046 -20.969 1 89.44 530 SER B O 1
ATOM 8807 N N . SER B 1 531 ? 6.195 0.322 -23.078 1 83.75 531 SER B N 1
ATOM 8808 C CA . SER B 1 531 ? 6.992 -0.796 -23.578 1 83.75 531 SER B CA 1
ATOM 8809 C C . SER B 1 531 ? 8.477 -0.435 -23.625 1 83.75 531 SER B C 1
ATOM 8811 O O . SER B 1 531 ? 8.852 0.572 -24.234 1 83.75 531 SER B O 1
ATOM 8813 N N . GLN B 1 532 ? 9.195 -0.663 -22.688 1 78.69 532 GLN B N 1
ATOM 8814 C CA . GLN B 1 532 ? 10.648 -0.538 -22.766 1 78.69 532 GLN B CA 1
ATOM 8815 C C . GLN B 1 532 ? 11.305 -1.893 -23 1 78.69 532 GLN B C 1
ATOM 8817 O O . GLN B 1 532 ? 11.516 -2.666 -22.062 1 78.69 532 GLN B O 1
ATOM 8822 N N . PRO B 1 533 ? 11.648 -1.991 -24.281 1 68.94 533 PRO B N 1
ATOM 8823 C CA . PRO B 1 533 ? 12.219 -3.303 -24.594 1 68.94 533 PRO B CA 1
ATOM 8824 C C . PRO B 1 533 ? 13.531 -3.572 -23.859 1 68.94 533 PRO B C 1
ATOM 8826 O O . PRO B 1 533 ? 14.266 -2.635 -23.547 1 68.94 533 PRO B O 1
ATOM 8829 N N . ASP B 1 534 ? 13.766 -4.684 -23.375 1 65.81 534 ASP B N 1
ATOM 8830 C CA . ASP B 1 534 ? 15.016 -5.254 -22.891 1 65.81 534 ASP B CA 1
ATOM 8831 C C . ASP B 1 534 ? 15.312 -4.77 -21.469 1 65.81 534 ASP B C 1
ATOM 8833 O O . ASP B 1 534 ? 16.422 -4.949 -20.969 1 65.81 534 ASP B O 1
ATOM 8837 N N . ASN B 1 535 ? 14.352 -4.23 -20.859 1 85.62 535 ASN B N 1
ATOM 8838 C CA . ASN B 1 535 ? 14.602 -3.775 -19.5 1 85.62 535 ASN B CA 1
ATOM 8839 C C . ASN B 1 535 ? 14.391 -4.895 -18.484 1 85.62 535 ASN B C 1
ATOM 8841 O O . ASN B 1 535 ? 13.305 -5.48 -18.406 1 85.62 535 ASN B O 1
ATOM 8845 N N . VAL B 1 536 ? 15.516 -5.348 -17.844 1 93.94 536 VAL B N 1
ATOM 8846 C CA . VAL B 1 536 ? 15.453 -6.316 -16.75 1 93.94 536 VAL B CA 1
ATOM 8847 C C . VAL B 1 536 ? 14.922 -5.645 -15.492 1 93.94 536 VAL B C 1
ATOM 8849 O O . VAL B 1 536 ? 15.289 -4.508 -15.188 1 93.94 536 VAL B O 1
ATOM 8852 N N . LEU B 1 537 ? 14.008 -6.285 -14.859 1 95.56 537 LEU B N 1
ATOM 8853 C CA . LEU B 1 537 ? 13.477 -5.766 -13.602 1 95.56 537 LEU B CA 1
ATOM 8854 C C . LEU B 1 537 ? 14.242 -6.32 -12.406 1 95.56 537 LEU B C 1
ATOM 8856 O O . LEU B 1 537 ? 14.484 -7.527 -12.328 1 95.56 537 LEU B O 1
ATOM 8860 N N . TRP B 1 538 ? 14.695 -5.504 -11.586 1 93.44 538 TRP B N 1
ATOM 8861 C CA . TRP B 1 538 ? 15.352 -5.887 -10.336 1 93.44 538 TRP B CA 1
ATOM 8862 C C . TRP B 1 538 ? 14.484 -5.547 -9.133 1 93.44 538 TRP B C 1
ATOM 8864 O O . TRP B 1 538 ? 14.289 -4.371 -8.812 1 93.44 538 TRP B O 1
ATOM 8874 N N . ILE B 1 539 ? 14.039 -6.551 -8.406 1 94.31 539 ILE B N 1
ATOM 8875 C CA . ILE B 1 539 ? 12.984 -6.395 -7.414 1 94.31 539 ILE B CA 1
ATOM 8876 C C . ILE B 1 539 ? 13.602 -6.262 -6.023 1 94.31 539 ILE B C 1
ATOM 8878 O O . ILE B 1 539 ? 14.523 -7 -5.676 1 94.31 539 ILE B O 1
ATOM 8882 N N . SER B 1 540 ? 13.125 -5.234 -5.258 1 92.06 540 SER B N 1
ATOM 8883 C CA . SER B 1 540 ? 13.398 -5.215 -3.824 1 92.06 540 SER B CA 1
ATOM 8884 C C . SER B 1 540 ? 12.633 -6.309 -3.096 1 92.06 540 SER B C 1
ATOM 8886 O O . SER B 1 540 ? 11.398 -6.34 -3.137 1 92.06 540 SER B O 1
ATOM 8888 N N . CYS B 1 541 ? 13.352 -7.215 -2.482 1 93.12 541 CYS B N 1
ATOM 8889 C CA . CYS B 1 541 ? 12.695 -8.406 -1.955 1 93.12 541 CYS B CA 1
ATOM 8890 C C . CYS B 1 541 ? 12.656 -8.375 -0.432 1 93.12 541 CYS B C 1
ATOM 8892 O O . CYS B 1 541 ? 12.477 -9.414 0.209 1 93.12 541 CYS B O 1
ATOM 8894 N N . ASN B 1 542 ? 12.867 -7.227 0.181 1 92.5 542 ASN B N 1
ATOM 8895 C CA . ASN B 1 542 ? 12.727 -7.141 1.631 1 92.5 542 ASN B CA 1
ATOM 8896 C C . ASN B 1 542 ? 11.258 -7.203 2.057 1 92.5 542 ASN B C 1
ATOM 8898 O O . ASN B 1 542 ? 10.383 -6.742 1.333 1 92.5 542 ASN B O 1
ATOM 8902 N N . VAL B 1 543 ? 11.062 -7.77 3.26 1 93.81 543 VAL B N 1
ATOM 8903 C CA . VAL B 1 543 ? 9.703 -7.918 3.76 1 93.81 543 VAL B CA 1
ATOM 8904 C C . VAL B 1 543 ? 9.023 -6.555 3.828 1 93.81 543 VAL B C 1
ATOM 8906 O O . VAL B 1 543 ? 7.844 -6.422 3.496 1 93.81 543 VAL B O 1
ATOM 8909 N N . ARG B 1 544 ? 9.719 -5.523 4.195 1 91 544 ARG B N 1
ATOM 8910 C CA . ARG B 1 544 ? 9.156 -4.184 4.344 1 91 544 ARG B CA 1
ATOM 8911 C C . ARG B 1 544 ? 8.672 -3.645 3 1 91 544 ARG B C 1
ATOM 8913 O O . ARG B 1 544 ? 7.883 -2.697 2.955 1 91 544 ARG B O 1
ATOM 8920 N N . ASP B 1 545 ? 9.203 -4.223 1.942 1 91.94 545 ASP B N 1
ATOM 8921 C CA . ASP B 1 545 ? 8.867 -3.73 0.608 1 91.94 545 ASP B CA 1
ATOM 8922 C C . ASP B 1 545 ? 7.746 -4.551 -0.02 1 91.94 545 ASP B C 1
ATOM 8924 O O . ASP B 1 545 ? 7.34 -4.293 -1.154 1 91.94 545 ASP B O 1
ATOM 8928 N N . MET B 1 546 ? 7.277 -5.547 0.678 1 94.56 546 MET B N 1
ATOM 8929 C CA . MET B 1 546 ? 6.18 -6.375 0.187 1 94.56 546 MET B CA 1
ATOM 8930 C C . MET B 1 546 ? 4.832 -5.738 0.519 1 94.56 546 MET B C 1
ATOM 8932 O O . MET B 1 546 ? 4.68 -5.109 1.567 1 94.56 546 MET B O 1
ATOM 8936 N N . ASN B 1 547 ? 3.914 -5.906 -0.338 1 93.31 547 ASN B N 1
ATOM 8937 C CA . ASN B 1 547 ? 2.559 -5.395 -0.146 1 93.31 547 ASN B CA 1
ATOM 8938 C C . ASN B 1 547 ? 1.54 -6.531 -0.068 1 93.31 547 ASN B C 1
ATOM 8940 O O . ASN B 1 547 ? 1.613 -7.488 -0.839 1 93.31 547 ASN B O 1
ATOM 8944 N N . LEU B 1 548 ? 0.655 -6.379 0.925 1 95 548 LEU B N 1
ATOM 8945 C CA . LEU B 1 548 ? -0.466 -7.312 0.97 1 95 548 LEU B CA 1
ATOM 8946 C C . LEU B 1 548 ? -1.386 -7.117 -0.23 1 95 548 LEU B C 1
ATOM 8948 O O . LEU B 1 548 ? -1.756 -5.984 -0.556 1 95 548 LEU B O 1
ATOM 8952 N N . TRP B 1 549 ? -1.708 -8.203 -0.919 1 96.69 549 TRP B N 1
ATOM 8953 C CA . TRP B 1 549 ? -2.623 -8.164 -2.055 1 96.69 549 TRP B CA 1
ATOM 8954 C C . TRP B 1 549 ? -4.059 -7.957 -1.59 1 96.69 549 TRP B C 1
ATOM 8956 O O . TRP B 1 549 ? -4.91 -8.836 -1.771 1 96.69 549 TRP B O 1
ATOM 8966 N N . ARG B 1 550 ? -4.375 -6.805 -1.195 1 92.44 550 ARG B N 1
ATOM 8967 C CA . ARG B 1 550 ? -5.637 -6.488 -0.537 1 92.44 550 ARG B CA 1
ATOM 8968 C C . ARG B 1 550 ? -6.816 -6.699 -1.481 1 92.44 550 ARG B C 1
ATOM 8970 O O . ARG B 1 550 ? -7.867 -7.191 -1.069 1 92.44 550 ARG B O 1
ATOM 8977 N N . ASP B 1 551 ? -6.68 -6.34 -2.705 1 91.19 551 ASP B N 1
ATOM 8978 C CA . ASP B 1 551 ? -7.77 -6.422 -3.67 1 91.19 551 ASP B CA 1
ATOM 8979 C C . ASP B 1 551 ? -8.273 -7.855 -3.803 1 91.19 551 ASP B C 1
ATOM 8981 O O . ASP B 1 551 ? -9.461 -8.078 -4.074 1 91.19 551 ASP B O 1
ATOM 8985 N N . LEU B 1 552 ? -7.383 -8.742 -3.637 1 95.38 552 LEU B N 1
ATOM 8986 C CA . LEU B 1 552 ? -7.781 -10.141 -3.748 1 95.38 552 LEU B CA 1
ATOM 8987 C C . LEU B 1 552 ? -8.195 -10.695 -2.391 1 95.38 552 LEU B C 1
ATOM 8989 O O . LEU B 1 552 ? -9.273 -11.273 -2.256 1 95.38 552 LEU B O 1
ATOM 8993 N N . TYR B 1 553 ? -7.359 -10.477 -1.34 1 95.31 553 TYR B N 1
ATOM 8994 C CA . TYR B 1 553 ? -7.488 -11.219 -0.09 1 95.31 553 TYR B CA 1
ATOM 8995 C C . TYR B 1 553 ? -8.531 -10.578 0.817 1 95.31 553 TYR B C 1
ATOM 8997 O O . TYR B 1 553 ? -9.203 -11.266 1.585 1 95.31 553 TYR B O 1
ATOM 9005 N N . VAL B 1 554 ? -8.594 -9.234 0.835 1 86.62 554 VAL B N 1
ATOM 9006 C CA . VAL B 1 554 ? -9.477 -8.523 1.753 1 86.62 554 VAL B CA 1
ATOM 9007 C C . VAL B 1 554 ? -10.727 -8.055 1.01 1 86.62 554 VAL B C 1
ATOM 9009 O O . VAL B 1 554 ? -11.844 -8.219 1.505 1 86.62 554 VAL B O 1
ATOM 9012 N N . GLY B 1 555 ? -10.609 -7.668 -0.191 1 75.75 555 GLY B N 1
ATOM 9013 C CA . GLY B 1 555 ? -11.727 -7.137 -0.952 1 75.75 555 GLY B CA 1
ATOM 9014 C C . GLY B 1 555 ? -11.836 -5.625 -0.888 1 75.75 555 GLY B C 1
ATOM 9015 O O . GLY B 1 555 ? -11.016 -4.969 -0.24 1 75.75 555 GLY B O 1
ATOM 9016 N N . PRO B 1 556 ? -12.68 -5.113 -1.786 1 61.34 556 PRO B N 1
ATOM 9017 C CA . PRO B 1 556 ? -12.781 -3.656 -1.884 1 61.34 556 PRO B CA 1
ATOM 9018 C C . PRO B 1 556 ? -13.242 -3.01 -0.579 1 61.34 556 PRO B C 1
ATOM 9020 O O . PRO B 1 556 ? -13.867 -3.67 0.255 1 61.34 556 PRO B O 1
ATOM 9023 N N . PHE B 1 557 ? -12.602 -1.728 -0.183 1 50.31 557 PHE B N 1
ATOM 9024 C CA . PHE B 1 557 ? -13 -0.904 0.952 1 50.31 557 PHE B CA 1
ATOM 9025 C C . PHE B 1 557 ? -14.508 -0.666 0.946 1 50.31 557 PHE B C 1
ATOM 9027 O O . PHE B 1 557 ? -15.102 -0.456 -0.112 1 50.31 557 PHE B O 1
ATOM 9034 N N . THR B 1 558 ? -15.188 -1.371 1.788 1 45.06 558 THR B N 1
ATOM 9035 C CA . THR B 1 558 ? -16.594 -1.009 1.896 1 45.06 558 THR B CA 1
ATOM 9036 C C . THR B 1 558 ? -16.75 0.444 2.336 1 45.06 558 THR B C 1
ATOM 9038 O O . THR B 1 558 ? -16 0.923 3.188 1 45.06 558 THR B O 1
ATOM 9041 N N . ASP B 1 559 ? -17.359 1.354 1.772 1 39.53 559 ASP B N 1
ATOM 9042 C CA . ASP B 1 559 ? -17.672 2.773 1.894 1 39.53 559 ASP B CA 1
ATOM 9043 C C . ASP B 1 559 ? -17.984 3.146 3.342 1 39.53 559 ASP B C 1
ATOM 9045 O O . ASP B 1 559 ? -18.156 2.268 4.188 1 39.53 559 ASP B O 1
ATOM 9049 N N . GLY B 1 560 ? -19.25 3.875 3.777 1 35.22 560 GLY B N 1
ATOM 9050 C CA . GLY B 1 560 ? -19.781 5.008 4.516 1 35.22 560 GLY B CA 1
ATOM 9051 C C . GLY B 1 560 ? -19.953 4.73 5.996 1 35.22 560 GLY B C 1
ATOM 9052 O O . GLY B 1 560 ? -19.609 3.645 6.473 1 35.22 560 GLY B O 1
ATOM 9053 N N . PRO B 1 561 ? -20.922 5.559 6.703 1 33.78 561 PRO B N 1
ATOM 9054 C CA . PRO B 1 561 ? -21.125 5.934 8.102 1 33.78 561 PRO B CA 1
ATOM 9055 C C . PRO B 1 561 ? -21.234 4.723 9.031 1 33.78 561 PRO B C 1
ATOM 9057 O O . PRO B 1 561 ? -22.109 3.873 8.844 1 33.78 561 PRO B O 1
ATOM 9060 N N . GLN B 1 562 ? -20.281 4.094 9.375 1 31.66 562 GLN B N 1
ATOM 9061 C CA . GLN B 1 562 ? -20.516 3.32 10.594 1 31.66 562 GLN B CA 1
ATOM 9062 C C . GLN B 1 562 ? -20.844 4.234 11.766 1 31.66 562 GLN B C 1
ATOM 9064 O O . GLN B 1 562 ? -19.938 4.738 12.438 1 31.66 562 GLN B O 1
ATOM 9069 N N . LEU B 1 563 ? -21.828 5.141 11.914 1 30.41 563 LEU B N 1
ATOM 9070 C CA . LEU B 1 563 ? -22.109 5.871 13.148 1 30.41 563 LEU B CA 1
ATOM 9071 C C . LEU B 1 563 ? -22.5 4.914 14.266 1 30.41 563 LEU B C 1
ATOM 9073 O O . LEU B 1 563 ? -23.641 4.449 14.305 1 30.41 563 LEU B O 1
ATOM 9077 N N . THR B 1 564 ? -21.969 3.836 14.695 1 27.38 564 THR B N 1
ATOM 9078 C CA . THR B 1 564 ? -22.594 3.242 15.875 1 27.38 564 THR B CA 1
ATOM 9079 C C . THR B 1 564 ? -22.688 4.262 17 1 27.38 564 THR B C 1
ATOM 9081 O O . THR B 1 564 ? -21.703 4.93 17.344 1 27.38 564 THR B O 1
ATOM 9084 N N . LYS B 1 565 ? -24.062 4.453 17.703 1 24.75 565 LYS B N 1
ATOM 9085 C CA . LYS B 1 565 ? -25.031 4.941 18.688 1 24.75 565 LYS B CA 1
ATOM 9086 C C . LYS B 1 565 ? -24.531 4.715 20.109 1 24.75 565 LYS B C 1
ATOM 9088 O O . LYS B 1 565 ? -23.75 3.797 20.359 1 24.75 565 LYS B O 1
ATOM 9093 N N . THR B 1 566 ? -25.125 5.566 21.047 1 24.92 566 THR B N 1
ATOM 9094 C CA . THR B 1 566 ? -25.281 5.809 22.484 1 24.92 566 THR B CA 1
ATOM 9095 C C . THR B 1 566 ? -25.844 4.578 23.172 1 24.92 566 THR B C 1
ATOM 9097 O O . THR B 1 566 ? -27.062 4.336 23.125 1 24.92 566 THR B O 1
ATOM 9100 N N . THR B 1 567 ? -25.891 3.359 23.141 1 21.62 567 THR B N 1
ATOM 9101 C CA . THR B 1 567 ? -26.781 2.752 24.141 1 21.62 567 THR B CA 1
ATOM 9102 C C . THR B 1 567 ? -26.516 3.33 25.516 1 21.62 567 THR B C 1
ATOM 9104 O O . THR B 1 567 ? -25.375 3.623 25.875 1 21.62 567 THR B O 1
ATOM 9107 N N . GLU B 1 568 ? -27.828 3.475 26.406 1 20.48 568 GLU B N 1
ATOM 9108 C CA . GLU B 1 568 ? -28.516 3.623 27.688 1 20.48 568 GLU B CA 1
ATOM 9109 C C . GLU B 1 568 ? -27.75 2.914 28.812 1 20.48 568 GLU B C 1
ATOM 9111 O O . GLU B 1 568 ? -27.453 1.724 28.703 1 20.48 568 GLU B O 1
ATOM 9116 N N . ILE B 1 569 ? -27.344 3.77 29.906 1 20.12 569 ILE B N 1
ATOM 9117 C CA . ILE B 1 569 ? -27.156 3.576 31.344 1 20.12 569 ILE B CA 1
ATOM 9118 C C . ILE B 1 569 ? -28.359 2.83 31.922 1 20.12 569 ILE B C 1
ATOM 9120 O O . ILE B 1 569 ? -29.5 3.271 31.781 1 20.12 569 ILE B O 1
ATOM 9124 N N . CYS B 1 570 ? -28.469 1.629 32.625 1 17.39 570 CYS B N 1
ATOM 9125 C CA . CYS B 1 570 ? -29.219 1 33.719 1 17.39 570 CYS B CA 1
ATOM 9126 C C . CYS B 1 570 ? -29.422 1.969 34.875 1 17.39 570 CYS B C 1
ATOM 9128 O O . CYS B 1 570 ? -28.656 2.916 35.031 1 17.39 570 CYS B O 1
ATOM 9130 N N . ASN B 1 571 ? -30.703 1.744 36 1 17.25 571 ASN B N 1
ATOM 9131 C CA . ASN B 1 571 ? -31.531 1.931 37.188 1 17.25 571 ASN B CA 1
ATOM 9132 C C . ASN B 1 571 ? -30.719 1.751 38.469 1 17.25 571 ASN B C 1
ATOM 9134 O O . ASN B 1 571 ? -30.047 0.735 38.656 1 17.25 571 ASN B O 1
ATOM 9138 N N . PRO B 1 572 ? -30.562 2.652 39.562 1 19.06 572 PRO B N 1
ATOM 9139 C CA . PRO B 1 572 ? -30.797 2.303 40.969 1 19.06 572 PRO B CA 1
ATOM 9140 C C . PRO B 1 572 ? -32.25 1.967 41.25 1 19.06 572 PRO B C 1
ATOM 9142 O O . PRO B 1 572 ? -32.594 1.621 42.406 1 19.06 572 PRO B O 1
ATOM 9145 N N . MET B 1 573 ? -33.312 1.135 41 1 18.56 573 MET B N 1
ATOM 9146 C CA . MET B 1 573 ? -33.875 0.655 42.281 1 18.56 573 MET B CA 1
ATOM 9147 C C . MET B 1 573 ? -33.031 -0.465 42.844 1 18.56 573 MET B C 1
ATOM 9149 O O . MET B 1 573 ? -32.625 -1.396 42.156 1 18.56 573 MET B O 1
#

Secondary structure (DSSP, 8-state):
---------------------GGGGSPPPPPEE----TTSPPPPPSSPPPTT--EEEEEE-GGG-EEEEESSEEEEE---HHHHHHH----EEEEGGGEEEEEEETTTEEEEEETTS-EEEEE-SSHHHHHHHHHHHHHHTSPPSSGGGSHHHHHHHHHHHHTSSSSGGGT--------HHHHHHHHTT---SSTT-SEEEE-TTTTS-S-TTS-S-EEEETT--HHHHHHHHHTBGGG---EEEEE-TTT--EEEEEE-B--TTTT---HHHHHHHHHHHHHT--SSSSPPPEEEEESS-HHHHHHHHHTT-----TTT-TTEEEEE-----HHHHHHHHHHHHHHHHS-TT-TTHHHHHHHHTHHHHHHHHHHHHHHHHHHHHTS---EEEEESSSSSHHHHHHHHHHHHH-GGGGSHHHHHHHHIIIIIITT--HHHHHT-S-GGG---HHHHHHHHHHHHHHH-TTS-SB-HHHHHHHHHHTTSSSSSTT-SSSHHHHHHHTHHHHS--HHHHHHH-GGGB-TT----TT--------GGG----HHHHT-S---S-------------/---------------------GGGGSPPPPPEE----TTSPPPPPSSPPPTT--EEEEEE-GGG-EEEEESSEEEEE---HHHHHHH----EEEEGGGEEEEEEETTTEEEEEETTS-EEEEE-SSHHHHHHHHHHHHHHTSPPSSGGGSHHHHHHHHHHHHT-SSSGGGT--------HHHHHHHHTT---SSTT-SEEEE-TTTTS-S-TTS-S-EEEETT--HHHHHHHHHTBGGG---EEEEE-TTT--EEEEEE-B--TTTT---HHHHHHHHHHHHHT--SSSSPPPEEEEESS-HHHHHHHHHTT-----TTT-TTEEEEE-----HHHHHHHHHHHHHHHHS-TT-TTHHHHHHHHTHHHHHHHHHHHHHHHHHHHHTS---EEEEESSSSSHHHHHHHHHHHHH-GGGGSHHHHHHHHIIIIIITT--HHHHHT-S-GGG---HHHHHHHHHHHHHHH-TTS-SB-HHHHHHHHHHTTSSSSSTT-SSSHHHHHHHTHHHHS--HHHHHHH-GGGB-TT----TT--------GGG----HHHHT-S---S-------------

Nearest PDB structures (foldseek):
  5c16-assembly4_D  TM=9.087E-01  e=4.884E-47  Homo sapiens
  5gnh-assembly2_A  TM=8.900E-01  e=8.684E-46  Homo sapiens
  5gnh-assembly3_B  TM=8.871E-01  e=2.227E-45  Homo sapiens
  1zvr-assembly1_A  TM=8.743E-01  e=6.344E-46  Homo sapiens
  4y7i-assembly1_B  TM=9.516E-01  e=7.031E-35  Homo sapiens